Protein 3VTA (pdb70)

Structure (mmCIF, N/CA/C/O backbone):
data_3VTA
#
_entry.id   3VTA
#
_cell.length_a   149.483
_cell.length_b   149.483
_cell.length_c   218.035
_cell.angle_alpha   90.00
_cell.angle_beta   90.00
_cell.angle_gamma   120.00
#
_symmetry.space_group_name_H-M   'H 3'
#
loop_
_entity.id
_entity.type
_entity.pdbx_description
1 polymer Cucumisin
2 branched alpha-D-mannopyranose-(1-6)-beta-D-mannopyranose-(1-4)-2-acetamido-2-deoxy-beta-D-glucopyranose-(1-4)-[alpha-L-fucopyranose-(1-3)]2-acetamido-2-deoxy-beta-D-glucopyranose
3 branched alpha-L-fucopyranose-(1-3)-[2-acetamido-2-deoxy-beta-D-glucopyranose-(1-4)]2-acetamido-2-deoxy-beta-D-glucopyranose
4 non-polymer 'DIISOPROPYL PHOSPHONATE'
5 water water
#
loop_
_atom_site.group_PDB
_atom_site.id
_atom_site.type_symbol
_atom_site.label_atom_id
_atom_site.label_alt_id
_atom_site.label_comp_id
_atom_site.label_asym_id
_atom_site.label_entity_id
_atom_site.label_seq_id
_atom_site.pdbx_PDB_ins_code
_atom_site.Cartn_x
_atom_site.Cartn_y
_atom_site.Cartn_z
_atom_site.occupancy
_atom_site.B_iso_or_equiv
_atom_site.auth_seq_id
_atom_site.auth_comp_id
_atom_site.auth_asym_id
_atom_site.auth_atom_id
_atom_site.pdbx_PDB_model_num
ATOM 1 N N . THR A 1 1 ? -10.600 -61.280 15.664 1.00 14.94 111 THR A N 1
ATOM 2 C CA . THR A 1 1 ? -9.247 -60.797 16.182 1.00 18.54 111 THR A CA 1
ATOM 3 C C . THR A 1 1 ? -8.285 -60.676 15.009 1.00 18.79 111 THR A C 1
ATOM 4 O O . THR A 1 1 ? -7.223 -60.070 15.107 1.00 18.23 111 THR A O 1
ATOM 8 N N . THR A 1 2 ? -8.661 -61.316 13.912 1.00 20.22 112 THR A N 1
ATOM 9 C CA . THR A 1 2 ? -7.913 -61.262 12.674 1.00 19.94 112 THR A CA 1
ATOM 10 C C . THR A 1 2 ? -8.405 -59.970 12.031 1.00 21.80 112 THR A C 1
ATOM 11 O O . THR A 1 2 ? -7.892 -59.545 10.998 1.00 21.76 112 THR A O 1
ATOM 15 N N . ARG A 1 3 ? -9.407 -59.353 12.666 1.00 22.72 113 ARG A N 1
ATOM 16 C CA . ARG A 1 3 ? -9.986 -58.113 12.175 1.00 23.82 113 ARG A CA 1
ATOM 17 C C . ARG A 1 3 ? -10.311 -57.027 13.216 1.00 25.30 113 ARG A C 1
ATOM 18 O O . ARG A 1 3 ? -10.276 -55.840 12.896 1.00 26.54 113 ARG A O 1
ATOM 26 N N . SER A 1 4 ? -10.626 -57.411 14.448 1.00 25.36 114 SER A N 1
ATOM 27 C CA . SER A 1 4 ? -10.993 -56.423 15.468 1.00 24.92 114 SER A CA 1
ATOM 28 C C . SER A 1 4 ? -9.933 -55.364 15.730 1.00 25.23 114 SER A C 1
ATOM 29 O O . SER A 1 4 ? -10.218 -54.155 15.760 1.00 23.01 114 SER A O 1
ATOM 32 N N . TRP A 1 5 ? -8.707 -55.822 15.945 1.00 25.50 115 TRP A N 1
ATOM 33 C CA . TRP A 1 5 ? -7.611 -54.901 16.216 1.00 24.75 115 TRP A CA 1
ATOM 34 C C . TRP A 1 5 ? -7.470 -53.834 15.140 1.00 24.44 115 TRP A C 1
ATOM 35 O O . TRP A 1 5 ? -7.301 -52.662 15.460 1.00 25.60 115 TRP A O 1
ATOM 46 N N . ASP A 1 6 ? -7.563 -54.234 13.874 1.00 23.99 116 ASP A N 1
ATOM 47 C CA . ASP A 1 6 ? -7.458 -53.294 12.763 1.00 24.77 116 ASP A CA 1
ATOM 48 C C . ASP A 1 6 ? -8.660 -52.346 12.745 1.00 24.60 116 ASP A C 1
ATOM 49 O O . ASP A 1 6 ? -8.560 -51.182 12.352 1.00 21.66 116 ASP A O 1
ATOM 54 N N . PHE A 1 7 ? -9.800 -52.871 13.173 1.00 25.38 117 PHE A N 1
ATOM 55 C CA . PHE A 1 7 ? -11.042 -52.121 13.237 1.00 24.05 117 PHE A CA 1
ATOM 56 C C . PHE A 1 7 ? -10.952 -51.036 14.313 1.00 23.79 117 PHE A C 1
ATOM 57 O O . PHE A 1 7 ? -11.670 -50.049 14.270 1.00 24.59 117 PHE A O 1
ATOM 65 N N . LEU A 1 8 ? -10.071 -51.248 15.284 1.00 25.20 118 LEU A N 1
ATOM 66 C CA . LEU A 1 8 ? -9.849 -50.323 16.392 1.00 24.58 118 LEU A CA 1
ATOM 67 C C . LEU A 1 8 ? -8.716 -49.359 16.049 1.00 24.77 118 LEU A C 1
ATOM 68 O O . LEU A 1 8 ? -8.373 -48.478 16.830 1.00 24.60 118 LEU A O 1
ATOM 73 N N . GLY A 1 9 ? -8.117 -49.545 14.883 1.00 25.44 119 GLY A N 1
ATOM 74 C CA . GLY A 1 9 ? -7.031 -48.678 14.485 1.00 23.51 119 GLY A CA 1
ATOM 75 C C . GLY A 1 9 ? -5.770 -49.091 15.190 1.00 24.18 119 GLY A C 1
ATOM 76 O O . GLY A 1 9 ? -4.916 -48.256 15.470 1.00 27.05 119 GLY A O 1
ATOM 77 N N . PHE A 1 10 ? -5.651 -50.382 15.483 1.00 23.45 120 PHE A N 1
ATOM 78 C CA . PHE A 1 10 ? -4.465 -50.916 16.158 1.00 22.83 120 PHE A CA 1
ATOM 79 C C . PHE A 1 10 ? -3.822 -51.920 15.200 1.00 24.39 120 PHE A C 1
ATOM 80 O O . PHE A 1 10 ? -3.969 -53.130 15.367 1.00 26.33 120 PHE A O 1
ATOM 88 N N . PRO A 1 11 ? -3.109 -51.421 14.173 1.00 25.03 121 PRO A N 1
ATOM 89 C CA . PRO A 1 11 ? -2.409 -52.177 13.126 1.00 24.46 121 PRO A CA 1
ATOM 90 C C . PRO A 1 11 ? -1.260 -53.018 13.641 1.00 25.39 121 PRO A C 1
ATOM 91 O O . PRO A 1 11 ? -0.808 -52.846 14.774 1.00 25.73 121 PRO A O 1
ATOM 95 N N . LEU A 1 12 ? -0.778 -53.915 12.786 1.00 25.95 122 LEU A N 1
ATOM 96 C CA . LEU A 1 12 ? 0.354 -54.777 13.117 1.00 26.48 122 LEU A CA 1
ATOM 97 C C . LEU A 1 12 ? 1.589 -53.897 13.231 1.00 28.46 122 LEU A C 1
ATOM 98 O O . LEU A 1 12 ? 2.603 -54.295 13.808 1.00 30.44 122 LEU A O 1
ATOM 103 N N . THR A 1 13 ? 1.488 -52.688 12.695 1.00 27.56 123 THR A N 1
ATOM 104 C CA . THR A 1 13 ? 2.616 -51.776 12.687 1.00 29.32 123 THR A CA 1
ATOM 105 C C . THR A 1 13 ? 2.634 -50.701 13.762 1.00 30.78 123 THR A C 1
ATOM 106 O O . THR A 1 13 ? 3.349 -49.710 13.623 1.00 32.46 123 THR A O 1
ATOM 110 N N . VAL A 1 14 ? 1.867 -50.869 14.830 1.00 30.82 124 VAL A N 1
ATOM 111 C CA . VAL A 1 14 ? 1.863 -49.841 15.856 1.00 29.76 124 VAL A CA 1
ATOM 112 C C . VAL A 1 14 ? 3.187 -49.827 16.594 1.00 30.91 124 VAL A C 1
ATOM 113 O O . VAL A 1 14 ? 3.830 -50.863 16.759 1.00 29.64 124 VAL A O 1
ATOM 117 N N . PRO A 1 15 ? 3.608 -48.639 17.056 1.00 32.44 125 PRO A N 1
ATOM 118 C CA . PRO A 1 15 ? 4.861 -48.470 17.795 1.00 32.16 125 PRO A CA 1
ATOM 119 C C . PRO A 1 15 ? 4.753 -49.303 19.068 1.00 33.86 125 PRO A C 1
ATOM 120 O O . PRO A 1 15 ? 3.653 -49.531 19.578 1.00 32.42 125 PRO A O 1
ATOM 124 N N . ARG A 1 16 ? 5.893 -49.749 19.581 1.00 36.29 126 ARG A N 1
ATOM 125 C CA . ARG A 1 16 ? 5.917 -50.563 20.795 1.00 36.65 126 ARG A CA 1
ATOM 126 C C . ARG A 1 16 ? 6.998 -50.120 21.776 1.00 38.58 126 ARG A C 1
ATOM 127 O O . ARG A 1 16 ? 7.827 -49.262 21.480 1.00 39.23 126 ARG A O 1
ATOM 135 N N . ARG A 1 17 ? 6.956 -50.705 22.963 1.00 40.95 127 ARG A N 1
ATOM 136 C CA . ARG A 1 17 ? 7.953 -50.459 23.986 1.00 43.29 127 ARG A CA 1
ATOM 137 C C . ARG A 1 17 ? 8.350 -51.870 24.387 1.00 43.89 127 ARG A C 1
ATOM 138 O O . ARG A 1 17 ? 8.218 -52.267 25.543 1.00 45.46 127 ARG A O 1
ATOM 146 N N . SER A 1 18 ? 8.818 -52.625 23.397 1.00 43.76 128 SER A N 1
ATOM 147 C CA . SER A 1 18 ? 9.210 -54.018 23.579 1.00 44.75 128 SER A CA 1
ATOM 148 C C . SER A 1 18 ? 9.908 -54.371 24.891 1.00 44.08 128 SER A C 1
ATOM 149 O O . SER A 1 18 ? 9.660 -55.442 25.449 1.00 44.78 128 SER A O 1
ATOM 152 N N . GLN A 1 19 ? 10.767 -53.485 25.388 1.00 43.13 129 GLN A N 1
ATOM 153 C CA . GLN A 1 19 ? 11.480 -53.746 26.637 1.00 43.47 129 GLN A CA 1
ATOM 154 C C . GLN A 1 19 ? 10.545 -53.786 27.842 1.00 40.97 129 GLN A C 1
ATOM 155 O O . GLN A 1 19 ? 10.607 -54.713 28.649 1.00 40.98 129 GLN A O 1
ATOM 161 N N . VAL A 1 20 ? 9.693 -52.774 27.970 1.00 38.45 130 VAL A N 1
ATOM 162 C CA . VAL A 1 20 ? 8.743 -52.714 29.074 1.00 35.63 130 VAL A CA 1
ATOM 163 C C . VAL A 1 20 ? 7.654 -53.755 28.857 1.00 35.23 130 VAL A C 1
ATOM 164 O O . VAL A 1 20 ? 7.250 -54.425 29.803 1.00 34.79 130 VAL A O 1
ATOM 168 N N . GLU A 1 21 ? 7.194 -53.891 27.610 1.00 35.23 131 GLU A N 1
ATOM 169 C CA . GLU A 1 21 ? 6.147 -54.855 27.266 1.00 35.03 131 GLU A CA 1
ATOM 170 C C . GLU A 1 21 ? 6.540 -56.281 27.642 1.00 35.17 131 GLU A C 1
ATOM 171 O O . GLU A 1 21 ? 5.741 -57.025 28.194 1.00 36.36 131 GLU A O 1
ATOM 177 N N . SER A 1 22 ? 7.776 -56.663 27.359 1.00 34.61 132 SER A N 1
ATOM 178 C CA . SER A 1 22 ? 8.213 -58.014 27.668 1.00 35.17 132 SER A CA 1
ATOM 179 C C . SER A 1 22 ? 8.349 -58.304 29.162 1.00 35.09 132 SER A C 1
ATOM 180 O O . SER A 1 22 ? 8.481 -59.458 29.555 1.00 34.64 132 SER A O 1
ATOM 183 N N . ASN A 1 23 ? 8.327 -57.265 29.992 1.00 36.18 133 ASN A N 1
ATOM 184 C CA . ASN A 1 23 ? 8.452 -57.447 31.437 1.00 37.04 133 ASN A CA 1
ATOM 185 C C . ASN A 1 23 ? 7.121 -57.321 32.158 1.00 35.95 133 ASN A C 1
ATOM 186 O O . ASN A 1 23 ? 7.049 -57.359 33.385 1.00 36.89 133 ASN A O 1
ATOM 191 N N . ILE A 1 24 ? 6.057 -57.172 31.391 1.00 33.87 134 ILE A N 1
ATOM 192 C CA . ILE A 1 24 ? 4.750 -57.045 31.989 1.00 31.21 134 ILE A CA 1
ATOM 193 C C . ILE A 1 24 ? 4.028 -58.397 32.069 1.00 28.89 134 ILE A C 1
ATOM 194 O O . ILE A 1 24 ? 4.062 -59.212 31.135 1.00 26.13 134 ILE A O 1
ATOM 199 N N . VAL A 1 25 ? 3.391 -58.635 33.209 1.00 24.56 135 VAL A N 1
ATOM 200 C CA . VAL A 1 25 ? 2.675 -59.870 33.409 1.00 20.72 135 VAL A CA 1
ATOM 201 C C . VAL A 1 25 ? 1.183 -59.630 33.501 1.00 20.63 135 VAL A C 1
ATOM 202 O O . VAL A 1 25 ? 0.706 -58.869 34.345 1.00 20.31 135 VAL A O 1
ATOM 206 N N . VAL A 1 26 ? 0.453 -60.281 32.604 1.00 19.53 136 VAL A N 1
ATOM 207 C CA . VAL A 1 26 ? -0.992 -60.165 32.563 1.00 18.71 136 VAL A CA 1
ATOM 208 C C . VAL A 1 26 ? -1.606 -61.395 33.210 1.00 17.09 136 VAL A C 1
ATOM 209 O O . VAL A 1 26 ? -1.497 -62.498 32.691 1.00 18.33 136 VAL A O 1
ATOM 213 N N . GLY A 1 27 ? -2.240 -61.186 34.357 1.00 16.24 137 GLY A N 1
ATOM 214 C CA . GLY A 1 27 ? -2.881 -62.269 35.074 1.00 15.59 137 GLY A CA 1
ATOM 215 C C . GLY A 1 27 ? -4.278 -62.468 34.540 1.00 13.69 137 GLY A C 1
ATOM 216 O O . GLY A 1 27 ? -5.027 -61.510 34.409 1.00 15.76 137 GLY A O 1
ATOM 217 N N . VAL A 1 28 ? -4.636 -63.710 34.252 1.00 11.25 138 VAL A N 1
ATOM 218 C CA . VAL A 1 28 ? -5.940 -63.996 33.692 1.00 12.30 138 VAL A CA 1
ATOM 219 C C . VAL A 1 28 ? -6.735 -65.016 34.504 1.00 15.77 138 VAL A C 1
ATOM 220 O O . VAL A 1 28 ? -6.381 -66.200 34.542 1.00 16.83 138 VAL A O 1
ATOM 224 N N . LEU A 1 29 ? -7.806 -64.564 35.157 1.00 16.83 139 LEU A N 1
ATOM 225 C CA . LEU A 1 29 ? -8.651 -65.477 35.916 1.00 16.60 139 LEU A CA 1
ATOM 226 C C . LEU A 1 29 ? -9.721 -65.971 34.966 1.00 17.81 139 LEU A C 1
ATOM 227 O O . LEU A 1 29 ? -10.469 -65.178 34.415 1.00 21.20 139 LEU A O 1
ATOM 232 N N . ASP A 1 30 ? -9.776 -67.282 34.753 1.00 20.09 140 ASP A N 1
ATOM 233 C CA . ASP A 1 30 ? -10.757 -67.871 33.840 1.00 17.76 140 ASP A CA 1
ATOM 234 C C . ASP A 1 30 ? -10.740 -69.389 33.989 1.00 14.95 140 ASP A C 1
ATOM 235 O O . ASP A 1 30 ? -10.445 -69.887 35.076 1.00 14.58 140 ASP A O 1
ATOM 240 N N . THR A 1 31 ? -11.034 -70.115 32.906 1.00 11.06 141 THR A N 1
ATOM 241 C CA . THR A 1 31 ? -11.071 -71.585 32.940 1.00 12.25 141 THR A CA 1
ATOM 242 C C . THR A 1 31 ? -9.724 -72.298 32.741 1.00 13.97 141 THR A C 1
ATOM 243 O O . THR A 1 31 ? -9.708 -73.513 32.467 1.00 11.95 141 THR A O 1
ATOM 247 N N . GLY A 1 32 ? -8.617 -71.558 32.864 1.00 11.80 142 GLY A N 1
ATOM 248 C CA . GLY A 1 32 ? -7.307 -72.144 32.676 1.00 13.54 142 GLY A CA 1
ATOM 249 C C . GLY A 1 32 ? -6.740 -71.791 31.314 1.00 17.39 142 GLY A C 1
ATOM 250 O O . GLY A 1 32 ? -7.329 -70.999 30.582 1.00 18.89 142 GLY A O 1
ATOM 251 N N . ILE A 1 33 ? -5.603 -72.381 30.959 1.00 19.94 143 ILE A N 1
ATOM 252 C CA . ILE A 1 33 ? -4.970 -72.103 29.667 1.00 21.56 143 ILE A CA 1
ATOM 253 C C . ILE A 1 33 ? -4.407 -73.365 29.002 1.00 22.63 143 ILE A C 1
ATOM 254 O O . ILE A 1 33 ? -3.926 -74.269 29.682 1.00 22.83 143 ILE A O 1
ATOM 259 N N . TRP A 1 34 ? -4.480 -73.417 27.675 1.00 23.05 144 TRP A N 1
ATOM 260 C CA . TRP A 1 34 ? -3.958 -74.545 26.910 1.00 24.91 144 TRP A CA 1
ATOM 261 C C . TRP A 1 34 ? -2.597 -74.114 26.339 1.00 25.21 144 TRP A C 1
ATOM 262 O O . TRP A 1 34 ? -2.524 -73.479 25.294 1.00 26.52 144 TRP A O 1
ATOM 273 N N . PRO A 1 35 ? -1.501 -74.476 27.028 1.00 24.93 145 PRO A N 1
ATOM 274 C CA . PRO A 1 35 ? -0.101 -74.175 26.698 1.00 24.03 145 PRO A CA 1
ATOM 275 C C . PRO A 1 35 ? 0.336 -74.404 25.255 1.00 23.98 145 PRO A C 1
ATOM 276 O O . PRO A 1 35 ? 1.135 -73.652 24.704 1.00 23.91 145 PRO A O 1
ATOM 280 N N . GLU A 1 36 ? -0.184 -75.465 24.663 1.00 25.07 146 GLU A N 1
ATOM 281 C CA . GLU A 1 36 ? 0.184 -75.857 23.317 1.00 26.71 146 GLU A CA 1
ATOM 282 C C . GLU A 1 36 ? -0.231 -74.946 22.162 1.00 26.77 146 GLU A C 1
ATOM 283 O O . GLU A 1 36 ? 0.326 -75.036 21.072 1.00 27.00 146 GLU A O 1
ATOM 289 N N . SER A 1 37 ? -1.195 -74.065 22.390 1.00 28.01 147 SER A N 1
ATOM 290 C CA . SER A 1 37 ? -1.661 -73.176 21.335 1.00 27.93 147 SER A CA 1
ATOM 291 C C . SER A 1 37 ? -0.568 -72.261 20.770 1.00 28.74 147 SER A C 1
ATOM 292 O O . SER A 1 37 ? 0.213 -71.658 21.512 1.00 28.74 147 SER A O 1
ATOM 295 N N . PRO A 1 38 ? -0.513 -72.134 19.435 1.00 29.27 148 PRO A N 1
ATOM 296 C CA . PRO A 1 38 ? 0.475 -71.296 18.743 1.00 28.40 148 PRO A CA 1
ATOM 297 C C . PRO A 1 38 ? 0.512 -69.874 19.290 1.00 29.73 148 PRO A C 1
ATOM 298 O O . PRO A 1 38 ? 1.541 -69.205 19.224 1.00 32.75 148 PRO A O 1
ATOM 302 N N . SER A 1 39 ? -0.614 -69.413 19.824 1.00 28.38 149 SER A N 1
ATOM 303 C CA . SER A 1 39 ? -0.710 -68.066 20.373 1.00 28.96 149 SER A CA 1
ATOM 304 C C . SER A 1 39 ? 0.193 -67.851 21.589 1.00 28.58 149 SER A C 1
ATOM 305 O O . SER A 1 39 ? 0.471 -66.708 21.965 1.00 28.04 149 SER A O 1
ATOM 308 N N . PHE A 1 40 ? 0.639 -68.945 22.207 1.00 27.75 150 PHE A N 1
ATOM 309 C CA . PHE A 1 40 ? 1.489 -68.862 23.397 1.00 26.49 150 PHE A CA 1
ATOM 310 C C . PHE A 1 40 ? 2.905 -69.386 23.173 1.00 27.37 150 PHE A C 1
ATOM 311 O O . PHE A 1 40 ? 3.559 -69.848 24.105 1.00 25.38 150 PHE A O 1
ATOM 319 N N . ASP A 1 41 ? 3.366 -69.292 21.931 1.00 30.83 151 ASP A N 1
ATOM 320 C CA . ASP A 1 41 ? 4.693 -69.736 21.549 1.00 35.12 151 ASP A CA 1
ATOM 321 C C . ASP A 1 41 ? 5.768 -68.996 22.352 1.00 36.65 151 ASP A C 1
ATOM 322 O O . ASP A 1 41 ? 5.581 -67.850 22.757 1.00 37.78 151 ASP A O 1
ATOM 327 N N . ASP A 1 42 ? 6.906 -69.657 22.540 1.00 38.66 152 ASP A N 1
ATOM 328 C CA . ASP A 1 42 ? 8.025 -69.154 23.341 1.00 39.43 152 ASP A CA 1
ATOM 329 C C . ASP A 1 42 ? 9.192 -68.515 22.587 1.00 39.41 152 ASP A C 1
ATOM 330 O O . ASP A 1 42 ? 9.850 -67.603 23.091 1.00 36.35 152 ASP A O 1
ATOM 335 N N . GLU A 1 43 ? 9.461 -69.026 21.389 1.00 39.95 153 GLU A N 1
ATOM 336 C CA . GLU A 1 43 ? 10.593 -68.561 20.603 1.00 40.41 153 GLU A CA 1
ATOM 337 C C . GLU A 1 43 ? 11.014 -67.136 20.833 1.00 37.99 153 GLU A C 1
ATOM 338 O O . GLU A 1 43 ? 10.188 -66.232 20.842 1.00 37.99 153 GLU A O 1
ATOM 344 N N . GLY A 1 44 ? 12.313 -66.965 21.059 1.00 35.64 154 GLY A N 1
ATOM 345 C CA . GLY A 1 44 ? 12.888 -65.651 21.268 1.00 33.45 154 GLY A CA 1
ATOM 346 C C . GLY A 1 44 ? 12.730 -64.995 22.625 1.00 33.88 154 GLY A C 1
ATOM 347 O O . GLY A 1 44 ? 13.522 -64.132 22.972 1.00 34.79 154 GLY A O 1
ATOM 348 N N . PHE A 1 45 ? 11.728 -65.386 23.401 1.00 33.71 155 PHE A N 1
ATOM 349 C CA . PHE A 1 45 ? 11.511 -64.765 24.703 1.00 34.07 155 PHE A CA 1
ATOM 350 C C . PHE A 1 45 ? 12.662 -64.825 25.697 1.00 35.06 155 PHE A C 1
ATOM 351 O O . PHE A 1 45 ? 13.223 -65.884 25.965 1.00 35.12 155 PHE A O 1
ATOM 359 N N . SER A 1 46 ? 13.008 -63.672 26.254 1.00 36.76 156 SER A N 1
ATOM 360 C CA . SER A 1 46 ? 14.063 -63.617 27.257 1.00 39.29 156 SER A CA 1
ATOM 361 C C . SER A 1 46 ? 13.510 -64.332 28.491 1.00 41.63 156 SER A C 1
ATOM 362 O O . SER A 1 46 ? 12.347 -64.749 28.505 1.00 42.91 156 SER A O 1
ATOM 365 N N . PRO A 1 47 ? 14.329 -64.494 29.540 1.00 42.53 157 PRO A N 1
ATOM 366 C CA . PRO A 1 47 ? 13.813 -65.176 30.732 1.00 42.33 157 PRO A CA 1
ATOM 367 C C . PRO A 1 47 ? 12.868 -64.250 31.520 1.00 43.34 157 PRO A C 1
ATOM 368 O O . PRO A 1 47 ? 13.022 -63.024 31.478 1.00 43.20 157 PRO A O 1
ATOM 372 N N . PRO A 1 48 ? 11.881 -64.825 32.247 1.00 43.40 158 PRO A N 1
ATOM 373 C CA . PRO A 1 48 ? 10.891 -64.088 33.048 1.00 43.25 158 PRO A CA 1
ATOM 374 C C . PRO A 1 48 ? 11.453 -62.978 33.934 1.00 44.94 158 PRO A C 1
ATOM 375 O O . PRO A 1 48 ? 12.597 -63.046 34.380 1.00 46.20 158 PRO A O 1
ATOM 379 N N . PRO A 1 49 ? 10.642 -61.940 34.212 1.00 45.92 159 PRO A N 1
ATOM 380 C CA . PRO A 1 49 ? 11.083 -60.826 35.055 1.00 45.94 159 PRO A CA 1
ATOM 381 C C . PRO A 1 49 ? 11.648 -61.362 36.363 1.00 46.08 159 PRO A C 1
ATOM 382 O O . PRO A 1 49 ? 11.030 -62.197 37.020 1.00 45.29 159 PRO A O 1
ATOM 386 N N . PRO A 1 50 ? 12.833 -60.888 36.759 1.00 47.74 160 PRO A N 1
ATOM 387 C CA . PRO A 1 50 ? 13.459 -61.349 38.001 1.00 48.74 160 PRO A CA 1
ATOM 388 C C . PRO A 1 50 ? 12.565 -61.178 39.220 1.00 48.37 160 PRO A C 1
ATOM 389 O O . PRO A 1 50 ? 12.654 -61.947 40.178 1.00 47.85 160 PRO A O 1
ATOM 393 N N . LYS A 1 51 ? 11.696 -60.175 39.176 1.00 48.24 161 LYS A N 1
ATOM 394 C CA . LYS A 1 51 ? 10.817 -59.911 40.306 1.00 49.32 161 LYS A CA 1
ATOM 395 C C . LYS A 1 51 ? 9.455 -60.596 40.254 1.00 47.14 161 LYS A C 1
ATOM 396 O O . LYS A 1 51 ? 8.506 -60.165 40.912 1.00 48.03 161 LYS A O 1
ATOM 402 N N . TRP A 1 52 ? 9.374 -61.671 39.477 1.00 43.35 162 TRP A N 1
ATOM 403 C CA . TRP A 1 52 ? 8.153 -62.447 39.357 1.00 39.32 162 TRP A CA 1
ATOM 404 C C . TRP A 1 52 ? 8.220 -63.503 40.463 1.00 39.14 162 TRP A C 1
ATOM 405 O O . TRP A 1 52 ? 9.274 -64.110 40.686 1.00 38.74 162 TRP A O 1
ATOM 416 N N . LYS A 1 53 ? 7.105 -63.710 41.160 1.00 37.84 163 LYS A N 1
ATOM 417 C CA . LYS A 1 53 ? 7.057 -64.679 42.250 1.00 36.81 163 LYS A CA 1
ATOM 418 C C . LYS A 1 53 ? 6.116 -65.856 42.031 1.00 36.19 163 LYS A C 1
ATOM 419 O O . LYS A 1 53 ? 6.085 -66.774 42.842 1.00 37.45 163 LYS A O 1
ATOM 425 N N . GLY A 1 54 ? 5.349 -65.837 40.948 1.00 35.26 164 GLY A N 1
ATOM 426 C CA . GLY A 1 54 ? 4.421 -66.925 40.693 1.00 35.40 164 GLY A CA 1
ATOM 427 C C . GLY A 1 54 ? 5.114 -68.261 40.489 1.00 35.16 164 GLY A C 1
ATOM 428 O O . GLY A 1 54 ? 6.332 -68.345 40.617 1.00 36.34 164 GLY A O 1
ATOM 429 N N . THR A 1 55 ? 4.339 -69.302 40.194 1.00 34.39 165 THR A N 1
ATOM 430 C CA . THR A 1 55 ? 4.876 -70.640 39.943 1.00 35.68 165 THR A CA 1
ATOM 431 C C . THR A 1 55 ? 3.962 -71.415 39.003 1.00 35.27 165 THR A C 1
ATOM 432 O O . THR A 1 55 ? 2.959 -70.897 38.511 1.00 34.60 165 THR A O 1
ATOM 436 N N . CYS A 1 56 ? 4.294 -72.676 38.783 1.00 35.10 166 CYS A N 1
ATOM 437 C CA . CYS A 1 56 ? 3.525 -73.486 37.868 1.00 36.57 166 CYS A CA 1
ATOM 438 C C . CYS A 1 56 ? 3.168 -74.854 38.433 1.00 35.11 166 CYS A C 1
ATOM 439 O O . CYS A 1 56 ? 4.012 -75.533 39.011 1.00 35.44 166 CYS A O 1
ATOM 442 N N . GLU A 1 57 ? 1.913 -75.251 38.266 1.00 34.71 167 GLU A N 1
ATOM 443 C CA . GLU A 1 57 ? 1.449 -76.555 38.722 1.00 35.12 167 GLU A CA 1
ATOM 444 C C . GLU A 1 57 ? 1.711 -77.536 37.587 1.00 34.73 167 GLU A C 1
ATOM 445 O O . GLU A 1 57 ? 0.876 -77.748 36.709 1.00 33.64 167 GLU A O 1
ATOM 451 N N . THR A 1 58 ? 2.889 -78.144 37.633 1.00 35.87 168 THR A N 1
ATOM 452 C CA . THR A 1 58 ? 3.347 -79.063 36.595 1.00 37.53 168 THR A CA 1
ATOM 453 C C . THR A 1 58 ? 3.372 -80.556 36.934 1.00 37.31 168 THR A C 1
ATOM 454 O O . THR A 1 58 ? 4.165 -81.308 36.360 1.00 36.67 168 THR A O 1
ATOM 458 N N . SER A 1 59 ? 2.512 -80.985 37.850 1.00 36.48 169 SER A N 1
ATOM 459 C CA . SER A 1 59 ? 2.480 -82.390 38.237 1.00 36.11 169 SER A CA 1
ATOM 460 C C . SER A 1 59 ? 1.421 -83.185 37.465 1.00 36.80 169 SER A C 1
ATOM 461 O O . SER A 1 59 ? 1.234 -84.393 37.687 1.00 35.90 169 SER A O 1
ATOM 464 N N . ASN A 1 60 ? 0.744 -82.510 36.538 1.00 36.45 170 ASN A N 1
ATOM 465 C CA . ASN A 1 60 ? -0.285 -83.175 35.760 1.00 35.25 170 ASN A CA 1
ATOM 466 C C . ASN A 1 60 ? -0.360 -82.776 34.295 1.00 34.48 170 ASN A C 1
ATOM 467 O O . ASN A 1 60 ? -1.320 -82.134 33.873 1.00 36.04 170 ASN A O 1
ATOM 472 N N . ASN A 1 61 ? 0.660 -83.149 33.527 1.00 32.57 171 ASN A N 1
ATOM 473 C CA . ASN A 1 61 ? 0.691 -82.891 32.088 1.00 31.68 171 ASN A CA 1
ATOM 474 C C . ASN A 1 61 ? 0.444 -81.443 31.678 1.00 30.76 171 ASN A C 1
ATOM 475 O O . ASN A 1 61 ? -0.414 -81.153 30.846 1.00 29.95 171 ASN A O 1
ATOM 480 N N . PHE A 1 62 ? 1.208 -80.538 32.273 1.00 30.55 172 PHE A N 1
ATOM 481 C CA . PHE A 1 62 ? 1.108 -79.121 31.979 1.00 28.97 172 PHE A CA 1
ATOM 482 C C . PHE A 1 62 ? 2.493 -78.551 32.172 1.00 30.96 172 PHE A C 1
ATOM 483 O O . PHE A 1 62 ? 3.222 -78.959 33.078 1.00 30.69 172 PHE A O 1
ATOM 491 N N . ARG A 1 63 ? 2.855 -77.591 31.336 1.00 32.93 173 ARG A N 1
ATOM 492 C CA . ARG A 1 63 ? 4.170 -77.005 31.449 1.00 34.42 173 ARG A CA 1
ATOM 493 C C . ARG A 1 63 ? 4.238 -75.529 31.040 1.00 34.43 173 ARG A C 1
ATOM 494 O O . ARG A 1 63 ? 3.846 -75.153 29.940 1.00 33.04 173 ARG A O 1
ATOM 502 N N . CYS A 1 64 ? 4.726 -74.696 31.954 1.00 35.43 174 CYS A N 1
ATOM 503 C CA . CYS A 1 64 ? 4.879 -73.267 31.697 1.00 37.55 174 CYS A CA 1
ATOM 504 C C . CYS A 1 64 ? 6.137 -73.046 30.861 1.00 36.94 174 CYS A C 1
ATOM 505 O O . CYS A 1 64 ? 7.089 -73.829 30.927 1.00 37.77 174 CYS A O 1
ATOM 508 N N . ASN A 1 65 ? 6.136 -71.987 30.064 1.00 34.40 175 ASN A N 1
ATOM 509 C CA . ASN A 1 65 ? 7.301 -71.654 29.273 1.00 31.36 175 ASN A CA 1
ATOM 510 C C . ASN A 1 65 ? 7.650 -70.191 29.604 1.00 30.90 175 ASN A C 1
ATOM 511 O O . ASN A 1 65 ? 7.307 -69.707 30.689 1.00 30.76 175 ASN A O 1
ATOM 516 N N . ARG A 1 66 ? 8.329 -69.480 28.709 1.00 28.94 176 ARG A N 1
ATOM 517 C CA . ARG A 1 66 ? 8.678 -68.095 29.008 1.00 27.46 176 ARG A CA 1
ATOM 518 C C . ARG A 1 66 ? 7.599 -67.117 28.567 1.00 26.36 176 ARG A C 1
ATOM 519 O O . ARG A 1 66 ? 7.767 -65.902 28.665 1.00 25.31 176 ARG A O 1
ATOM 527 N N . LYS A 1 67 ? 6.497 -67.655 28.061 1.00 24.89 177 LYS A N 1
ATOM 528 C CA . LYS A 1 67 ? 5.372 -66.834 27.623 1.00 25.00 177 LYS A CA 1
ATOM 529 C C . LYS A 1 67 ? 4.361 -66.965 28.762 1.00 24.81 177 LYS A C 1
ATOM 530 O O . LYS A 1 67 ? 3.924 -65.970 29.349 1.00 24.61 177 LYS A O 1
ATOM 536 N N . ILE A 1 68 ? 4.028 -68.211 29.082 1.00 24.07 178 ILE A N 1
ATOM 537 C CA . ILE A 1 68 ? 3.112 -68.519 30.166 1.00 24.57 178 ILE A CA 1
ATOM 538 C C . ILE A 1 68 ? 3.976 -68.872 31.379 1.00 24.00 178 ILE A C 1
ATOM 539 O O . ILE A 1 68 ? 4.346 -70.022 31.564 1.00 25.68 178 ILE A O 1
ATOM 544 N N . ILE A 1 69 ? 4.287 -67.867 32.192 1.00 23.79 179 ILE A N 1
ATOM 545 C CA . ILE A 1 69 ? 5.132 -68.013 33.371 1.00 22.15 179 ILE A CA 1
ATOM 546 C C . ILE A 1 69 ? 4.411 -68.305 34.682 1.00 23.74 179 ILE A C 1
ATOM 547 O O . ILE A 1 69 ? 5.015 -68.260 35.751 1.00 25.49 179 ILE A O 1
ATOM 552 N N . GLY A 1 70 ? 3.122 -68.602 34.606 1.00 24.64 180 GLY A N 1
ATOM 553 C CA . GLY A 1 70 ? 2.361 -68.885 35.804 1.00 23.95 180 GLY A CA 1
ATOM 554 C C . GLY A 1 70 ? 1.110 -69.646 35.431 1.00 24.41 180 GLY A C 1
ATOM 555 O O . GLY A 1 70 ? 0.544 -69.437 34.360 1.00 25.45 180 GLY A O 1
ATOM 556 N N . ALA A 1 71 ? 0.677 -70.531 36.317 1.00 23.68 181 ALA A N 1
ATOM 557 C CA . ALA A 1 71 ? -0.493 -71.346 36.071 1.00 22.62 181 ALA A CA 1
ATOM 558 C C . ALA A 1 71 ? -0.819 -72.064 37.368 1.00 23.17 181 ALA A C 1
ATOM 559 O O . ALA A 1 71 ? -0.014 -72.853 37.859 1.00 22.71 181 ALA A O 1
ATOM 561 N N . ARG A 1 72 ? -1.998 -71.778 37.913 1.00 21.75 182 ARG A N 1
ATOM 562 C CA . ARG A 1 72 ? -2.455 -72.371 39.163 1.00 23.48 182 ARG A CA 1
ATOM 563 C C . ARG A 1 72 ? -3.955 -72.578 39.047 1.00 24.62 182 ARG A C 1
ATOM 564 O O . ARG A 1 72 ? -4.609 -71.947 38.220 1.00 27.94 182 ARG A O 1
ATOM 572 N N . SER A 1 73 ? -4.511 -73.422 39.900 1.00 23.02 183 SER A N 1
ATOM 573 C CA . SER A 1 73 ? -5.932 -73.669 39.851 1.00 24.98 183 SER A CA 1
ATOM 574 C C . SER A 1 73 ? -6.551 -73.582 41.244 1.00 26.59 183 SER A C 1
ATOM 575 O O . SER A 1 73 ? -5.852 -73.671 42.257 1.00 27.35 183 SER A O 1
ATOM 578 N N . TYR A 1 74 ? -7.865 -73.394 41.293 1.00 25.98 184 TYR A N 1
ATOM 579 C CA . TYR A 1 74 ? -8.552 -73.251 42.565 1.00 25.53 184 TYR A CA 1
ATOM 580 C C . TYR A 1 74 ? -9.909 -73.939 42.591 1.00 28.45 184 TYR A C 1
ATOM 581 O O . TYR A 1 74 ? -10.816 -73.566 41.846 1.00 29.60 184 TYR A O 1
ATOM 590 N N . HIS A 1 75 ? -10.045 -74.950 43.440 1.00 31.00 185 HIS A N 1
ATOM 591 C CA . HIS A 1 75 ? -11.319 -75.643 43.583 1.00 34.83 185 HIS A CA 1
ATOM 592 C C . HIS A 1 75 ? -11.493 -75.966 45.064 1.00 35.92 185 HIS A C 1
ATOM 593 O O . HIS A 1 75 ? -12.073 -76.979 45.435 1.00 36.10 185 HIS A O 1
ATOM 600 N N . ILE A 1 76 ? -10.985 -75.061 45.894 1.00 37.35 186 ILE A N 1
ATOM 601 C CA . ILE A 1 76 ? -11.002 -75.172 47.346 1.00 38.94 186 ILE A CA 1
ATOM 602 C C . ILE A 1 76 ? -12.170 -75.919 48.003 1.00 42.95 186 ILE A C 1
ATOM 603 O O . ILE A 1 76 ? -11.956 -76.828 48.822 1.00 44.59 186 ILE A O 1
ATOM 608 N N . GLY A 1 77 ? -13.396 -75.551 47.654 1.00 44.68 187 GLY A N 1
ATOM 609 C CA . GLY A 1 77 ? -14.546 -76.206 48.257 1.00 49.26 187 GLY A CA 1
ATOM 610 C C . GLY A 1 77 ? -14.537 -77.733 48.321 1.00 51.31 187 GLY A C 1
ATOM 611 O O . GLY A 1 77 ? -13.995 -78.331 49.257 1.00 50.55 187 GLY A O 1
ATOM 612 N N . ARG A 1 78 ? -15.151 -78.363 47.319 1.00 52.65 188 ARG A N 1
ATOM 613 C CA . ARG A 1 78 ? -15.244 -79.810 47.262 1.00 54.42 188 ARG A CA 1
ATOM 614 C C . ARG A 1 78 ? -14.414 -80.372 46.102 1.00 54.34 188 ARG A C 1
ATOM 615 O O . ARG A 1 78 ? -13.604 -79.653 45.511 1.00 52.91 188 ARG A O 1
ATOM 623 N N . PRO A 1 79 ? -14.591 -81.669 45.773 1.00 53.92 189 PRO A N 1
ATOM 624 C CA . PRO A 1 79 ? -13.841 -82.301 44.684 1.00 53.00 189 PRO A CA 1
ATOM 625 C C . PRO A 1 79 ? -14.178 -81.821 43.281 1.00 52.29 189 PRO A C 1
ATOM 626 O O . PRO A 1 79 ? -15.273 -81.316 43.030 1.00 51.47 189 PRO A O 1
ATOM 630 N N . ILE A 1 80 ? -13.215 -82.004 42.380 1.00 51.93 190 ILE A N 1
ATOM 631 C CA . ILE A 1 80 ? -13.337 -81.619 40.981 1.00 50.83 190 ILE A CA 1
ATOM 632 C C . ILE A 1 80 ? -14.603 -82.186 40.377 1.00 50.72 190 ILE A C 1
ATOM 633 O O . ILE A 1 80 ? -14.942 -83.355 40.584 1.00 49.98 190 ILE A O 1
ATOM 638 N N . SER A 1 81 ? -15.291 -81.336 39.625 1.00 50.99 191 SER A N 1
ATOM 639 C CA . SER A 1 81 ? -16.535 -81.686 38.963 1.00 50.28 191 SER A CA 1
ATOM 640 C C . SER A 1 81 ? -16.315 -82.660 37.812 1.00 51.23 191 SER A C 1
ATOM 641 O O . SER A 1 81 ? -15.175 -82.913 37.395 1.00 52.28 191 SER A O 1
ATOM 644 N N . PRO A 1 82 ? -17.411 -83.229 37.287 1.00 51.18 192 PRO A N 1
ATOM 645 C CA . PRO A 1 82 ? -17.427 -84.192 36.173 1.00 50.22 192 PRO A CA 1
ATOM 646 C C . PRO A 1 82 ? -16.965 -83.586 34.842 1.00 48.75 192 PRO A C 1
ATOM 647 O O . PRO A 1 82 ? -17.463 -82.542 34.422 1.00 48.49 192 PRO A O 1
ATOM 651 N N . GLY A 1 83 ? -16.025 -84.247 34.175 1.00 47.22 193 GLY A N 1
ATOM 652 C CA . GLY A 1 83 ? -15.545 -83.737 32.902 1.00 43.90 193 GLY A CA 1
ATOM 653 C C . GLY A 1 83 ? -14.379 -82.777 33.054 1.00 42.72 193 GLY A C 1
ATOM 654 O O . GLY A 1 83 ? -13.683 -82.478 32.082 1.00 41.39 193 GLY A O 1
ATOM 655 N N . ASP A 1 84 ? -14.167 -82.288 34.272 1.00 41.72 194 ASP A N 1
ATOM 656 C CA . ASP A 1 84 ? -13.067 -81.380 34.533 1.00 41.71 194 ASP A CA 1
ATOM 657 C C . ASP A 1 84 ? -11.790 -82.147 34.820 1.00 41.27 194 ASP A C 1
ATOM 658 O O . ASP A 1 84 ? -11.803 -83.374 34.937 1.00 41.77 194 ASP A O 1
ATOM 663 N N . VAL A 1 85 ? -10.684 -81.420 34.923 1.00 39.26 195 VAL A N 1
ATOM 664 C CA . VAL A 1 85 ? -9.398 -82.042 35.176 1.00 37.12 195 VAL A CA 1
ATOM 665 C C . VAL A 1 85 ? -8.584 -81.257 36.203 1.00 36.81 195 VAL A C 1
ATOM 666 O O . VAL A 1 85 ? -8.688 -80.038 36.289 1.00 36.73 195 VAL A O 1
ATOM 670 N N . ASN A 1 86 ? -7.789 -81.966 36.997 1.00 37.15 196 ASN A N 1
ATOM 671 C CA . ASN A 1 86 ? -6.952 -81.326 38.001 1.00 37.07 196 ASN A CA 1
ATOM 672 C C . ASN A 1 86 ? -5.854 -80.528 37.318 1.00 36.68 196 ASN A C 1
ATOM 673 O O . ASN A 1 86 ? -5.297 -80.960 36.305 1.00 37.74 196 ASN A O 1
ATOM 678 N N . GLY A 1 87 ? -5.542 -79.358 37.862 1.00 34.70 197 GLY A N 1
ATOM 679 C CA . GLY A 1 87 ? -4.502 -78.550 37.258 1.00 31.71 197 GLY A CA 1
ATOM 680 C C . GLY A 1 87 ? -4.984 -77.346 36.462 1.00 29.81 197 GLY A C 1
ATOM 681 O O . GLY A 1 87 ? -6.197 -77.164 36.246 1.00 27.86 197 GLY A O 1
ATOM 682 N N . PRO A 1 88 ? -4.029 -76.520 35.988 1.00 27.08 198 PRO A N 1
ATOM 683 C CA . PRO A 1 88 ? -4.167 -75.291 35.205 1.00 26.42 198 PRO A CA 1
ATOM 684 C C . PRO A 1 88 ? -4.704 -75.462 33.788 1.00 26.42 198 PRO A C 1
ATOM 685 O O . PRO A 1 88 ? -5.148 -74.484 33.188 1.00 26.35 198 PRO A O 1
ATOM 689 N N . ARG A 1 89 ? -4.660 -76.689 33.260 1.00 25.19 199 ARG A N 1
ATOM 690 C CA . ARG A 1 89 ? -5.119 -76.968 31.900 1.00 24.40 199 ARG A CA 1
ATOM 691 C C . ARG A 1 89 ? -6.567 -76.601 31.590 1.00 25.55 199 ARG A C 1
ATOM 692 O O . ARG A 1 89 ? -7.484 -76.980 32.306 1.00 26.49 199 ARG A O 1
ATOM 700 N N . ASP A 1 90 ? -6.744 -75.858 30.498 1.00 27.17 200 ASP A N 1
ATOM 701 C CA . ASP A 1 90 ? -8.046 -75.394 30.031 1.00 28.33 200 ASP A CA 1
ATOM 702 C C . ASP A 1 90 ? -8.672 -76.432 29.108 1.00 29.10 200 ASP A C 1
ATOM 703 O O . ASP A 1 90 ? -8.181 -76.668 28.006 1.00 28.70 200 ASP A O 1
ATOM 708 N N . THR A 1 91 ? -9.751 -77.058 29.568 1.00 30.55 201 THR A N 1
ATOM 709 C CA . THR A 1 91 ? -10.443 -78.074 28.781 1.00 31.49 201 THR A CA 1
ATOM 710 C C . THR A 1 91 ? -11.724 -77.491 28.232 1.00 30.73 201 THR A C 1
ATOM 711 O O . THR A 1 91 ? -12.354 -78.083 27.357 1.00 31.12 201 THR A O 1
ATOM 715 N N . ASN A 1 92 ? -12.098 -76.325 28.748 1.00 30.17 202 ASN A N 1
ATOM 716 C CA . ASN A 1 92 ? -13.303 -75.624 28.296 1.00 30.86 202 ASN A CA 1
ATOM 717 C C . ASN A 1 92 ? -13.022 -74.794 27.027 1.00 30.17 202 ASN A C 1
ATOM 718 O O . ASN A 1 92 ? -13.811 -74.789 26.091 1.00 29.23 202 ASN A O 1
ATOM 723 N N . GLY A 1 93 ? -11.888 -74.102 27.005 1.00 30.23 203 GLY A N 1
ATOM 724 C CA . GLY A 1 93 ? -11.540 -73.280 25.860 1.00 30.20 203 GLY A CA 1
ATOM 725 C C . GLY A 1 93 ? -11.785 -71.793 26.087 1.00 28.32 203 GLY A C 1
ATOM 726 O O . GLY A 1 93 ? -11.267 -70.950 25.369 1.00 28.90 203 GLY A O 1
ATOM 727 N N . HIS A 1 94 ? -12.568 -71.466 27.100 1.00 26.42 204 HIS A N 1
ATOM 728 C CA . HIS A 1 94 ? -12.891 -70.082 27.392 1.00 25.49 204 HIS A CA 1
ATOM 729 C C . HIS A 1 94 ? -11.645 -69.295 27.794 1.00 25.16 204 HIS A C 1
ATOM 730 O O . HIS A 1 94 ? -11.399 -68.213 27.253 1.00 24.61 204 HIS A O 1
ATOM 737 N N . GLY A 1 95 ? -10.862 -69.849 28.724 1.00 24.31 205 GLY A N 1
ATOM 738 C CA . GLY A 1 95 ? -9.657 -69.185 29.210 1.00 22.78 205 GLY A CA 1
ATOM 739 C C . GLY A 1 95 ? -8.556 -69.009 28.182 1.00 23.01 205 GLY A C 1
ATOM 740 O O . GLY A 1 95 ? -7.811 -68.027 28.195 1.00 23.05 205 GLY A O 1
ATOM 741 N N . THR A 1 96 ? -8.451 -69.984 27.293 1.00 24.42 206 THR A N 1
ATOM 742 C CA . THR A 1 96 ? -7.464 -69.975 26.228 1.00 24.53 206 THR A CA 1
ATOM 743 C C . THR A 1 96 ? -7.806 -68.871 25.238 1.00 23.07 206 THR A C 1
ATOM 744 O O . THR A 1 96 ? -6.943 -68.108 24.814 1.00 23.97 206 THR A O 1
ATOM 748 N N . HIS A 1 97 ? -9.079 -68.809 24.876 1.00 21.02 207 HIS A N 1
ATOM 749 C CA . HIS A 1 97 ? -9.587 -67.821 23.928 1.00 20.76 207 HIS A CA 1
ATOM 750 C C . HIS A 1 97 ? -9.293 -66.431 24.458 1.00 21.01 207 HIS A C 1
ATOM 751 O O . HIS A 1 97 ? -8.670 -65.610 23.792 1.00 20.83 207 HIS A O 1
ATOM 758 N N . THR A 1 98 ? -9.748 -66.195 25.681 1.00 23.16 208 THR A N 1
ATOM 759 C CA . THR A 1 98 ? -9.567 -64.930 26.386 1.00 23.10 208 THR A CA 1
ATOM 760 C C . THR A 1 98 ? -8.107 -64.482 26.484 1.00 21.91 208 THR A C 1
ATOM 761 O O . THR A 1 98 ? -7.781 -63.342 26.189 1.00 23.37 208 THR A O 1
ATOM 765 N N . ALA A 1 99 ? -7.237 -65.385 26.905 1.00 21.51 209 ALA A N 1
ATOM 766 C CA . ALA A 1 99 ? -5.823 -65.088 27.058 1.00 20.05 209 ALA A CA 1
ATOM 767 C C . ALA A 1 99 ? -5.167 -64.662 25.743 1.00 19.37 209 ALA A C 1
ATOM 768 O O . ALA A 1 99 ? -4.372 -63.733 25.726 1.00 19.05 209 ALA A O 1
ATOM 770 N N . SER A 1 100 ? -5.484 -65.349 24.647 1.00 19.88 210 SER A N 1
ATOM 771 C CA . SER A 1 100 ? -4.902 -65.009 23.353 1.00 20.35 210 SER A CA 1
ATOM 772 C C . SER A 1 100 ? -5.459 -63.700 22.838 1.00 21.91 210 SER A C 1
ATOM 773 O O . SER A 1 100 ? -4.763 -62.979 22.126 1.00 25.67 210 SER A O 1
ATOM 776 N N . THR A 1 101 ? -6.706 -63.386 23.192 1.00 20.24 211 THR A N 1
ATOM 777 C CA . THR A 1 101 ? -7.312 -62.129 22.776 1.00 18.48 211 THR A CA 1
ATOM 778 C C . THR A 1 101 ? -6.509 -60.975 23.392 1.00 19.87 211 THR A C 1
ATOM 779 O O . THR A 1 101 ? -6.208 -59.985 22.724 1.00 22.48 211 THR A O 1
ATOM 783 N N . ALA A 1 102 ? -6.153 -61.109 24.666 1.00 18.32 212 ALA A N 1
ATOM 784 C CA . ALA A 1 102 ? -5.418 -60.062 25.369 1.00 18.77 212 ALA A CA 1
ATOM 785 C C . ALA A 1 102 ? -3.914 -60.052 25.115 1.00 21.64 212 ALA A C 1
ATOM 786 O O . ALA A 1 102 ? -3.333 -58.994 24.872 1.00 22.87 212 ALA A O 1
ATOM 788 N N . ALA A 1 103 ? -3.279 -61.221 25.171 1.00 23.99 213 ALA A N 1
ATOM 789 C CA . ALA A 1 103 ? -1.831 -61.297 24.990 1.00 23.28 213 ALA A CA 1
ATOM 790 C C . ALA A 1 103 ? -1.314 -62.320 23.986 1.00 23.11 213 ALA A C 1
ATOM 791 O O . ALA A 1 103 ? -0.113 -62.566 23.935 1.00 22.73 213 ALA A O 1
ATOM 793 N N . GLY A 1 104 ? -2.197 -62.917 23.192 1.00 23.20 214 GLY A N 1
ATOM 794 C CA . GLY A 1 104 ? -1.742 -63.890 22.212 1.00 23.80 214 GLY A CA 1
ATOM 795 C C . GLY A 1 104 ? -0.761 -63.271 21.231 1.00 25.20 214 GLY A C 1
ATOM 796 O O . GLY A 1 104 ? -0.882 -62.093 20.895 1.00 27.01 214 GLY A O 1
ATOM 797 N N . GLY A 1 105 ? 0.224 -64.049 20.785 1.00 25.09 215 GLY A N 1
ATOM 798 C CA . GLY A 1 105 ? 1.202 -63.548 19.830 1.00 21.69 215 GLY A CA 1
ATOM 799 C C . GLY A 1 105 ? 0.713 -63.730 18.401 1.00 21.07 215 GLY A C 1
ATOM 800 O O . GLY A 1 105 ? -0.338 -64.319 18.169 1.00 20.06 215 GLY A O 1
ATOM 801 N N . LEU A 1 106 ? 1.474 -63.223 17.436 1.00 22.72 216 LEU A N 1
ATOM 802 C CA . LEU A 1 106 ? 1.097 -63.309 16.019 1.00 22.55 216 LEU A CA 1
ATOM 803 C C . LEU A 1 106 ? 1.097 -64.740 15.524 1.00 22.24 216 LEU A C 1
ATOM 804 O O . LEU A 1 106 ? 2.077 -65.453 15.690 1.00 25.74 216 LEU A O 1
ATOM 809 N N . VAL A 1 107 ? -0.011 -65.160 14.934 1.00 21.86 217 VAL A N 1
ATOM 810 C CA . VAL A 1 107 ? -0.137 -66.503 14.368 1.00 21.80 217 VAL A CA 1
ATOM 811 C C . VAL A 1 107 ? -0.794 -66.266 13.009 1.00 23.15 217 VAL A C 1
ATOM 812 O O . VAL A 1 107 ? -1.952 -65.826 12.963 1.00 22.53 217 VAL A O 1
ATOM 816 N N . SER A 1 108 ? -0.078 -66.532 11.912 1.00 22.85 218 SER A N 1
ATOM 817 C CA . SER A 1 108 ? -0.664 -66.277 10.593 1.00 25.75 218 SER A CA 1
ATOM 818 C C . SER A 1 108 ? -1.473 -67.414 9.995 1.00 26.01 218 SER A C 1
ATOM 819 O O . SER A 1 108 ? -1.247 -68.588 10.271 1.00 25.02 218 SER A O 1
ATOM 822 N N . GLN A 1 109 ? -2.432 -67.027 9.169 1.00 29.42 219 GLN A N 1
ATOM 823 C CA . GLN A 1 109 ? -3.334 -67.950 8.511 1.00 31.89 219 GLN A CA 1
ATOM 824 C C . GLN A 1 109 ? -4.355 -68.474 9.510 1.00 31.76 219 GLN A C 1
ATOM 825 O O . GLN A 1 109 ? -5.047 -69.461 9.247 1.00 32.34 219 GLN A O 1
ATOM 831 N N . ALA A 1 110 ? -4.452 -67.797 10.654 1.00 29.59 220 ALA A N 1
ATOM 832 C CA . ALA A 1 110 ? -5.396 -68.181 11.699 1.00 28.87 220 ALA A CA 1
ATOM 833 C C . ALA A 1 110 ? -6.796 -68.260 11.113 1.00 28.32 220 ALA A C 1
ATOM 834 O O . ALA A 1 110 ? -7.277 -67.323 10.478 1.00 28.30 220 ALA A O 1
ATOM 836 N N . ASN A 1 111 ? -7.467 -69.376 11.326 1.00 28.97 221 ASN A N 1
ATOM 837 C CA . ASN A 1 111 ? -8.798 -69.512 10.759 1.00 29.08 221 ASN A CA 1
ATOM 838 C C . ASN A 1 111 ? -9.563 -70.679 11.331 1.00 29.02 221 ASN A C 1
ATOM 839 O O . ASN A 1 111 ? -8.981 -71.618 11.864 1.00 30.69 221 ASN A O 1
ATOM 844 N N . LEU A 1 112 ? -10.879 -70.609 11.186 1.00 28.65 222 LEU A N 1
ATOM 845 C CA . LEU A 1 112 ? -11.778 -71.664 11.617 1.00 28.01 222 LEU A CA 1
ATOM 846 C C . LEU A 1 112 ? -12.405 -72.167 10.325 1.00 28.42 222 LEU A C 1
ATOM 847 O O . LEU A 1 112 ? -13.318 -71.545 9.795 1.00 29.68 222 LEU A O 1
ATOM 852 N N . TYR A 1 113 ? -11.900 -73.280 9.806 1.00 30.53 223 TYR A N 1
ATOM 853 C CA . TYR A 1 113 ? -12.410 -73.845 8.551 1.00 32.75 223 TYR A CA 1
ATOM 854 C C . TYR A 1 113 ? -12.534 -72.780 7.473 1.00 32.41 223 TYR A C 1
ATOM 855 O O . TYR A 1 113 ? -13.543 -72.712 6.766 1.00 32.47 223 TYR A O 1
ATOM 864 N N . GLY A 1 114 ? -11.495 -71.954 7.360 1.00 31.49 224 GLY A N 1
ATOM 865 C CA . GLY A 1 114 ? -11.479 -70.897 6.368 1.00 30.57 224 GLY A CA 1
ATOM 866 C C . GLY A 1 114 ? -12.128 -69.617 6.851 1.00 30.22 224 GLY A C 1
ATOM 867 O O . GLY A 1 114 ? -11.753 -68.520 6.422 1.00 31.17 224 GLY A O 1
ATOM 868 N N . LEU A 1 115 ? -13.098 -69.744 7.749 1.00 28.48 225 LEU A N 1
ATOM 869 C CA . LEU A 1 115 ? -13.779 -68.569 8.258 1.00 28.61 225 LEU A CA 1
ATOM 870 C C . LEU A 1 115 ? -12.867 -67.607 9.013 1.00 28.09 225 LEU A C 1
ATOM 871 O O . LEU A 1 115 ? -12.050 -68.014 9.841 1.00 29.58 225 LEU A O 1
ATOM 876 N N . GLY A 1 116 ? -13.011 -66.325 8.703 1.00 26.00 226 GLY A N 1
ATOM 877 C CA . GLY A 1 116 ? -12.234 -65.302 9.370 1.00 24.49 226 GLY A CA 1
ATOM 878 C C . GLY A 1 116 ? -10.742 -65.324 9.150 1.00 23.94 226 GLY A C 1
ATOM 879 O O . GLY A 1 116 ? -10.024 -64.737 9.946 1.00 24.97 226 GLY A O 1
ATOM 880 N N . LEU A 1 117 ? -10.275 -65.966 8.078 1.00 23.71 227 LEU A N 1
ATOM 881 C CA . LEU A 1 117 ? -8.839 -66.057 7.780 1.00 23.30 227 LEU A CA 1
ATOM 882 C C . LEU A 1 117 ? -8.112 -64.740 8.011 1.00 23.93 227 LEU A C 1
ATOM 883 O O . LEU A 1 117 ? -8.657 -63.681 7.736 1.00 27.12 227 LEU A O 1
ATOM 888 N N . GLY A 1 118 ? -6.880 -64.805 8.509 1.00 23.73 228 GLY A N 1
ATOM 889 C CA . GLY A 1 118 ? -6.115 -63.593 8.756 1.00 22.41 228 GLY A CA 1
ATOM 890 C C . GLY A 1 118 ? -4.985 -63.843 9.737 1.00 22.91 228 GLY A C 1
ATOM 891 O O . GLY A 1 118 ? -4.551 -64.978 9.895 1.00 23.26 228 GLY A O 1
ATOM 892 N N . THR A 1 119 ? -4.504 -62.791 10.395 1.00 22.28 229 THR A N 1
ATOM 893 C CA . THR A 1 119 ? -3.429 -62.919 11.376 1.00 22.89 229 THR A CA 1
ATOM 894 C C . THR A 1 119 ? -4.007 -62.671 12.765 1.00 24.79 229 THR A C 1
ATOM 895 O O . THR A 1 119 ? -4.389 -61.546 13.088 1.00 26.68 229 THR A O 1
ATOM 899 N N . ALA A 1 120 ? -4.080 -63.725 13.576 1.00 25.39 230 ALA A N 1
ATOM 900 C CA . ALA A 1 120 ? -4.607 -63.628 14.935 1.00 24.02 230 ALA A CA 1
ATOM 901 C C . ALA A 1 120 ? -3.512 -63.056 15.810 1.00 24.15 230 ALA A C 1
ATOM 902 O O . ALA A 1 120 ? -2.331 -63.312 15.571 1.00 27.22 230 ALA A O 1
ATOM 904 N N . ARG A 1 121 ? -3.895 -62.293 16.826 1.00 23.37 231 ARG A N 1
ATOM 905 C CA . ARG A 1 121 ? -2.922 -61.683 17.727 1.00 22.62 231 ARG A CA 1
ATOM 906 C C . ARG A 1 121 ? -3.637 -61.148 18.978 1.00 24.43 231 ARG A C 1
ATOM 907 O O . ARG A 1 121 ? -4.875 -61.112 19.048 1.00 26.12 231 ARG A O 1
ATOM 915 N N . GLY A 1 122 ? -2.851 -60.736 19.966 1.00 24.95 232 GLY A N 1
ATOM 916 C CA . GLY A 1 122 ? -3.411 -60.167 21.179 1.00 23.59 232 GLY A CA 1
ATOM 917 C C . GLY A 1 122 ? -3.059 -58.695 21.134 1.00 23.01 232 GLY A C 1
ATOM 918 O O . GLY A 1 122 ? -2.414 -58.245 20.190 1.00 25.42 232 GLY A O 1
ATOM 919 N N . GLY A 1 123 ? -3.469 -57.928 22.128 1.00 21.94 233 GLY A N 1
ATOM 920 C CA . GLY A 1 123 ? -3.138 -56.522 22.104 1.00 21.42 233 GLY A CA 1
ATOM 921 C C . GLY A 1 123 ? -1.677 -56.315 22.436 1.00 23.03 233 GLY A C 1
ATOM 922 O O . GLY A 1 123 ? -1.048 -55.356 21.985 1.00 24.57 233 GLY A O 1
ATOM 923 N N . VAL A 1 124 ? -1.130 -57.236 23.218 1.00 23.64 234 VAL A N 1
ATOM 924 C CA . VAL A 1 124 ? 0.252 -57.162 23.658 1.00 23.96 234 VAL A CA 1
ATOM 925 C C . VAL A 1 124 ? 0.968 -58.521 23.527 1.00 24.67 234 VAL A C 1
ATOM 926 O O . VAL A 1 124 ? 1.165 -59.268 24.498 1.00 22.99 234 VAL A O 1
ATOM 930 N N . PRO A 1 125 ? 1.371 -58.853 22.293 1.00 26.72 235 PRO A N 1
ATOM 931 C CA . PRO A 1 125 ? 2.066 -60.103 21.970 1.00 25.38 235 PRO A CA 1
ATOM 932 C C . PRO A 1 125 ? 3.322 -60.373 22.780 1.00 25.32 235 PRO A C 1
ATOM 933 O O . PRO A 1 125 ? 3.782 -61.510 22.813 1.00 28.26 235 PRO A O 1
ATOM 937 N N . LEU A 1 126 ? 3.884 -59.360 23.437 1.00 23.68 236 LEU A N 1
ATOM 938 C CA . LEU A 1 126 ? 5.110 -59.592 24.198 1.00 24.21 236 LEU A CA 1
ATOM 939 C C . LEU A 1 126 ? 4.986 -59.747 25.702 1.00 24.79 236 LEU A C 1
ATOM 940 O O . LEU A 1 126 ? 5.952 -60.136 26.362 1.00 26.08 236 LEU A O 1
ATOM 945 N N . ALA A 1 127 ? 3.812 -59.443 26.247 1.00 23.23 237 ALA A N 1
ATOM 946 C CA . ALA A 1 127 ? 3.589 -59.571 27.677 1.00 21.38 237 ALA A CA 1
ATOM 947 C C . ALA A 1 127 ? 3.562 -61.041 28.094 1.00 21.84 237 ALA A C 1
ATOM 948 O O . ALA A 1 127 ? 3.242 -61.922 27.286 1.00 21.70 237 ALA A O 1
ATOM 950 N N . ARG A 1 128 ? 3.906 -61.305 29.353 1.00 22.66 238 ARG A N 1
ATOM 951 C CA . ARG A 1 128 ? 3.886 -62.669 29.877 1.00 23.06 238 ARG A CA 1
ATOM 952 C C . ARG A 1 128 ? 2.468 -62.925 30.391 1.00 24.19 238 ARG A C 1
ATOM 953 O O . ARG A 1 128 ? 1.746 -61.988 30.734 1.00 24.64 238 ARG A O 1
ATOM 961 N N . ILE A 1 129 ? 2.069 -64.192 30.441 1.00 24.43 239 ILE A N 1
ATOM 962 C CA . ILE A 1 129 ? 0.749 -64.543 30.929 1.00 23.07 239 ILE A CA 1
ATOM 963 C C . ILE A 1 129 ? 0.822 -65.444 32.162 1.00 23.03 239 ILE A C 1
ATOM 964 O O . ILE A 1 129 ? 1.665 -66.329 32.249 1.00 22.58 239 ILE A O 1
ATOM 969 N N . ALA A 1 130 ? -0.072 -65.205 33.113 1.00 21.93 240 ALA A N 1
ATOM 970 C CA . ALA A 1 130 ? -0.130 -65.991 34.336 1.00 20.31 240 ALA A CA 1
ATOM 971 C C . ALA A 1 130 ? -1.583 -66.377 34.456 1.00 19.80 240 ALA A C 1
ATOM 972 O O . ALA A 1 130 ? -2.435 -65.512 34.657 1.00 18.80 240 ALA A O 1
ATOM 974 N N . ALA A 1 131 ? -1.863 -67.671 34.323 1.00 19.07 241 ALA A N 1
ATOM 975 C CA . ALA A 1 131 ? -3.225 -68.174 34.387 1.00 18.27 241 ALA A CA 1
ATOM 976 C C . ALA A 1 131 ? -3.646 -68.632 35.765 1.00 19.83 241 ALA A C 1
ATOM 977 O O . ALA A 1 131 ? -2.935 -69.378 36.423 1.00 21.96 241 ALA A O 1
ATOM 979 N N . TYR A 1 132 ? -4.821 -68.188 36.189 1.00 21.25 242 TYR A N 1
ATOM 980 C CA . TYR A 1 132 ? -5.373 -68.568 37.480 1.00 22.46 242 TYR A CA 1
ATOM 981 C C . TYR A 1 132 ? -6.729 -69.209 37.169 1.00 23.38 242 TYR A C 1
ATOM 982 O O . TYR A 1 132 ? -7.729 -68.495 36.997 1.00 23.31 242 TYR A O 1
ATOM 991 N N . LYS A 1 133 ? -6.755 -70.545 37.077 1.00 19.90 243 LYS A N 1
ATOM 992 C CA . LYS A 1 133 ? -7.985 -71.287 36.766 1.00 18.91 243 LYS A CA 1
ATOM 993 C C . LYS A 1 133 ? -9.004 -71.348 37.920 1.00 21.32 243 LYS A C 1
ATOM 994 O O . LYS A 1 133 ? -8.828 -72.107 38.885 1.00 22.15 243 LYS A O 1
ATOM 1000 N N . VAL A 1 134 ? -10.086 -70.572 37.808 1.00 21.09 244 VAL A N 1
ATOM 1001 C CA . VAL A 1 134 ? -11.095 -70.524 38.861 1.00 18.76 244 VAL A CA 1
ATOM 1002 C C . VAL A 1 134 ? -12.502 -70.934 38.432 1.00 21.90 244 VAL A C 1
ATOM 1003 O O . VAL A 1 134 ? -13.414 -70.981 39.252 1.00 23.97 244 VAL A O 1
ATOM 1007 N N . CYS A 1 135 ? -12.686 -71.244 37.156 1.00 23.88 245 CYS A N 1
ATOM 1008 C CA . CYS A 1 135 ? -13.994 -71.650 36.666 1.00 27.11 245 CYS A CA 1
ATOM 1009 C C . CYS A 1 135 ? -14.028 -73.082 36.152 1.00 27.61 245 CYS A C 1
ATOM 1010 O O . CYS A 1 135 ? -13.193 -73.500 35.339 1.00 27.03 245 CYS A O 1
ATOM 1013 N N . TRP A 1 136 ? -15.038 -73.813 36.612 1.00 27.78 246 TRP A N 1
ATOM 1014 C CA . TRP A 1 136 ? -15.218 -75.218 36.281 1.00 27.71 246 TRP A CA 1
ATOM 1015 C C . TRP A 1 136 ? -16.634 -75.470 35.788 1.00 30.07 246 TRP A C 1
ATOM 1016 O O . TRP A 1 136 ? -17.434 -74.537 35.738 1.00 32.11 246 TRP A O 1
ATOM 1027 N N . ASN A 1 137 ? -16.951 -76.713 35.416 1.00 32.14 247 ASN A N 1
ATOM 1028 C CA . ASN A 1 137 ? -18.311 -77.031 34.962 1.00 35.73 247 ASN A CA 1
ATOM 1029 C C . ASN A 1 137 ? -19.214 -76.906 36.171 1.00 36.69 247 ASN A C 1
ATOM 1030 O O . ASN A 1 137 ? -20.434 -76.841 36.076 1.00 36.26 247 ASN A O 1
ATOM 1035 N N . ASP A 1 138 ? -18.538 -76.864 37.306 1.00 39.74 248 ASP A N 1
ATOM 1036 C CA . ASP A 1 138 ? -19.083 -76.735 38.642 1.00 40.70 248 ASP A CA 1
ATOM 1037 C C . ASP A 1 138 ? -19.526 -75.272 38.825 1.00 39.71 248 ASP A C 1
ATOM 1038 O O . ASP A 1 138 ? -20.444 -74.985 39.591 1.00 39.20 248 ASP A O 1
ATOM 1043 N N . GLY A 1 139 ? -18.869 -74.365 38.095 1.00 37.72 249 GLY A N 1
ATOM 1044 C CA . GLY A 1 139 ? -19.142 -72.936 38.180 1.00 35.44 249 GLY A CA 1
ATOM 1045 C C . GLY A 1 139 ? -17.877 -72.230 38.660 1.00 35.01 249 GLY A C 1
ATOM 1046 O O . GLY A 1 139 ? -16.807 -72.808 38.596 1.00 35.72 249 GLY A O 1
ATOM 1047 N N . CYS A 1 140 ? -17.959 -70.982 39.105 1.00 35.34 250 CYS A N 1
ATOM 1048 C CA . CYS A 1 140 ? -16.761 -70.305 39.613 1.00 37.10 250 CYS A CA 1
ATOM 1049 C C . CYS A 1 140 ? -17.139 -69.878 41.033 1.00 36.27 250 CYS A C 1
ATOM 1050 O O . CYS A 1 140 ? -18.044 -69.068 41.208 1.00 37.68 250 CYS A O 1
ATOM 1053 N N . SER A 1 141 ? -16.467 -70.425 42.043 1.00 33.94 251 SER A N 1
ATOM 1054 C CA . SER A 1 141 ? -16.788 -70.090 43.425 1.00 31.60 251 SER A CA 1
ATOM 1055 C C . SER A 1 141 ? -16.137 -68.824 43.992 1.00 31.89 251 SER A C 1
ATOM 1056 O O . SER A 1 141 ? -15.091 -68.370 43.536 1.00 31.20 251 SER A O 1
ATOM 1059 N N . ASP A 1 142 ? -16.773 -68.264 45.012 1.00 32.61 252 ASP A N 1
ATOM 1060 C CA . ASP A 1 142 ? -16.284 -67.060 45.666 1.00 33.58 252 ASP A CA 1
ATOM 1061 C C . ASP A 1 142 ? -14.931 -67.252 46.351 1.00 31.62 252 ASP A C 1
ATOM 1062 O O . ASP A 1 142 ? -14.121 -66.322 46.392 1.00 29.73 252 ASP A O 1
ATOM 1067 N N . THR A 1 143 ? -14.693 -68.449 46.892 1.00 29.99 253 THR A N 1
ATOM 1068 C CA . THR A 1 143 ? -13.443 -68.752 47.594 1.00 28.96 253 THR A CA 1
ATOM 1069 C C . THR A 1 143 ? -12.242 -68.835 46.642 1.00 28.68 253 THR A C 1
ATOM 1070 O O . THR A 1 143 ? -11.143 -68.374 46.964 1.00 26.74 253 THR A O 1
ATOM 1074 N N . ASP A 1 144 ? -12.471 -69.416 45.468 1.00 29.06 254 ASP A N 1
ATOM 1075 C CA . ASP A 1 144 ? -11.450 -69.541 44.440 1.00 29.54 254 ASP A CA 1
ATOM 1076 C C . ASP A 1 144 ? -11.013 -68.164 43.938 1.00 28.91 254 ASP A C 1
ATOM 1077 O O . ASP A 1 144 ? -9.819 -67.888 43.794 1.00 28.26 254 ASP A O 1
ATOM 1082 N N . ILE A 1 145 ? -11.993 -67.312 43.648 1.00 26.72 255 ILE A N 1
ATOM 1083 C CA . ILE A 1 145 ? -11.718 -65.969 43.156 1.00 26.16 255 ILE A CA 1
ATOM 1084 C C . ILE A 1 145 ? -10.847 -65.175 44.112 1.00 24.23 255 ILE A C 1
ATOM 1085 O O . ILE A 1 145 ? -9.795 -64.673 43.728 1.00 23.40 255 ILE A O 1
ATOM 1090 N N . LEU A 1 146 ? -11.287 -65.070 45.360 1.00 24.51 256 LEU A N 1
ATOM 1091 C CA . LEU A 1 146 ? -10.540 -64.342 46.379 1.00 25.60 256 LEU A CA 1
ATOM 1092 C C . LEU A 1 146 ? -9.129 -64.896 46.482 1.00 25.16 256 LEU A C 1
ATOM 1093 O O . LEU A 1 146 ? -8.156 -64.141 46.560 1.00 26.58 256 LEU A O 1
ATOM 1098 N N . ALA A 1 147 ? -9.039 -66.222 46.501 1.00 23.74 257 ALA A N 1
ATOM 1099 C CA . ALA A 1 147 ? -7.774 -66.925 46.599 1.00 24.14 257 ALA A CA 1
ATOM 1100 C C . ALA A 1 147 ? -6.880 -66.664 45.377 1.00 25.76 257 ALA A C 1
ATOM 1101 O O . ALA A 1 147 ? -5.683 -66.358 45.513 1.00 24.93 257 ALA A O 1
ATOM 1103 N N . ALA A 1 148 ? -7.458 -66.794 44.184 1.00 26.08 258 ALA A N 1
ATOM 1104 C CA . ALA A 1 148 ? -6.711 -66.560 42.954 1.00 25.94 258 ALA A CA 1
ATOM 1105 C C . ALA A 1 148 ? -6.196 -65.132 42.946 1.00 26.37 258 ALA A C 1
ATOM 1106 O O . ALA A 1 148 ? -5.058 -64.894 42.559 1.00 26.59 258 ALA A O 1
ATOM 1108 N N . TYR A 1 149 ? -7.032 -64.184 43.371 1.00 26.90 259 TYR A N 1
ATOM 1109 C CA . TYR A 1 149 ? -6.617 -62.783 43.428 1.00 27.79 259 TYR A CA 1
ATOM 1110 C C . TYR A 1 149 ? -5.384 -62.659 44.316 1.00 28.06 259 TYR A C 1
ATOM 1111 O O . TYR A 1 149 ? -4.353 -62.139 43.893 1.00 27.69 259 TYR A O 1
ATOM 1120 N N . ASP A 1 150 ? -5.499 -63.156 45.544 1.00 29.67 260 ASP A N 1
ATOM 1121 C CA . ASP A 1 150 ? -4.409 -63.132 46.513 1.00 32.09 260 ASP A CA 1
ATOM 1122 C C . ASP A 1 150 ? -3.099 -63.560 45.887 1.00 31.49 260 ASP A C 1
ATOM 1123 O O . ASP A 1 150 ? -2.060 -62.918 46.068 1.00 31.87 260 ASP A O 1
ATOM 1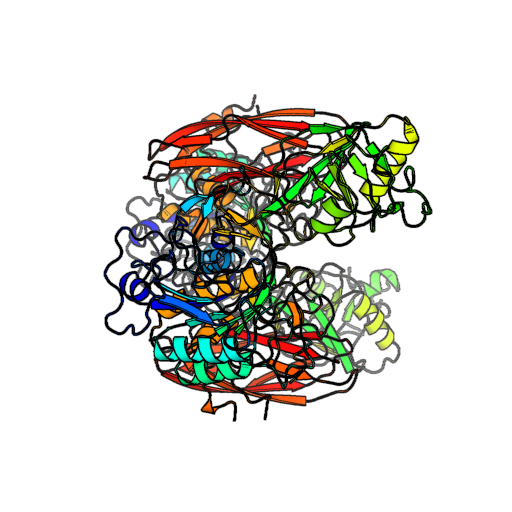128 N N . ASP A 1 151 ? -3.149 -64.675 45.169 1.00 29.79 261 ASP A N 1
ATOM 1129 C CA . ASP A 1 151 ? -1.958 -65.182 44.522 1.00 28.28 261 ASP A CA 1
ATOM 1130 C C . ASP A 1 151 ? -1.477 -64.203 43.462 1.00 26.35 261 ASP A C 1
ATOM 1131 O O . ASP A 1 151 ? -0.290 -63.878 43.413 1.00 24.11 261 ASP A O 1
ATOM 1136 N N . ALA A 1 152 ? -2.402 -63.709 42.639 1.00 24.54 262 ALA A N 1
ATOM 1137 C CA . ALA A 1 152 ? -2.053 -62.749 41.595 1.00 23.19 262 ALA A CA 1
ATOM 1138 C C . ALA A 1 152 ? -1.380 -61.537 42.218 1.00 24.02 262 ALA A C 1
ATOM 1139 O O . ALA A 1 152 ? -0.334 -61.080 41.742 1.00 24.74 262 ALA A O 1
ATOM 1141 N N . ILE A 1 153 ? -1.962 -61.007 43.290 1.00 22.98 263 ILE A N 1
ATOM 1142 C CA . ILE A 1 153 ? -1.346 -59.849 43.925 1.00 22.83 263 ILE A CA 1
ATOM 1143 C C . ILE A 1 153 ? 0.077 -60.166 44.393 1.00 22.90 263 ILE A C 1
ATOM 1144 O O . ILE A 1 153 ? 1.004 -59.422 44.081 1.00 21.97 263 ILE A O 1
ATOM 1149 N N . ALA A 1 154 ? 0.256 -61.288 45.097 1.00 23.36 264 ALA A N 1
ATOM 1150 C CA . ALA A 1 154 ? 1.577 -61.660 45.608 1.00 22.83 264 ALA A CA 1
ATOM 1151 C C . ALA A 1 154 ? 2.544 -62.182 44.555 1.00 24.63 264 ALA A C 1
ATOM 1152 O O . ALA A 1 154 ? 3.750 -62.019 44.686 1.00 23.94 264 ALA A O 1
ATOM 1154 N N . ASP A 1 155 ? 2.021 -62.828 43.517 1.00 27.33 265 ASP A N 1
ATOM 1155 C CA . ASP A 1 155 ? 2.877 -63.338 42.457 1.00 27.63 265 ASP A CA 1
ATOM 1156 C C . ASP A 1 155 ? 3.567 -62.139 41.808 1.00 28.33 265 ASP A C 1
ATOM 1157 O O . ASP A 1 155 ? 4.761 -62.184 41.496 1.00 27.57 265 ASP A O 1
ATOM 1162 N N . GLY A 1 156 ? 2.802 -61.066 41.609 1.00 28.69 266 GLY A N 1
ATOM 1163 C CA . GLY A 1 156 ? 3.348 -59.864 41.009 1.00 29.17 266 GLY A CA 1
ATOM 1164 C C . GLY A 1 156 ? 2.680 -59.421 39.721 1.00 30.24 266 GLY A C 1
ATOM 1165 O O . GLY A 1 156 ? 3.263 -58.681 38.936 1.00 33.43 266 GLY A O 1
ATOM 1166 N N . VAL A 1 157 ? 1.461 -59.875 39.484 1.00 29.92 267 VAL A N 1
ATOM 1167 C CA 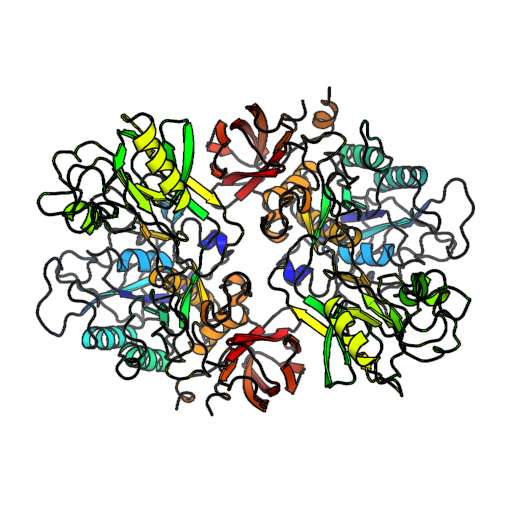. VAL A 1 157 ? 0.739 -59.486 38.287 1.00 29.00 267 VAL A CA 1
ATOM 1168 C C . VAL A 1 157 ? 0.653 -57.949 38.180 1.00 29.20 267 VAL A C 1
ATOM 1169 O O . VAL A 1 157 ? 0.627 -57.235 39.186 1.00 26.42 267 VAL A O 1
ATOM 1173 N N . ASP A 1 158 ? 0.617 -57.458 36.942 1.00 29.90 268 ASP A N 1
ATOM 1174 C CA . ASP A 1 158 ? 0.552 -56.031 36.652 1.00 29.17 268 ASP A CA 1
ATOM 1175 C C . ASP A 1 158 ? -0.863 -55.550 36.395 1.00 27.83 268 ASP A C 1
ATOM 1176 O O . ASP A 1 158 ? -1.219 -54.414 36.723 1.00 28.70 268 ASP A O 1
ATOM 1181 N N . ILE A 1 159 ? -1.665 -56.421 35.799 1.00 25.13 269 ILE A N 1
ATOM 1182 C CA . ILE A 1 159 ? -3.036 -56.095 35.464 1.00 22.55 269 ILE A CA 1
ATOM 1183 C C . ILE A 1 159 ? -3.802 -57.399 35.454 1.00 22.20 269 ILE A C 1
ATOM 1184 O O . ILE A 1 159 ? -3.210 -58.452 35.261 1.00 20.91 269 ILE A O 1
ATOM 1189 N N . ILE A 1 160 ? -5.115 -57.335 35.647 1.00 22.51 270 ILE A N 1
ATOM 1190 C CA . ILE A 1 160 ? -5.920 -58.546 35.695 1.00 21.59 270 ILE A CA 1
ATOM 1191 C C . ILE A 1 160 ? -7.129 -58.523 34.777 1.00 22.61 270 ILE A C 1
ATOM 1192 O O . ILE A 1 160 ? -7.908 -57.583 34.787 1.00 23.90 270 ILE A O 1
ATOM 1197 N N . SER A 1 161 ? -7.279 -59.566 33.973 1.00 25.44 271 SER A N 1
ATOM 1198 C CA . SER A 1 161 ? -8.407 -59.677 33.057 1.00 27.54 271 SER A CA 1
ATOM 1199 C C . SER A 1 161 ? -9.389 -60.641 33.694 1.00 29.73 271 SER A C 1
ATOM 1200 O O . SER A 1 161 ? -9.066 -61.815 33.925 1.00 29.96 271 SER A O 1
ATOM 1203 N N . LEU A 1 162 ? -10.590 -60.150 33.981 1.00 31.25 272 LEU A N 1
ATOM 1204 C CA . LEU A 1 162 ? -11.600 -60.973 34.626 1.00 32.60 272 LEU A CA 1
ATOM 1205 C C . LEU A 1 162 ? -12.834 -61.123 33.757 1.00 33.71 272 LEU A C 1
ATOM 1206 O O . LEU A 1 162 ? -13.674 -60.235 33.720 1.00 33.10 272 LEU A O 1
ATOM 1211 N N . SER A 1 163 ? -12.936 -62.252 33.059 1.00 36.55 273 SER A N 1
ATOM 1212 C CA . SER A 1 163 ? -14.079 -62.528 32.194 1.00 39.50 273 SER A CA 1
ATOM 1213 C C . SER A 1 163 ? -15.041 -63.489 32.875 1.00 42.49 273 SER A C 1
ATOM 1214 O O . SER A 1 163 ? -15.294 -64.588 32.379 1.00 42.86 273 SER A O 1
ATOM 1217 N N . VAL A 1 164 ? -15.557 -63.082 34.028 1.00 45.26 274 VAL A N 1
ATOM 1218 C CA . VAL A 1 164 ? -16.508 -63.899 34.763 1.00 48.38 274 VAL A CA 1
ATOM 1219 C C . VAL A 1 164 ? -17.382 -62.943 35.555 1.00 51.61 274 VAL A C 1
ATOM 1220 O O . VAL A 1 164 ? -16.966 -61.820 35.844 1.00 51.31 274 VAL A O 1
ATOM 1224 N N . GLY A 1 165 ? -18.589 -63.386 35.898 1.00 55.43 275 GLY A N 1
ATOM 1225 C CA . GLY A 1 165 ? -19.491 -62.549 36.667 1.00 59.74 275 GLY A CA 1
ATOM 1226 C C . GLY A 1 165 ? -20.754 -62.163 35.922 1.00 63.54 275 GLY A C 1
ATOM 1227 O O . GLY A 1 165 ? -20.703 -61.467 34.899 1.00 64.83 275 GLY A O 1
ATOM 1228 N N . GLY A 1 166 ? -21.895 -62.612 36.440 1.00 65.83 276 GLY A N 1
ATOM 1229 C CA . GLY A 1 166 ? -23.168 -62.304 35.814 1.00 67.61 276 GLY A CA 1
ATOM 1230 C C . GLY A 1 166 ? -24.317 -62.519 36.776 1.00 68.84 276 GLY A C 1
ATOM 1231 O O . GLY A 1 166 ? -25.474 -62.623 36.363 1.00 68.27 276 GLY A O 1
ATOM 1232 N N . ALA A 1 167 ? -23.988 -62.590 38.064 1.00 70.82 277 ALA A N 1
ATOM 1233 C CA . ALA A 1 167 ? -24.986 -62.795 39.114 1.00 72.24 277 ALA A CA 1
ATOM 1234 C C . ALA A 1 167 ? -26.056 -61.706 39.072 1.00 72.88 277 ALA A C 1
ATOM 1235 O O . ALA A 1 167 ? -25.853 -60.643 38.475 1.00 72.84 277 ALA A O 1
ATOM 1237 N N . ASN A 1 168 ? -27.198 -61.982 39.698 1.00 72.80 278 ASN A N 1
ATOM 1238 C CA . ASN A 1 168 ? -28.296 -61.024 39.742 1.00 72.11 278 ASN A CA 1
ATOM 1239 C C . ASN A 1 168 ? -27.742 -59.683 40.213 1.00 70.27 278 ASN A C 1
ATOM 1240 O O . ASN A 1 168 ? -27.130 -59.596 41.278 1.00 71.06 278 ASN A O 1
ATOM 1245 N N . PRO A 1 169 ? -27.930 -58.622 39.415 1.00 67.78 279 PRO A N 1
ATOM 1246 C CA . PRO A 1 169 ? -27.419 -57.309 39.816 1.00 67.02 279 PRO A CA 1
ATOM 1247 C C . PRO A 1 169 ? -27.769 -56.959 41.263 1.00 67.00 279 PRO A C 1
ATOM 1248 O O . PRO A 1 169 ? -27.047 -56.209 41.921 1.00 66.17 279 PRO A O 1
ATOM 1252 N N . ARG A 1 170 ? -28.873 -57.518 41.756 1.00 67.55 280 ARG A N 1
ATOM 1253 C CA . ARG A 1 170 ? -29.320 -57.261 43.122 1.00 68.07 280 ARG A CA 1
ATOM 1254 C C . ARG A 1 170 ? -28.543 -58.030 44.185 1.00 66.95 280 ARG A C 1
ATOM 1255 O O . ARG A 1 170 ? -28.776 -57.844 45.378 1.00 68.21 280 ARG A O 1
ATOM 1263 N N . HIS A 1 171 ? -27.635 -58.904 43.761 1.00 64.82 281 HIS A N 1
ATOM 1264 C CA . HIS A 1 171 ? -26.812 -59.642 44.714 1.00 62.51 281 HIS A CA 1
ATOM 1265 C C . HIS A 1 171 ? -25.450 -58.956 44.750 1.00 59.30 281 HIS A C 1
ATOM 1266 O O . HIS A 1 171 ? -24.477 -59.496 45.268 1.00 59.88 281 HIS A O 1
ATOM 1273 N N . TYR A 1 172 ? -25.398 -57.747 44.206 1.00 55.32 282 TYR A N 1
ATOM 1274 C CA . TYR A 1 172 ? -24.161 -56.988 44.158 1.00 53.50 282 TYR A CA 1
ATOM 1275 C C . TYR A 1 172 ? -23.488 -56.792 45.516 1.00 52.80 282 TYR A C 1
ATOM 1276 O O . TYR A 1 172 ? -22.263 -56.656 45.583 1.00 54.37 282 TYR A O 1
ATOM 1285 N N . PHE A 1 173 ? -24.265 -56.775 46.595 1.00 51.23 283 PHE A N 1
ATOM 1286 C CA . PHE A 1 173 ? -23.680 -56.578 47.919 1.00 50.85 283 PHE A CA 1
ATOM 1287 C C . PHE A 1 173 ? -22.961 -57.815 48.483 1.00 50.34 283 PHE A C 1
ATOM 1288 O O . PHE A 1 173 ? -22.212 -57.709 49.458 1.00 49.33 283 PHE A O 1
ATOM 1296 N N . VAL A 1 174 ? -23.178 -58.979 47.866 1.00 49.34 284 VAL A N 1
ATOM 1297 C CA . VAL A 1 174 ? -22.515 -60.209 48.300 1.00 48.72 284 VAL A CA 1
ATOM 1298 C C . VAL A 1 174 ? -21.573 -60.765 47.225 1.00 48.76 284 VAL A C 1
ATOM 1299 O O . VAL A 1 174 ? -21.193 -61.939 47.256 1.00 48.85 284 VAL A O 1
ATOM 1303 N N . ASP A 1 175 ? -21.187 -59.902 46.288 1.00 49.02 285 ASP A N 1
ATOM 1304 C CA . ASP A 1 175 ? -20.295 -60.266 45.186 1.00 48.76 285 ASP A CA 1
ATOM 1305 C C . ASP A 1 175 ? -18.816 -60.193 45.585 1.00 45.50 285 ASP A C 1
ATOM 1306 O O . ASP A 1 175 ? -18.329 -59.142 45.998 1.00 43.57 285 ASP A O 1
ATOM 1311 N N . ALA A 1 176 ? -18.110 -61.315 45.447 1.00 42.78 286 ALA A N 1
ATOM 1312 C CA . ALA A 1 176 ? -16.693 -61.396 45.811 1.00 41.27 286 ALA A CA 1
ATOM 1313 C C . ALA A 1 176 ? -15.732 -60.623 44.902 1.00 39.78 286 ALA A C 1
ATOM 1314 O O . ALA A 1 176 ? -14.707 -60.114 45.372 1.00 39.06 286 ALA A O 1
ATOM 1316 N N . ILE A 1 177 ? -16.054 -60.545 43.610 1.00 36.98 287 ILE A N 1
ATOM 1317 C CA . ILE A 1 177 ? -15.215 -59.833 42.643 1.00 35.31 287 ILE A CA 1
ATOM 1318 C C . ILE A 1 177 ? -14.880 -58.410 43.120 1.00 35.17 287 ILE A C 1
ATOM 1319 O O . ILE A 1 177 ? -13.811 -57.868 42.818 1.00 35.26 287 ILE A O 1
ATOM 1324 N N . ALA A 1 178 ? -15.792 -57.818 43.882 1.00 34.53 288 ALA A N 1
ATOM 1325 C CA . ALA A 1 178 ? -15.598 -56.479 44.416 1.00 32.79 288 ALA A CA 1
ATOM 1326 C C . ALA A 1 178 ? -14.546 -56.521 45.511 1.00 32.96 288 ALA A C 1
ATOM 1327 O O . ALA A 1 178 ? -13.805 -55.553 45.709 1.00 33.60 288 ALA A O 1
ATOM 1329 N N . ILE A 1 179 ? -14.483 -57.640 46.231 1.00 32.05 289 ILE A N 1
ATOM 1330 C CA . ILE A 1 179 ? -13.509 -57.778 47.301 1.00 31.69 289 ILE A CA 1
ATOM 1331 C C . ILE A 1 179 ? -12.132 -57.988 46.695 1.00 33.12 289 ILE A C 1
ATOM 1332 O O . ILE A 1 179 ? -11.166 -57.301 47.052 1.00 34.49 289 ILE A O 1
ATOM 1337 N N . GLY A 1 180 ? -12.040 -58.929 45.764 1.00 32.84 290 GLY A N 1
ATOM 1338 C CA . GLY A 1 180 ? -10.759 -59.189 45.136 1.00 34.60 290 GLY A CA 1
ATOM 1339 C C . GLY A 1 180 ? -10.178 -57.964 44.448 1.00 35.48 290 GLY A C 1
ATOM 1340 O O . GLY A 1 180 ? -9.067 -57.526 44.769 1.00 35.06 290 GLY A O 1
ATOM 1341 N N . SER A 1 181 ? -10.935 -57.405 43.503 1.00 34.61 291 SER A N 1
ATOM 1342 C CA . SER A 1 181 ? -10.492 -56.235 42.751 1.00 35.20 291 SER A CA 1
ATOM 1343 C C . SER A 1 181 ? -10.094 -55.068 43.654 1.00 35.03 291 SER A C 1
ATOM 1344 O O . SER A 1 181 ? -9.141 -54.330 43.367 1.00 32.76 291 SER A O 1
ATOM 1347 N N . PHE A 1 182 ? -10.822 -54.904 44.750 1.00 34.93 292 PHE A N 1
ATOM 1348 C CA . PHE A 1 182 ? -10.505 -53.829 45.664 1.00 35.50 292 PHE A CA 1
ATOM 1349 C C . PHE A 1 182 ? -9.111 -54.015 46.263 1.00 36.21 292 PHE A C 1
ATOM 1350 O O . PHE A 1 182 ? -8.320 -53.064 46.302 1.00 34.90 292 PHE A O 1
ATOM 1358 N N . HIS A 1 183 ? -8.801 -55.228 46.729 1.00 37.41 293 HIS A N 1
ATOM 1359 C CA . HIS A 1 183 ? -7.475 -55.467 47.298 1.00 39.37 293 HIS A CA 1
ATOM 1360 C C . HIS A 1 183 ? -6.457 -55.299 46.188 1.00 38.77 293 HIS A C 1
ATOM 1361 O O . HIS A 1 183 ? -5.371 -54.774 46.407 1.00 38.02 293 HIS A O 1
ATOM 1368 N N . ALA A 1 184 ? -6.827 -55.737 44.987 1.00 39.08 294 ALA A N 1
ATOM 1369 C CA . ALA A 1 184 ? -5.956 -55.622 43.827 1.00 39.82 294 ALA A CA 1
ATOM 1370 C C . ALA A 1 184 ? -5.635 -54.150 43.557 1.00 40.50 294 ALA A C 1
ATOM 1371 O O . ALA A 1 184 ? -4.483 -53.800 43.304 1.00 40.60 294 ALA A O 1
ATOM 1373 N N . VAL A 1 185 ? -6.654 -53.294 43.618 1.00 40.51 295 VAL A N 1
ATOM 1374 C CA . VAL A 1 185 ? -6.475 -51.860 43.383 1.00 41.38 295 VAL A CA 1
ATOM 1375 C C . VAL A 1 185 ? -5.518 -51.203 44.380 1.00 42.29 295 VAL A C 1
ATOM 1376 O O . VAL A 1 185 ? -4.740 -50.328 44.011 1.00 41.56 295 VAL A O 1
ATOM 1380 N N . GLU A 1 186 ? -5.581 -51.619 45.643 1.00 43.33 296 GLU A N 1
ATOM 1381 C CA . GLU A 1 186 ? -4.718 -51.047 46.676 1.00 44.51 296 GLU A CA 1
ATOM 1382 C C . GLU A 1 186 ? -3.234 -51.277 46.410 1.00 43.25 296 GLU A C 1
ATOM 1383 O O . GLU A 1 186 ? -2.372 -50.634 47.018 1.00 42.35 296 GLU A O 1
ATOM 1389 N N . ARG A 1 187 ? -2.941 -52.213 45.515 1.00 42.07 297 ARG A N 1
ATOM 1390 C CA . ARG A 1 187 ? -1.564 -52.535 45.174 1.00 40.94 297 ARG A CA 1
ATOM 1391 C C . ARG A 1 187 ? -1.280 -52.121 43.737 1.00 39.14 297 ARG A C 1
ATOM 1392 O O . ARG A 1 187 ? -0.435 -52.717 43.064 1.00 40.00 297 ARG A O 1
ATOM 1400 N N . GLY A 1 188 ? -2.005 -51.106 43.274 1.00 35.78 298 GLY A N 1
ATOM 1401 C CA . GLY A 1 188 ? -1.819 -50.603 41.926 1.00 33.17 298 GLY A CA 1
ATOM 1402 C C . GLY A 1 188 ? -2.000 -51.636 40.834 1.00 31.65 298 GLY A C 1
ATOM 1403 O O . GLY A 1 188 ? -1.134 -51.794 39.970 1.00 31.95 298 GLY A O 1
ATOM 1404 N N . ILE A 1 189 ? -3.127 -52.342 40.875 1.00 28.91 299 ILE A N 1
ATOM 1405 C CA . ILE A 1 189 ? -3.436 -53.366 39.882 1.00 24.66 299 ILE A CA 1
ATOM 1406 C C . ILE A 1 189 ? -4.865 -53.195 39.392 1.00 23.77 299 ILE A C 1
ATOM 1407 O O . ILE A 1 189 ? -5.819 -53.401 40.145 1.00 22.37 299 ILE A O 1
ATOM 1412 N N . LEU A 1 190 ? -5.009 -52.824 38.126 1.00 23.54 300 LEU A N 1
ATOM 1413 C CA . LEU A 1 190 ? -6.326 -52.637 37.537 1.00 24.29 300 LEU A CA 1
ATOM 1414 C C . LEU A 1 190 ? -6.967 -53.969 37.112 1.00 25.08 300 LEU A C 1
ATOM 1415 O O . LEU A 1 190 ? -6.269 -54.963 36.872 1.00 23.49 300 LEU A O 1
ATOM 1420 N N . THR A 1 191 ? -8.302 -53.968 37.028 1.00 26.97 301 THR A N 1
ATOM 1421 C CA . THR A 1 191 ? -9.085 -55.136 36.618 1.00 26.83 301 THR A CA 1
ATOM 1422 C C . THR A 1 191 ? -10.042 -54.781 35.482 1.00 26.22 301 THR A C 1
ATOM 1423 O O . THR A 1 191 ? -10.807 -53.834 35.583 1.00 25.05 301 THR A O 1
ATOM 1427 N N . SER A 1 192 ? -9.991 -55.543 34.399 1.00 25.94 302 SER A N 1
ATOM 1428 C CA . SER A 1 192 ? -10.903 -55.338 33.288 1.00 25.25 302 SER A CA 1
ATOM 1429 C C . SER A 1 192 ? -11.995 -56.364 33.568 1.00 24.02 302 SER A C 1
ATOM 1430 O O . SER A 1 192 ? -11.703 -57.500 33.903 1.00 26.11 302 SER A O 1
ATOM 1433 N N . ASN A 1 193 ? -13.252 -55.982 33.443 1.00 23.66 303 ASN A N 1
ATOM 1434 C CA . ASN A 1 193 ? -14.325 -56.908 33.763 1.00 24.38 303 ASN A CA 1
ATOM 1435 C C . ASN A 1 193 ? -15.475 -56.798 32.768 1.00 23.98 303 ASN A C 1
ATOM 1436 O O . ASN A 1 193 ? -15.915 -55.698 32.448 1.00 24.21 303 ASN A O 1
ATOM 1441 N N . SER A 1 194 ? -15.961 -57.931 32.273 1.00 22.85 304 SER A N 1
ATOM 1442 C CA . SER A 1 194 ? -17.065 -57.896 31.329 1.00 25.75 304 SER A CA 1
ATOM 1443 C C . SER A 1 194 ? -18.368 -57.528 32.051 1.00 27.26 304 SER A C 1
ATOM 1444 O O . SER A 1 194 ? -18.658 -58.028 33.142 1.00 28.24 304 SER A O 1
ATOM 1447 N N . ALA A 1 195 ? -19.141 -56.633 31.441 1.00 26.41 305 ALA A N 1
ATOM 1448 C CA . ALA A 1 195 ? -20.388 -56.169 32.034 1.00 24.33 305 ALA A CA 1
ATOM 1449 C C . ALA A 1 195 ? -21.378 -57.302 32.285 1.00 23.73 305 ALA A C 1
ATOM 1450 O O . ALA A 1 195 ? -22.003 -57.352 33.339 1.00 27.24 305 ALA A O 1
ATOM 1452 N N . GLY A 1 196 ? -21.510 -58.215 31.329 1.00 21.42 306 GLY A N 1
ATOM 1453 C CA . GLY A 1 196 ? -22.423 -59.328 31.481 1.00 18.40 306 GLY A CA 1
ATOM 1454 C C . GLY A 1 196 ? -23.118 -59.543 30.158 1.00 20.89 306 GLY A C 1
ATOM 1455 O O . GLY A 1 196 ? -23.032 -58.677 29.298 1.00 22.65 306 GLY A O 1
ATOM 1456 N N . ASN A 1 197 ? -23.785 -60.678 29.966 1.00 21.34 307 ASN A N 1
ATOM 1457 C CA . ASN A 1 197 ? -24.497 -60.912 28.720 1.00 23.15 307 ASN A CA 1
ATOM 1458 C C . ASN A 1 197 ? -25.972 -61.084 29.043 1.00 26.15 307 ASN A C 1
ATOM 1459 O O . ASN A 1 197 ? -26.610 -62.036 28.575 1.00 25.55 307 ASN A O 1
ATOM 1464 N N . GLY A 1 198 ? -26.510 -60.161 29.843 1.00 28.65 308 GLY A N 1
ATOM 1465 C CA . GLY A 1 198 ? -27.916 -60.222 30.214 1.00 31.25 308 GLY A CA 1
ATOM 1466 C C . GLY A 1 198 ? -28.771 -59.108 29.624 1.00 34.20 308 GLY A C 1
ATOM 1467 O O . GLY A 1 198 ? -29.898 -58.891 30.069 1.00 36.56 308 GLY A O 1
ATOM 1468 N N . GLY A 1 199 ? -28.245 -58.404 28.623 1.00 35.08 309 GLY A N 1
ATOM 1469 C CA . GLY A 1 199 ? -28.986 -57.322 27.995 1.00 36.08 309 GLY A CA 1
ATOM 1470 C C . GLY A 1 199 ? -30.219 -57.817 27.258 1.00 38.24 309 GLY A C 1
ATOM 1471 O O . GLY A 1 199 ? -30.400 -59.030 27.117 1.00 38.40 309 GLY A O 1
ATOM 1472 N N . PRO A 1 200 ? -31.056 -56.910 26.714 1.00 39.27 310 PRO A N 1
ATOM 1473 C CA . PRO A 1 200 ? -30.888 -55.453 26.755 1.00 39.29 310 PRO A CA 1
ATOM 1474 C C . PRO A 1 200 ? -31.634 -54.666 27.820 1.00 38.90 310 PRO A C 1
ATOM 1475 O O . PRO A 1 200 ? -31.503 -53.447 27.850 1.00 39.55 310 PRO A O 1
ATOM 1479 N N . ASN A 1 201 ? -32.408 -55.329 28.680 1.00 38.48 311 ASN A N 1
ATOM 1480 C CA . ASN A 1 201 ? -33.163 -54.616 29.716 1.00 38.29 311 ASN A CA 1
ATOM 1481 C C . ASN A 1 201 ? -32.323 -53.647 30.545 1.00 38.93 311 ASN A C 1
ATOM 1482 O O . ASN A 1 201 ? -31.154 -53.890 30.827 1.00 37.89 311 ASN A O 1
ATOM 1487 N N . PHE A 1 202 ? -32.965 -52.547 30.928 1.00 40.37 312 PHE A N 1
ATOM 1488 C CA . PHE A 1 202 ? -32.372 -51.436 31.669 1.00 40.62 312 PHE A CA 1
ATOM 1489 C C . PHE A 1 202 ? -31.623 -51.581 32.981 1.00 40.91 312 PHE A C 1
ATOM 1490 O O . PHE A 1 202 ? -31.175 -50.569 33.515 1.00 44.21 312 PHE A O 1
ATOM 1498 N N . PHE A 1 203 ? -31.491 -52.776 33.533 1.00 37.86 313 PHE A N 1
ATOM 1499 C CA . PHE A 1 203 ? -30.750 -52.896 34.786 1.00 37.80 313 PHE A CA 1
ATOM 1500 C C . PHE A 1 203 ? -30.142 -54.285 34.884 1.00 38.94 313 PHE A C 1
ATOM 1501 O O . PHE A 1 203 ? -30.279 -54.935 35.913 1.00 40.02 313 PHE A O 1
ATOM 1509 N N . THR A 1 204 ? -29.447 -54.728 33.836 1.00 38.94 314 THR A N 1
ATOM 1510 C CA . THR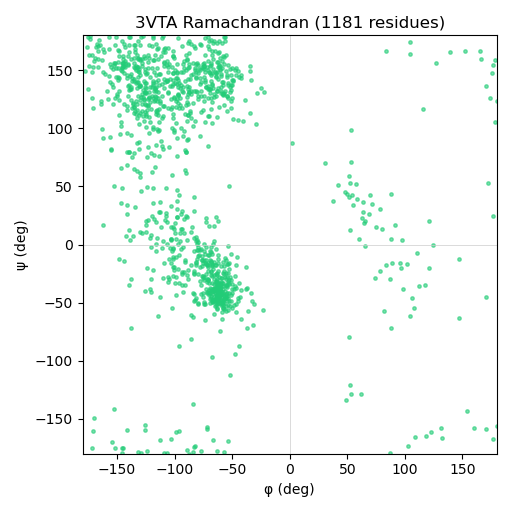 A 1 204 ? -28.887 -56.081 33.808 1.00 37.14 314 THR A CA 1
ATOM 1511 C C . THR A 1 204 ? -27.398 -56.307 34.099 1.00 36.28 314 THR A C 1
ATOM 1512 O O . THR A 1 204 ? -26.961 -57.459 34.153 1.00 36.21 314 THR A O 1
ATOM 1516 N N . THR A 1 205 ? -26.619 -55.246 34.298 1.00 34.45 315 THR A N 1
ATOM 1517 C CA . THR A 1 205 ? -25.185 -55.420 34.555 1.00 33.40 315 THR A CA 1
ATOM 1518 C C . THR A 1 205 ? -24.826 -55.508 36.038 1.00 32.85 315 THR A C 1
ATOM 1519 O O . THR A 1 205 ? -25.250 -54.682 36.836 1.00 34.01 315 THR A O 1
ATOM 1523 N N . ALA A 1 206 ? -24.027 -56.513 36.393 1.00 34.09 316 ALA A N 1
ATOM 1524 C CA . ALA A 1 206 ? -23.617 -56.737 37.783 1.00 34.56 316 ALA A CA 1
ATOM 1525 C C . ALA A 1 206 ? -22.189 -56.308 38.114 1.00 35.07 316 ALA A C 1
ATOM 1526 O O . ALA A 1 206 ? -21.719 -56.558 39.219 1.00 35.62 316 ALA A O 1
ATOM 1528 N N . SER A 1 207 ? -21.499 -55.686 37.159 1.00 35.78 317 SER A N 1
ATOM 1529 C CA . SER A 1 207 ? -20.133 -55.194 37.378 1.00 36.19 317 SER A CA 1
ATOM 1530 C C . SER A 1 207 ? -20.298 -53.748 37.881 1.00 36.65 317 SER A C 1
ATOM 1531 O O . SER A 1 207 ? -20.160 -52.790 37.116 1.00 36.43 317 SER A O 1
ATOM 1534 N N . LEU A 1 208 ? -20.572 -53.596 39.175 1.00 36.15 318 LEU A N 1
ATOM 1535 C CA . LEU A 1 208 ? -20.844 -52.278 39.736 1.00 35.99 318 LEU A CA 1
ATOM 1536 C C . LEU A 1 208 ? -19.758 -51.518 40.504 1.00 35.33 318 LEU A C 1
ATOM 1537 O O . LEU A 1 208 ? -19.813 -50.296 40.620 1.00 33.78 318 LEU A O 1
ATOM 1542 N N . SER A 1 209 ? -18.770 -52.232 41.020 1.00 36.16 319 SER A N 1
ATOM 1543 C CA . SER A 1 209 ? -17.686 -51.598 41.757 1.00 35.85 319 SER A CA 1
ATOM 1544 C C . SER A 1 209 ? -17.107 -50.449 40.929 1.00 35.10 319 SER A C 1
ATOM 1545 O O . SER A 1 209 ? -16.898 -50.587 39.728 1.00 34.96 319 SER A O 1
ATOM 1548 N N . PRO A 1 210 ? -16.834 -49.299 41.567 1.00 36.00 320 PRO A N 1
ATOM 1549 C CA . PRO A 1 210 ? -16.278 -48.099 40.925 1.00 35.45 320 PRO A CA 1
ATOM 1550 C C . PRO A 1 210 ? -14.843 -48.220 40.407 1.00 34.86 320 PRO A C 1
ATOM 1551 O O . PRO A 1 210 ? -14.524 -47.699 39.345 1.00 35.44 320 PRO A O 1
ATOM 1555 N N . TRP A 1 211 ? -13.977 -48.886 41.165 1.00 33.96 321 TRP A N 1
ATOM 1556 C CA . TRP A 1 211 ? -12.574 -49.043 40.774 1.00 34.10 321 TRP A CA 1
ATOM 1557 C C . TRP A 1 211 ? -12.423 -50.052 39.633 1.00 33.15 321 TRP A C 1
ATOM 1558 O O . TRP A 1 211 ? -11.355 -50.201 39.041 1.00 32.45 321 TRP A O 1
ATOM 1569 N N . LEU A 1 212 ? -13.522 -50.721 39.315 1.00 31.62 322 LEU A N 1
ATOM 1570 C CA . LEU A 1 212 ? -13.545 -51.733 38.268 1.00 30.99 322 LEU A CA 1
ATOM 1571 C C . LEU A 1 212 ? -13.819 -51.136 36.882 1.00 30.29 322 LEU A C 1
ATOM 1572 O O . LEU A 1 212 ? -14.747 -50.349 36.708 1.00 33.42 322 LEU A O 1
ATOM 1577 N N . LEU A 1 213 ? -13.012 -51.499 35.898 1.00 27.87 323 LEU A N 1
ATOM 1578 C CA . LEU A 1 213 ? -13.224 -51.002 34.553 1.00 27.66 323 LEU A CA 1
ATOM 1579 C C . LEU A 1 213 ? -14.217 -51.990 33.958 1.00 29.62 323 LEU A C 1
ATOM 1580 O O . LEU A 1 213 ? -13.909 -53.163 33.775 1.00 31.19 323 LEU A O 1
ATOM 1585 N N . SER A 1 214 ? -15.430 -51.533 33.683 1.00 29.42 324 SER A N 1
ATOM 1586 C CA . SER A 1 214 ? -16.438 -52.434 33.146 1.00 29.00 324 SER A CA 1
ATOM 1587 C C . SER A 1 214 ? -16.552 -52.255 31.633 1.00 28.96 324 SER A C 1
ATOM 1588 O O . SER A 1 214 ? -16.523 -51.134 31.141 1.00 30.53 324 SER A O 1
ATOM 1591 N N . VAL A 1 215 ? -16.688 -53.362 30.906 1.00 26.96 325 VAL A N 1
ATOM 1592 C CA . VAL A 1 215 ? -16.722 -53.328 29.449 1.00 25.03 325 VAL A CA 1
ATOM 1593 C C . VAL A 1 215 ? -17.948 -53.994 28.832 1.00 25.33 325 VAL A C 1
ATOM 1594 O O . VAL A 1 215 ? -18.332 -55.093 29.236 1.00 25.30 325 VAL A O 1
ATOM 1598 N N . ALA A 1 216 ? -18.550 -53.328 27.844 1.00 24.42 326 ALA A N 1
ATOM 1599 C CA . ALA A 1 216 ? -19.725 -53.858 27.146 1.00 24.47 326 ALA A CA 1
ATOM 1600 C C . ALA A 1 216 ? -19.281 -54.428 25.805 1.00 26.07 326 ALA A C 1
ATOM 1601 O O . ALA A 1 216 ? -18.166 -54.160 25.348 1.00 26.28 326 ALA A O 1
ATOM 1603 N N . ALA A 1 217 ? -20.151 -55.196 25.160 1.00 26.21 327 ALA A N 1
ATOM 1604 C CA . ALA A 1 217 ? -19.796 -55.791 23.872 1.00 26.75 327 ALA A CA 1
ATOM 1605 C C . ALA A 1 217 ? -20.474 -55.127 22.667 1.00 26.75 327 ALA A C 1
ATOM 1606 O O . ALA A 1 217 ? -21.707 -55.135 22.536 1.00 26.15 327 ALA A O 1
ATOM 1608 N N . SER A 1 218 ? -19.664 -54.551 21.783 1.00 26.56 328 SER A N 1
ATOM 1609 C CA . SER A 1 218 ? -20.205 -53.917 20.580 1.00 26.25 328 SER A CA 1
ATOM 1610 C C . SER A 1 218 ? -19.811 -54.743 19.353 1.00 24.98 328 SER A C 1
ATOM 1611 O O . SER A 1 218 ? -19.113 -55.753 19.471 1.00 25.82 328 SER A O 1
ATOM 1614 N N . THR A 1 219 ? -20.266 -54.330 18.180 1.00 23.51 329 THR A N 1
ATOM 1615 C CA . THR A 1 219 ? -19.935 -55.057 16.967 1.00 23.67 329 THR A CA 1
ATOM 1616 C C . THR A 1 219 ? -18.759 -54.409 16.270 1.00 23.82 329 THR A C 1
ATOM 1617 O O . THR A 1 219 ? -18.225 -53.399 16.726 1.00 26.58 329 THR A O 1
ATOM 1621 N N . MET A 1 220 ? -18.328 -55.014 15.179 1.00 24.20 330 MET A N 1
ATOM 1622 C CA . MET A 1 220 ? -17.245 -54.447 14.388 1.00 25.53 330 MET A CA 1
ATOM 1623 C C . MET A 1 220 ? -17.795 -54.505 12.968 1.00 24.50 330 MET A C 1
ATOM 1624 O O . MET A 1 220 ? -18.892 -55.034 12.748 1.00 23.89 330 MET A O 1
ATOM 1629 N N . ASP A 1 221 ? -17.073 -53.970 12.000 1.00 22.87 331 ASP A N 1
ATOM 1630 C CA . ASP A 1 221 ? -17.618 -53.992 10.659 1.00 23.40 331 ASP A CA 1
ATOM 1631 C C . ASP A 1 221 ? -17.876 -55.395 10.095 1.00 22.89 331 ASP A C 1
ATOM 1632 O O . ASP A 1 221 ? -18.948 -55.653 9.543 1.00 20.84 331 ASP A O 1
ATOM 1637 N N . ARG A 1 222 ? -16.915 -56.303 10.256 1.00 22.67 332 ARG A N 1
ATOM 1638 C CA . ARG A 1 222 ? -17.056 -57.666 9.733 1.00 22.43 332 ARG A CA 1
ATOM 1639 C C . ARG A 1 222 ? -18.254 -58.424 10.312 1.00 20.72 332 ARG A C 1
ATOM 1640 O O . ARG A 1 222 ? -18.461 -58.431 11.519 1.00 20.37 332 ARG A O 1
ATOM 1648 N N . LYS A 1 223 ? -19.047 -59.056 9.453 1.00 19.47 333 LYS A N 1
ATOM 1649 C CA . LYS A 1 223 ? -20.204 -59.809 9.945 1.00 22.70 333 LYS A CA 1
ATOM 1650 C C . LYS A 1 223 ? -20.383 -61.139 9.226 1.00 23.36 333 LYS A C 1
ATOM 1651 O O . LYS A 1 223 ? -20.296 -61.186 7.990 1.00 25.92 333 LYS A O 1
ATOM 1657 N N . PHE A 1 224 ? -20.622 -62.214 9.984 1.00 21.31 334 PHE A N 1
ATOM 1658 C CA . PHE A 1 224 ? -20.830 -63.524 9.359 1.00 22.62 334 PHE A CA 1
ATOM 1659 C C . PHE A 1 224 ? -22.293 -63.738 8.989 1.00 21.68 334 PHE A C 1
ATOM 1660 O O . PHE A 1 224 ? -23.195 -63.515 9.793 1.00 19.14 334 PHE A O 1
ATOM 1668 N N . VAL A 1 225 ? -22.515 -64.166 7.752 1.00 22.42 335 VAL A N 1
ATOM 1669 C CA . VAL A 1 225 ? -23.855 -64.433 7.255 1.00 24.82 335 VAL A CA 1
ATOM 1670 C C . VAL A 1 225 ? -23.869 -65.772 6.534 1.00 26.62 335 VAL A C 1
ATOM 1671 O O . VAL A 1 225 ? -22.862 -66.191 5.962 1.00 26.32 335 VAL A O 1
ATOM 1675 N N . THR A 1 226 ? -25.016 -66.437 6.555 1.00 29.44 336 THR A N 1
ATOM 1676 C CA . THR A 1 226 ? -25.159 -67.719 5.882 1.00 32.52 336 THR A CA 1
ATOM 1677 C C . THR A 1 226 ? -26.322 -67.647 4.915 1.00 34.90 336 THR A C 1
ATOM 1678 O O . THR A 1 226 ? -27.474 -67.534 5.325 1.00 36.94 336 THR A O 1
ATOM 1682 N N . GLN A 1 227 ? -26.015 -67.709 3.628 1.00 37.92 337 GLN A N 1
ATOM 1683 C CA . GLN A 1 227 ? -27.039 -67.651 2.605 1.00 41.88 337 GLN A CA 1
ATOM 1684 C C . GLN A 1 227 ? -27.790 -68.968 2.437 1.00 44.83 337 GLN A C 1
ATOM 1685 O O . GLN A 1 227 ? -27.191 -70.043 2.341 1.00 44.26 337 GLN A O 1
ATOM 1691 N N . VAL A 1 228 ? -29.114 -68.865 2.402 1.00 48.00 338 VAL A N 1
ATOM 1692 C CA . VAL A 1 228 ? -29.983 -70.018 2.213 1.00 50.50 338 VAL A CA 1
ATOM 1693 C C . VAL A 1 228 ? -30.748 -69.792 0.908 1.00 52.75 338 VAL A C 1
ATOM 1694 O O . VAL A 1 228 ? -31.289 -68.706 0.687 1.00 53.19 338 VAL A O 1
ATOM 1698 N N . GLN A 1 229 ? -30.783 -70.802 0.039 1.00 55.03 339 GLN A N 1
ATOM 1699 C CA . GLN A 1 229 ? -31.500 -70.675 -1.231 1.00 56.70 339 GLN A CA 1
ATOM 1700 C C . GLN A 1 229 ? -32.493 -71.811 -1.434 1.00 56.92 339 GLN A C 1
ATOM 1701 O O . GLN A 1 229 ? -32.091 -72.940 -1.725 1.00 56.75 339 GLN A O 1
ATOM 1707 N N . ILE A 1 230 ? -33.784 -71.507 -1.292 1.00 57.17 340 ILE A N 1
ATOM 1708 C CA . ILE A 1 230 ? -34.825 -72.515 -1.464 1.00 58.16 340 ILE A CA 1
ATOM 1709 C C . ILE A 1 230 ? -35.095 -72.811 -2.943 1.00 59.96 340 ILE A C 1
ATOM 1710 O O . ILE A 1 230 ? -34.554 -72.138 -3.822 1.00 60.09 340 ILE A O 1
ATOM 1715 N N . GLY A 1 231 ? -35.919 -73.828 -3.204 1.00 61.73 341 GLY A N 1
ATOM 1716 C CA . GLY A 1 231 ? -36.235 -74.256 -4.566 1.00 63.82 341 GLY A CA 1
ATOM 1717 C C . GLY A 1 231 ? -36.581 -73.249 -5.658 1.00 65.26 341 GLY A C 1
ATOM 1718 O O . GLY A 1 231 ? -36.070 -73.355 -6.780 1.00 64.85 341 GLY A O 1
ATOM 1719 N N . ASN A 1 232 ? -37.455 -72.293 -5.343 1.00 65.97 342 ASN A N 1
ATOM 1720 C CA . ASN A 1 232 ? -37.882 -71.266 -6.289 1.00 66.51 342 ASN A CA 1
ATOM 1721 C C . ASN A 1 232 ? -36.694 -70.594 -6.951 1.00 67.43 342 ASN A C 1
ATOM 1722 O O . ASN A 1 232 ? -36.698 -70.324 -8.155 1.00 68.64 342 ASN A O 1
ATOM 1727 N N . GLY A 1 233 ? -35.679 -70.311 -6.145 1.00 67.54 343 GLY A N 1
ATOM 1728 C CA . GLY A 1 233 ? -34.490 -69.660 -6.655 1.00 67.44 343 GLY A CA 1
ATOM 1729 C C . GLY A 1 233 ? -34.226 -68.402 -5.859 1.00 67.02 343 GLY A C 1
ATOM 1730 O O . GLY A 1 233 ? -33.251 -67.692 -6.109 1.00 67.61 343 GLY A O 1
ATOM 1731 N N . GLN A 1 234 ? -35.102 -68.129 -4.895 1.00 65.72 344 GLN A N 1
ATOM 1732 C CA . GLN A 1 234 ? -34.963 -66.950 -4.056 1.00 65.38 344 GLN A CA 1
ATOM 1733 C C . GLN A 1 234 ? -34.053 -67.229 -2.855 1.00 64.86 344 GLN A C 1
ATOM 1734 O O . GLN A 1 234 ? -34.074 -68.319 -2.280 1.00 64.27 344 GLN A O 1
ATOM 1740 N N . SER A 1 235 ? -33.247 -66.234 -2.494 1.00 63.98 345 SER A N 1
ATOM 1741 C CA . SER A 1 235 ? -32.306 -66.354 -1.388 1.00 62.47 345 SER A CA 1
ATOM 1742 C C . SER A 1 235 ? -32.717 -65.532 -0.182 1.00 61.91 345 SER A C 1
ATOM 1743 O O . SER A 1 235 ? -33.464 -64.559 -0.295 1.00 63.44 345 SER A O 1
ATOM 1746 N N . PHE A 1 236 ? -32.213 -65.930 0.978 1.00 59.91 346 PHE A N 1
ATOM 1747 C CA . PHE A 1 236 ? -32.482 -65.219 2.215 1.00 57.85 346 PHE A CA 1
ATOM 1748 C C . PHE A 1 236 ? -31.129 -65.096 2.875 1.00 55.44 346 PHE A C 1
ATOM 1749 O O . PHE A 1 236 ? -30.247 -65.920 2.631 1.00 54.10 346 PHE A O 1
ATOM 1757 N N . GLN A 1 237 ? -30.956 -64.073 3.700 1.00 53.13 347 GLN A N 1
ATOM 1758 C CA . GLN A 1 237 ? -29.687 -63.893 4.383 1.00 50.10 347 GLN A CA 1
ATOM 1759 C C . GLN A 1 237 ? -29.859 -64.159 5.870 1.00 48.99 347 GLN A C 1
ATOM 1760 O O . GLN A 1 237 ? -30.495 -63.377 6.578 1.00 48.59 347 GLN A O 1
ATOM 1766 N N . GLY A 1 238 ? -29.296 -65.276 6.332 1.00 47.26 348 GLY A N 1
ATOM 1767 C CA . GLY A 1 238 ? -29.401 -65.642 7.734 1.00 45.02 348 GLY A CA 1
ATOM 1768 C C . GLY A 1 238 ? -28.062 -65.559 8.426 1.00 43.27 348 GLY A C 1
ATOM 1769 O O . GLY A 1 238 ? -27.025 -65.533 7.771 1.00 43.84 348 GLY A O 1
ATOM 1770 N N . VAL A 1 239 ? -28.074 -65.504 9.750 1.00 41.58 349 VAL A N 1
ATOM 1771 C CA . VAL A 1 239 ? -26.829 -65.429 10.496 1.00 40.94 349 VAL A CA 1
ATOM 1772 C C . VAL A 1 239 ? -26.502 -66.747 11.198 1.00 40.95 349 VAL A C 1
ATOM 1773 O O . VAL A 1 239 ? -27.386 -67.433 11.721 1.00 40.65 349 VAL A O 1
ATOM 1777 N N . SER A 1 240 ? -25.217 -67.086 11.189 1.00 39.67 350 SER A N 1
ATOM 1778 C CA . SER A 1 240 ? -24.701 -68.289 11.820 1.00 39.48 350 SER A CA 1
ATOM 1779 C C . SER A 1 240 ? -23.298 -68.459 11.281 1.00 38.43 350 SER A C 1
ATOM 1780 O O . SER A 1 240 ? -22.967 -67.901 10.243 1.00 37.28 350 SER A O 1
ATOM 1783 N N . ILE A 1 241 ? -22.480 -69.221 11.998 1.00 38.38 351 ILE A N 1
ATOM 1784 C CA . ILE A 1 241 ? -21.106 -69.495 11.596 1.00 37.67 351 ILE A CA 1
ATOM 1785 C C . ILE A 1 241 ? -21.113 -70.923 11.079 1.00 36.97 351 ILE A C 1
ATOM 1786 O O . ILE A 1 241 ? -20.823 -71.869 11.804 1.00 36.14 351 ILE A O 1
ATOM 1791 N N . ASN A 1 242 ? -21.477 -71.048 9.808 1.00 37.70 352 ASN A N 1
ATOM 1792 C CA . ASN A 1 242 ? -21.599 -72.326 9.124 1.00 37.68 352 ASN A CA 1
ATOM 1793 C C . ASN A 1 242 ? -20.292 -72.722 8.455 1.00 38.11 352 ASN A C 1
ATOM 1794 O O . ASN A 1 242 ? -19.858 -72.089 7.498 1.00 36.95 352 ASN A O 1
ATOM 1799 N N . THR A 1 243 ? -19.669 -73.778 8.963 1.00 39.20 353 THR A N 1
ATOM 1800 C CA . THR A 1 243 ? -18.409 -74.246 8.418 1.00 39.18 353 THR A CA 1
ATOM 1801 C C . THR A 1 243 ? -18.605 -75.412 7.463 1.00 41.05 353 THR A C 1
ATOM 1802 O O . THR A 1 243 ? -17.674 -75.799 6.763 1.00 42.98 353 THR A O 1
ATOM 1806 N N . PHE A 1 244 ? -19.808 -75.976 7.433 1.00 42.40 354 PHE A N 1
ATOM 1807 C CA . PHE A 1 244 ? -20.092 -77.092 6.539 1.00 44.21 354 PHE A CA 1
ATOM 1808 C C . PHE A 1 244 ? -20.183 -76.601 5.094 1.00 46.63 354 PHE A C 1
ATOM 1809 O O . PHE A 1 244 ? -20.826 -75.583 4.823 1.00 47.19 354 PHE A O 1
ATOM 1817 N N . ASP A 1 245 ? -19.558 -77.319 4.163 1.00 48.91 355 ASP A N 1
ATOM 1818 C CA . ASP A 1 245 ? -19.615 -76.931 2.752 1.00 51.46 355 ASP A CA 1
ATOM 1819 C C . ASP A 1 245 ? -21.057 -76.857 2.232 1.00 52.13 355 ASP A C 1
ATOM 1820 O O . ASP A 1 245 ? -21.970 -77.419 2.838 1.00 51.62 355 ASP A O 1
ATOM 1825 N N . ASN A 1 246 ? -21.254 -76.170 1.107 1.00 53.40 356 ASN A N 1
ATOM 1826 C CA . ASN A 1 246 ? -22.590 -76.008 0.522 1.00 55.41 356 ASN A CA 1
ATOM 1827 C C . ASN A 1 246 ? -23.253 -77.346 0.164 1.00 56.40 356 ASN A C 1
ATOM 1828 O O . ASN A 1 246 ? -22.648 -78.197 -0.494 1.00 54.65 356 ASN A O 1
ATOM 1833 N N . GLN A 1 247 ? -24.502 -77.519 0.597 1.00 58.35 357 GLN A N 1
ATOM 1834 C CA . GLN A 1 247 ? -25.251 -78.752 0.352 1.00 61.15 357 GLN A CA 1
ATOM 1835 C C . GLN A 1 247 ? -26.745 -78.521 0.132 1.00 62.69 357 GLN A C 1
ATOM 1836 O O . GLN A 1 247 ? -27.306 -77.531 0.604 1.00 63.41 357 GLN A O 1
ATOM 1842 N N . TYR A 1 248 ? -27.386 -79.461 -0.559 1.00 63.49 358 TYR A N 1
ATOM 1843 C CA . TYR A 1 248 ? -28.812 -79.374 -0.872 1.00 63.95 358 TYR A CA 1
ATOM 1844 C C . TYR A 1 248 ? -29.592 -80.511 -0.226 1.00 63.49 358 TYR A C 1
ATOM 1845 O O . TYR A 1 248 ? -29.179 -81.660 -0.297 1.00 63.85 358 TYR A O 1
ATOM 1854 N N . TYR A 1 249 ? -30.723 -80.194 0.396 1.00 63.60 359 TYR A N 1
ATOM 1855 C CA . TYR A 1 249 ? -31.543 -81.216 1.046 1.00 64.34 359 TYR A CA 1
ATOM 1856 C C . TYR A 1 249 ? -33.034 -80.889 1.044 1.00 64.70 359 TYR A C 1
ATOM 1857 O O . TYR A 1 249 ? -33.431 -79.730 0.933 1.00 64.50 359 TYR A O 1
ATOM 1866 N N . PRO A 1 250 ? -33.883 -81.922 1.171 1.00 64.92 360 PRO A N 1
ATOM 1867 C CA . PRO A 1 250 ? -35.337 -81.738 1.195 1.00 64.80 360 PRO A CA 1
ATOM 1868 C C . PRO A 1 250 ? -35.737 -80.881 2.399 1.00 64.85 360 PRO A C 1
ATOM 1869 O O . PRO A 1 250 ? -35.045 -80.873 3.411 1.00 65.43 360 PRO A O 1
ATOM 1873 N N . LEU A 1 251 ? -36.850 -80.165 2.295 1.00 65.26 361 LEU A N 1
ATOM 1874 C CA . LEU A 1 251 ? -37.324 -79.336 3.400 1.00 65.70 361 LEU A CA 1
ATOM 1875 C C . LEU A 1 251 ? -38.541 -79.952 4.093 1.00 66.19 361 LEU A C 1
ATOM 1876 O O . LEU A 1 251 ? -39.305 -80.700 3.484 1.00 66.36 361 LEU A O 1
ATOM 1881 N N . VAL A 1 252 ? -38.714 -79.636 5.371 1.00 66.40 362 VAL A N 1
ATOM 1882 C CA . VAL A 1 252 ? -39.851 -80.126 6.140 1.00 67.44 362 VAL A CA 1
ATOM 1883 C C . VAL A 1 252 ? -40.153 -79.127 7.234 1.00 68.93 362 VAL A C 1
ATOM 1884 O O . VAL A 1 252 ? -39.271 -78.390 7.665 1.00 69.16 362 VAL A O 1
ATOM 1888 N N . SER A 1 253 ? -41.400 -79.096 7.681 1.00 70.58 363 SER A N 1
ATOM 1889 C CA . SER A 1 253 ? -41.785 -78.177 8.738 1.00 72.94 363 SER A CA 1
ATOM 1890 C C . SER A 1 253 ? -41.951 -78.944 10.034 1.00 74.82 363 SER A C 1
ATOM 1891 O O . SER A 1 253 ? -42.202 -80.146 10.020 1.00 75.34 363 SER A O 1
ATOM 1894 N N . GLY A 1 254 ? -41.796 -78.247 11.153 1.00 76.94 364 GLY A N 1
ATOM 1895 C CA . GLY A 1 254 ? -41.945 -78.894 12.440 1.00 79.43 364 GLY A CA 1
ATOM 1896 C C . GLY A 1 254 ? -43.402 -79.226 12.672 1.00 81.75 364 GLY A C 1
ATOM 1897 O O . GLY A 1 254 ? -43.732 -80.204 13.343 1.00 82.63 364 GLY A O 1
ATOM 1898 N N . ARG A 1 255 ? -44.278 -78.406 12.101 1.00 83.12 365 ARG A N 1
ATOM 1899 C CA . ARG A 1 255 ? -45.717 -78.599 12.232 1.00 84.58 365 ARG A CA 1
ATOM 1900 C C . ARG A 1 255 ? -46.205 -79.837 11.479 1.00 84.06 365 ARG A C 1
ATOM 1901 O O . ARG A 1 255 ? -47.107 -80.540 11.935 1.00 83.91 365 ARG A O 1
ATOM 1909 N N . ASP A 1 256 ? -45.605 -80.086 10.322 1.00 83.61 366 ASP A N 1
ATOM 1910 C CA . ASP A 1 256 ? -45.965 -81.219 9.481 1.00 83.75 366 ASP A CA 1
ATOM 1911 C C . ASP A 1 256 ? -45.523 -82.565 10.044 1.00 84.01 366 ASP A C 1
ATOM 1912 O O . ASP A 1 256 ? -46.030 -83.611 9.632 1.00 84.22 366 ASP A O 1
ATOM 1917 N N . ILE A 1 257 ? -44.584 -82.549 10.984 1.00 83.97 367 ILE A N 1
ATOM 1918 C CA . ILE A 1 257 ? -44.080 -83.794 11.545 1.00 83.44 367 ILE A CA 1
ATOM 1919 C C . ILE A 1 257 ? -43.999 -83.815 13.069 1.00 83.54 367 ILE A C 1
ATOM 1920 O O . ILE A 1 257 ? -42.915 -83.921 13.640 1.00 83.82 367 ILE A O 1
ATOM 1925 N N . PRO A 1 258 ? -45.150 -83.700 13.749 1.00 83.48 368 PRO A N 1
ATOM 1926 C CA . PRO A 1 258 ? -45.154 -83.720 15.214 1.00 83.78 368 PRO A CA 1
ATOM 1927 C C . PRO A 1 258 ? -44.759 -85.117 15.671 1.00 84.44 368 PRO A C 1
ATOM 1928 O O . PRO A 1 258 ? -44.739 -86.048 14.867 1.00 84.56 368 PRO A O 1
ATOM 1932 N N . ASN A 1 259 ? -44.441 -85.275 16.949 1.00 85.26 369 ASN A N 1
ATOM 1933 C CA . ASN A 1 259 ? -44.069 -86.592 17.442 1.00 86.28 369 ASN A CA 1
ATOM 1934 C C . ASN A 1 259 ? -45.180 -87.130 18.329 1.00 87.03 369 ASN A C 1
ATOM 1935 O O . ASN A 1 259 ? -45.937 -86.358 18.918 1.00 87.18 369 ASN A O 1
ATOM 1940 N N . THR A 1 260 ? -45.269 -88.457 18.406 1.00 87.36 370 THR A N 1
ATOM 1941 C CA . THR A 1 260 ? -46.275 -89.146 19.210 1.00 87.50 370 THR A CA 1
ATOM 1942 C C . THR A 1 260 ? -46.600 -88.392 20.501 1.00 87.66 370 THR A C 1
ATOM 1943 O O . THR A 1 260 ? -45.756 -88.273 21.392 1.00 88.10 370 THR A O 1
ATOM 1947 N N . GLY A 1 261 ? -47.825 -87.882 20.594 1.00 87.53 371 GLY A N 1
ATOM 1948 C CA . GLY A 1 261 ? -48.240 -87.154 21.780 1.00 87.25 371 GLY A CA 1
ATOM 1949 C C . GLY A 1 261 ? -48.000 -85.659 21.700 1.00 87.34 371 GLY A C 1
ATOM 1950 O O . GLY A 1 261 ? -48.010 -84.970 22.722 1.00 87.02 371 GLY A O 1
ATOM 1951 N N . PHE A 1 262 ? -47.790 -85.153 20.487 1.00 87.44 372 PHE A N 1
ATOM 1952 C CA . PHE A 1 262 ? -47.542 -83.731 20.289 1.00 87.58 372 PHE A CA 1
ATOM 1953 C C . PHE A 1 262 ? -48.469 -83.062 19.282 1.00 88.37 372 PHE A C 1
ATOM 1954 O O . PHE A 1 262 ? -48.915 -83.678 18.310 1.00 88.42 372 PHE A O 1
ATOM 1962 N N . ASP A 1 263 ? -48.741 -81.784 19.536 1.00 88.79 373 ASP A N 1
ATOM 1963 C CA . ASP A 1 263 ? -49.606 -80.968 18.693 1.00 89.18 373 ASP A CA 1
ATOM 1964 C C . ASP A 1 263 ? -48.731 -80.062 17.833 1.00 89.03 373 ASP A C 1
ATOM 1965 O O . ASP A 1 263 ? -47.621 -79.708 18.232 1.00 89.60 373 ASP A O 1
ATOM 1970 N N . LYS A 1 264 ? -49.227 -79.679 16.661 1.00 88.35 374 LYS A N 1
ATOM 1971 C CA . LYS A 1 264 ? -48.464 -78.808 15.775 1.00 87.57 374 LYS A CA 1
ATOM 1972 C C . LYS A 1 264 ? -48.308 -77.423 16.411 1.00 86.77 374 LYS A C 1
ATOM 1973 O O . LYS A 1 264 ? -47.697 -76.527 15.830 1.00 86.70 374 LYS A O 1
ATOM 1979 N N . SER A 1 265 ? -48.863 -77.258 17.609 1.00 85.61 375 SER A N 1
ATOM 1980 C CA . SER A 1 265 ? -48.785 -75.990 18.328 1.00 83.89 375 SER A CA 1
ATOM 1981 C C . SER A 1 265 ? -47.442 -75.857 19.019 1.00 82.87 375 SER A C 1
ATOM 1982 O O . SER A 1 265 ? -47.087 -74.779 19.492 1.00 82.72 375 SER A O 1
ATOM 1985 N N . THR A 1 266 ? -46.708 -76.964 19.086 1.00 81.74 376 THR A N 1
ATOM 1986 C CA . THR A 1 266 ? -45.385 -76.981 19.702 1.00 80.43 376 THR A CA 1
ATOM 1987 C C . THR A 1 266 ? -44.381 -77.511 18.685 1.00 79.88 376 THR A C 1
ATOM 1988 O O . THR A 1 266 ? -43.180 -77.281 18.802 1.00 79.94 376 THR A O 1
ATOM 1992 N N . SER A 1 267 ? -44.888 -78.219 17.683 1.00 79.35 377 SER A N 1
ATOM 1993 C CA . SER A 1 267 ? -44.045 -78.780 16.640 1.00 79.72 377 SER A CA 1
ATOM 1994 C C . SER A 1 267 ? -43.417 -77.704 15.772 1.00 80.24 377 SER A C 1
ATOM 1995 O O . SER A 1 267 ? -42.356 -77.917 15.192 1.00 80.03 377 SER A O 1
ATOM 1998 N N . ARG A 1 268 ? -44.079 -76.556 15.672 1.00 80.90 378 ARG A N 1
ATOM 1999 C CA . ARG A 1 268 ? -43.565 -75.452 14.870 1.00 81.25 378 ARG A CA 1
ATOM 2000 C C . ARG A 1 268 ? -42.117 -75.217 15.257 1.00 80.52 378 ARG A C 1
ATOM 2001 O O . ARG A 1 268 ? -41.219 -75.213 14.414 1.00 80.58 378 ARG A O 1
ATOM 2009 N N . PHE A 1 269 ? -41.923 -75.018 16.558 1.00 79.33 379 PHE A N 1
ATOM 2010 C CA . PHE A 1 269 ? -40.620 -74.742 17.155 1.00 78.22 379 PHE A CA 1
ATOM 2011 C C . PHE A 1 269 ? -39.724 -75.967 17.225 1.00 76.70 379 PHE A C 1
ATOM 2012 O O . PHE A 1 269 ? -38.564 -75.878 17.614 1.00 76.25 379 PHE A O 1
ATOM 2020 N N . CYS A 1 270 ? -40.282 -77.107 16.842 1.00 75.72 380 CYS A N 1
ATOM 2021 C CA . CYS A 1 270 ? -39.576 -78.380 16.836 1.00 74.78 380 CYS A CA 1
ATOM 2022 C C . CYS A 1 270 ? -38.614 -78.570 18.021 1.00 73.84 380 CYS A C 1
ATOM 2023 O O . CYS A 1 270 ? -37.543 -79.162 17.891 1.00 72.95 380 CYS A O 1
ATOM 2026 N N . THR A 1 271 ? -39.022 -78.082 19.187 1.00 73.39 381 THR A N 1
ATOM 2027 C CA . THR A 1 271 ? -38.214 -78.190 20.393 1.00 73.19 381 THR A CA 1
ATOM 2028 C C . THR A 1 271 ? -38.788 -79.241 21.342 1.00 73.50 381 THR A C 1
ATOM 2029 O O . THR A 1 271 ? -39.894 -79.734 21.143 1.00 74.04 381 THR A O 1
ATOM 2033 N N . ASP A 1 272 ? -38.016 -79.589 22.363 1.00 74.27 382 ASP A N 1
ATOM 2034 C CA . ASP A 1 272 ? -38.429 -80.558 23.372 1.00 75.27 382 ASP A CA 1
ATOM 2035 C C . ASP A 1 272 ? -38.940 -81.885 22.815 1.00 74.69 382 ASP A C 1
ATOM 2036 O O . ASP A 1 272 ? -39.914 -82.437 23.318 1.00 74.60 382 ASP A O 1
ATOM 2041 N N . LYS A 1 273 ? -38.281 -82.397 21.783 1.00 74.37 383 LYS A N 1
ATOM 2042 C CA . LYS A 1 273 ? -38.670 -83.669 21.178 1.00 73.94 383 LYS A CA 1
ATOM 2043 C C . LYS A 1 273 ? -40.100 -83.658 20.670 1.00 73.13 383 LYS A C 1
ATOM 2044 O O . LYS A 1 273 ? -40.814 -84.652 20.807 1.00 73.19 383 LYS A O 1
ATOM 2050 N N . SER A 1 274 ? -40.523 -82.543 20.086 1.00 71.78 384 SER A N 1
ATOM 2051 C CA . SER A 1 274 ? -41.878 -82.446 19.565 1.00 70.74 384 SER A CA 1
ATOM 2052 C C . SER A 1 274 ? -41.905 -82.713 18.064 1.00 70.53 384 SER A C 1
ATOM 2053 O O . SER A 1 274 ? -42.745 -82.177 17.351 1.00 71.57 384 SER A O 1
ATOM 2056 N N . VAL A 1 275 ? -40.985 -83.542 17.587 1.00 70.07 385 VAL A N 1
ATOM 2057 C CA . VAL A 1 275 ? -40.920 -83.868 16.168 1.00 70.17 385 VAL A CA 1
ATOM 2058 C C . VAL A 1 275 ? -40.601 -85.347 15.966 1.00 70.99 385 VAL A C 1
ATOM 2059 O O . VAL A 1 275 ? -39.728 -85.899 16.635 1.00 70.41 385 VAL A O 1
ATOM 2063 N N . ASN A 1 276 ? -41.314 -85.983 15.041 1.00 72.17 386 ASN A N 1
ATOM 2064 C CA . ASN A 1 276 ? -41.113 -87.400 14.758 1.00 73.84 386 ASN A CA 1
ATOM 2065 C C . ASN A 1 276 ? -39.770 -87.627 14.059 1.00 74.31 386 ASN A C 1
ATOM 2066 O O . ASN A 1 276 ? -39.590 -87.251 12.901 1.00 74.60 386 ASN A O 1
ATOM 2071 N N . PRO A 1 277 ? -38.812 -88.259 14.757 1.00 74.49 387 PRO A N 1
ATOM 2072 C CA . PRO A 1 277 ? -37.485 -88.530 14.196 1.00 74.75 387 PRO A CA 1
ATOM 2073 C C . PRO A 1 277 ? -37.512 -89.265 12.860 1.00 75.48 387 PRO A C 1
ATOM 2074 O O . PRO A 1 277 ? -36.642 -89.063 12.014 1.00 75.23 387 PRO A O 1
ATOM 2078 N N . ASN A 1 278 ? -38.517 -90.110 12.668 1.00 76.75 388 ASN A N 1
ATOM 2079 C CA . ASN A 1 278 ? -38.621 -90.894 11.445 1.00 78.38 388 ASN A CA 1
ATOM 2080 C C . ASN A 1 278 ? -38.784 -90.073 10.166 1.00 78.43 388 ASN A C 1
ATOM 2081 O O . ASN A 1 278 ? -38.083 -90.313 9.182 1.00 78.15 388 ASN A O 1
ATOM 2086 N N . LEU A 1 279 ? -39.704 -89.112 10.179 1.00 78.64 389 LEU A N 1
ATOM 2087 C CA . LEU A 1 279 ? -39.954 -88.269 9.008 1.00 78.78 389 LEU A CA 1
ATOM 2088 C C . LEU A 1 279 ? -39.013 -87.073 8.954 1.00 78.72 389 LEU A C 1
ATOM 2089 O O . LEU A 1 279 ? -39.204 -86.161 8.146 1.00 79.54 389 LEU A O 1
ATOM 2094 N N . LEU A 1 280 ? -37.991 -87.093 9.805 1.00 77.87 390 LEU A N 1
ATOM 2095 C CA . LEU A 1 280 ? -37.030 -85.998 9.909 1.00 75.98 390 LEU A CA 1
ATOM 2096 C C . LEU A 1 280 ? -35.667 -86.293 9.282 1.00 74.83 390 LEU A C 1
ATOM 2097 O O . LEU A 1 280 ? -35.005 -85.396 8.763 1.00 74.80 390 LEU A O 1
ATOM 2102 N N . LYS A 1 281 ? -35.257 -87.553 9.325 1.00 72.69 391 LYS A N 1
ATOM 2103 C CA . LYS A 1 281 ? -33.959 -87.954 8.809 1.00 72.28 391 LYS A CA 1
ATOM 2104 C C . LYS A 1 281 ? -33.613 -87.587 7.370 1.00 71.06 391 LYS A C 1
ATOM 2105 O O . LYS A 1 281 ? -34.369 -87.863 6.444 1.00 70.70 391 LYS A O 1
ATOM 2111 N N . GLY A 1 282 ? -32.450 -86.954 7.207 1.00 70.07 392 GLY A N 1
ATOM 2112 C CA . GLY A 1 282 ? -31.966 -86.559 5.893 1.00 68.60 392 GLY A CA 1
ATOM 2113 C C . GLY A 1 282 ? -32.560 -85.291 5.301 1.00 67.74 392 GLY A C 1
ATOM 2114 O O . GLY A 1 282 ? -32.379 -85.014 4.110 1.00 66.91 392 GLY A O 1
ATOM 2115 N N . LYS A 1 283 ? -33.256 -84.511 6.125 1.00 66.39 393 LYS A N 1
ATOM 2116 C CA . LYS A 1 283 ? -33.882 -83.280 5.654 1.00 64.57 393 LYS A CA 1
ATOM 2117 C C . LYS A 1 283 ? -33.538 -82.038 6.484 1.00 63.48 393 LYS A C 1
ATOM 2118 O O . LYS A 1 283 ? -33.103 -82.129 7.636 1.00 64.12 393 LYS A O 1
ATOM 2124 N N . ILE A 1 284 ? -33.729 -80.871 5.881 1.00 60.69 394 ILE A N 1
ATOM 2125 C CA . ILE A 1 284 ? -33.469 -79.610 6.555 1.00 57.13 394 ILE A CA 1
ATOM 2126 C C . ILE A 1 284 ? -34.759 -79.210 7.254 1.00 56.43 394 ILE A C 1
ATOM 2127 O O . ILE A 1 284 ? -35.719 -78.810 6.601 1.00 56.12 394 ILE A O 1
ATOM 2132 N N . VAL A 1 285 ? -34.784 -79.338 8.577 1.00 55.38 395 VAL A N 1
ATOM 2133 C CA . VAL A 1 285 ? -35.965 -78.990 9.362 1.00 55.32 395 VAL A CA 1
ATOM 2134 C C . VAL A 1 285 ? -36.115 -77.473 9.438 1.00 55.49 395 VAL A C 1
ATOM 2135 O O . VAL A 1 285 ? -35.121 -76.756 9.538 1.00 56.09 395 VAL A O 1
ATOM 2139 N N . VAL A 1 286 ? -37.356 -76.990 9.374 1.00 55.10 396 VAL A N 1
ATOM 2140 C CA . VAL A 1 286 ? -37.643 -75.559 9.455 1.00 54.51 396 VAL A CA 1
ATOM 2141 C C . VAL A 1 286 ? -38.449 -75.321 10.720 1.00 55.49 396 VAL A C 1
ATOM 2142 O O . VAL A 1 286 ? -39.583 -75.773 10.833 1.00 55.56 396 VAL A O 1
ATOM 2146 N N . CYS A 1 287 ? -37.868 -74.601 11.669 1.00 57.30 397 CYS A N 1
ATOM 2147 C CA . CYS A 1 287 ? -38.551 -74.348 12.922 1.00 60.69 397 CYS A CA 1
ATOM 2148 C C . CYS A 1 287 ? -38.672 -72.865 13.237 1.00 61.01 397 CYS A C 1
ATOM 2149 O O . CYS A 1 287 ? -37.805 -72.069 12.883 1.00 60.58 397 CYS A O 1
ATOM 2152 N N . GLU A 1 288 ? -39.764 -72.509 13.910 1.00 61.96 398 GLU A N 1
ATOM 2153 C CA . GLU A 1 288 ? -40.045 -71.130 14.277 1.00 62.57 398 GLU A CA 1
ATOM 2154 C C . GLU A 1 288 ? -39.469 -70.772 15.631 1.00 62.19 398 GLU A C 1
ATOM 2155 O O . GLU A 1 288 ? -40.203 -70.430 16.554 1.00 62.45 398 GLU A O 1
ATOM 2161 N N . ALA A 1 289 ? -38.150 -70.852 15.749 1.00 62.30 399 ALA A N 1
ATOM 2162 C CA . ALA A 1 289 ? -37.478 -70.517 16.998 1.00 61.68 399 ALA A CA 1
ATOM 2163 C C . ALA A 1 289 ? -35.968 -70.593 16.815 1.00 60.63 399 ALA A C 1
ATOM 2164 O O . ALA A 1 289 ? -35.486 -70.926 15.730 1.00 60.51 399 ALA A O 1
ATOM 2166 N N . SER A 1 290 ? -35.230 -70.275 17.875 1.00 58.93 400 SER A N 1
ATOM 2167 C CA . SER A 1 290 ? -33.774 -70.319 17.835 1.00 57.88 400 SER A CA 1
ATOM 2168 C C . SER A 1 290 ? -33.225 -70.994 19.093 1.00 56.48 400 SER A C 1
ATOM 2169 O O . SER A 1 290 ? -33.426 -70.506 20.209 1.00 56.90 400 SER A O 1
ATOM 2172 N N . PHE A 1 291 ? -32.532 -72.113 18.908 1.00 53.76 401 PHE A N 1
ATOM 2173 C CA . PHE A 1 291 ? -31.961 -72.846 20.028 1.00 52.13 401 PHE A CA 1
ATOM 2174 C C . PHE A 1 291 ? -30.508 -73.273 19.785 1.00 51.98 401 PHE A C 1
ATOM 2175 O O . PHE A 1 291 ? -30.002 -73.196 18.658 1.00 51.24 401 PHE A O 1
ATOM 2183 N N . GLY A 1 292 ? -29.845 -73.722 20.851 1.00 51.46 402 GLY A N 1
ATOM 2184 C CA . GLY A 1 292 ? -28.453 -74.129 20.760 1.00 50.50 402 GLY A CA 1
ATOM 2185 C C . GLY A 1 292 ? -28.152 -75.540 20.283 1.00 50.20 402 GLY A C 1
ATOM 2186 O O . GLY A 1 292 ? -29.048 -76.281 19.880 1.00 49.75 402 GLY A O 1
ATOM 2187 N N . PRO A 1 293 ? -26.869 -75.936 20.316 1.00 49.88 403 PRO A N 1
ATOM 2188 C CA . PRO A 1 293 ? -26.421 -77.266 19.892 1.00 49.70 403 PRO A CA 1
ATOM 2189 C C . PRO A 1 293 ? -27.052 -78.393 20.713 1.00 49.21 403 PRO A C 1
ATOM 2190 O O . PRO A 1 293 ? -27.304 -79.476 20.197 1.00 47.26 403 PRO A O 1
ATOM 2194 N N . HIS A 1 294 ? -27.302 -78.135 21.991 1.00 50.38 404 HIS A N 1
ATOM 2195 C CA . HIS A 1 294 ? -27.888 -79.150 22.851 1.00 53.06 404 HIS A CA 1
ATOM 2196 C C . HIS A 1 294 ? -29.244 -79.614 22.325 1.00 52.79 404 HIS A C 1
ATOM 2197 O O . HIS A 1 294 ? -29.482 -80.816 22.179 1.00 52.82 404 HIS A O 1
ATOM 2204 N N . GLU A 1 295 ? -30.124 -78.658 22.032 1.00 52.02 405 GLU A N 1
ATOM 2205 C CA . GLU A 1 295 ? -31.453 -78.969 21.518 1.00 50.51 405 GLU A CA 1
ATOM 2206 C C . GLU A 1 295 ? -31.349 -79.671 20.164 1.00 49.51 405 GLU A C 1
ATOM 2207 O O . GLU A 1 295 ? -32.258 -80.400 19.761 1.00 49.54 405 GLU A O 1
ATOM 2213 N N . PHE A 1 296 ? -30.242 -79.446 19.458 1.00 47.36 406 PHE A N 1
ATOM 2214 C CA . PHE A 1 296 ? -30.032 -80.087 18.165 1.00 44.78 406 PHE A CA 1
ATOM 2215 C C . PHE A 1 296 ? -29.957 -81.585 18.377 1.00 43.46 406 PHE A C 1
ATOM 2216 O O . PHE A 1 296 ? -30.648 -82.355 17.706 1.00 43.25 406 PHE A O 1
ATOM 2224 N N . PHE A 1 297 ? -29.110 -81.991 19.320 1.00 41.62 407 PHE A N 1
ATOM 2225 C CA . PHE A 1 297 ? -28.933 -83.401 19.636 1.00 39.54 407 PHE A CA 1
ATOM 2226 C C . PHE A 1 297 ? -30.180 -83.962 20.300 1.00 40.59 407 PHE A C 1
ATOM 2227 O O . PHE A 1 297 ? -30.672 -85.026 19.921 1.00 40.94 407 PHE A O 1
ATOM 2235 N N . LYS A 1 298 ? -30.701 -83.237 21.281 1.00 40.83 408 LYS A N 1
ATOM 2236 C CA . LYS A 1 298 ? -31.889 -83.688 21.987 1.00 43.09 408 LYS A CA 1
ATOM 2237 C C . LYS A 1 298 ? -33.077 -83.984 21.073 1.00 44.38 408 LYS A C 1
ATOM 2238 O O . LYS A 1 298 ? -33.581 -85.107 21.057 1.00 44.77 408 LYS A O 1
ATOM 2244 N N . SER A 1 299 ? -33.500 -82.990 20.291 1.00 45.43 409 SER A N 1
ATOM 2245 C CA . SER A 1 299 ? -34.666 -83.138 19.420 1.00 45.55 409 SER A CA 1
ATOM 2246 C C . SER A 1 299 ? -34.455 -83.403 17.930 1.00 47.44 409 SER A C 1
ATOM 2247 O O . SER A 1 299 ? -35.367 -83.892 17.260 1.00 48.08 409 SER A O 1
ATOM 2250 N N . LEU A 1 300 ? -33.274 -83.106 17.398 1.00 48.90 410 LEU A N 1
ATOM 2251 C CA . LEU A 1 300 ? -33.087 -83.279 15.963 1.00 49.80 410 LEU A CA 1
ATOM 2252 C C . LEU A 1 300 ? -32.058 -84.268 15.427 1.00 51.26 410 LEU A C 1
ATOM 2253 O O . LEU A 1 300 ? -31.628 -84.130 14.280 1.00 52.62 410 LEU A O 1
ATOM 2258 N N . ASP A 1 301 ? -31.655 -85.258 16.219 1.00 52.35 411 ASP A N 1
ATOM 2259 C CA . ASP A 1 301 ? -30.691 -86.244 15.718 1.00 52.33 411 ASP A CA 1
ATOM 2260 C C . ASP A 1 301 ? -31.298 -86.843 14.449 1.00 50.93 411 ASP A C 1
ATOM 2261 O O . ASP A 1 301 ? -32.473 -87.223 14.437 1.00 50.60 411 ASP A O 1
ATOM 2266 N N . GLY A 1 302 ? -30.503 -86.921 13.386 1.00 49.87 412 GLY A N 1
ATOM 2267 C CA . GLY A 1 302 ? -30.994 -87.480 12.137 1.00 49.64 412 GLY A CA 1
ATOM 2268 C C . GLY A 1 302 ? -31.112 -86.448 11.031 1.00 49.42 412 GLY A C 1
ATOM 2269 O O . GLY A 1 302 ? -30.863 -86.746 9.855 1.00 48.47 412 GLY A O 1
ATOM 2270 N N . ALA A 1 303 ? -31.488 -85.229 11.416 1.00 49.47 413 ALA A N 1
ATOM 2271 C CA . ALA A 1 303 ? -31.645 -84.124 10.475 1.00 49.11 413 ALA A CA 1
ATOM 2272 C C . ALA A 1 303 ? -30.317 -83.751 9.824 1.00 48.93 413 ALA A C 1
ATOM 2273 O O . ALA A 1 303 ? -29.257 -83.836 10.454 1.00 49.50 413 ALA A O 1
ATOM 2275 N N . ALA A 1 304 ? -30.377 -83.345 8.559 1.00 48.08 414 ALA A N 1
ATOM 2276 C CA . ALA A 1 304 ? -29.173 -82.957 7.830 1.00 48.17 414 ALA A CA 1
ATOM 2277 C C . ALA A 1 304 ? -28.944 -81.436 7.862 1.00 47.23 414 ALA A C 1
ATOM 2278 O O . ALA A 1 304 ? -27.885 -80.953 7.447 1.00 47.04 414 ALA A O 1
ATOM 2280 N N . GLY A 1 305 ? -29.934 -80.694 8.357 1.00 45.14 415 GLY A N 1
ATOM 2281 C CA . GLY A 1 305 ? -29.822 -79.249 8.418 1.00 43.34 415 GLY A CA 1
ATOM 2282 C C . GLY A 1 305 ? -30.939 -78.601 9.216 1.00 42.92 415 GLY A C 1
ATOM 2283 O O . GLY A 1 305 ? -32.006 -79.182 9.392 1.00 42.67 415 GLY A O 1
ATOM 2284 N N . VAL A 1 306 ? -30.694 -77.390 9.705 1.00 43.12 416 VAL A N 1
ATOM 2285 C CA . VAL A 1 306 ? -31.694 -76.673 10.487 1.00 42.88 416 VAL A CA 1
ATOM 2286 C C . VAL A 1 306 ? -31.816 -75.205 10.085 1.00 43.19 416 VAL A C 1
ATOM 2287 O O . VAL A 1 306 ? -30.824 -74.551 9.762 1.00 45.45 416 VAL A O 1
ATOM 2291 N N . LEU A 1 307 ? -33.046 -74.700 10.092 1.00 42.64 417 LEU A N 1
ATOM 2292 C CA . LEU A 1 307 ? -33.329 -73.306 9.767 1.00 41.15 417 LEU A CA 1
ATOM 2293 C C . LEU A 1 307 ? -34.179 -72.775 10.913 1.00 41.39 417 LEU A C 1
ATOM 2294 O O . LEU A 1 307 ? -35.298 -73.237 11.134 1.00 39.84 417 LEU A O 1
ATOM 2299 N N . MET A 1 308 ? -33.622 -71.822 11.656 1.00 43.02 418 MET A N 1
ATOM 2300 C CA . MET A 1 308 ? -34.297 -71.234 12.810 1.00 44.57 418 MET A CA 1
ATOM 2301 C C . MET A 1 308 ? -34.738 -69.804 12.540 1.00 44.94 418 MET A C 1
ATOM 2302 O O . MET A 1 308 ? -34.535 -69.293 11.443 1.00 44.34 418 MET A O 1
ATOM 2307 N N . THR A 1 309 ? -35.347 -69.160 13.533 1.00 46.44 419 THR A N 1
ATOM 2308 C CA . THR A 1 309 ? -35.815 -67.789 13.355 1.00 48.40 419 THR A CA 1
ATOM 2309 C C . THR A 1 309 ? -35.654 -66.934 14.596 1.00 47.81 419 THR A C 1
ATOM 2310 O O . THR A 1 309 ? -35.689 -67.437 15.714 1.00 48.02 419 THR A O 1
ATOM 2314 N N . SER A 1 310 ? -35.509 -65.630 14.395 1.00 47.72 420 SER A N 1
ATOM 2315 C CA . SER A 1 310 ? -35.365 -64.714 15.515 1.00 48.36 420 SER A CA 1
ATOM 2316 C C . SER A 1 310 ? -35.413 -63.256 15.086 1.00 48.76 420 SER A C 1
ATOM 2317 O O . SER A 1 310 ? -35.002 -62.907 13.981 1.00 47.86 420 SER A O 1
ATOM 2320 N N . ASN A 1 311 ? -35.926 -62.410 15.974 1.00 49.89 421 ASN A N 1
ATOM 2321 C CA . ASN A 1 311 ? -36.017 -60.982 15.705 1.00 51.99 421 ASN A CA 1
ATOM 2322 C C . ASN A 1 311 ? -34.674 -60.329 15.975 1.00 51.45 421 ASN A C 1
ATOM 2323 O O . ASN A 1 311 ? -34.436 -59.194 15.558 1.00 51.50 421 ASN A O 1
ATOM 2328 N N . THR A 1 312 ? -33.810 -61.050 16.689 1.00 49.94 422 THR A N 1
ATOM 2329 C CA . THR A 1 312 ? -32.474 -60.562 17.015 1.00 48.95 422 THR A CA 1
ATOM 2330 C C . THR A 1 312 ? -31.453 -61.417 16.265 1.00 47.05 422 THR A C 1
ATOM 2331 O O . THR A 1 312 ? -31.443 -62.636 16.402 1.00 48.34 422 THR A O 1
ATOM 2335 N N . ARG A 1 313 ? -30.604 -60.774 15.470 1.00 43.84 423 ARG A N 1
ATOM 2336 C CA . ARG A 1 313 ? -29.597 -61.481 14.690 1.00 41.03 423 ARG A CA 1
ATOM 2337 C C . ARG A 1 313 ? -28.338 -60.653 14.554 1.00 38.60 423 ARG A C 1
ATOM 2338 O O . ARG A 1 313 ? -27.691 -60.686 13.510 1.00 37.70 423 ARG A O 1
ATOM 2346 N N . ASP A 1 314 ? -27.982 -59.911 15.593 1.00 36.73 424 ASP A N 1
ATOM 2347 C CA . ASP A 1 314 ? -26.786 -59.075 15.520 1.00 37.07 424 ASP A CA 1
ATOM 2348 C C . ASP A 1 314 ? -25.491 -59.757 15.973 1.00 36.82 424 ASP A C 1
ATOM 2349 O O . ASP A 1 314 ? -24.542 -59.091 16.388 1.00 35.44 424 ASP A O 1
ATOM 2354 N N . TYR A 1 315 ? -25.473 -61.087 15.888 1.00 37.05 425 TYR A N 1
ATOM 2355 C CA . TYR A 1 315 ? -24.317 -61.908 16.247 1.00 37.11 425 TYR A CA 1
ATOM 2356 C C . TYR A 1 315 ? -24.594 -63.340 15.803 1.00 36.47 425 TYR A C 1
ATOM 2357 O O . TYR A 1 315 ? -25.750 -63.756 15.716 1.00 36.20 425 TYR A O 1
ATOM 2366 N N . ALA A 1 316 ? -23.532 -64.086 15.525 1.00 34.77 426 ALA A N 1
ATOM 2367 C CA . ALA A 1 316 ? -23.666 -65.451 15.048 1.00 35.45 426 ALA A CA 1
ATOM 2368 C C . ALA A 1 316 ? -23.057 -66.528 15.953 1.00 37.11 426 ALA A C 1
ATOM 2369 O O . ALA A 1 316 ? -22.180 -66.256 16.783 1.00 37.61 426 ALA A O 1
ATOM 2371 N N . ASP A 1 317 ? -23.532 -67.759 15.778 1.00 36.67 427 ASP A N 1
ATOM 2372 C CA . ASP A 1 317 ? -23.027 -68.888 16.544 1.00 35.85 427 ASP A CA 1
ATOM 2373 C C . ASP A 1 317 ? -23.001 -70.137 15.694 1.00 33.84 427 ASP A C 1
ATOM 2374 O O . ASP A 1 317 ? -23.762 -70.264 14.743 1.00 33.02 427 ASP A O 1
ATOM 2379 N N . SER A 1 318 ? -22.105 -71.053 16.048 1.00 33.68 428 SER A N 1
ATOM 2380 C CA . SER A 1 318 ? -21.935 -72.306 15.326 1.00 33.31 428 SER A CA 1
ATOM 2381 C C . SER A 1 318 ? -22.820 -73.415 15.882 1.00 33.46 428 SER A C 1
ATOM 2382 O O . SER A 1 318 ? -23.150 -73.430 17.076 1.00 31.89 428 SER A O 1
ATOM 2385 N N . TYR A 1 319 ? -23.204 -74.338 15.004 1.00 34.11 429 TYR A N 1
ATOM 2386 C CA . TYR A 1 319 ? -24.067 -75.446 15.390 1.00 35.80 429 TYR A CA 1
ATOM 2387 C C . TYR A 1 319 ? -23.512 -76.800 14.940 1.00 35.67 429 TYR A C 1
ATOM 2388 O O . TYR A 1 319 ? -22.521 -76.872 14.203 1.00 33.84 429 TYR A O 1
ATOM 2397 N N . PRO A 1 320 ? -24.142 -77.895 15.405 1.00 36.25 430 PRO A N 1
ATOM 2398 C CA . PRO A 1 320 ? -23.762 -79.273 15.086 1.00 36.09 430 PRO A CA 1
ATOM 2399 C C . PRO A 1 320 ? -24.145 -79.694 13.672 1.00 36.73 430 PRO A C 1
ATOM 2400 O O . PRO A 1 320 ? -23.692 -80.723 13.180 1.00 37.44 430 PRO A O 1
ATOM 2404 N N . LEU A 1 321 ? -24.981 -78.902 13.015 1.00 37.25 431 LEU A N 1
ATOM 2405 C CA . LEU A 1 321 ? -25.413 -79.241 11.667 1.00 37.90 431 LEU A CA 1
ATOM 2406 C C . LEU A 1 321 ? -25.557 -78.015 10.810 1.00 38.34 431 LEU A C 1
ATOM 2407 O O . LEU A 1 321 ? -25.718 -76.908 11.333 1.00 40.24 431 LEU A O 1
ATOM 2412 N N . PRO A 1 322 ? -25.500 -78.190 9.476 1.00 38.54 432 PRO A N 1
ATOM 2413 C CA . PRO A 1 322 ? -25.645 -77.056 8.553 1.00 38.63 432 PRO A CA 1
ATOM 2414 C C . PRO A 1 322 ? -26.876 -76.273 8.985 1.00 38.80 432 PRO A C 1
ATOM 2415 O O . PRO A 1 322 ? -28.005 -76.739 8.823 1.00 37.94 432 PRO A O 1
ATOM 2419 N N . SER A 1 323 ? -26.656 -75.092 9.554 1.00 38.54 433 SER A N 1
ATOM 2420 C CA . SER A 1 323 ? -27.767 -74.299 10.040 1.00 39.76 433 SER A CA 1
ATOM 2421 C C . SER A 1 323 ? -27.692 -72.818 9.649 1.00 40.30 433 SER A C 1
ATOM 2422 O O . SER A 1 323 ? -26.686 -72.352 9.108 1.00 40.35 433 SER A O 1
ATOM 2425 N N . SER A 1 324 ? -28.772 -72.087 9.920 1.00 40.60 434 SER A N 1
ATOM 2426 C CA . SER A 1 324 ? -28.843 -70.656 9.612 1.00 41.29 434 SER A CA 1
ATOM 2427 C C . SER A 1 324 ? -30.100 -70.020 10.213 1.00 41.06 434 SER A C 1
ATOM 2428 O O . SER A 1 324 ? -31.210 -70.497 9.987 1.00 41.59 434 SER A O 1
ATOM 2431 N N . VAL A 1 325 ? -29.923 -68.954 10.989 1.00 40.67 435 VAL A N 1
ATOM 2432 C CA . VAL A 1 325 ? -31.060 -68.268 11.594 1.00 41.88 435 VAL A CA 1
ATOM 2433 C C . VAL A 1 325 ? -31.615 -67.188 10.659 1.00 43.89 435 VAL A C 1
ATOM 2434 O O . VAL A 1 325 ? -30.977 -66.166 10.404 1.00 43.40 435 VAL A O 1
ATOM 2438 N N . LEU A 1 326 ? -32.818 -67.429 10.157 1.00 46.64 436 LEU A N 1
ATOM 2439 C CA . LEU A 1 326 ? -33.472 -66.511 9.242 1.00 49.01 436 LEU A CA 1
ATOM 2440 C C . LEU A 1 326 ? -34.343 -65.471 9.952 1.00 51.09 436 LEU A C 1
ATOM 2441 O O . LEU A 1 326 ? -34.695 -65.620 11.122 1.00 50.70 436 LEU A O 1
ATOM 2446 N N . ASP A 1 327 ? -34.668 -64.413 9.215 1.00 54.83 437 ASP A N 1
ATOM 2447 C CA . ASP A 1 327 ? -35.525 -63.323 9.676 1.00 56.86 437 ASP A CA 1
ATOM 2448 C C . ASP A 1 327 ? -36.964 -63.849 9.597 1.00 57.19 437 ASP A C 1
ATOM 2449 O O . ASP A 1 327 ? -37.332 -64.508 8.624 1.00 56.54 437 ASP A O 1
ATOM 2454 N N . PRO A 1 328 ? -37.796 -63.561 10.613 1.00 57.98 438 PRO A N 1
ATOM 2455 C CA . PRO A 1 328 ? -39.192 -64.022 10.642 1.00 59.11 438 PRO A CA 1
ATOM 2456 C C . PRO A 1 328 ? -39.898 -64.134 9.290 1.00 60.46 438 PRO A C 1
ATOM 2457 O O . PRO A 1 328 ? -40.521 -65.154 8.999 1.00 60.66 438 PRO A O 1
ATOM 2461 N N . ASN A 1 329 ? -39.800 -63.095 8.466 1.00 62.28 439 ASN A N 1
ATOM 2462 C CA . ASN A 1 329 ? -40.440 -63.109 7.154 1.00 64.24 439 ASN A CA 1
ATOM 2463 C C . ASN A 1 329 ? -39.834 -64.132 6.202 1.00 64.97 439 ASN A C 1
ATOM 2464 O O . ASN A 1 329 ? -40.559 -64.900 5.564 1.00 64.62 439 ASN A O 1
ATOM 2469 N N . ASP A 1 330 ? -38.509 -64.140 6.099 1.00 65.88 440 ASP A N 1
ATOM 2470 C CA . ASP A 1 330 ? -37.837 -65.096 5.224 1.00 66.42 440 ASP A CA 1
ATOM 2471 C C . ASP A 1 330 ? -38.222 -66.523 5.625 1.00 65.61 440 ASP A C 1
ATOM 2472 O O . ASP A 1 330 ? -38.148 -67.449 4.816 1.00 65.00 440 ASP A O 1
ATOM 2477 N N . LEU A 1 331 ? -38.641 -66.685 6.878 1.00 64.81 441 LEU A N 1
ATOM 2478 C CA . LEU A 1 331 ? -39.065 -67.981 7.392 1.00 64.95 441 LEU A CA 1
ATOM 2479 C C . LEU A 1 331 ? -40.426 -68.330 6.803 1.00 65.14 441 LEU A C 1
ATOM 2480 O O . LEU A 1 331 ? -40.617 -69.422 6.268 1.00 65.13 441 LEU A O 1
ATOM 2485 N N . LEU A 1 332 ? -41.372 -67.399 6.917 1.00 64.82 442 LEU A N 1
ATOM 2486 C CA . LEU A 1 332 ? -42.712 -67.604 6.379 1.00 64.43 442 LEU A CA 1
ATOM 2487 C C . LEU A 1 332 ? -42.609 -67.827 4.878 1.00 63.69 442 LEU A C 1
ATOM 2488 O O . LEU A 1 332 ? -43.312 -68.663 4.312 1.00 64.13 442 LEU A O 1
ATOM 2493 N N . ALA A 1 333 ? -41.726 -67.074 4.235 1.00 62.73 443 ALA A N 1
ATOM 2494 C CA . ALA A 1 333 ? -41.537 -67.205 2.801 1.00 62.90 443 ALA A CA 1
ATOM 2495 C C . ALA A 1 333 ? -41.097 -68.625 2.479 1.00 63.20 443 ALA A C 1
ATOM 2496 O O . ALA A 1 333 ? -41.477 -69.188 1.455 1.00 63.34 443 ALA A O 1
ATOM 2498 N N . THR A 1 334 ? -40.299 -69.202 3.372 1.00 64.15 444 THR A N 1
ATOM 2499 C CA . THR A 1 334 ? -39.788 -70.557 3.198 1.00 64.24 444 THR A CA 1
ATOM 2500 C C . THR A 1 334 ? -40.850 -71.598 3.512 1.00 64.48 444 THR A C 1
ATOM 2501 O O . THR A 1 334 ? -40.900 -72.651 2.881 1.00 63.56 444 THR A O 1
ATOM 2505 N N . LEU A 1 335 ? -41.695 -71.302 4.493 1.00 66.16 445 LEU A N 1
ATOM 2506 C CA . LEU A 1 335 ? -42.764 -72.217 4.870 1.00 68.43 445 LEU A CA 1
ATOM 2507 C C . LEU A 1 335 ? -43.762 -72.354 3.724 1.00 70.42 445 LEU A C 1
ATOM 2508 O O . LEU A 1 335 ? -44.154 -73.469 3.371 1.00 70.40 445 LEU A O 1
ATOM 2513 N N . ARG A 1 336 ? -44.169 -71.221 3.149 1.00 72.30 446 ARG A N 1
ATOM 2514 C CA . ARG A 1 336 ? -45.106 -71.232 2.030 1.00 73.92 446 ARG A CA 1
ATOM 2515 C C . ARG A 1 336 ? -44.554 -72.154 0.961 1.00 75.40 446 ARG A C 1
ATOM 2516 O O . ARG A 1 336 ? -45.250 -73.049 0.481 1.00 76.71 446 ARG A O 1
ATOM 2524 N N . TYR A 1 337 ? -43.297 -71.925 0.592 1.00 76.34 447 TYR A N 1
ATOM 2525 C CA . TYR A 1 337 ? -42.640 -72.736 -0.418 1.00 78.06 447 TYR A CA 1
ATOM 2526 C C . TYR A 1 337 ? -42.834 -74.232 -0.152 1.00 80.41 447 TYR A C 1
ATOM 2527 O O . TYR A 1 337 ? -43.022 -75.016 -1.084 1.00 80.65 447 TYR A O 1
ATOM 2536 N N . ILE A 1 338 ? -42.793 -74.621 1.120 1.00 82.74 448 ILE A N 1
ATOM 2537 C CA . ILE A 1 338 ? -42.968 -76.021 1.506 1.00 85.22 448 ILE A CA 1
ATOM 2538 C C . ILE A 1 338 ? -44.361 -76.532 1.137 1.00 86.20 448 ILE A C 1
ATOM 2539 O O . ILE A 1 338 ? -44.512 -77.628 0.596 1.00 86.25 448 ILE A O 1
ATOM 2544 N N . TYR A 1 339 ? -45.373 -75.725 1.431 1.00 87.69 449 TYR A N 1
ATOM 2545 C CA . TYR A 1 339 ? -46.755 -76.080 1.138 1.00 89.21 449 TYR A CA 1
ATOM 2546 C C . TYR A 1 339 ? -47.108 -75.754 -0.312 1.00 89.51 449 TYR A C 1
ATOM 2547 O O . TYR A 1 339 ? -48.257 -75.885 -0.727 1.00 89.39 449 TYR A O 1
ATOM 2556 N N . SER A 1 340 ? -46.112 -75.328 -1.083 1.00 89.92 450 SER A N 1
ATOM 2557 C CA . SER A 1 340 ? -46.334 -74.984 -2.482 1.00 90.11 450 SER A CA 1
ATOM 2558 C C . SER A 1 340 ? -46.243 -76.212 -3.374 1.00 89.99 450 SER A C 1
ATOM 2559 O O . SER A 1 340 ? -47.255 -76.803 -3.740 1.00 89.83 450 SER A O 1
ATOM 2562 N N . ILE A 1 341 ? -45.018 -76.590 -3.713 1.00 90.28 451 ILE A N 1
ATOM 2563 C CA . ILE A 1 341 ? -44.767 -77.736 -4.576 1.00 91.22 451 ILE A CA 1
ATOM 2564 C C . ILE A 1 341 ? -44.855 -79.086 -3.853 1.00 91.64 451 ILE A C 1
ATOM 2565 O O . ILE A 1 341 ? -44.834 -80.142 -4.496 1.00 91.72 451 ILE A O 1
ATOM 2570 N N . ARG A 1 342 ? -44.941 -79.052 -2.525 1.00 91.69 452 ARG A N 1
ATOM 2571 C CA . ARG A 1 342 ? -45.039 -80.269 -1.720 1.00 91.86 452 ARG A CA 1
ATOM 2572 C C . ARG A 1 342 ? -43.732 -81.059 -1.591 1.00 90.54 452 ARG A C 1
ATOM 2573 O O . ARG A 1 342 ? -43.522 -81.752 -0.592 1.00 90.50 452 ARG A O 1
ATOM 2581 N N . SER A 1 343 ? -42.865 -80.963 -2.597 1.00 88.53 453 SER A N 1
ATOM 2582 C CA . SER A 1 343 ? -41.577 -81.663 -2.583 1.00 85.95 453 SER A CA 1
ATOM 2583 C C . SER A 1 343 ? -40.418 -80.637 -2.668 1.00 83.54 453 SER A C 1
ATOM 2584 O O . SER A 1 343 ? -39.629 -80.649 -3.622 1.00 83.02 453 SER A O 1
ATOM 2587 N N . PRO A 1 344 ? -40.302 -79.749 -1.653 1.00 80.67 454 PRO A N 1
ATOM 2588 C CA . PRO A 1 344 ? -39.303 -78.680 -1.509 1.00 78.14 454 PRO A CA 1
ATOM 2589 C C . PRO A 1 344 ? -37.828 -79.038 -1.616 1.00 75.99 454 PRO A C 1
ATOM 2590 O O . PRO A 1 344 ? -37.454 -80.143 -2.010 1.00 76.73 454 PRO A O 1
ATOM 2594 N N . GLY A 1 345 ? -36.999 -78.067 -1.245 1.00 73.02 455 GLY A N 1
ATOM 2595 C CA . GLY A 1 345 ? -35.560 -78.224 -1.290 1.00 69.12 455 GLY A CA 1
ATOM 2596 C C . GLY A 1 345 ? -34.877 -76.895 -1.036 1.00 66.39 455 GLY A C 1
ATOM 2597 O O . GLY A 1 345 ? -35.293 -75.865 -1.564 1.00 66.56 455 GLY A O 1
ATOM 2598 N N . ALA A 1 346 ? -33.831 -76.914 -0.217 1.00 63.23 456 ALA A N 1
ATOM 2599 C CA . ALA A 1 346 ? -33.085 -75.705 0.109 1.00 59.77 456 ALA A CA 1
ATOM 2600 C C . ALA A 1 346 ? -31.601 -76.020 0.105 1.00 57.52 456 ALA A C 1
ATOM 2601 O O . ALA A 1 346 ? -31.212 -77.180 0.219 1.00 59.38 456 ALA A O 1
ATOM 2603 N N . THR A 1 347 ? -30.774 -74.992 -0.040 1.00 54.07 457 THR A N 1
ATOM 2604 C CA . THR A 1 347 ? -29.326 -75.169 -0.032 1.00 50.01 457 THR A CA 1
ATOM 2605 C C . THR A 1 347 ? -28.704 -74.225 0.987 1.00 48.45 457 THR A C 1
ATOM 2606 O O . THR A 1 347 ? -28.707 -73.008 0.798 1.00 48.26 457 THR A O 1
ATOM 2610 N N . ILE A 1 348 ? -28.186 -74.779 2.075 1.00 45.50 458 ILE A N 1
ATOM 2611 C CA . ILE A 1 348 ? -27.552 -73.949 3.077 1.00 43.31 458 ILE A CA 1
ATOM 2612 C C . ILE A 1 348 ? -26.085 -73.793 2.686 1.00 43.20 458 ILE A C 1
ATOM 2613 O O . ILE A 1 348 ? -25.351 -74.774 2.545 1.00 42.66 458 ILE A O 1
ATOM 2618 N N . PHE A 1 349 ? -25.667 -72.550 2.483 1.00 42.04 459 PHE A N 1
ATOM 2619 C CA . PHE A 1 349 ? -24.296 -72.286 2.088 1.00 40.76 459 PHE A CA 1
ATOM 2620 C C . PHE A 1 349 ? -23.349 -72.148 3.260 1.00 40.34 459 PHE A C 1
ATOM 2621 O O . PHE A 1 349 ? -23.773 -71.977 4.411 1.00 39.94 459 PHE A O 1
ATOM 2629 N N . LYS A 1 350 ? -22.059 -72.231 2.946 1.00 38.54 460 LYS A N 1
ATOM 2630 C CA . LYS A 1 350 ? -21.013 -72.067 3.941 1.00 36.94 460 LYS A CA 1
ATOM 2631 C C . LYS A 1 350 ? -20.924 -70.567 4.175 1.00 36.21 460 LYS A C 1
ATOM 2632 O O . LYS A 1 350 ? -20.807 -69.798 3.225 1.00 37.65 460 LYS A O 1
ATOM 2638 N N . SER A 1 351 ? -20.993 -70.157 5.433 1.00 34.93 461 SER A N 1
ATOM 2639 C CA . SER A 1 351 ? -20.942 -68.750 5.785 1.00 33.83 461 SER A CA 1
ATOM 2640 C C . SER A 1 351 ? -19.927 -67.912 5.032 1.00 33.08 461 SER A C 1
ATOM 2641 O O . SER A 1 351 ? -18.847 -68.381 4.667 1.00 30.74 461 SER A O 1
ATOM 2644 N N . THR A 1 352 ? -20.319 -66.662 4.798 1.00 32.63 462 THR A N 1
ATOM 2645 C CA . THR A 1 352 ? -19.494 -65.670 4.129 1.00 32.74 462 THR A CA 1
ATOM 2646 C C . THR A 1 352 ? -19.572 -64.423 5.006 1.00 30.57 462 THR A C 1
ATOM 2647 O O . THR A 1 352 ? -20.217 -64.446 6.054 1.00 28.91 462 THR A O 1
ATOM 2651 N N . THR A 1 353 ? -18.924 -63.341 4.591 1.00 30.14 463 THR A N 1
ATOM 2652 C CA . THR A 1 353 ? -18.970 -62.116 5.383 1.00 29.50 463 THR A CA 1
ATOM 2653 C C . THR A 1 353 ? -19.276 -60.845 4.601 1.00 29.03 463 THR A C 1
ATOM 2654 O O . THR A 1 353 ? -18.786 -60.636 3.486 1.00 30.01 463 THR A O 1
ATOM 2658 N N . ILE A 1 354 ? -20.094 -60.002 5.219 1.00 28.09 464 ILE A N 1
ATOM 2659 C CA . ILE A 1 354 ? -20.484 -58.713 4.670 1.00 26.95 464 ILE A CA 1
ATOM 2660 C C . ILE A 1 354 ? -19.883 -57.657 5.609 1.00 28.43 464 ILE A C 1
ATOM 2661 O O . ILE A 1 354 ? -19.389 -57.986 6.691 1.00 29.58 464 ILE A O 1
ATOM 2666 N N . LEU A 1 355 ? -19.911 -56.393 5.205 1.00 29.30 465 LEU A N 1
ATOM 2667 C CA . LEU A 1 355 ? -19.372 -55.332 6.053 1.00 28.89 465 LEU A CA 1
ATOM 2668 C C . LEU A 1 355 ? -20.524 -54.443 6.474 1.00 30.37 465 LEU A C 1
ATOM 2669 O O . LEU A 1 355 ? -21.284 -53.964 5.642 1.00 32.93 465 LEU A O 1
ATOM 2674 N N . ASN A 1 356 ? -20.666 -54.249 7.777 1.00 30.52 466 ASN A N 1
ATOM 2675 C CA . ASN A 1 356 ? -21.726 -53.428 8.320 1.00 29.06 466 ASN A CA 1
ATOM 2676 C C . ASN A 1 356 ? -21.119 -52.085 8.719 1.00 28.87 466 ASN A C 1
ATOM 2677 O O . ASN A 1 356 ? -20.261 -52.016 9.604 1.00 25.94 466 ASN A O 1
ATOM 2682 N N . ALA A 1 357 ? -21.572 -51.021 8.056 1.00 28.75 467 ALA A N 1
ATOM 2683 C CA . ALA A 1 357 ? -21.065 -49.676 8.304 1.00 28.91 467 ALA A CA 1
ATOM 2684 C C . ALA A 1 357 ? -21.593 -49.037 9.579 1.00 30.91 467 ALA A C 1
ATOM 2685 O O . ALA A 1 357 ? -21.008 -48.075 10.077 1.00 31.52 467 ALA A O 1
ATOM 2687 N N . SER A 1 358 ? -22.693 -49.566 10.109 1.00 31.61 468 SER A N 1
ATOM 2688 C CA . SER A 1 358 ? -23.269 -49.032 11.337 1.00 32.75 468 SER A CA 1
ATOM 2689 C C . SER A 1 358 ? -22.404 -49.364 12.555 1.00 32.83 468 SER A C 1
ATOM 2690 O O . SER A 1 358 ? -22.524 -48.730 13.599 1.00 33.75 468 SER A O 1
ATOM 2693 N N . ALA A 1 359 ? -21.541 -50.367 12.430 1.00 33.44 469 ALA A N 1
ATOM 2694 C CA . ALA A 1 359 ? -20.691 -50.761 13.545 1.00 32.58 469 ALA A CA 1
ATOM 2695 C C . ALA A 1 359 ? -19.723 -49.630 13.893 1.00 33.05 469 ALA A C 1
ATOM 2696 O O . ALA A 1 359 ? -19.287 -48.885 13.018 1.00 34.94 469 ALA A O 1
ATOM 2698 N N . PRO A 1 360 ? -19.354 -49.496 15.175 1.00 32.69 470 PRO A N 1
ATOM 2699 C CA . PRO A 1 360 ? -19.735 -50.318 16.329 1.00 32.48 470 PRO A CA 1
ATOM 2700 C C . PRO A 1 360 ? -21.048 -49.932 17.007 1.00 32.03 470 PRO A C 1
ATOM 2701 O O . PRO A 1 360 ? -21.251 -48.770 17.343 1.00 32.45 470 PRO A O 1
ATOM 2705 N N . VAL A 1 361 ? -21.919 -50.918 17.207 1.00 30.91 471 VAL A N 1
ATOM 2706 C CA . VAL A 1 361 ? -23.198 -50.731 17.901 1.00 29.73 471 VAL A CA 1
ATOM 2707 C C . VAL A 1 361 ? -23.140 -51.787 19.022 1.00 30.14 471 VAL A C 1
ATOM 2708 O O . VAL A 1 361 ? -22.737 -52.919 18.760 1.00 29.31 471 VAL A O 1
ATOM 2712 N N . VAL A 1 362 ? -23.503 -51.444 20.262 1.00 29.63 472 VAL A N 1
ATOM 2713 C CA . VAL A 1 362 ? -23.427 -52.457 21.308 1.00 27.48 472 VAL A CA 1
ATOM 2714 C C . VAL A 1 362 ? -24.510 -53.487 21.008 1.00 28.62 472 VAL A C 1
ATOM 2715 O O . VAL A 1 362 ? -25.657 -53.140 20.734 1.00 28.00 472 VAL A O 1
ATOM 2719 N N . VAL A 1 363 ? -24.105 -54.756 21.026 1.00 28.63 473 VAL A N 1
ATOM 2720 C CA . VAL A 1 363 ? -24.964 -55.890 20.725 1.00 25.92 473 VAL A CA 1
ATOM 2721 C C . VAL A 1 363 ? -26.048 -56.076 21.780 1.00 27.31 473 VAL A C 1
ATOM 2722 O O . VAL A 1 363 ? -25.923 -55.622 22.914 1.00 27.10 473 VAL A O 1
ATOM 2726 N N . SER A 1 364 ? -27.102 -56.776 21.392 1.00 27.73 474 SER A N 1
ATOM 2727 C CA . SER A 1 364 ? -28.247 -57.034 22.244 1.00 29.60 474 SER A CA 1
ATOM 2728 C C . SER A 1 364 ? -28.006 -57.634 23.628 1.00 30.58 474 SER A C 1
ATOM 2729 O O . SER A 1 364 ? -28.550 -57.133 24.616 1.00 31.87 474 SER A O 1
ATOM 2732 N N . PHE A 1 365 ? -27.210 -58.700 23.711 1.00 28.70 475 PHE A N 1
ATOM 2733 C CA . PHE A 1 365 ? -26.969 -59.364 24.993 1.00 26.44 475 PHE A CA 1
ATOM 2734 C C . PHE A 1 365 ? -26.118 -58.609 26.004 1.00 26.45 475 PHE A C 1
ATOM 2735 O O . PHE A 1 365 ? -26.137 -58.937 27.185 1.00 26.37 475 PHE A O 1
ATOM 2743 N N . SER A 1 366 ? -25.377 -57.602 25.558 1.00 26.87 476 SER A N 1
ATOM 2744 C CA . SER A 1 366 ? -24.519 -56.845 26.472 1.00 27.05 476 SER A CA 1
ATOM 2745 C C . SER A 1 366 ? -25.309 -56.241 27.642 1.00 28.14 476 SER A C 1
ATOM 2746 O O . SER A 1 366 ? -26.231 -55.458 27.439 1.00 28.62 476 SER A O 1
ATOM 2749 N N . SER A 1 367 ? -24.951 -56.624 28.866 1.00 30.42 477 SER A N 1
ATOM 2750 C CA . SER A 1 367 ? -25.615 -56.108 30.065 1.00 33.99 477 SER A CA 1
ATOM 2751 C C . SER A 1 367 ? -25.498 -54.598 30.127 1.00 36.11 477 SER A C 1
ATOM 2752 O O . SER A 1 367 ? -24.440 -54.038 29.829 1.00 36.41 477 SER A O 1
ATOM 2755 N N . ARG A 1 368 ? -26.575 -53.936 30.534 1.00 37.36 478 ARG A N 1
ATOM 2756 C CA . ARG A 1 368 ? -26.541 -52.487 30.629 1.00 38.87 478 ARG A CA 1
ATOM 2757 C C . ARG A 1 368 ? -27.005 -51.945 31.976 1.00 39.41 478 ARG A C 1
ATOM 2758 O O . ARG A 1 368 ? -27.771 -52.601 32.689 1.00 39.71 478 ARG A O 1
ATOM 2766 N N . GLY A 1 369 ? -26.505 -50.759 32.327 1.00 38.95 479 GLY A N 1
ATOM 2767 C CA . GLY A 1 369 ? -26.876 -50.126 33.580 1.00 38.10 479 GLY A CA 1
ATOM 2768 C C . GLY A 1 369 ? -28.306 -49.599 33.542 1.00 39.14 479 GLY A C 1
ATOM 2769 O O . GLY A 1 369 ? -29.104 -50.043 32.709 1.00 37.95 479 GLY A O 1
ATOM 2770 N N . PRO A 1 370 ? -28.656 -48.612 34.391 1.00 38.83 480 PRO A N 1
ATOM 2771 C CA . PRO A 1 370 ? -27.788 -47.957 35.379 1.00 38.73 480 PRO A CA 1
ATOM 2772 C C . PRO A 1 370 ? -27.171 -48.891 36.426 1.00 39.44 480 PRO A C 1
ATOM 2773 O O . PRO A 1 370 ? -27.498 -50.080 36.499 1.00 36.84 480 PRO A O 1
ATOM 2777 N N . ASN A 1 371 ? -26.274 -48.318 37.228 1.00 41.30 481 ASN A N 1
ATOM 2778 C CA . ASN A 1 371 ? -25.586 -49.019 38.309 1.00 44.34 481 ASN A CA 1
ATOM 2779 C C . ASN A 1 371 ? -26.653 -49.248 39.371 1.00 46.70 481 ASN A C 1
ATOM 2780 O O . ASN A 1 371 ? -27.114 -48.291 39.995 1.00 47.35 481 ASN A O 1
ATOM 2785 N N . ARG A 1 372 ? -27.054 -50.500 39.580 1.00 49.01 482 ARG A N 1
ATOM 2786 C CA . ARG A 1 372 ? -28.104 -50.789 40.557 1.00 51.25 482 ARG A CA 1
ATOM 2787 C C . ARG A 1 372 ? -27.715 -50.492 42.004 1.00 52.19 482 ARG A C 1
ATOM 2788 O O . ARG A 1 372 ? -28.577 -50.416 42.883 1.00 52.64 482 ARG A O 1
ATOM 2796 N N . ALA A 1 373 ? -26.420 -50.314 42.245 1.00 53.18 483 ALA A N 1
ATOM 2797 C CA . ALA A 1 373 ? -25.915 -50.015 43.581 1.00 53.76 483 ALA A CA 1
ATOM 2798 C C . ALA A 1 373 ? -25.789 -48.506 43.804 1.00 54.83 483 ALA A C 1
ATOM 2799 O O . ALA A 1 373 ? -25.836 -48.036 44.940 1.00 56.25 483 ALA A O 1
ATOM 2801 N N . THR A 1 374 ? -25.619 -47.751 42.720 1.00 55.84 484 THR A N 1
ATOM 2802 C CA . THR A 1 374 ? -25.492 -46.292 42.792 1.00 56.44 484 THR A CA 1
ATOM 2803 C C . THR A 1 374 ? -25.740 -45.700 41.412 1.00 57.06 484 THR A C 1
ATOM 2804 O O . THR A 1 374 ? -24.838 -45.688 40.576 1.00 57.68 484 THR A O 1
ATOM 2808 N N . LYS A 1 375 ? -26.951 -45.205 41.173 1.00 57.10 485 LYS A N 1
ATOM 2809 C CA . LYS A 1 375 ? -27.281 -44.632 39.871 1.00 58.03 485 LYS A CA 1
ATOM 2810 C C . LYS A 1 375 ? -26.448 -43.408 39.480 1.00 58.01 485 LYS A C 1
ATOM 2811 O O . LYS A 1 375 ? -26.519 -42.960 38.337 1.00 58.11 485 LYS A O 1
ATOM 2817 N N . ASP A 1 376 ? -25.654 -42.873 40.406 1.00 57.70 486 ASP A N 1
ATOM 2818 C CA . ASP A 1 376 ? -24.840 -41.700 40.092 1.00 58.12 486 ASP A CA 1
ATOM 2819 C C . ASP A 1 376 ? -23.420 -42.051 39.643 1.00 57.28 486 ASP A C 1
ATOM 2820 O O . ASP A 1 376 ? -22.629 -41.172 39.285 1.00 57.28 486 ASP A O 1
ATOM 2825 N N . VAL A 1 377 ? -23.103 -43.343 39.670 1.00 55.93 487 VAL A N 1
ATOM 2826 C CA . VAL A 1 377 ? -21.804 -43.846 39.219 1.00 53.09 487 VAL A CA 1
ATOM 2827 C C . VAL A 1 377 ? -22.166 -44.717 38.022 1.00 50.81 487 VAL A C 1
ATOM 2828 O O . VAL A 1 377 ? -22.363 -45.923 38.150 1.00 50.96 487 VAL A O 1
ATOM 2832 N N . ILE A 1 378 ? -22.270 -44.081 36.862 1.00 48.26 488 ILE A N 1
ATOM 2833 C CA . ILE A 1 378 ? -22.656 -44.754 35.634 1.00 44.64 488 ILE A CA 1
ATOM 2834 C C . ILE A 1 378 ? -21.761 -45.912 35.208 1.00 41.27 488 ILE A C 1
ATOM 2835 O O . ILE A 1 378 ? -20.536 -45.855 35.321 1.00 39.85 488 ILE A O 1
ATOM 2840 N N . LYS A 1 379 ? -22.416 -46.962 34.720 1.00 37.97 489 LYS A N 1
ATOM 2841 C CA . LYS A 1 379 ? -21.781 -48.181 34.232 1.00 35.73 489 LYS A CA 1
ATOM 2842 C C . LYS A 1 379 ? -22.662 -48.655 33.080 1.00 35.27 489 LYS A C 1
ATOM 2843 O O . LYS A 1 379 ? -23.873 -48.438 33.104 1.00 35.66 489 LYS A O 1
ATOM 2849 N N . PRO A 1 380 ? -22.086 -49.324 32.068 1.00 34.59 490 PRO A N 1
ATOM 2850 C CA . PRO A 1 380 ? -20.689 -49.715 31.839 1.00 34.29 490 PRO A CA 1
ATOM 2851 C C . PRO A 1 380 ? -19.793 -48.499 31.755 1.00 33.23 490 PRO A C 1
ATOM 2852 O O . PRO A 1 380 ? -20.281 -47.378 31.772 1.00 32.45 490 PRO A O 1
ATOM 2856 N N . ASP A 1 381 ? -18.486 -48.722 31.653 1.00 33.12 491 ASP A N 1
ATOM 2857 C CA . ASP A 1 381 ? -17.536 -47.617 31.537 1.00 33.45 491 ASP A CA 1
ATOM 2858 C C . ASP A 1 381 ? -17.073 -47.422 30.101 1.00 32.02 491 ASP A C 1
ATOM 2859 O O . ASP A 1 381 ? -16.699 -46.315 29.706 1.00 31.62 491 ASP A O 1
ATOM 2864 N N . ILE A 1 382 ? -17.101 -48.495 29.321 1.00 29.57 492 ILE A N 1
ATOM 2865 C CA . ILE A 1 382 ? -16.602 -48.418 27.966 1.00 28.77 492 ILE A CA 1
ATOM 2866 C C . ILE A 1 382 ? -17.040 -49.634 27.152 1.00 28.56 492 ILE A C 1
ATOM 2867 O O . ILE A 1 382 ? -17.669 -50.552 27.689 1.00 28.33 492 ILE A O 1
ATOM 2872 N N . SER A 1 383 ? -16.710 -49.629 25.861 1.00 26.84 493 SER A N 1
ATOM 2873 C CA . SER A 1 383 ? -17.079 -50.712 24.965 1.00 25.24 493 SER A CA 1
ATOM 2874 C C . SER A 1 383 ? -15.891 -51.162 24.110 1.00 25.83 493 SER A C 1
ATOM 2875 O O . SER A 1 383 ? -14.895 -50.446 24.009 1.00 27.12 493 SER A O 1
ATOM 2878 N N . GLY A 1 384 ? -16.008 -52.354 23.515 1.00 24.12 494 GLY A N 1
ATOM 2879 C CA . GLY A 1 384 ? -14.964 -52.924 22.675 1.00 21.38 494 GLY A CA 1
ATOM 2880 C C . GLY A 1 384 ? -15.495 -54.127 21.901 1.00 21.01 494 GLY A C 1
ATOM 2881 O O . GLY A 1 384 ? -16.623 -54.550 22.136 1.00 20.03 494 GLY A O 1
ATOM 2882 N N . PRO A 1 385 ? -14.719 -54.698 20.966 1.00 22.04 495 PRO A N 1
ATOM 2883 C CA . PRO A 1 385 ? -15.161 -55.858 20.178 1.00 23.28 495 PRO A CA 1
ATOM 2884 C C . PRO A 1 385 ? -15.476 -57.105 21.008 1.00 25.54 495 PRO A C 1
ATOM 2885 O O . PRO A 1 385 ? -14.601 -57.662 21.688 1.00 25.25 495 PRO A O 1
ATOM 2889 N N . GLY A 1 386 ? -16.733 -57.540 20.936 1.00 26.43 496 GLY A N 1
ATOM 2890 C CA . GLY A 1 386 ? -17.162 -58.709 21.678 1.00 26.96 496 GLY A CA 1
ATOM 2891 C C . GLY A 1 386 ? -18.103 -59.609 20.899 1.00 27.68 496 GLY A C 1
ATOM 2892 O O . GLY A 1 386 ? -18.722 -60.506 21.478 1.00 29.20 496 GLY A O 1
ATOM 2893 N N . VAL A 1 387 ? -18.215 -59.372 19.592 1.00 26.45 497 VAL A N 1
ATOM 2894 C CA . VAL A 1 387 ? -19.081 -60.171 18.730 1.00 23.36 497 VAL A CA 1
ATOM 2895 C C . VAL A 1 387 ? -18.254 -60.860 17.656 1.00 23.20 497 VAL A C 1
ATOM 2896 O O . VAL A 1 387 ? -17.502 -60.214 16.929 1.00 20.67 497 VAL A O 1
ATOM 2900 N N . GLU A 1 388 ? -18.398 -62.178 17.568 1.00 24.16 498 GLU A N 1
ATOM 2901 C CA . GLU A 1 388 ? -17.683 -62.965 16.574 1.00 24.35 498 GLU A CA 1
ATOM 2902 C C . GLU A 1 388 ? -16.163 -62.706 16.558 1.00 23.58 498 GLU A C 1
ATOM 2903 O O . GLU A 1 388 ? -15.581 -62.304 15.542 1.00 22.45 498 GLU A O 1
ATOM 2909 N N . ILE A 1 389 ? -15.535 -62.947 17.701 1.00 20.79 499 ILE A N 1
ATOM 2910 C CA . ILE A 1 389 ? -14.108 -62.782 17.850 1.00 19.94 499 ILE A CA 1
ATOM 2911 C C . ILE A 1 389 ? -13.466 -64.161 17.690 1.00 20.20 499 ILE A C 1
ATOM 2912 O O . ILE A 1 389 ? -13.848 -65.102 18.371 1.00 18.52 499 ILE A O 1
ATOM 2917 N N . LEU A 1 390 ? -12.511 -64.273 16.765 1.00 21.84 500 LEU A N 1
ATOM 2918 C CA . LEU A 1 390 ? -11.791 -65.521 16.532 1.00 20.20 500 LEU A CA 1
ATOM 2919 C C . LEU A 1 390 ? -10.488 -65.436 17.303 1.00 19.66 500 LEU A C 1
ATOM 2920 O O . LEU A 1 390 ? -9.759 -64.448 17.172 1.00 20.15 500 LEU A O 1
ATOM 2925 N N . ALA A 1 391 ? -10.208 -66.459 18.112 1.00 17.77 501 ALA A N 1
ATOM 2926 C CA . ALA A 1 391 ? -8.975 -66.521 18.898 1.00 18.02 501 ALA A CA 1
ATOM 2927 C C . ALA A 1 391 ? -8.651 -67.981 19.248 1.00 18.08 501 ALA A C 1
ATOM 2928 O O . ALA A 1 391 ? -9.397 -68.875 18.880 1.00 17.81 501 ALA A O 1
ATOM 2930 N N . ALA A 1 392 ? -7.539 -68.209 19.947 1.00 18.75 502 ALA A N 1
ATOM 2931 C CA . ALA A 1 392 ? -7.085 -69.555 20.311 1.00 18.93 502 ALA A CA 1
ATOM 2932 C C . ALA A 1 392 ? -8.102 -70.482 20.972 1.00 19.55 502 ALA A C 1
ATOM 2933 O O . ALA A 1 392 ? -8.847 -70.077 21.853 1.00 18.25 502 ALA A O 1
ATOM 2935 N N . TRP A 1 393 ? -8.101 -71.745 20.545 1.00 22.29 503 TRP A N 1
ATOM 2936 C CA . TRP A 1 393 ? -9.007 -72.768 21.076 1.00 22.63 503 TRP A CA 1
ATOM 2937 C C . TRP A 1 393 ? -8.241 -74.075 21.310 1.00 24.70 503 TRP A C 1
ATOM 2938 O O . TRP A 1 393 ? -7.342 -74.417 20.551 1.00 23.62 503 TRP A O 1
ATOM 2949 N N . PRO A 1 394 ? -8.581 -74.814 22.377 1.00 26.56 504 PRO A N 1
ATOM 2950 C CA . PRO A 1 394 ? -7.887 -76.078 22.646 1.00 26.93 504 PRO A CA 1
ATOM 2951 C C . PRO A 1 394 ? -8.284 -77.092 21.565 1.00 27.10 504 PRO A C 1
ATOM 2952 O O . PRO A 1 394 ? -9.398 -77.070 21.060 1.00 25.67 504 PRO A O 1
ATOM 2956 N N . SER A 1 395 ? -7.372 -77.982 21.206 1.00 29.23 505 SER A N 1
ATOM 2957 C CA . SER A 1 395 ? -7.671 -78.975 20.185 1.00 30.70 505 SER A CA 1
ATOM 2958 C C . SER A 1 395 ? -8.745 -79.952 20.654 1.00 30.03 505 SER A C 1
ATOM 2959 O O . SER A 1 395 ? -9.500 -80.477 19.848 1.00 31.13 505 SER A O 1
ATOM 2962 N N . VAL A 1 396 ? -8.815 -80.196 21.956 1.00 29.42 506 VAL A N 1
ATOM 2963 C CA . VAL A 1 396 ? -9.806 -81.118 22.496 1.00 30.38 506 VAL A CA 1
ATOM 2964 C C . VAL A 1 396 ? -11.151 -80.434 22.758 1.00 31.42 506 VAL A C 1
ATOM 2965 O O . VAL A 1 396 ? -12.179 -81.086 22.900 1.00 32.01 506 VAL A O 1
ATOM 2969 N N . ALA A 1 397 ? -11.144 -79.112 22.824 1.00 32.68 507 ALA A N 1
ATOM 2970 C CA . ALA A 1 397 ? -12.368 -78.374 23.080 1.00 32.37 507 ALA A CA 1
ATOM 2971 C C . ALA A 1 397 ? -13.297 -78.469 21.888 1.00 32.94 507 ALA A C 1
ATOM 2972 O O . ALA A 1 397 ? -12.880 -78.285 20.746 1.00 32.36 507 ALA A O 1
ATOM 2974 N N . PRO A 1 398 ? -14.581 -78.748 22.138 1.00 34.53 508 PRO A N 1
ATOM 2975 C CA . PRO A 1 398 ? -15.552 -78.852 21.040 1.00 34.01 508 PRO A CA 1
ATOM 2976 C C . PRO A 1 398 ? -15.902 -77.456 20.515 1.00 34.33 508 PRO A C 1
ATOM 2977 O O . PRO A 1 398 ? -15.776 -76.451 21.232 1.00 33.05 508 PRO A O 1
ATOM 2981 N N . VAL A 1 399 ? -16.338 -77.397 19.264 1.00 33.94 509 VAL A N 1
ATOM 2982 C CA . VAL A 1 399 ? -16.725 -76.134 18.660 1.00 33.53 509 VAL A CA 1
ATOM 2983 C C . VAL A 1 399 ? -18.160 -76.261 18.177 1.00 35.59 509 VAL A C 1
ATOM 2984 O O . VAL A 1 399 ? -18.463 -77.105 17.329 1.00 36.75 509 VAL A O 1
ATOM 2988 N N . GLY A 1 400 ? -19.046 -75.435 18.721 1.00 35.61 510 GLY A N 1
ATOM 2989 C CA . GLY A 1 400 ? -20.433 -75.489 18.301 1.00 36.74 510 GLY A CA 1
ATOM 2990 C C . GLY A 1 400 ? -21.121 -76.812 18.594 1.00 37.66 510 GLY A C 1
ATOM 2991 O O . GLY A 1 400 ? -22.114 -77.158 17.948 1.00 37.21 510 GLY A O 1
ATOM 2992 N N . GLY A 1 401 ? -20.590 -77.559 19.560 1.00 37.69 511 GLY A N 1
ATOM 2993 C CA . GLY A 1 401 ? -21.199 -78.823 19.930 1.00 36.52 511 GLY A CA 1
ATOM 2994 C C . GLY A 1 401 ? -20.593 -80.068 19.320 1.00 36.45 511 GLY A C 1
ATOM 2995 O O . GLY A 1 401 ? -21.096 -81.161 19.535 1.00 37.10 511 GLY A O 1
ATOM 2996 N N . ILE A 1 402 ? -19.520 -79.921 18.559 1.00 37.06 512 ILE A N 1
ATOM 2997 C CA . ILE A 1 402 ? -18.888 -81.076 17.947 1.00 38.85 512 ILE A CA 1
ATOM 2998 C C . ILE A 1 402 ? -17.388 -80.883 17.884 1.00 40.50 512 ILE A C 1
ATOM 2999 O O . ILE A 1 402 ? -16.868 -79.861 18.323 1.00 43.38 512 ILE A O 1
ATOM 3004 N N . ARG A 1 403 ? -16.688 -81.868 17.340 1.00 41.26 513 ARG A N 1
ATOM 3005 C CA . ARG A 1 403 ? -15.246 -81.771 17.225 1.00 42.21 513 ARG A CA 1
ATOM 3006 C C . ARG A 1 403 ? -14.867 -81.256 15.863 1.00 41.23 513 ARG A C 1
ATOM 3007 O O . ARG A 1 403 ? -15.409 -81.704 14.858 1.00 41.64 513 ARG A O 1
ATOM 3015 N N . ARG A 1 404 ? -13.941 -80.306 15.831 1.00 39.34 514 ARG A N 1
ATOM 3016 C CA . ARG A 1 404 ? -13.480 -79.749 14.571 1.00 39.44 514 ARG A CA 1
ATOM 3017 C C . ARG A 1 404 ? -11.976 -79.561 14.648 1.00 39.91 514 ARG A C 1
ATOM 3018 O O . ARG A 1 404 ? -11.459 -79.130 15.680 1.00 40.42 514 ARG A O 1
ATOM 3026 N N . ASN A 1 405 ? -11.266 -79.913 13.580 1.00 40.55 515 ASN A N 1
ATOM 3027 C CA . ASN A 1 405 ? -9.817 -79.735 13.575 1.00 42.44 515 ASN A CA 1
ATOM 3028 C C . ASN A 1 405 ? -9.554 -78.254 13.320 1.00 39.93 515 ASN A C 1
ATOM 3029 O O . ASN A 1 405 ? -9.501 -77.790 12.178 1.00 38.64 515 ASN A O 1
ATOM 3034 N N . THR A 1 406 ? -9.417 -77.518 14.417 1.00 36.80 516 THR A N 1
ATOM 3035 C CA . THR A 1 406 ? -9.193 -76.091 14.364 1.00 34.52 516 THR A CA 1
ATOM 3036 C C . THR A 1 406 ? -8.408 -75.700 15.591 1.00 33.94 516 THR A C 1
ATOM 3037 O O . THR A 1 406 ? -8.504 -76.354 16.628 1.00 34.39 516 THR A O 1
ATOM 3041 N N . LEU A 1 407 ? -7.627 -74.636 15.470 1.00 33.12 517 LEU A N 1
ATOM 3042 C CA . LEU A 1 407 ? -6.847 -74.131 16.587 1.00 30.54 517 LEU A CA 1
ATOM 3043 C C . LEU A 1 407 ? -7.442 -72.793 17.024 1.00 28.76 517 LEU A C 1
ATOM 3044 O O . LEU A 1 407 ? -6.915 -72.130 17.922 1.00 31.58 517 LEU A O 1
ATOM 3049 N N . PHE A 1 408 ? -8.539 -72.396 16.383 1.00 24.62 518 PHE A N 1
ATOM 3050 C CA . PHE A 1 408 ? -9.193 -71.134 16.711 1.00 22.84 518 PHE A CA 1
ATOM 3051 C C . PHE A 1 408 ? -10.697 -71.267 16.662 1.00 21.16 518 PHE A C 1
ATOM 3052 O O . PHE A 1 408 ? -11.225 -72.007 15.837 1.00 23.79 518 PHE A O 1
ATOM 3060 N N . ASN A 1 409 ? -11.394 -70.553 17.533 1.00 18.21 519 ASN A N 1
ATOM 3061 C CA . ASN A 1 409 ? -12.845 -70.609 17.519 1.00 19.00 519 ASN A CA 1
ATOM 3062 C C . ASN A 1 409 ? -13.420 -69.190 17.409 1.00 20.20 519 ASN A C 1
ATOM 3063 O O . ASN A 1 409 ? -12.732 -68.218 17.698 1.00 23.17 519 ASN A O 1
ATOM 3068 N N . ILE A 1 410 ? -14.671 -69.062 16.990 1.00 18.29 520 ILE A N 1
ATOM 3069 C CA . ILE A 1 410 ? -15.289 -67.754 16.901 1.00 18.78 520 ILE A CA 1
ATOM 3070 C C . ILE A 1 410 ? -16.442 -67.710 17.895 1.00 21.65 520 ILE A C 1
ATOM 3071 O O . ILE A 1 410 ? -17.408 -68.449 17.750 1.00 24.20 520 ILE A O 1
ATOM 3076 N N . ILE A 1 411 ? -16.349 -66.855 18.908 1.00 22.13 521 ILE A N 1
ATOM 3077 C CA . ILE A 1 411 ? -17.411 -66.775 19.903 1.00 23.11 521 ILE A CA 1
ATOM 3078 C C . ILE A 1 411 ? -17.687 -65.337 20.295 1.00 23.65 521 ILE A C 1
ATOM 3079 O O . ILE A 1 411 ? -16.893 -64.452 19.992 1.00 25.04 521 ILE A O 1
ATOM 3084 N N . SER A 1 412 ? -18.813 -65.100 20.966 1.00 21.87 522 SER A N 1
ATOM 3085 C CA . SER A 1 412 ? -19.178 -63.745 21.353 1.00 20.21 522 SER A CA 1
ATOM 3086 C C . SER A 1 412 ? -19.549 -63.624 22.825 1.00 21.64 522 SER A C 1
ATOM 3087 O O . SER A 1 412 ? -19.901 -64.614 23.468 1.00 24.21 522 SER A O 1
ATOM 3090 N N . GLY A 1 413 ? -19.468 -62.404 23.349 1.00 20.02 523 GLY A N 1
ATOM 3091 C CA . GLY A 1 413 ? -19.787 -62.161 24.743 1.00 19.55 523 GLY A CA 1
ATOM 3092 C C . GLY A 1 413 ? -19.023 -60.965 25.293 1.00 21.44 523 GLY A C 1
ATOM 3093 O O . GLY A 1 413 ? -18.082 -60.459 24.674 1.00 20.52 523 GLY A O 1
ATOM 3094 N N . THR A 1 414 ? -19.430 -60.478 26.455 1.00 22.50 524 THR A N 1
ATOM 3095 C CA . THR A 1 414 ? -18.726 -59.352 27.034 1.00 23.43 524 THR A CA 1
ATOM 3096 C C . THR A 1 414 ? -17.412 -59.887 27.523 1.00 24.65 524 THR A C 1
ATOM 3097 O O . THR A 1 414 ? -16.511 -59.115 27.850 1.00 25.70 524 THR A O 1
ATOM 3101 N N . SER A 1 415 ? -17.304 -61.217 27.587 1.00 26.49 525 SER A N 1
ATOM 3102 C CA . SER A 1 415 ? -16.064 -61.838 28.029 1.00 29.49 525 SER A CA 1
ATOM 3103 C C . SER A 1 415 ? -15.025 -61.862 26.899 1.00 28.67 525 SER A C 1
ATOM 3104 O O . SER A 1 415 ? -13.878 -62.225 27.119 1.00 29.51 525 SER A O 1
ATOM 3107 N N . MET A 1 416 ? -15.435 -61.428 25.707 1.00 28.80 526 MET A N 1
ATOM 3108 C CA . MET A 1 416 ? -14.560 -61.362 24.539 1.00 28.55 526 MET A CA 1
ATOM 3109 C C . MET A 1 416 ? -14.037 -59.950 24.356 1.00 29.61 526 MET A C 1
ATOM 3110 O O . MET A 1 416 ? -12.971 -59.756 23.789 1.00 33.15 526 MET A O 1
ATOM 3115 N N . SER A 1 417 ? -14.797 -58.960 24.807 1.00 29.13 527 SER A N 1
ATOM 3116 C CA . SER A 1 417 ? -14.388 -57.566 24.668 1.00 28.31 527 SER A CA 1
ATOM 3117 C C . SER A 1 417 ? -13.550 -57.131 25.864 1.00 28.66 527 SER A C 1
ATOM 3118 O O . SER A 1 417 ? -12.686 -56.261 25.764 1.00 28.70 527 SER A O 1
ATOM 3121 N N . CYS A 1 418 ? -13.810 -57.737 27.007 1.00 28.45 528 CYS A N 1
ATOM 3122 C CA . CYS A 1 418 ? -13.042 -57.414 28.189 1.00 28.39 528 CYS A CA 1
ATOM 3123 C C . CYS A 1 418 ? -11.539 -57.606 27.885 1.00 25.99 528 CYS A C 1
ATOM 3124 O O . CYS A 1 418 ? -10.736 -56.692 28.090 1.00 26.71 528 CYS A O 1
ATOM 3127 N N . PRO A 1 419 ? -11.147 -58.792 27.376 1.00 23.78 529 PRO A N 1
ATOM 3128 C CA . PRO A 1 419 ? -9.748 -59.091 27.047 1.00 21.90 529 PRO A CA 1
ATOM 3129 C C . PRO A 1 419 ? -9.159 -58.039 26.123 1.00 20.94 529 PRO A C 1
ATOM 3130 O O . PRO A 1 419 ? -7.963 -57.756 26.182 1.00 21.28 529 PRO A O 1
ATOM 3134 N N . HIS A 1 420 ? -9.999 -57.483 25.249 1.00 19.52 530 HIS A N 1
ATOM 3135 C CA . HIS A 1 420 ? -9.558 -56.434 24.339 1.00 18.00 530 HIS A CA 1
ATOM 3136 C C . HIS A 1 420 ? -9.117 -55.226 25.153 1.00 18.73 530 HIS A C 1
ATOM 3137 O O . HIS A 1 420 ? -8.024 -54.696 24.952 1.00 20.81 530 HIS A O 1
ATOM 3144 N N . ILE A 1 421 ? -9.968 -54.804 26.083 1.00 19.16 531 ILE A N 1
ATOM 3145 C CA . ILE A 1 421 ? -9.673 -53.654 26.926 1.00 20.62 531 ILE A CA 1
ATOM 3146 C C . ILE A 1 421 ? -8.463 -53.933 27.788 1.00 21.63 531 ILE A C 1
ATOM 3147 O O . ILE A 1 421 ? -7.665 -53.028 28.050 1.00 20.51 531 ILE A O 1
ATOM 3152 N N . THR A 1 422 ? -8.328 -55.187 28.224 1.00 21.91 532 THR A N 1
ATOM 3153 C CA . THR A 1 422 ? -7.191 -55.595 29.046 1.00 22.42 532 THR A CA 1
ATOM 3154 C C . THR A 1 422 ? -5.895 -55.378 28.277 1.00 22.72 532 THR A C 1
ATOM 3155 O O . THR A 1 422 ? -4.943 -54.767 28.782 1.00 24.09 532 THR A O 1
ATOM 3159 N N . GLY A 1 423 ? -5.866 -55.879 27.049 1.00 21.93 533 GLY A N 1
ATOM 3160 C CA . GLY A 1 423 ? -4.686 -55.728 26.217 1.00 22.62 533 GLY A CA 1
ATOM 3161 C C . GLY A 1 423 ? -4.341 -54.279 25.918 1.00 23.37 533 GLY A C 1
ATOM 3162 O O . GLY A 1 423 ? -3.162 -53.898 25.957 1.00 22.71 533 GLY A O 1
ATOM 3163 N N . ILE A 1 424 ? -5.358 -53.470 25.612 1.00 21.69 534 ILE A N 1
ATOM 3164 C CA . ILE A 1 424 ? -5.130 -52.060 25.317 1.00 22.74 534 ILE A CA 1
ATOM 3165 C C . ILE A 1 424 ? -4.639 -51.329 26.563 1.00 24.79 534 ILE A C 1
ATOM 3166 O O . ILE A 1 424 ? -3.783 -50.441 26.489 1.00 24.10 534 ILE A O 1
ATOM 3171 N N . ALA A 1 425 ? -5.195 -51.703 27.712 1.00 25.40 535 ALA A N 1
ATOM 3172 C CA . ALA A 1 425 ? -4.794 -51.075 28.955 1.00 25.50 535 ALA A CA 1
ATOM 3173 C C . ALA A 1 425 ? -3.336 -51.419 29.219 1.00 25.89 535 ALA A C 1
ATOM 3174 O O . ALA A 1 425 ? -2.591 -50.564 29.697 1.00 27.92 535 ALA A O 1
ATOM 3176 N N . THR A 1 426 ? -2.918 -52.652 28.906 1.00 24.11 536 THR A N 1
ATOM 3177 C CA . THR A 1 426 ? -1.516 -53.023 29.131 1.00 23.71 536 THR A CA 1
ATOM 3178 C C . THR A 1 426 ? -0.636 -52.183 28.206 1.00 24.20 536 THR A C 1
ATOM 3179 O O . THR A 1 426 ? 0.444 -51.740 28.589 1.00 22.55 536 THR A O 1
ATOM 3183 N N . TYR A 1 427 ? -1.114 -51.959 26.986 1.00 25.14 537 TYR A N 1
ATOM 3184 C CA . TYR A 1 427 ? -0.359 -51.171 26.020 1.00 25.79 537 TYR A CA 1
ATOM 3185 C C . TYR A 1 427 ? -0.074 -49.789 26.589 1.00 26.13 537 TYR A C 1
ATOM 3186 O O . TYR A 1 427 ? 1.067 -49.333 26.599 1.00 26.83 537 TYR A O 1
ATOM 3195 N N . VAL A 1 428 ? -1.123 -49.124 27.056 1.00 27.12 538 VAL A N 1
ATOM 3196 C CA . VAL A 1 428 ? -0.990 -47.791 27.633 1.00 27.73 538 VAL A CA 1
ATOM 3197 C C . VAL A 1 428 ? -0.010 -47.869 28.802 1.00 29.39 538 VAL A C 1
ATOM 3198 O O . VAL A 1 428 ? 0.811 -46.972 29.010 1.00 29.21 538 VAL A O 1
ATOM 3202 N N . LYS A 1 429 ? -0.092 -48.966 29.551 1.00 31.08 539 LYS A N 1
ATOM 3203 C CA . LYS A 1 429 ? 0.765 -49.179 30.709 1.00 31.17 539 LYS A CA 1
ATOM 3204 C C . LYS A 1 429 ? 2.242 -49.262 30.312 1.00 31.20 539 LYS A C 1
ATOM 3205 O O . LYS A 1 429 ? 3.114 -48.765 31.022 1.00 31.63 539 LYS A O 1
ATOM 3211 N N . THR A 1 430 ? 2.525 -49.875 29.170 1.00 31.33 540 THR A N 1
ATOM 3212 C CA . THR A 1 430 ? 3.904 -50.000 28.723 1.00 30.12 540 THR A CA 1
ATOM 3213 C C . THR A 1 430 ? 4.515 -48.637 28.430 1.00 30.43 540 THR A C 1
ATOM 3214 O O . THR A 1 430 ? 5.730 -48.477 28.506 1.00 29.79 540 THR A O 1
ATOM 3218 N N . TYR A 1 431 ? 3.672 -47.656 28.096 1.00 32.27 541 TYR A N 1
ATOM 3219 C CA . TYR A 1 431 ? 4.145 -46.291 27.814 1.00 33.44 541 TYR A CA 1
ATOM 3220 C C . TYR A 1 431 ? 4.107 -45.386 29.051 1.00 33.69 541 TYR A C 1
ATOM 3221 O O . TYR A 1 431 ? 4.830 -44.401 29.121 1.00 33.98 541 TYR A O 1
ATOM 3230 N N . ASN A 1 432 ? 3.257 -45.731 30.016 1.00 34.33 542 ASN A N 1
ATOM 3231 C CA . ASN A 1 432 ? 3.094 -44.959 31.239 1.00 33.54 542 ASN A CA 1
ATOM 3232 C C . ASN A 1 432 ? 3.194 -45.857 32.473 1.00 35.06 542 ASN A C 1
ATOM 3233 O O . ASN A 1 432 ? 2.259 -45.948 33.262 1.00 36.31 542 ASN A O 1
ATOM 3238 N N . PRO A 1 433 ? 4.349 -46.512 32.667 1.00 36.34 543 PRO A N 1
ATOM 3239 C CA . PRO A 1 433 ? 4.645 -47.425 33.777 1.00 36.40 543 PRO A CA 1
ATOM 3240 C C . PRO A 1 433 ? 4.283 -46.995 35.196 1.00 37.75 543 PRO A C 1
ATOM 3241 O O . PRO A 1 433 ? 4.205 -47.835 36.089 1.00 40.15 543 PRO A O 1
ATOM 3245 N N . THR A 1 434 ? 4.060 -45.710 35.429 1.00 37.57 544 THR A N 1
ATOM 3246 C CA . THR A 1 434 ? 3.766 -45.281 36.792 1.00 36.96 544 THR A CA 1
ATOM 3247 C C . THR A 1 434 ? 2.301 -44.969 37.096 1.00 37.70 544 THR A C 1
ATOM 3248 O O . THR A 1 434 ? 1.906 -44.886 38.251 1.00 38.48 544 THR A O 1
ATOM 3252 N N . TRP A 1 435 ? 1.486 -44.796 36.070 1.00 38.42 545 TRP A N 1
ATOM 3253 C CA . TRP A 1 435 ? 0.090 -44.485 36.303 1.00 39.16 545 TRP A CA 1
ATOM 3254 C C . TRP A 1 435 ? -0.563 -45.500 37.218 1.00 38.38 545 TRP A C 1
ATOM 3255 O O . TRP A 1 435 ? -0.140 -46.642 37.301 1.00 38.73 545 TRP A O 1
ATOM 3266 N N . SER A 1 436 ? -1.606 -45.072 37.906 1.00 38.09 546 SER A N 1
ATOM 3267 C CA . SER A 1 436 ? -2.328 -45.957 38.800 1.00 38.64 546 SER A CA 1
ATOM 3268 C C . SER A 1 436 ? -3.493 -46.551 38.030 1.00 38.69 546 SER A C 1
ATOM 3269 O O . SER A 1 436 ? -3.790 -46.133 36.912 1.00 39.37 546 SER A O 1
ATOM 3272 N N . PRO A 1 437 ? -4.170 -47.543 38.616 1.00 38.66 547 PRO A N 1
ATOM 3273 C CA . PRO A 1 437 ? -5.317 -48.180 37.970 1.00 38.95 547 PRO A CA 1
ATOM 3274 C C . PRO A 1 437 ? -6.350 -47.157 37.479 1.00 39.68 547 PRO A C 1
ATOM 3275 O O . PRO A 1 437 ? -6.791 -47.211 36.326 1.00 41.18 547 PRO A O 1
ATOM 3279 N N . ALA A 1 438 ? -6.728 -46.222 38.350 1.00 38.97 548 ALA A N 1
ATOM 3280 C CA . ALA A 1 438 ? -7.700 -45.191 37.987 1.00 37.58 548 ALA A CA 1
ATOM 3281 C C . ALA A 1 438 ? -7.173 -44.284 36.868 1.00 36.51 548 ALA A C 1
ATOM 3282 O O . ALA A 1 438 ? -7.947 -43.792 36.048 1.00 37.20 548 ALA A O 1
ATOM 3284 N N . ALA A 1 439 ? -5.861 -44.062 36.839 1.00 33.92 549 ALA A N 1
ATOM 3285 C CA . ALA A 1 439 ? -5.250 -43.222 35.816 1.00 31.83 549 ALA A CA 1
ATOM 3286 C C . ALA A 1 439 ? -5.295 -43.916 34.456 1.00 30.75 549 ALA A C 1
ATOM 3287 O O . ALA A 1 439 ? -5.610 -43.304 33.436 1.00 29.45 549 ALA A O 1
ATOM 3289 N N . ILE A 1 440 ? -4.977 -45.202 34.443 1.00 30.38 550 ILE A N 1
ATOM 3290 C CA . ILE A 1 440 ? -5.006 -45.952 33.199 1.00 30.07 550 ILE A CA 1
ATOM 3291 C C . ILE A 1 440 ? -6.448 -46.037 32.709 1.00 29.76 550 ILE A C 1
ATOM 3292 O O . ILE A 1 440 ? -6.718 -45.801 31.531 1.00 30.87 550 ILE A O 1
ATOM 3297 N N . LYS A 1 441 ? -7.373 -46.346 33.615 1.00 28.11 551 LYS A N 1
ATOM 3298 C CA . LYS A 1 441 ? -8.780 -46.459 33.255 1.00 28.05 551 LYS A CA 1
ATOM 3299 C C . LYS A 1 441 ? -9.366 -45.134 32.763 1.00 30.84 551 LYS A C 1
ATOM 3300 O O . LYS A 1 441 ? -10.294 -45.121 31.938 1.00 30.52 551 LYS A O 1
ATOM 3306 N N . SER A 1 442 ? -8.838 -44.028 33.292 1.00 31.28 552 SER A N 1
ATOM 3307 C CA . SER A 1 442 ? -9.287 -42.689 32.921 1.00 31.13 552 SER A CA 1
ATOM 3308 C C . SER A 1 442 ? -8.858 -42.433 31.480 1.00 30.58 552 SER A C 1
ATOM 3309 O O . SER A 1 442 ? -9.664 -42.024 30.642 1.00 29.77 552 SER A O 1
ATOM 3312 N N . ALA A 1 443 ? -7.580 -42.683 31.205 1.00 29.30 553 ALA A N 1
ATOM 3313 C CA . ALA A 1 443 ? -7.035 -42.512 29.868 1.00 28.59 553 ALA A CA 1
ATOM 3314 C C . ALA A 1 443 ? -7.964 -43.150 28.848 1.00 28.03 553 ALA A C 1
ATOM 3315 O O . ALA A 1 443 ? -8.454 -42.476 27.964 1.00 27.88 553 ALA A O 1
ATOM 3317 N N . LEU A 1 444 ? -8.229 -44.445 28.986 1.00 28.81 554 LEU A N 1
ATOM 3318 C CA . LEU A 1 444 ? -9.098 -45.141 28.038 1.00 29.24 554 LEU A CA 1
ATOM 3319 C C . LEU A 1 444 ? -10.501 -44.551 27.928 1.00 30.87 554 LEU A C 1
ATOM 3320 O O . LEU A 1 444 ? -11.106 -44.597 26.854 1.00 31.88 554 LEU A O 1
ATOM 3325 N N . MET A 1 445 ? -11.032 -44.013 29.024 1.00 31.63 555 MET A N 1
ATOM 3326 C CA . MET A 1 445 ? -12.380 -43.438 29.001 1.00 33.27 555 MET A CA 1
ATOM 3327 C C . MET A 1 445 ? -12.469 -42.031 28.401 1.00 34.74 555 MET A C 1
ATOM 3328 O O . MET A 1 445 ? -13.292 -41.778 27.517 1.00 34.01 555 MET A O 1
ATOM 3333 N N . THR A 1 446 ? -11.625 -41.120 28.885 1.00 35.46 556 THR A N 1
ATOM 3334 C CA . THR A 1 446 ? -11.635 -39.742 28.408 1.00 36.35 556 THR A CA 1
ATOM 3335 C C . THR A 1 446 ? -11.198 -39.647 26.958 1.00 36.62 556 THR A C 1
ATOM 3336 O O . THR A 1 446 ? -11.507 -38.669 26.268 1.00 39.32 556 THR A O 1
ATOM 3340 N N . THR A 1 447 ? -10.494 -40.670 26.491 1.00 33.84 557 THR A N 1
ATOM 3341 C CA . THR A 1 447 ? -10.006 -40.678 25.129 1.00 30.48 557 THR A CA 1
ATOM 3342 C C . THR A 1 447 ? -10.828 -41.567 24.215 1.00 30.78 557 THR A C 1
ATOM 3343 O O . THR A 1 447 ? -10.479 -41.743 23.054 1.00 29.45 557 THR A O 1
ATOM 3347 N N . ALA A 1 448 ? -11.911 -42.141 24.730 1.00 32.18 558 ALA A N 1
ATOM 3348 C CA . ALA A 1 448 ? -12.753 -43.007 23.909 1.00 34.62 558 ALA A CA 1
ATOM 3349 C C . ALA A 1 448 ? -13.555 -42.164 22.924 1.00 37.47 558 ALA A C 1
ATOM 3350 O O . ALA A 1 448 ? -13.921 -41.022 23.223 1.00 40.21 558 ALA A O 1
ATOM 3352 N N . SER A 1 449 ? -13.831 -42.721 21.752 1.00 37.91 559 SER A N 1
ATOM 3353 C CA . SER A 1 449 ? -14.601 -42.003 20.753 1.00 37.24 559 SER A CA 1
ATOM 3354 C C . SER A 1 449 ? -16.094 -42.242 20.978 1.00 37.44 559 SER A C 1
ATOM 3355 O O . SER A 1 449 ? -16.525 -43.365 21.227 1.00 36.53 559 SER A O 1
ATOM 3358 N N . PRO A 1 450 ? -16.900 -41.168 20.899 1.00 37.86 560 PRO A N 1
ATOM 3359 C CA . PRO A 1 450 ? -18.355 -41.123 21.079 1.00 36.93 560 PRO A CA 1
ATOM 3360 C C . PRO A 1 450 ? -19.159 -42.091 20.217 1.00 37.75 560 PRO A C 1
ATOM 3361 O O . PRO A 1 450 ? -18.869 -42.244 19.035 1.00 39.30 560 PRO A O 1
ATOM 3365 N N . MET A 1 451 ? -20.169 -42.735 20.809 1.00 37.74 561 MET A N 1
ATOM 3366 C CA . MET A 1 451 ? -21.015 -43.680 20.075 1.00 37.76 561 MET A CA 1
ATOM 3367 C C . MET A 1 451 ? -22.383 -43.083 19.801 1.00 37.99 561 MET A C 1
ATOM 3368 O O . MET A 1 451 ? -22.840 -42.210 20.532 1.00 39.14 561 MET A O 1
ATOM 3373 N N . ASN A 1 452 ? -23.028 -43.563 18.743 1.00 39.18 562 ASN A N 1
ATOM 3374 C CA . ASN A 1 452 ? -24.330 -43.059 18.310 1.00 41.30 562 ASN A CA 1
ATOM 3375 C C . ASN A 1 452 ? -25.546 -43.489 19.140 1.00 41.17 562 ASN A C 1
ATOM 3376 O O . ASN A 1 452 ? -25.915 -44.669 19.170 1.00 39.73 562 ASN A O 1
ATOM 3381 N N . ALA A 1 453 ? -26.182 -42.506 19.776 1.00 41.05 563 ALA A N 1
ATOM 3382 C CA . ALA A 1 453 ? -27.363 -42.736 20.604 1.00 41.17 563 ALA A CA 1
ATOM 3383 C C . ALA A 1 453 ? -28.595 -43.100 19.781 1.00 39.99 563 ALA A C 1
ATOM 3384 O O . ALA A 1 453 ? -29.625 -43.475 20.337 1.00 39.59 563 ALA A O 1
ATOM 3386 N N . ARG A 1 454 ? -28.496 -42.976 18.460 1.00 40.50 564 ARG A N 1
ATOM 3387 C CA . ARG A 1 454 ? -29.617 -43.323 17.585 1.00 40.89 564 ARG A CA 1
ATOM 3388 C C . ARG A 1 454 ? -29.660 -44.844 17.401 1.00 39.65 564 ARG A C 1
ATOM 3389 O O . ARG A 1 454 ? -30.706 -45.426 17.131 1.00 38.81 564 ARG A O 1
ATOM 3397 N N . PHE A 1 455 ? -28.502 -45.474 17.568 1.00 40.17 565 PHE A N 1
ATOM 3398 C CA . PHE A 1 455 ? -28.355 -46.915 17.425 1.00 39.13 565 PHE A CA 1
ATOM 3399 C C . PHE A 1 455 ? -28.564 -47.617 18.757 1.00 38.28 565 PHE A C 1
ATOM 3400 O O . PHE A 1 455 ? -29.098 -48.731 18.803 1.00 38.52 565 PHE A O 1
ATOM 3408 N N . ASN A 1 456 ? -28.132 -46.956 19.829 1.00 36.42 566 ASN A N 1
ATOM 3409 C CA . ASN A 1 456 ? -28.291 -47.467 21.189 1.00 36.04 566 ASN A CA 1
ATOM 3410 C C . ASN A 1 456 ? -28.880 -46.328 22.012 1.00 35.51 566 ASN A C 1
ATOM 3411 O O . ASN A 1 456 ? -28.151 -45.529 22.606 1.00 34.80 566 ASN A O 1
ATOM 3416 N N . PRO A 1 457 ? -30.222 -46.237 22.035 1.00 35.90 567 PRO A N 1
ATOM 3417 C CA . PRO A 1 457 ? -31.036 -45.240 22.737 1.00 35.83 567 PRO A CA 1
ATOM 3418 C C . PRO A 1 457 ? -30.707 -45.099 24.212 1.00 37.45 567 PRO A C 1
ATOM 3419 O O . PRO A 1 457 ? -30.858 -44.011 24.785 1.00 38.00 567 PRO A O 1
ATOM 3423 N N . GLN A 1 458 ? -30.261 -46.199 24.824 1.00 37.29 568 GLN A N 1
ATOM 3424 C CA . GLN A 1 458 ? -29.916 -46.203 26.241 1.00 34.16 568 GLN A CA 1
ATOM 3425 C C . GLN A 1 458 ? -28.669 -45.376 26.521 1.00 33.43 568 GLN A C 1
ATOM 3426 O O . GLN A 1 458 ? -28.251 -45.235 27.673 1.00 29.69 568 GLN A O 1
ATOM 3432 N N . ALA A 1 459 ? -28.085 -44.837 25.452 1.00 33.86 569 ALA A N 1
ATOM 3433 C CA . ALA A 1 459 ? -26.894 -44.010 25.544 1.00 34.00 569 ALA A CA 1
ATOM 3434 C C . ALA A 1 459 ? -25.846 -44.694 26.399 1.00 34.12 569 ALA A C 1
ATOM 3435 O O . ALA A 1 459 ? -25.605 -45.885 26.247 1.00 33.74 569 ALA A O 1
ATOM 3437 N N . GLU A 1 460 ? -25.246 -43.935 27.311 1.00 34.27 570 GLU A N 1
ATOM 3438 C CA . GLU A 1 460 ? -24.201 -44.436 28.198 1.00 36.11 570 GLU A CA 1
ATOM 3439 C C . GLU A 1 460 ? -24.508 -45.752 28.951 1.00 36.73 570 GLU A C 1
ATOM 3440 O O . GLU A 1 460 ? -23.612 -46.562 29.186 1.00 35.81 570 GLU A O 1
ATOM 3446 N N . PHE A 1 461 ? -25.763 -45.973 29.331 1.00 38.48 571 PHE A N 1
ATOM 3447 C CA . PHE A 1 461 ? -26.118 -47.202 30.044 1.00 38.59 571 PHE A CA 1
ATOM 3448 C C . PHE A 1 461 ? -26.093 -48.378 29.084 1.00 39.14 571 PHE A C 1
ATOM 3449 O O . PHE A 1 461 ? -26.744 -49.399 29.320 1.00 39.68 571 PHE A O 1
ATOM 3457 N N . ALA A 1 462 ? -25.341 -48.219 27.996 1.00 37.71 572 ALA A N 1
ATOM 3458 C CA . ALA A 1 462 ? -25.203 -49.266 26.993 1.00 34.80 572 ALA A CA 1
ATOM 3459 C C . ALA A 1 462 ? -23.759 -49.345 26.502 1.00 32.65 572 ALA A C 1
ATOM 3460 O O . ALA A 1 462 ? -23.260 -50.425 26.213 1.00 35.23 572 ALA A O 1
ATOM 3462 N N . TYR A 1 463 ? -23.087 -48.206 26.419 1.00 29.79 573 TYR A N 1
ATOM 3463 C CA . TYR A 1 463 ? -21.707 -48.176 25.952 1.00 28.98 573 TYR A CA 1
ATOM 3464 C C . TYR A 1 463 ? -20.850 -47.273 26.819 1.00 27.98 573 TYR A C 1
ATOM 3465 O O . TYR A 1 463 ? -19.684 -47.011 26.517 1.00 28.52 573 TYR A O 1
ATOM 3474 N N . GLY A 1 464 ? -21.436 -46.794 27.903 1.00 26.15 574 GLY A N 1
ATOM 3475 C CA . GLY A 1 464 ? -20.701 -45.941 28.804 1.00 25.67 574 GLY A CA 1
ATOM 3476 C C . GLY A 1 464 ? -20.029 -44.775 28.125 1.00 26.42 574 GLY A C 1
ATOM 3477 O O . GLY A 1 464 ? -20.675 -43.952 27.479 1.00 29.24 574 GLY A O 1
ATOM 3478 N N . SER A 1 465 ? -18.716 -44.708 28.252 1.00 25.92 575 SER A N 1
ATOM 3479 C CA . SER A 1 465 ? -17.962 -43.607 27.683 1.00 25.67 575 SER A CA 1
ATOM 3480 C C . SER A 1 465 ? -17.695 -43.733 26.186 1.00 25.80 575 SER A C 1
ATOM 3481 O O . SER A 1 465 ? -17.045 -42.888 25.596 1.00 25.20 575 SER A O 1
ATOM 3484 N N . GLY A 1 466 ? -18.200 -44.792 25.566 1.00 28.39 576 GLY A N 1
ATOM 3485 C CA . GLY A 1 466 ? -17.983 -44.969 24.140 1.00 28.88 576 GLY A CA 1
ATOM 3486 C C . GLY A 1 466 ? -17.024 -46.091 23.774 1.00 30.42 576 GLY A C 1
ATOM 3487 O O . GLY A 1 466 ? -16.670 -46.927 24.601 1.00 31.76 576 GLY A O 1
ATOM 3488 N N . HIS A 1 467 ? -16.581 -46.070 22.521 1.00 30.89 577 HIS A N 1
ATOM 3489 C CA . HIS A 1 467 ? -15.689 -47.069 21.931 1.00 29.94 577 HIS A CA 1
ATOM 3490 C C . HIS A 1 467 ? -14.198 -46.771 22.103 1.00 28.49 577 HIS A C 1
ATOM 3491 O O . HIS A 1 467 ? -13.750 -45.677 21.767 1.00 27.55 577 HIS A O 1
ATOM 3498 N N . VAL A 1 468 ? -13.435 -47.754 22.594 1.00 28.35 578 VAL A N 1
ATOM 3499 C CA . VAL A 1 468 ? -11.985 -47.596 22.826 1.00 28.60 578 VAL A CA 1
ATOM 3500 C C . VAL A 1 468 ? -11.180 -47.046 21.664 1.00 29.32 578 VAL A C 1
ATOM 3501 O O . VAL A 1 468 ? -11.511 -47.253 20.497 1.00 30.13 578 VAL A O 1
ATOM 3505 N N . ASN A 1 469 ? -10.087 -46.376 22.013 1.00 30.78 579 ASN A N 1
ATOM 3506 C CA . ASN A 1 469 ? -9.184 -45.780 21.043 1.00 31.11 579 ASN A CA 1
ATOM 3507 C C . ASN A 1 469 ? -7.738 -45.982 21.481 1.00 31.01 579 ASN A C 1
ATOM 3508 O O . ASN A 1 469 ? -7.095 -45.081 22.007 1.00 29.24 579 ASN A O 1
ATOM 3513 N N . PRO A 1 470 ? -7.205 -47.181 21.239 1.00 31.75 580 PRO A N 1
ATOM 3514 C CA . PRO A 1 470 ? -5.837 -47.546 21.605 1.00 31.40 580 PRO A CA 1
ATOM 3515 C C . PRO A 1 470 ? -4.750 -46.479 21.496 1.00 30.91 580 PRO A C 1
ATOM 3516 O O . PRO A 1 470 ? -4.080 -46.174 22.478 1.00 30.36 580 PRO A O 1
ATOM 3520 N N . LEU A 1 471 ? -4.558 -45.906 20.318 1.00 30.66 581 LEU A N 1
ATOM 3521 C CA . LEU A 1 471 ? -3.484 -44.938 20.179 1.00 32.32 581 LEU A CA 1
ATOM 3522 C C . LEU A 1 471 ? -3.691 -43.571 20.831 1.00 33.61 581 LEU A C 1
ATOM 3523 O O . LEU A 1 471 ? -2.710 -42.900 21.163 1.00 34.00 581 LEU A O 1
ATOM 3528 N N . LYS A 1 472 ? -4.942 -43.153 21.026 1.00 33.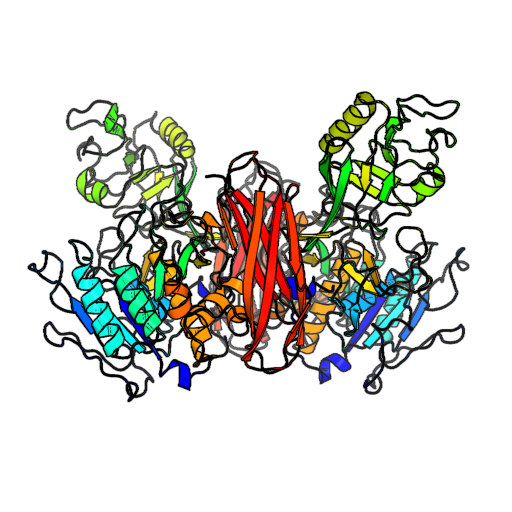62 582 LYS A N 1
ATOM 3529 C CA . LYS A 1 472 ? -5.193 -41.873 21.687 1.00 33.73 582 LYS A CA 1
ATOM 3530 C C . LYS A 1 472 ? -5.138 -42.057 23.203 1.00 33.13 582 LYS A C 1
ATOM 3531 O O . LYS A 1 472 ? -4.895 -41.107 23.949 1.00 34.08 582 LYS A O 1
ATOM 3537 N N . ALA A 1 473 ? -5.355 -43.291 23.651 1.00 32.30 583 ALA A N 1
ATOM 3538 C CA . ALA A 1 473 ? -5.331 -43.611 25.076 1.00 30.63 583 ALA A CA 1
ATOM 3539 C C . ALA A 1 473 ? -3.940 -43.431 25.671 1.00 29.34 583 ALA A C 1
ATOM 3540 O O . ALA A 1 473 ? -3.816 -43.171 26.858 1.00 28.78 583 ALA A O 1
ATOM 3542 N N . VAL A 1 474 ? -2.905 -43.565 24.844 1.00 28.01 584 VAL A N 1
ATOM 3543 C CA . VAL A 1 474 ? -1.526 -43.421 25.298 1.00 29.19 584 VAL A CA 1
ATOM 3544 C C . VAL A 1 474 ? -1.201 -42.021 25.820 1.00 30.88 584 VAL A C 1
ATOM 3545 O O . VAL A 1 474 ? -0.531 -41.876 26.843 1.00 31.29 584 VAL A O 1
ATOM 3549 N N . ARG A 1 475 ? -1.661 -40.995 25.105 1.00 31.96 585 ARG A N 1
ATOM 3550 C CA . ARG A 1 475 ? -1.425 -39.603 25.497 1.00 31.27 585 ARG A CA 1
ATOM 3551 C C . ARG A 1 475 ? -2.749 -38.887 25.718 1.00 30.35 585 ARG A C 1
ATOM 3552 O O . ARG A 1 475 ? -3.207 -38.129 24.871 1.00 31.54 585 ARG A O 1
ATOM 3560 N N . PRO A 1 476 ? -3.375 -39.112 26.877 1.00 29.51 586 PRO A N 1
ATOM 3561 C CA . PRO A 1 476 ? -4.659 -38.482 27.197 1.00 29.55 586 PRO A CA 1
ATOM 3562 C C . PRO A 1 476 ? -4.530 -37.013 27.596 1.00 30.67 586 PRO A C 1
ATOM 3563 O O . PRO A 1 476 ? -5.526 -36.295 27.647 1.00 30.16 586 PRO A O 1
ATOM 3567 N N . GLY A 1 477 ? -3.299 -36.580 27.874 1.00 31.09 587 GLY A N 1
ATOM 3568 C CA . GLY A 1 477 ? -3.057 -35.207 28.276 1.00 32.98 587 GLY A CA 1
ATOM 3569 C C . GLY A 1 477 ? -3.332 -34.962 29.753 1.00 35.18 587 GLY A C 1
ATOM 3570 O O . GLY A 1 477 ? -2.450 -34.507 30.497 1.00 35.34 587 GLY A O 1
ATOM 3571 N N . LEU A 1 478 ? -4.562 -35.260 30.170 1.00 35.51 588 LEU A N 1
ATOM 3572 C CA . LEU A 1 478 ? -4.997 -35.095 31.556 1.00 36.56 588 LEU A CA 1
ATOM 3573 C C . LEU A 1 478 ? -5.736 -36.349 32.050 1.00 38.75 588 LEU A C 1
ATOM 3574 O O . LEU A 1 478 ? -6.347 -37.077 31.263 1.00 38.63 588 LEU A O 1
ATOM 3579 N N . VAL A 1 479 ? -5.697 -36.587 33.358 1.00 40.76 589 VAL A N 1
ATOM 3580 C CA . VAL A 1 479 ? -6.354 -37.760 33.930 1.00 43.41 589 VAL A CA 1
ATOM 3581 C C . VAL A 1 479 ? -7.170 -37.444 35.190 1.00 44.42 589 VAL A C 1
ATOM 3582 O O . VAL A 1 479 ? -6.871 -36.490 35.908 1.00 44.79 589 VAL A O 1
ATOM 3586 N N . TYR A 1 480 ? -8.210 -38.237 35.439 1.00 45.57 590 TYR A N 1
ATOM 3587 C CA . TYR A 1 480 ? -9.003 -38.095 36.658 1.00 47.04 590 TYR A CA 1
ATOM 3588 C C . TYR A 1 480 ? -8.447 -39.160 37.616 1.00 48.32 590 TYR A C 1
ATOM 3589 O O . TYR A 1 480 ? -9.055 -40.214 37.809 1.00 46.86 590 TYR A O 1
ATOM 3598 N N . ASP A 1 481 ? -7.282 -38.880 38.197 1.00 50.39 591 ASP A N 1
ATOM 3599 C CA . ASP A 1 481 ? -6.620 -39.797 39.118 1.00 53.49 591 ASP A CA 1
ATOM 3600 C C . ASP A 1 481 ? -7.467 -40.108 40.360 1.00 56.26 591 ASP A C 1
ATOM 3601 O O . ASP A 1 481 ? -8.400 -39.376 40.698 1.00 54.89 591 ASP A O 1
ATOM 3606 N N . ALA A 1 482 ? -7.127 -41.212 41.022 1.00 60.60 592 ALA A N 1
ATOM 3607 C CA . ALA A 1 482 ? -7.808 -41.667 42.233 1.00 64.98 592 ALA A CA 1
ATOM 3608 C C . ALA A 1 482 ? -7.058 -42.856 42.861 1.00 68.75 592 ALA A C 1
ATOM 3609 O O . ALA A 1 482 ? -5.973 -43.236 42.407 1.00 69.14 592 ALA A O 1
ATOM 3611 N N . ASN A 1 483 ? -7.638 -43.428 43.915 1.00 72.81 593 ASN A N 1
ATOM 3612 C CA . ASN A 1 483 ? -7.054 -44.571 44.622 1.00 75.89 593 ASN A CA 1
ATOM 3613 C C . ASN A 1 483 ? -8.028 -45.022 45.703 1.00 77.50 593 ASN A C 1
ATOM 3614 O O . ASN A 1 483 ? -9.013 -44.337 45.974 1.00 78.50 593 ASN A O 1
ATOM 3619 N N . GLU A 1 484 ? -7.767 -46.170 46.317 1.00 80.20 594 GLU A N 1
ATOM 3620 C CA . GLU A 1 484 ? -8.658 -46.681 47.358 1.00 82.93 594 GLU A CA 1
ATOM 3621 C C . GLU A 1 484 ? -8.955 -45.677 48.478 1.00 83.92 594 GLU A C 1
ATOM 3622 O O . GLU A 1 484 ? -9.962 -45.805 49.184 1.00 84.44 594 GLU A O 1
ATOM 3628 N N . SER A 1 485 ? -8.091 -44.673 48.625 1.00 84.61 595 SER A N 1
ATOM 3629 C CA . SER A 1 485 ? -8.260 -43.644 49.653 1.00 84.80 595 SER A CA 1
ATOM 3630 C C . SER A 1 485 ? -9.462 -42.749 49.359 1.00 84.83 595 SER A C 1
ATOM 3631 O O . SER A 1 485 ? -9.832 -41.909 50.179 1.00 85.14 595 SER A O 1
ATOM 3634 N N . ASP A 1 486 ? -10.071 -42.938 48.192 1.00 84.88 596 ASP A N 1
ATOM 3635 C CA . ASP A 1 486 ? -11.213 -42.127 47.792 1.00 84.62 596 ASP A CA 1
ATOM 3636 C C . ASP A 1 486 ? -12.557 -42.866 47.746 1.00 84.03 596 ASP A C 1
ATOM 3637 O O . ASP A 1 486 ? -13.594 -42.252 47.475 1.00 83.21 596 ASP A O 1
ATOM 3642 N N . TYR A 1 487 ? -12.549 -44.171 48.016 1.00 82.99 597 TYR A N 1
ATOM 3643 C CA . TYR A 1 487 ? -13.793 -44.939 48.006 1.00 81.91 597 TYR A CA 1
ATOM 3644 C C . TYR A 1 487 ? -14.299 -45.139 49.427 1.00 82.52 597 TYR A C 1
ATOM 3645 O O . TYR A 1 487 ? -15.234 -45.910 49.664 1.00 82.61 597 TYR A O 1
ATOM 3654 N N . VAL A 1 488 ? -13.677 -44.429 50.366 1.00 83.16 598 VAL A N 1
ATOM 3655 C CA . VAL A 1 488 ? -14.044 -44.504 51.778 1.00 83.88 598 VAL A CA 1
ATOM 3656 C C . VAL A 1 488 ? -15.541 -44.232 51.966 1.00 84.71 598 VAL A C 1
ATOM 3657 O O . VAL A 1 488 ? -15.942 -43.208 52.526 1.00 85.47 598 VAL A O 1
ATOM 3661 N N . ARG A 1 518 ? -19.612 -37.149 49.292 1.00 80.21 628 ARG A N 1
ATOM 3662 C CA . ARG A 1 518 ? -20.675 -37.178 48.292 1.00 80.52 628 ARG A CA 1
ATOM 3663 C C . ARG A 1 518 ? -20.270 -37.990 47.065 1.00 79.24 628 ARG A C 1
ATOM 3664 O O . ARG A 1 518 ? -19.127 -37.906 46.612 1.00 78.38 628 ARG A O 1
ATOM 3672 N N . VAL A 1 519 ? -21.210 -38.763 46.522 1.00 78.24 629 VAL A N 1
ATOM 3673 C CA . VAL A 1 519 ? -20.930 -39.593 45.349 1.00 77.65 629 VAL A CA 1
ATOM 3674 C C . VAL A 1 519 ? -20.632 -38.780 44.091 1.00 77.13 629 VAL A C 1
ATOM 3675 O O . VAL A 1 519 ? -19.774 -39.168 43.291 1.00 77.81 629 VAL A O 1
ATOM 3679 N N . TRP A 1 520 ? -21.334 -37.659 43.916 1.00 75.22 630 TRP A N 1
ATOM 3680 C CA . TRP A 1 520 ? -21.127 -36.812 42.741 1.00 72.92 630 TRP A CA 1
ATOM 3681 C C . TRP A 1 520 ? -19.780 -36.092 42.782 1.00 71.03 630 TRP A C 1
ATOM 3682 O O . TRP A 1 520 ? -19.363 -35.480 41.800 1.00 70.96 630 TRP A O 1
ATOM 3693 N N . ASP A 1 521 ? -19.096 -36.171 43.918 1.00 69.07 631 ASP A N 1
ATOM 3694 C CA . ASP A 1 521 ? -17.797 -35.528 44.060 1.00 67.64 631 ASP A CA 1
ATOM 3695 C C . ASP A 1 521 ? -16.653 -36.560 44.077 1.00 65.37 631 ASP A C 1
ATOM 3696 O O . ASP A 1 521 ? -15.569 -36.303 44.620 1.00 65.64 631 ASP A O 1
ATOM 3701 N N . LEU A 1 522 ? -16.916 -37.724 43.472 1.00 61.07 632 LEU A N 1
ATOM 3702 C CA . LEU A 1 522 ? -15.953 -38.828 43.347 1.00 55.54 632 LEU A CA 1
ATOM 3703 C C . LEU A 1 522 ? -15.249 -38.652 41.993 1.00 51.93 632 LEU A C 1
ATOM 3704 O O . LEU A 1 522 ? -15.899 -38.718 40.955 1.00 52.10 632 LEU A O 1
ATOM 3709 N N . ASN A 1 523 ? -13.935 -38.435 42.013 1.00 47.09 633 ASN A N 1
ATOM 3710 C CA . ASN A 1 523 ? -13.133 -38.188 40.805 1.00 44.23 633 ASN A CA 1
ATOM 3711 C C . ASN A 1 523 ? -13.226 -39.182 39.642 1.00 44.38 633 ASN A C 1
ATOM 3712 O O . ASN A 1 523 ? -12.206 -39.628 39.113 1.00 44.98 633 ASN A O 1
ATOM 3717 N N . TYR A 1 524 ? -14.450 -39.499 39.235 1.00 43.84 634 TYR A N 1
ATOM 3718 C CA . TYR A 1 524 ? -14.724 -40.433 38.149 1.00 43.67 634 TYR A CA 1
ATOM 3719 C C . TYR A 1 524 ? -14.580 -39.760 36.775 1.00 46.00 634 TYR A C 1
ATOM 3720 O O . TYR A 1 524 ? -14.721 -38.538 36.652 1.00 46.53 634 TYR A O 1
ATOM 3729 N N . PRO A 1 525 ? -14.295 -40.555 35.723 1.00 46.38 635 PRO A N 1
ATOM 3730 C CA . PRO A 1 525 ? -14.133 -40.050 34.356 1.00 45.80 635 PRO A CA 1
ATOM 3731 C C . PRO A 1 525 ? -15.437 -39.627 33.681 1.00 45.42 635 PRO A C 1
ATOM 3732 O O . PRO A 1 525 ? -15.421 -39.152 32.548 1.00 46.42 635 PRO A O 1
ATOM 3736 N N . SER A 1 526 ? -16.562 -39.805 34.367 1.00 44.42 636 SER A N 1
ATOM 3737 C CA . SER A 1 526 ? -17.854 -39.406 33.819 1.00 44.12 636 SER A CA 1
ATOM 3738 C C . SER A 1 526 ? -18.744 -38.885 34.945 1.00 44.48 636 SER A C 1
ATOM 3739 O O . SER A 1 526 ? -18.376 -38.982 36.123 1.00 45.58 636 SER A O 1
ATOM 3742 N N . PHE A 1 527 ? -19.906 -38.333 34.583 1.00 43.20 637 PHE A N 1
ATOM 3743 C CA . PHE A 1 527 ? -20.849 -37.768 35.556 1.00 42.05 637 PHE A CA 1
ATOM 3744 C C . PHE A 1 527 ? -22.237 -38.375 35.426 1.00 43.20 637 PHE A C 1
ATOM 3745 O O . PHE A 1 527 ? -22.724 -38.579 34.322 1.00 44.29 637 PHE A O 1
ATOM 3753 N N . GLY A 1 528 ? -22.876 -38.653 36.558 1.00 44.97 638 GLY A N 1
ATOM 3754 C CA . GLY A 1 528 ? -24.208 -39.236 36.533 1.00 47.34 638 GLY A CA 1
ATOM 3755 C C . GLY A 1 528 ? -25.127 -38.556 37.529 1.00 49.69 638 GLY A C 1
ATOM 3756 O O . GLY A 1 528 ? -24.656 -37.914 38.466 1.00 50.54 638 GLY A O 1
ATOM 3757 N N . LEU A 1 529 ? -26.435 -38.696 37.342 1.00 51.42 639 LEU A N 1
ATOM 3758 C CA . LEU A 1 529 ? -27.385 -38.058 38.241 1.00 53.77 639 LEU A CA 1
ATOM 3759 C C . LEU A 1 529 ? -28.795 -38.628 38.108 1.00 54.92 639 LEU A C 1
ATOM 3760 O O . LEU A 1 529 ? -29.404 -38.587 37.034 1.00 52.50 639 LEU A O 1
ATOM 3765 N N . SER A 1 530 ? -29.313 -39.151 39.215 1.00 57.63 640 SER A N 1
ATOM 3766 C CA . SER A 1 530 ? -30.653 -39.717 39.223 1.00 60.67 640 SER A CA 1
ATOM 3767 C C . SER A 1 530 ? -31.638 -38.603 39.542 1.00 62.35 640 SER A C 1
ATOM 3768 O O . SER A 1 530 ? -31.418 -37.823 40.468 1.00 63.41 640 SER A O 1
ATOM 3771 N N . VAL A 1 531 ? -32.719 -38.535 38.770 1.00 64.17 641 VAL A N 1
ATOM 3772 C CA . VAL A 1 531 ? -33.733 -37.493 38.931 1.00 65.31 641 VAL A CA 1
ATOM 3773 C C . VAL A 1 531 ? -35.144 -38.067 38.758 1.00 66.82 641 VAL A C 1
ATOM 3774 O O . VAL A 1 531 ? -35.306 -39.229 38.374 1.00 67.54 641 VAL A O 1
ATOM 3778 N N . SER A 1 532 ? -36.157 -37.253 39.053 1.00 67.94 642 SER A N 1
ATOM 3779 C CA . SER A 1 532 ? -37.556 -37.663 38.920 1.00 69.07 642 SER A CA 1
ATOM 3780 C C . SER A 1 532 ? -38.147 -37.025 37.664 1.00 69.45 642 SER A C 1
ATOM 3781 O O . SER A 1 532 ? -37.840 -35.876 37.340 1.00 69.40 642 SER A O 1
ATOM 3784 N N . PRO A 1 533 ? -39.009 -37.760 36.940 1.00 69.80 643 PRO A N 1
ATOM 3785 C CA . PRO A 1 533 ? -39.612 -37.205 35.722 1.00 70.38 643 PRO A CA 1
ATOM 3786 C C . PRO A 1 533 ? -40.142 -35.788 35.948 1.00 71.28 643 PRO A C 1
ATOM 3787 O O . PRO A 1 533 ? -40.605 -35.461 37.040 1.00 71.97 643 PRO A O 1
ATOM 3791 N N . SER A 1 534 ? -40.061 -34.953 34.916 1.00 71.88 644 SER A N 1
ATOM 3792 C CA . SER A 1 534 ? -40.537 -33.570 34.981 1.00 71.88 644 SER A CA 1
ATOM 3793 C C . SER A 1 534 ? -40.433 -32.943 36.369 1.00 71.78 644 SER A C 1
ATOM 3794 O O . SER A 1 534 ? -41.450 -32.704 37.024 1.00 72.04 644 SER A O 1
ATOM 3797 N N . GLN A 1 535 ? -39.212 -32.675 36.821 1.00 71.47 645 GLN A N 1
ATOM 3798 C CA . GLN A 1 535 ? -39.022 -32.064 38.134 1.00 70.92 645 GLN A CA 1
ATOM 3799 C C . GLN A 1 535 ? -37.716 -31.299 38.278 1.00 69.36 645 GLN A C 1
ATOM 3800 O O . GLN A 1 535 ? -36.737 -31.817 38.813 1.00 69.98 645 GLN A O 1
ATOM 3806 N N . THR A 1 536 ? -37.722 -30.058 37.803 1.00 67.37 646 THR A N 1
ATOM 3807 C CA . THR A 1 536 ? -36.558 -29.183 37.863 1.00 65.41 646 THR A CA 1
ATOM 3808 C C . THR A 1 536 ? -35.588 -29.541 38.992 1.00 64.20 646 THR A C 1
ATOM 3809 O O . THR A 1 536 ? -35.999 -29.789 40.126 1.00 64.06 646 THR A O 1
ATOM 3813 N N . PHE A 1 537 ? -34.297 -29.569 38.665 1.00 62.80 647 PHE A N 1
ATOM 3814 C CA . PHE A 1 537 ? -33.251 -29.904 39.630 1.00 60.74 647 PHE A CA 1
ATOM 3815 C C . PHE A 1 537 ? -32.042 -28.995 39.446 1.00 61.17 647 PHE A C 1
ATOM 3816 O O . PHE A 1 537 ? -32.033 -28.145 38.555 1.00 61.72 647 PHE A O 1
ATOM 3824 N N . ASN A 1 538 ? -31.025 -29.178 40.286 1.00 61.22 648 ASN A N 1
ATOM 3825 C CA . ASN A 1 538 ? -29.805 -28.369 40.219 1.00 61.56 648 ASN A CA 1
ATOM 3826 C C . ASN A 1 538 ? -28.677 -29.061 40.971 1.00 61.38 648 ASN A C 1
ATOM 3827 O O . ASN A 1 538 ? -28.506 -28.858 42.173 1.00 61.93 648 ASN A O 1
ATOM 3832 N N . GLN A 1 539 ? -27.897 -29.870 40.265 1.00 60.27 649 GLN A N 1
ATOM 3833 C CA . GLN A 1 539 ? -26.801 -30.582 40.902 1.00 59.13 649 GLN A CA 1
ATOM 3834 C C . GLN A 1 539 ? -25.450 -29.982 40.530 1.00 58.41 649 GLN A C 1
ATOM 3835 O O . GLN A 1 539 ? -25.321 -29.292 39.519 1.00 58.71 649 GLN A O 1
ATOM 3841 N N . TYR A 1 540 ? -24.448 -30.235 41.362 1.00 57.12 650 TYR A N 1
ATOM 3842 C CA . TYR A 1 540 ? -23.115 -29.736 41.100 1.00 57.15 650 TYR A CA 1
ATOM 3843 C C . TYR A 1 540 ? -22.120 -30.865 41.410 1.00 56.44 650 TYR A C 1
ATOM 3844 O O . TYR A 1 540 ? -22.315 -31.629 42.362 1.00 55.94 650 TYR A O 1
ATOM 3853 N N . PHE A 1 541 ? -21.082 -30.983 40.578 1.00 54.42 651 PHE A N 1
ATOM 3854 C CA . PHE A 1 541 ? -20.065 -32.026 40.712 1.00 51.24 651 PHE A CA 1
ATOM 3855 C C . PHE A 1 541 ? -18.642 -31.465 40.777 1.00 50.64 651 PHE A C 1
ATOM 3856 O O . PHE A 1 541 ? -18.287 -30.547 40.034 1.00 50.78 651 PHE A O 1
ATOM 3864 N N . ASN A 1 542 ? -17.821 -32.038 41.649 1.00 48.86 652 ASN A N 1
ATOM 3865 C CA . ASN A 1 542 ? -16.433 -31.614 41.784 1.00 47.85 652 ASN A CA 1
ATOM 3866 C C . ASN A 1 542 ? -15.495 -32.684 41.225 1.00 46.52 652 ASN A C 1
ATOM 3867 O O . ASN A 1 542 ? -15.742 -33.888 41.374 1.00 46.01 652 ASN A O 1
ATOM 3872 N N . ARG A 1 543 ? -14.418 -32.236 40.582 1.00 45.12 653 ARG A N 1
ATOM 3873 C CA . ARG A 1 543 ? -13.421 -33.135 39.993 1.00 43.04 653 ARG A CA 1
ATOM 3874 C C . ARG A 1 543 ? -12.043 -32.496 40.034 1.00 42.17 653 ARG A C 1
ATOM 3875 O O . ARG A 1 543 ? -11.909 -31.286 40.205 1.00 41.93 653 ARG A O 1
ATOM 3883 N N . THR A 1 544 ? -11.017 -33.317 39.874 1.00 41.87 654 THR A N 1
ATOM 3884 C CA . THR A 1 544 ? -9.649 -32.818 39.867 1.00 42.56 654 THR A CA 1
ATOM 3885 C C . THR A 1 544 ? -8.903 -33.531 38.752 1.00 42.48 654 THR A C 1
ATOM 3886 O O . THR A 1 544 ? -8.855 -34.761 38.726 1.00 44.77 654 THR A O 1
ATOM 3890 N N . LEU A 1 545 ? -8.324 -32.764 37.838 1.00 39.85 655 LEU A N 1
ATOM 3891 C CA . LEU A 1 545 ? -7.579 -33.340 36.734 1.00 39.19 655 LEU A CA 1
ATOM 3892 C C . LEU A 1 545 ? -6.103 -33.227 37.022 1.00 39.59 655 LEU A C 1
ATOM 3893 O O . LEU A 1 545 ? -5.625 -32.192 37.497 1.00 41.35 655 LEU A O 1
ATOM 3898 N N . THR A 1 546 ? -5.378 -34.300 36.746 1.00 37.92 656 THR A N 1
ATOM 3899 C CA . THR A 1 546 ? -3.945 -34.291 36.955 1.00 36.73 656 THR A CA 1
ATOM 3900 C C . THR A 1 546 ? -3.328 -34.388 35.572 1.00 37.81 656 THR A C 1
ATOM 3901 O O . THR A 1 546 ? -3.802 -35.151 34.726 1.00 36.70 656 THR A O 1
ATOM 3905 N N . SER A 1 547 ? -2.284 -33.601 35.343 1.00 38.76 657 SER A N 1
ATOM 3906 C CA . SER A 1 547 ? -1.599 -33.588 34.061 1.00 39.39 657 SER A CA 1
ATOM 3907 C C . SER A 1 547 ? -0.627 -34.743 33.963 1.00 40.89 657 SER A C 1
ATOM 3908 O O . SER A 1 547 ? 0.003 -35.120 34.951 1.00 40.73 657 SER A O 1
ATOM 3911 N N . VAL A 1 548 ? -0.508 -35.307 32.767 1.00 42.78 658 VAL A N 1
ATOM 3912 C CA . VAL A 1 548 ? 0.407 -36.420 32.550 1.00 43.92 658 VAL A CA 1
ATOM 3913 C C . VAL A 1 548 ? 1.304 -36.135 31.357 1.00 44.65 658 VAL A C 1
ATOM 3914 O O . VAL A 1 548 ? 2.035 -37.006 30.892 1.00 43.70 658 VAL A O 1
ATOM 3918 N N . ALA A 1 549 ? 1.239 -34.895 30.877 1.00 46.64 659 ALA A N 1
ATOM 3919 C CA . ALA A 1 549 ? 2.044 -34.441 29.745 1.00 48.17 659 ALA A CA 1
ATOM 3920 C C . ALA A 1 549 ? 3.131 -33.489 30.257 1.00 49.79 659 ALA A C 1
ATOM 3921 O O . ALA A 1 549 ? 2.880 -32.666 31.142 1.00 48.68 659 ALA A O 1
ATOM 3923 N N . PRO A 1 550 ? 4.354 -33.597 29.705 1.00 51.88 660 PRO A N 1
ATOM 3924 C CA . PRO A 1 550 ? 5.526 -32.784 30.064 1.00 53.75 660 PRO A CA 1
ATOM 3925 C C . PRO A 1 550 ? 5.412 -31.276 29.847 1.00 55.14 660 PRO A C 1
ATOM 3926 O O . PRO A 1 550 ? 5.898 -30.493 30.661 1.00 56.95 660 PRO A O 1
ATOM 3930 N N . GLN A 1 551 ? 4.782 -30.868 28.751 1.00 56.39 661 GLN A N 1
ATOM 3931 C CA . GLN A 1 551 ? 4.641 -29.448 28.446 1.00 56.98 661 GLN A CA 1
ATOM 3932 C C . GLN A 1 551 ? 3.450 -28.761 29.095 1.00 55.67 661 GLN A C 1
ATOM 3933 O O . GLN A 1 551 ? 2.387 -29.353 29.268 1.00 56.14 661 GLN A O 1
ATOM 3939 N N . ALA A 1 552 ? 3.636 -27.492 29.438 1.00 53.95 662 ALA A N 1
ATOM 3940 C CA . ALA A 1 552 ? 2.570 -26.712 30.047 1.00 51.53 662 ALA A CA 1
ATOM 3941 C C . ALA A 1 552 ? 1.592 -26.329 28.952 1.00 49.01 662 ALA A C 1
ATOM 3942 O O . ALA A 1 552 ? 1.973 -26.210 27.798 1.00 47.59 662 ALA A O 1
ATOM 3944 N N . SER A 1 553 ? 0.332 -26.133 29.312 1.00 47.55 663 SER A N 1
ATOM 3945 C CA . SER A 1 553 ? -0.673 -25.775 28.324 1.00 46.38 663 SER A CA 1
ATOM 3946 C C . SER A 1 553 ? -1.979 -25.400 29.003 1.00 44.95 663 SER A C 1
ATOM 3947 O O . SER A 1 553 ? -2.189 -25.721 30.172 1.00 44.64 663 SER A O 1
ATOM 3950 N N . THR A 1 554 ? -2.859 -24.734 28.263 1.00 42.76 664 THR A N 1
ATOM 3951 C CA . THR A 1 554 ? -4.143 -24.316 28.804 1.00 41.50 664 THR A CA 1
ATOM 3952 C C . THR A 1 554 ? -5.257 -25.134 28.186 1.00 42.28 664 THR A C 1
ATOM 3953 O O . THR A 1 554 ? -5.285 -25.327 26.979 1.00 42.93 664 THR A O 1
ATOM 3957 N N . TYR A 1 555 ? -6.177 -25.612 29.012 1.00 43.84 665 TYR A N 1
ATOM 3958 C CA . TYR A 1 555 ? -7.286 -26.418 28.524 1.00 46.40 665 TYR A CA 1
ATOM 3959 C C . TYR A 1 555 ? -8.641 -25.739 28.682 1.00 48.68 665 TYR A C 1
ATOM 3960 O O . TYR A 1 555 ? -9.237 -25.781 29.757 1.00 50.48 665 TYR A O 1
ATOM 3969 N N . ARG A 1 556 ? -9.136 -25.130 27.615 1.00 49.94 666 ARG A N 1
ATOM 3970 C CA . ARG A 1 556 ? -10.439 -24.486 27.666 1.00 51.59 666 ARG A CA 1
ATOM 3971 C C . ARG A 1 556 ? -11.488 -25.602 27.649 1.00 51.10 666 ARG A C 1
ATOM 3972 O O . ARG A 1 556 ? -11.230 -26.693 27.144 1.00 50.61 666 ARG A O 1
ATOM 3980 N N . ALA A 1 557 ? -12.662 -25.331 28.210 1.00 51.33 667 ALA A N 1
ATOM 3981 C CA . ALA A 1 557 ? -13.726 -26.325 28.284 1.00 51.71 667 ALA A CA 1
ATOM 3982 C C . ALA A 1 557 ? -14.805 -26.119 27.238 1.00 52.80 667 ALA A C 1
ATOM 3983 O O . ALA A 1 557 ? -15.112 -24.990 26.871 1.00 53.80 667 ALA A O 1
ATOM 3985 N N . MET A 1 558 ? -15.387 -27.220 26.774 1.00 54.18 668 MET A N 1
ATOM 3986 C CA . MET A 1 558 ? -16.438 -27.178 25.766 1.00 55.97 668 MET A CA 1
ATOM 3987 C C . MET A 1 558 ? -17.591 -28.070 26.192 1.00 54.99 668 MET A C 1
ATOM 3988 O O . MET A 1 558 ? -17.430 -29.279 26.295 1.00 56.26 668 MET A O 1
ATOM 3993 N N . ILE A 1 559 ? -18.755 -27.486 26.430 1.00 53.44 669 ILE A N 1
ATOM 3994 C CA . ILE A 1 559 ? -19.909 -28.271 26.831 1.00 53.75 669 ILE A CA 1
ATOM 3995 C C . ILE A 1 559 ? -20.847 -28.478 25.647 1.00 55.93 669 ILE A C 1
ATOM 3996 O O . ILE A 1 559 ? -20.758 -27.776 24.640 1.00 57.68 669 ILE A O 1
ATOM 4001 N N . SER A 1 560 ? -21.737 -29.455 25.770 1.00 57.13 670 SER A N 1
ATOM 4002 C CA . SER A 1 560 ? -22.689 -29.776 24.723 1.00 58.46 670 SER A CA 1
ATOM 4003 C C . SER A 1 560 ? -23.893 -30.447 25.360 1.00 60.61 670 SER A C 1
ATOM 4004 O O . SER A 1 560 ? -24.003 -31.669 25.363 1.00 62.50 670 SER A O 1
ATOM 4007 N N . ALA A 1 561 ? -24.797 -29.644 25.905 1.00 63.09 671 ALA A N 1
ATOM 4008 C CA . ALA A 1 561 ? -25.984 -30.179 26.565 1.00 64.54 671 ALA A CA 1
ATOM 4009 C C . ALA A 1 561 ? -27.204 -30.088 25.674 1.00 65.17 671 ALA A C 1
ATOM 4010 O O . ALA A 1 561 ? -27.210 -29.351 24.689 1.00 65.37 671 ALA A O 1
ATOM 4012 N N . PRO A 1 562 ? -28.254 -30.853 26.001 1.00 66.17 672 PRO A N 1
ATOM 4013 C CA . PRO A 1 562 ? -29.476 -30.816 25.193 1.00 67.76 672 PRO A CA 1
ATOM 4014 C C . PRO A 1 562 ? -30.215 -29.502 25.427 1.00 69.70 672 PRO A C 1
ATOM 4015 O O . PRO A 1 562 ? -29.625 -28.513 25.884 1.00 69.84 672 PRO A O 1
ATOM 4019 N N . GLN A 1 563 ? -31.510 -29.498 25.135 1.00 71.49 673 GLN A N 1
ATOM 4020 C CA . GLN A 1 563 ? -32.314 -28.294 25.294 1.00 73.32 673 GLN A CA 1
ATOM 4021 C C . GLN A 1 563 ? -32.839 -28.071 26.709 1.00 72.52 673 GLN A C 1
ATOM 4022 O O . GLN A 1 563 ? -32.496 -27.078 27.351 1.00 73.21 673 GLN A O 1
ATOM 4028 N N . GLY A 1 564 ? -33.669 -28.989 27.193 1.00 70.97 674 GLY A N 1
ATOM 4029 C CA . GLY A 1 564 ? -34.222 -28.845 28.529 1.00 70.19 674 GLY A CA 1
ATOM 4030 C C . GLY A 1 564 ? -33.206 -28.895 29.656 1.00 69.69 674 GLY A C 1
ATOM 4031 O O . GLY A 1 564 ? -33.554 -29.215 30.791 1.00 70.08 674 GLY A O 1
ATOM 4032 N N . LEU A 1 565 ? -31.952 -28.576 29.355 1.00 69.37 675 LEU A N 1
ATOM 4033 C CA . LEU A 1 565 ? -30.897 -28.602 30.363 1.00 68.88 675 LEU A CA 1
ATOM 4034 C C . LEU A 1 565 ? -29.917 -27.446 30.219 1.00 67.65 675 LEU A C 1
ATOM 4035 O O . LEU A 1 565 ? -29.717 -26.901 29.130 1.00 68.56 675 LEU A O 1
ATOM 4040 N N . THR A 1 566 ? -29.296 -27.090 31.334 1.00 65.63 676 THR A N 1
ATOM 4041 C CA . THR A 1 566 ? -28.336 -26.005 31.361 1.00 64.22 676 THR A CA 1
ATOM 4042 C C . THR A 1 566 ? -27.098 -26.468 32.106 1.00 62.83 676 THR A C 1
ATOM 4043 O O . THR A 1 566 ? -27.162 -26.839 33.281 1.00 63.94 676 THR A O 1
ATOM 4047 N N . ILE A 1 567 ? -25.968 -26.437 31.414 1.00 59.88 677 ILE A N 1
ATOM 4048 C CA . ILE A 1 567 ? -24.719 -26.889 31.990 1.00 57.18 677 ILE A CA 1
ATOM 4049 C C . ILE A 1 567 ? -23.618 -25.846 31.895 1.00 56.21 677 ILE A C 1
ATOM 4050 O O . ILE A 1 567 ? -23.492 -25.155 30.886 1.00 56.40 677 ILE A O 1
ATOM 4055 N N . SER A 1 568 ? -22.823 -25.743 32.956 1.00 54.46 678 SER A N 1
ATOM 4056 C CA . SER A 1 568 ? -21.717 -24.795 33.004 1.00 53.37 678 SER A CA 1
ATOM 4057 C C . SER A 1 568 ? -20.577 -25.366 33.847 1.00 52.39 678 SER A C 1
ATOM 4058 O O . SER A 1 568 ? -20.769 -26.348 34.561 1.00 51.81 678 SER A O 1
ATOM 4061 N N . VAL A 1 569 ? -19.400 -24.751 33.757 1.00 50.84 679 VAL A N 1
ATOM 4062 C CA . VAL A 1 569 ? -18.225 -25.207 34.488 1.00 50.65 679 VAL A CA 1
ATOM 4063 C C . VAL A 1 569 ? -17.288 -24.068 34.878 1.00 51.25 679 VAL A C 1
ATOM 4064 O O . VAL A 1 569 ? -16.924 -23.233 34.049 1.00 51.34 679 VAL A O 1
ATOM 4068 N N . ASN A 1 570 ? -16.874 -24.056 36.140 1.00 51.32 680 ASN A N 1
ATOM 4069 C CA . ASN A 1 570 ? -15.980 -23.019 36.636 1.00 50.24 680 ASN A CA 1
ATOM 4070 C C . ASN A 1 570 ? -14.851 -23.662 37.433 1.00 47.24 680 ASN A C 1
ATOM 4071 O O . ASN A 1 570 ? -15.100 -24.404 38.373 1.00 46.86 680 ASN A O 1
ATOM 4076 N N . PRO A 1 571 ? -13.593 -23.411 37.043 1.00 45.11 681 PRO A N 1
ATOM 4077 C CA . PRO 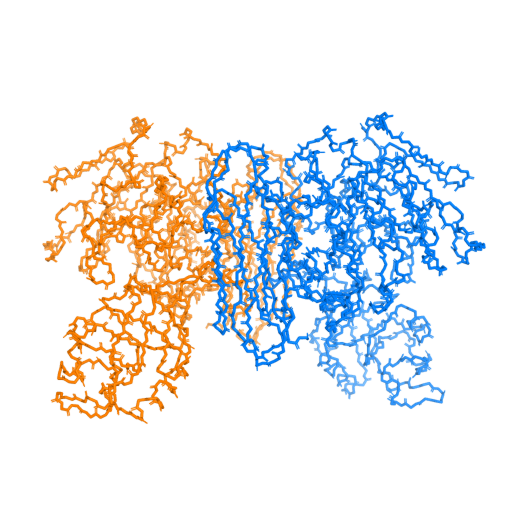A 1 571 ? -13.206 -22.575 35.909 1.00 46.08 681 PRO A CA 1
ATOM 4078 C C . PRO A 1 571 ? -13.643 -23.214 34.595 1.00 48.31 681 PRO A C 1
ATOM 4079 O O . PRO A 1 571 ? -14.143 -24.342 34.571 1.00 47.54 681 PRO A O 1
ATOM 4083 N N . ASN A 1 572 ? -13.458 -22.473 33.507 1.00 50.42 682 ASN A N 1
ATOM 4084 C CA . ASN A 1 572 ? -13.780 -22.957 32.172 1.00 50.40 682 ASN A CA 1
ATOM 4085 C C . ASN A 1 572 ? -12.478 -22.906 31.386 1.00 49.58 682 ASN A C 1
ATOM 4086 O O . ASN A 1 572 ? -12.464 -23.106 30.175 1.00 50.06 682 ASN A O 1
ATOM 4091 N N . VAL A 1 573 ? -11.388 -22.625 32.100 1.00 48.27 683 VAL A N 1
ATOM 4092 C CA . VAL A 1 573 ? -10.049 -22.575 31.521 1.00 48.28 683 VAL A CA 1
ATOM 4093 C C . VAL A 1 573 ? -9.045 -22.980 32.596 1.00 48.71 683 VAL A C 1
ATOM 4094 O O . VAL A 1 573 ? -9.071 -22.448 33.701 1.00 49.22 683 VAL A O 1
ATOM 4098 N N . LEU A 1 574 ? -8.165 -23.922 32.271 1.00 48.77 684 LEU A N 1
ATOM 4099 C CA . LEU A 1 574 ? -7.171 -24.400 33.223 1.00 48.25 684 LEU A CA 1
ATOM 4100 C C . LEU A 1 574 ? -5.800 -24.485 32.597 1.00 48.54 684 LEU A C 1
ATOM 4101 O O . LEU A 1 574 ? -5.664 -24.908 31.458 1.00 51.21 684 LEU A O 1
ATOM 4106 N N . SER A 1 575 ? -4.780 -24.085 33.344 1.00 48.08 685 SER A N 1
ATOM 4107 C CA . SER A 1 575 ? -3.413 -24.150 32.851 1.00 47.80 685 SER A CA 1
ATOM 4108 C C . SER A 1 575 ? -2.664 -25.141 33.728 1.00 48.08 685 SER A C 1
ATOM 4109 O O . SER A 1 575 ? -3.018 -25.332 34.889 1.00 49.68 685 SER A O 1
ATOM 4112 N N . PHE A 1 576 ? -1.647 -25.786 33.170 1.00 47.72 686 PHE A N 1
ATOM 4113 C CA . PHE A 1 576 ? -0.859 -26.761 33.915 1.00 47.93 686 PHE A CA 1
ATOM 4114 C C . PHE A 1 576 ? 0.601 -26.468 33.611 1.00 50.69 686 PHE A C 1
ATOM 4115 O O . PHE A 1 576 ? 1.018 -26.545 32.461 1.00 52.04 686 PHE A O 1
ATOM 4123 N N . ASN A 1 577 ? 1.371 -26.119 34.639 1.00 53.41 687 ASN A N 1
ATOM 4124 C CA . ASN A 1 577 ? 2.785 -25.787 34.469 1.00 56.07 687 ASN A CA 1
ATOM 4125 C C . ASN A 1 577 ? 3.640 -26.983 34.075 1.00 55.94 687 ASN A C 1
ATOM 4126 O O . ASN A 1 577 ? 4.721 -26.827 33.504 1.00 56.12 687 ASN A O 1
ATOM 4131 N N . GLY A 1 578 ? 3.165 -28.181 34.388 1.00 56.04 688 GLY A N 1
ATOM 4132 C CA . GLY A 1 578 ? 3.936 -29.356 34.041 1.00 55.66 688 GLY A CA 1
ATOM 4133 C C . GLY A 1 578 ? 3.392 -30.696 34.492 1.00 54.76 688 GLY A C 1
ATOM 4134 O O . GLY A 1 578 ? 2.242 -30.833 34.925 1.00 54.77 688 GLY A O 1
ATOM 4135 N N . LEU A 1 579 ? 4.259 -31.692 34.376 1.00 53.94 689 LEU A N 1
ATOM 4136 C CA . LEU A 1 579 ? 3.958 -33.067 34.732 1.00 52.94 689 LEU A CA 1
ATOM 4137 C C . LEU A 1 579 ? 3.652 -33.245 36.223 1.00 52.34 689 LEU A C 1
ATOM 4138 O O . LEU A 1 579 ? 4.538 -33.133 37.067 1.00 53.10 689 LEU A O 1
ATOM 4143 N N . GLY A 1 580 ? 2.391 -33.518 36.541 1.00 51.63 690 GLY A N 1
ATOM 4144 C CA . GLY A 1 580 ? 2.004 -33.714 37.927 1.00 50.61 690 GLY A CA 1
ATOM 4145 C C . GLY A 1 580 ? 0.996 -32.703 38.440 1.00 51.34 690 GLY A C 1
ATOM 4146 O O . GLY A 1 580 ? 0.117 -33.032 39.243 1.00 49.91 690 GLY A O 1
ATOM 4147 N N . ASP A 1 581 ? 1.115 -31.469 37.964 1.00 52.55 691 ASP A N 1
ATOM 4148 C CA . ASP A 1 581 ? 0.232 -30.395 38.389 1.00 53.35 691 ASP A CA 1
ATOM 4149 C C . ASP A 1 581 ? -1.238 -30.796 38.309 1.00 52.45 691 ASP A C 1
ATOM 4150 O O . ASP A 1 581 ? -1.652 -31.501 37.391 1.00 51.97 691 ASP A O 1
ATOM 4155 N N . ARG A 1 582 ? -2.018 -30.357 39.292 1.00 52.16 692 ARG A N 1
ATOM 4156 C CA . ARG A 1 582 ? -3.443 -30.666 39.339 1.00 52.33 692 ARG A CA 1
ATOM 4157 C C . ARG A 1 582 ? -4.251 -29.382 39.362 1.00 51.07 692 ARG A C 1
ATOM 4158 O O . ARG A 1 582 ? -3.734 -28.317 39.687 1.00 51.67 692 ARG A O 1
ATOM 4166 N N . LYS A 1 583 ? -5.522 -29.490 39.012 1.00 49.60 693 LYS A N 1
ATOM 4167 C CA . LYS A 1 583 ? -6.422 -28.348 39.004 1.00 49.52 693 LYS A CA 1
ATOM 4168 C C . LYS A 1 583 ? -7.827 -28.882 39.216 1.00 48.06 693 LYS A C 1
ATOM 4169 O O . LYS A 1 583 ? -8.124 -30.010 38.850 1.00 50.03 693 LYS A O 1
ATOM 4175 N N . SER A 1 584 ? -8.698 -28.086 39.810 1.00 46.50 694 SER A N 1
ATOM 4176 C CA . SER A 1 584 ? -10.054 -28.553 40.053 1.00 45.45 694 SER A CA 1
ATOM 4177 C C . SER A 1 584 ? -11.071 -27.685 39.332 1.00 43.13 694 SER A C 1
ATOM 4178 O O . SER A 1 584 ? -10.714 -26.707 38.681 1.00 42.26 694 SER A O 1
ATOM 4181 N N . PHE A 1 585 ? -12.338 -28.060 39.451 1.00 40.53 695 PHE A N 1
ATOM 4182 C CA . PHE A 1 585 ? -13.413 -27.326 38.818 1.00 40.09 695 PHE A CA 1
ATOM 4183 C C . PHE A 1 585 ? -14.744 -27.925 39.254 1.00 40.74 695 PHE A C 1
ATOM 4184 O O . PHE A 1 585 ? -14.785 -29.041 39.771 1.00 40.24 695 PHE A O 1
ATOM 4192 N N . THR A 1 586 ? -15.825 -27.179 39.050 1.00 41.08 696 THR A N 1
ATOM 4193 C CA . THR A 1 586 ? -17.150 -27.639 39.435 1.00 42.88 696 THR A CA 1
ATOM 4194 C C . THR A 1 586 ? -18.095 -27.578 38.246 1.00 44.30 696 THR A C 1
ATOM 4195 O O . THR A 1 586 ? -18.162 -26.567 37.549 1.00 47.00 696 THR A O 1
ATOM 4199 N N . LEU A 1 587 ? -18.821 -28.664 38.019 1.00 43.63 697 LEU A N 1
ATOM 4200 C CA . LEU A 1 587 ? -19.766 -28.735 36.921 1.00 44.61 697 LEU A CA 1
ATOM 4201 C C . LEU A 1 587 ? -21.176 -28.630 37.504 1.00 46.97 697 LEU A C 1
ATOM 4202 O O . LEU A 1 587 ? -21.506 -29.330 38.467 1.00 47.10 697 LEU A O 1
ATOM 4207 N N . THR A 1 588 ? -22.005 -27.757 36.930 1.00 47.90 698 THR A N 1
ATOM 4208 C CA . THR A 1 588 ? -23.368 -27.589 37.420 1.00 48.27 698 THR A CA 1
ATOM 4209 C C . THR A 1 588 ? -24.382 -28.004 36.376 1.00 48.54 698 THR A C 1
ATOM 4210 O O . THR A 1 588 ? -24.265 -27.645 35.210 1.00 49.43 698 THR A O 1
ATOM 4214 N N . VAL A 1 589 ? -25.387 -28.754 36.809 1.00 48.48 699 VAL A N 1
ATOM 4215 C CA . VAL A 1 589 ? -26.418 -29.233 35.908 1.00 49.81 699 VAL A CA 1
ATOM 4216 C C . VAL A 1 589 ? -27.820 -28.967 36.434 1.00 52.35 699 VAL A C 1
ATOM 4217 O O . VAL A 1 589 ? -28.303 -29.653 37.336 1.00 52.04 699 VAL A O 1
ATOM 4221 N N . ARG A 1 590 ? -28.469 -27.963 35.856 1.00 55.16 700 ARG A N 1
ATOM 4222 C CA . ARG A 1 590 ? -29.828 -27.609 36.231 1.00 56.67 700 ARG A CA 1
ATOM 4223 C C . ARG A 1 590 ? -30.718 -27.797 35.018 1.00 56.22 700 ARG A C 1
ATOM 4224 O O . ARG A 1 590 ? -30.270 -27.634 33.885 1.00 55.67 700 ARG A O 1
ATOM 4232 N N . GLY A 1 591 ? -31.972 -28.158 35.258 1.00 56.27 701 GLY A N 1
ATOM 4233 C CA . GLY A 1 591 ? -32.899 -28.369 34.163 1.00 57.34 701 GLY A CA 1
ATOM 4234 C C . GLY A 1 591 ? -33.980 -29.336 34.585 1.00 58.90 701 GLY A C 1
ATOM 4235 O O . GLY A 1 591 ? -34.414 -29.311 35.736 1.00 58.54 701 GLY A O 1
ATOM 4236 N N . SER A 1 592 ? -34.413 -30.190 33.664 1.00 60.41 702 SER A N 1
ATOM 4237 C CA . SER A 1 592 ? -35.444 -31.174 33.972 1.00 62.89 702 SER A CA 1
ATOM 4238 C C . SER A 1 592 ? -35.812 -32.009 32.757 1.00 63.55 702 SER A C 1
ATOM 4239 O O . SER A 1 592 ? -36.499 -31.545 31.849 1.00 64.63 702 SER A O 1
ATOM 4242 N N . ILE A 1 593 ? -35.352 -33.253 32.759 1.00 64.02 703 ILE A N 1
ATOM 4243 C CA . ILE A 1 593 ? -35.613 -34.183 31.674 1.00 63.80 703 ILE A CA 1
ATOM 4244 C C . ILE A 1 593 ? -37.000 -34.800 31.830 1.00 64.14 703 ILE A C 1
ATOM 4245 O O . ILE A 1 593 ? -37.486 -34.976 32.947 1.00 63.94 703 ILE A O 1
ATOM 4250 N N . LYS A 1 594 ? -37.642 -35.122 30.715 1.00 64.95 704 LYS A N 1
ATOM 4251 C CA . LYS A 1 594 ? -38.958 -35.743 30.778 1.00 65.96 704 LYS A CA 1
ATOM 4252 C C . LYS A 1 594 ? -38.842 -37.224 30.450 1.00 64.76 704 LYS A C 1
ATOM 4253 O O . LYS A 1 594 ? -39.619 -38.041 30.947 1.00 64.22 704 LYS A O 1
ATOM 4259 N N . GLY A 1 595 ? -37.854 -37.563 29.624 1.00 63.50 705 GLY A N 1
ATOM 4260 C CA . GLY A 1 595 ? -37.641 -38.952 29.250 1.00 61.59 705 GLY A CA 1
ATOM 4261 C C . GLY A 1 595 ? -36.740 -39.691 30.228 1.00 59.63 705 GLY A C 1
ATOM 4262 O O . GLY A 1 595 ? -36.275 -39.107 31.214 1.00 60.20 705 GLY A O 1
ATOM 4263 N N . PHE A 1 596 ? -36.493 -40.973 29.955 1.00 56.24 706 PHE A N 1
ATOM 4264 C CA . PHE A 1 596 ? -35.645 -41.809 30.807 1.00 52.13 706 PHE A CA 1
ATOM 4265 C C . PHE A 1 596 ? -34.178 -41.386 30.840 1.00 50.10 706 PHE A C 1
ATOM 4266 O O . PHE A 1 596 ? -33.644 -41.066 31.906 1.00 50.05 706 PHE A O 1
ATOM 4274 N N . VAL A 1 597 ? -33.531 -41.381 29.674 1.00 47.46 707 VAL A N 1
ATOM 4275 C CA . VAL A 1 597 ? -32.112 -41.028 29.585 1.00 43.79 707 VAL A CA 1
ATOM 4276 C C . VAL A 1 597 ? -31.814 -39.811 28.706 1.00 42.44 707 VAL A C 1
ATOM 4277 O O . VAL A 1 597 ? -32.227 -39.752 27.549 1.00 42.54 707 VAL A O 1
ATOM 4281 N N . VAL A 1 598 ? -31.080 -38.852 29.261 1.00 40.35 708 VAL A N 1
ATOM 4282 C CA . VAL A 1 598 ? -30.691 -37.638 28.544 1.00 38.73 708 VAL A CA 1
ATOM 4283 C C . VAL A 1 598 ? -29.191 -37.450 28.761 1.00 38.34 708 VAL A C 1
ATOM 4284 O O . VAL A 1 598 ? -28.719 -37.448 29.901 1.00 38.48 708 VAL A O 1
ATOM 4288 N N . SER A 1 599 ? -28.442 -37.283 27.675 1.00 37.95 709 SER A N 1
ATOM 4289 C CA . SER A 1 599 ? -26.996 -37.135 27.788 1.00 36.47 709 SER A CA 1
ATOM 4290 C C . SER A 1 599 ? -26.398 -35.878 27.196 1.00 35.43 709 SER A C 1
ATOM 4291 O O . SER A 1 599 ? -26.935 -35.299 26.258 1.00 36.75 709 SER A O 1
ATOM 4294 N N . ALA A 1 600 ? -25.270 -35.474 27.772 1.00 34.71 710 ALA A N 1
ATOM 4295 C CA . ALA A 1 600 ? -24.516 -34.294 27.364 1.00 34.03 710 ALA A CA 1
ATOM 4296 C C . ALA A 1 600 ? -23.038 -34.628 27.550 1.00 33.75 710 ALA A C 1
ATOM 4297 O O . ALA A 1 600 ? -22.693 -35.761 27.901 1.00 33.81 710 ALA A O 1
ATOM 4299 N N . SER A 1 601 ? -22.160 -33.660 27.329 1.00 32.04 711 SER A N 1
ATOM 4300 C CA . SER A 1 601 ? -20.748 -33.946 27.499 1.00 32.48 711 SER A CA 1
ATOM 4301 C C . SER A 1 601 ? -19.873 -32.738 27.796 1.00 32.02 711 SER A C 1
ATOM 4302 O O . SER A 1 601 ? -20.217 -31.609 27.466 1.00 31.14 711 SER A O 1
ATOM 4305 N N . LEU A 1 602 ? -18.740 -32.997 28.436 1.00 31.59 712 LEU A N 1
ATOM 4306 C CA . LEU A 1 602 ? -17.773 -31.964 28.765 1.00 32.36 712 LEU A CA 1
ATOM 4307 C C . LEU A 1 602 ? -16.514 -32.385 28.040 1.00 32.08 712 LEU A C 1
ATOM 4308 O O . LEU A 1 602 ? -16.322 -33.566 27.823 1.00 35.45 712 LEU A O 1
ATOM 4313 N N . VAL A 1 603 ? -15.660 -31.444 27.657 1.00 32.43 713 VAL A N 1
ATOM 4314 C CA . VAL A 1 603 ? -14.416 -31.787 26.955 1.00 32.81 713 VAL A CA 1
ATOM 4315 C C . VAL A 1 603 ? -13.330 -30.750 27.270 1.00 35.51 713 VAL A C 1
ATOM 4316 O O . VAL A 1 603 ? -13.547 -29.551 27.101 1.00 36.80 713 VAL A O 1
ATOM 4320 N N . TRP A 1 604 ? -12.161 -31.201 27.711 1.00 36.34 714 TRP A N 1
ATOM 4321 C CA . TRP A 1 604 ? -11.104 -30.266 28.039 1.00 39.34 714 TRP A CA 1
ATOM 4322 C C . TRP A 1 604 ? -9.955 -30.315 27.054 1.00 40.78 714 TRP A C 1
ATOM 4323 O O . TRP A 1 604 ? -8.940 -30.941 27.325 1.00 44.18 714 TRP A O 1
ATOM 4334 N N . SER A 1 605 ? -10.093 -29.636 25.921 1.00 40.99 715 SER A N 1
ATOM 4335 C CA . SER A 1 605 ? -9.028 -29.624 24.914 1.00 40.71 715 SER A CA 1
ATOM 4336 C C . SER A 1 605 ? -8.047 -28.451 25.040 1.00 40.35 715 SER A C 1
ATOM 4337 O O . SER A 1 605 ? -8.419 -27.358 25.466 1.00 41.39 715 SER A O 1
ATOM 4340 N N . ASP A 1 606 ? -6.795 -28.690 24.658 1.00 39.17 716 ASP A N 1
ATOM 4341 C CA . ASP A 1 606 ? -5.760 -27.668 24.688 1.00 38.14 716 ASP A CA 1
ATOM 4342 C C . ASP A 1 606 ? -5.171 -27.601 23.283 1.00 38.97 716 ASP A C 1
ATOM 4343 O O . ASP A 1 606 ? -4.079 -27.064 23.071 1.00 38.62 716 ASP A O 1
ATOM 4348 N N . GLY A 1 607 ? -5.896 -28.160 22.322 1.00 38.98 717 GLY A N 1
ATOM 4349 C CA . GLY A 1 607 ? -5.404 -28.166 20.959 1.00 40.40 717 GLY A CA 1
ATOM 4350 C C . GLY A 1 607 ? -4.902 -29.550 20.591 1.00 40.73 717 GLY A C 1
ATOM 4351 O O . GLY A 1 607 ? -5.431 -30.186 19.678 1.00 42.98 717 GLY A O 1
ATOM 4352 N N . VAL A 1 608 ? -3.889 -30.025 21.307 1.00 39.53 718 VAL A N 1
ATOM 4353 C CA . VAL A 1 608 ? -3.334 -31.347 21.057 1.00 37.64 718 VAL A CA 1
ATOM 4354 C C . VAL A 1 608 ? -4.128 -32.459 21.750 1.00 37.92 718 VAL A C 1
ATOM 4355 O O . VAL A 1 608 ? -4.483 -33.451 21.116 1.00 38.87 718 VAL A O 1
ATOM 4359 N N . HIS A 1 609 ? -4.426 -32.292 23.037 1.00 36.58 719 HIS A N 1
ATOM 4360 C CA . HIS A 1 609 ? -5.162 -33.317 23.776 1.00 35.04 719 HIS A CA 1
ATOM 4361 C C . HIS A 1 609 ? -6.643 -33.005 23.909 1.00 35.62 719 HIS A C 1
ATOM 4362 O O . HIS A 1 609 ? -7.031 -31.840 23.942 1.00 36.28 719 HIS A O 1
ATOM 4369 N N . TYR A 1 610 ? -7.464 -34.050 23.990 1.00 35.46 720 TYR A N 1
ATOM 4370 C CA . TYR A 1 610 ? -8.913 -33.904 24.174 1.00 35.25 720 TYR A CA 1
ATOM 4371 C C . TYR A 1 610 ? -9.318 -34.805 25.327 1.00 35.67 720 TYR A C 1
ATOM 4372 O O . TYR A 1 610 ? -8.893 -35.954 25.403 1.00 36.89 720 TYR A O 1
ATOM 4381 N N . VAL A 1 611 ? -10.163 -34.299 26.211 1.00 35.07 721 VAL A N 1
ATOM 4382 C CA . VAL A 1 611 ? -10.568 -35.070 27.369 1.00 33.75 721 VAL A CA 1
ATOM 4383 C C . VAL A 1 611 ? -12.070 -35.021 27.570 1.00 34.59 721 VAL A C 1
ATOM 4384 O O . VAL A 1 611 ? -12.539 -34.167 28.313 1.00 36.79 721 VAL A O 1
ATOM 4388 N N . ARG A 1 612 ? -12.839 -35.910 26.938 1.00 34.57 722 ARG A N 1
ATOM 4389 C CA . ARG A 1 612 ? -14.289 -35.845 27.138 1.00 34.81 722 ARG A CA 1
ATOM 4390 C C . ARG A 1 612 ? -14.791 -36.768 28.222 1.00 35.28 722 ARG A C 1
ATOM 4391 O O . ARG A 1 612 ? -14.244 -37.848 28.457 1.00 36.19 722 ARG A O 1
ATOM 4399 N N . SER A 1 613 ? -15.852 -36.315 28.876 1.00 35.65 723 SER A N 1
ATOM 4400 C CA . SER A 1 613 ? -16.482 -37.035 29.965 1.00 35.43 723 SER A CA 1
ATOM 4401 C C . SER A 1 613 ? -17.985 -36.933 29.756 1.00 35.22 723 SER A C 1
ATOM 4402 O O . SER A 1 613 ? -18.543 -35.843 29.760 1.00 35.52 723 SER A O 1
ATOM 4405 N N . PRO A 1 614 ? -18.659 -38.066 29.551 1.00 35.40 724 PRO A N 1
ATOM 4406 C CA . PRO A 1 614 ? -20.112 -38.087 29.343 1.00 36.08 724 PRO A CA 1
ATOM 4407 C C . PRO A 1 614 ? -20.886 -37.546 30.549 1.00 37.18 724 PRO A C 1
ATOM 4408 O O . PRO A 1 614 ? -20.408 -37.591 31.680 1.00 37.17 724 PRO A O 1
ATOM 4412 N N . ILE A 1 615 ? -22.087 -37.041 30.297 1.00 38.40 725 ILE A N 1
ATOM 4413 C CA . ILE A 1 615 ? -22.945 -36.529 31.353 1.00 38.24 725 ILE A CA 1
ATOM 4414 C C . ILE A 1 615 ? -24.319 -37.153 31.142 1.00 39.51 725 ILE A C 1
ATOM 4415 O O . ILE A 1 615 ? -25.001 -36.850 30.167 1.00 39.61 725 ILE A O 1
ATOM 4420 N N . THR A 1 616 ? -24.721 -38.035 32.048 1.00 41.56 726 THR A N 1
ATOM 4421 C CA . THR A 1 616 ? -26.018 -38.700 31.928 1.00 44.23 726 THR A CA 1
ATOM 4422 C C . THR A 1 616 ? -27.003 -38.382 33.050 1.00 44.28 726 THR A C 1
ATOM 4423 O O . THR A 1 616 ? -26.630 -38.303 34.214 1.00 45.88 726 THR A O 1
ATOM 4427 N N . ILE A 1 617 ? -28.265 -38.207 32.679 1.00 44.28 727 ILE A N 1
ATOM 4428 C CA . ILE A 1 617 ? -29.327 -37.918 33.629 1.00 44.09 727 ILE A CA 1
ATOM 4429 C C . ILE A 1 617 ? -30.436 -38.932 33.378 1.00 44.79 727 ILE A C 1
ATOM 4430 O O . ILE A 1 617 ? -30.821 -39.165 32.227 1.00 44.99 727 ILE A O 1
ATOM 4435 N N . THR A 1 618 ? -30.944 -39.540 34.447 1.00 44.84 728 THR A N 1
ATOM 4436 C CA . THR A 1 618 ? -31.990 -40.550 34.308 1.00 45.03 728 THR A CA 1
ATOM 4437 C C . THR A 1 618 ? -33.222 -40.265 35.131 1.00 46.00 728 THR A C 1
ATOM 4438 O O . THR A 1 618 ? -33.153 -39.654 36.191 1.00 45.80 728 THR A O 1
ATOM 4442 N N . SER A 1 619 ? -34.352 -40.745 34.637 1.00 48.12 729 SER A N 1
ATOM 4443 C CA . SER A 1 619 ? -35.607 -40.619 35.348 1.00 50.49 729 SER A CA 1
ATOM 4444 C C . SER A 1 619 ? -35.824 -42.046 35.837 1.00 52.02 729 SER A C 1
ATOM 4445 O O . SER A 1 619 ? -36.939 -42.441 36.166 1.00 52.80 729 SER A O 1
ATOM 4448 N N . LEU A 1 620 ? -34.721 -42.801 35.855 1.00 54.25 730 LEU A N 1
ATOM 4449 C CA . LEU A 1 620 ? -34.659 -44.209 36.270 1.00 56.41 730 LEU A CA 1
ATOM 4450 C C . LEU A 1 620 ? -34.837 -45.163 35.069 1.00 58.39 730 LEU A C 1
ATOM 4451 O O . LEU A 1 620 ? -33.836 -45.502 34.386 1.00 58.48 730 LEU A O 1
ATOM 4456 N N . THR B 1 1 ? -11.806 -25.409 10.647 1.00 28.52 111 THR B N 1
ATOM 4457 C CA . THR B 1 1 ? -10.504 -26.148 10.582 1.00 33.19 111 THR B CA 1
ATOM 4458 C C . THR B 1 1 ? -9.833 -26.230 11.934 1.00 34.33 111 THR B C 1
ATOM 4459 O O . THR B 1 1 ? -8.675 -26.656 12.046 1.00 33.60 111 THR B O 1
ATOM 4463 N N . THR B 1 2 ? -10.558 -25.799 12.958 1.00 35.96 112 THR B N 1
ATOM 4464 C CA . THR B 1 2 ? -10.047 -25.846 14.317 1.00 35.83 112 THR B CA 1
ATOM 4465 C C . THR B 1 2 ? -10.471 -27.177 14.903 1.00 36.92 112 THR B C 1
ATOM 4466 O O . THR B 1 2 ? -9.957 -27.610 15.935 1.00 37.98 112 THR B O 1
ATOM 4470 N N . ARG B 1 3 ? -11.425 -27.812 14.231 1.00 36.94 113 ARG B N 1
ATOM 4471 C CA . ARG B 1 3 ? -11.942 -29.103 14.645 1.00 37.79 113 ARG B CA 1
ATOM 4472 C C . ARG B 1 3 ? -11.723 -30.104 13.521 1.00 38.82 113 ARG B C 1
ATOM 4473 O O . ARG B 1 3 ? -11.384 -31.262 13.757 1.00 39.82 113 ARG B O 1
ATOM 4481 N N . SER B 1 4 ? -11.912 -29.623 12.296 1.00 39.67 114 SER B N 1
ATOM 4482 C CA . SER B 1 4 ? -11.770 -30.409 11.075 1.00 37.36 114 SER B CA 1
ATOM 4483 C C . SER B 1 4 ? -10.653 -31.455 11.034 1.00 35.45 114 SER B C 1
ATOM 4484 O O . SER B 1 4 ? -10.915 -32.654 11.059 1.00 35.73 114 SER B O 1
ATOM 4487 N N . TRP B 1 5 ? -9.409 -31.014 10.949 1.00 33.90 115 TRP B N 1
ATOM 4488 C CA . TRP B 1 5 ? -8.307 -31.957 10.880 1.00 35.22 115 TRP B CA 1
ATOM 4489 C C . TRP B 1 5 ? -8.294 -32.955 12.036 1.00 36.28 115 TRP B C 1
ATOM 4490 O O . TRP B 1 5 ? -8.065 -34.151 11.833 1.00 35.02 115 TRP B O 1
ATOM 4501 N N . ASP B 1 6 ? -8.544 -32.462 13.247 1.00 37.37 116 ASP B N 1
ATOM 4502 C CA . ASP B 1 6 ? -8.564 -33.321 14.426 1.00 36.54 116 ASP B CA 1
ATOM 4503 C C . ASP B 1 6 ? -9.592 -34.435 14.233 1.00 35.42 116 ASP B C 1
ATOM 4504 O O . ASP B 1 6 ? -9.316 -35.596 14.527 1.00 36.88 116 ASP B O 1
ATOM 4509 N N . PHE B 1 7 ? -10.767 -34.072 13.726 1.00 33.33 117 PHE B N 1
ATOM 4510 C CA . PHE B 1 7 ? -11.855 -35.016 13.460 1.00 32.05 117 PHE B CA 1
ATOM 4511 C C . PHE B 1 7 ? -11.409 -36.114 12.493 1.00 32.09 117 PHE B C 1
ATOM 4512 O O . PHE B 1 7 ? -11.826 -37.263 12.612 1.00 30.78 117 PHE B O 1
ATOM 4520 N N . LEU B 1 8 ? -10.562 -35.749 11.534 1.00 33.14 118 LEU B N 1
ATOM 4521 C CA . LEU B 1 8 ? -10.052 -36.695 10.542 1.00 34.04 118 LEU B CA 1
ATOM 4522 C C . LEU B 1 8 ? -8.885 -37.510 11.077 1.00 35.23 118 LEU B C 1
ATOM 4523 O O . LEU B 1 8 ? -8.292 -38.301 10.349 1.00 37.97 118 LEU B O 1
ATOM 4528 N N . GLY B 1 9 ? -8.542 -37.318 12.341 1.00 34.94 119 GLY B N 1
ATOM 4529 C CA . GLY B 1 9 ? -7.418 -38.048 12.879 1.00 36.05 119 GLY B CA 1
ATOM 4530 C C . GLY B 1 9 ? -6.126 -37.506 12.290 1.00 37.57 119 GLY B C 1
ATOM 4531 O O . GLY B 1 9 ? -5.176 -38.252 12.057 1.00 38.52 119 GLY B O 1
ATOM 4532 N N . PHE B 1 10 ? -6.091 -36.199 12.046 1.00 38.02 120 PHE B N 1
ATOM 4533 C CA . PHE B 1 10 ? -4.911 -35.547 11.491 1.00 38.92 120 PHE B CA 1
ATOM 4534 C C . PHE B 1 10 ? -4.507 -34.425 12.464 1.00 40.84 120 PHE B C 1
ATOM 4535 O O . PHE B 1 10 ? -4.749 -33.242 12.210 1.00 41.59 120 PHE B O 1
ATOM 4543 N N . PRO B 1 11 ? -3.903 -34.796 13.608 1.00 41.96 121 PRO B N 1
ATOM 4544 C CA . PRO B 1 11 ? -3.443 -33.894 14.671 1.00 42.40 121 PRO B CA 1
ATOM 4545 C C . PRO B 1 11 ? -2.342 -32.934 14.244 1.00 43.90 121 PRO B C 1
ATOM 4546 O O . PRO B 1 11 ? -1.809 -33.031 13.137 1.00 43.86 121 PRO B O 1
ATOM 4550 N N . LEU B 1 12 ? -1.992 -32.017 15.144 1.00 43.98 122 LEU B N 1
ATOM 4551 C CA . LEU B 1 12 ? -0.939 -31.046 14.874 1.00 44.07 122 LEU B CA 1
ATOM 4552 C C . LEU B 1 12 ? 0.412 -31.691 15.101 1.00 43.60 122 LEU B C 1
ATOM 4553 O O . LEU B 1 12 ? 1.453 -31.095 14.842 1.00 43.30 122 LEU B O 1
ATOM 4558 N N . THR B 1 13 ? 0.381 -32.925 15.579 1.00 45.07 123 THR B N 1
ATOM 4559 C CA . THR B 1 13 ? 1.597 -33.658 15.883 1.00 46.34 123 THR B CA 1
ATOM 4560 C C . THR B 1 13 ? 1.976 -34.663 14.824 1.00 47.05 123 THR B C 1
ATOM 4561 O O . THR B 1 13 ? 3.009 -35.315 14.933 1.00 49.41 123 THR B O 1
ATOM 4565 N N . VAL B 1 14 ? 1.141 -34.786 13.799 1.00 47.58 124 VAL B N 1
ATOM 4566 C CA . VAL B 1 14 ? 1.387 -35.726 12.709 1.00 47.28 124 VAL B CA 1
ATOM 4567 C C . VAL B 1 14 ? 2.799 -35.611 12.119 1.00 46.02 124 VAL B C 1
ATOM 4568 O O . VAL B 1 14 ? 3.350 -34.515 11.990 1.00 46.40 124 VAL B O 1
ATOM 4572 N N . PRO B 1 15 ? 3.412 -36.756 11.768 1.00 44.98 125 PRO B N 1
ATOM 4573 C CA . PRO B 1 15 ? 4.763 -36.767 11.188 1.00 44.04 125 PRO B CA 1
ATOM 4574 C C . PRO B 1 15 ? 4.769 -35.935 9.909 1.00 44.12 125 PRO B C 1
ATOM 4575 O O . PRO B 1 15 ? 3.714 -35.743 9.307 1.00 43.77 125 PRO B O 1
ATOM 4579 N N . ARG B 1 16 ? 5.938 -35.458 9.482 1.00 44.64 126 ARG B N 1
ATOM 4580 C CA . ARG B 1 16 ? 6.025 -34.664 8.254 1.00 45.72 126 ARG B CA 1
ATOM 4581 C C . ARG B 1 16 ? 7.368 -34.677 7.546 1.00 48.29 126 ARG B C 1
ATOM 4582 O O . ARG B 1 16 ? 8.413 -34.611 8.180 1.00 50.99 126 ARG B O 1
ATOM 4590 N N . ARG B 1 17 ? 7.333 -34.769 6.220 1.00 50.90 127 ARG B N 1
ATOM 4591 C CA . ARG B 1 17 ? 8.551 -34.734 5.409 1.00 52.39 127 ARG B CA 1
ATOM 4592 C C . ARG B 1 17 ? 8.728 -33.255 5.104 1.00 53.90 127 ARG B C 1
ATOM 4593 O O . ARG B 1 17 ? 8.374 -32.790 4.022 1.00 54.31 127 ARG B O 1
ATOM 4601 N N . SER B 1 18 ? 9.270 -32.522 6.072 1.00 55.12 128 SER B N 1
ATOM 4602 C CA . SER B 1 18 ? 9.446 -31.079 5.956 1.00 56.71 128 SER B CA 1
ATOM 4603 C C . SER B 1 18 ? 10.191 -30.511 4.754 1.00 56.69 128 SER B C 1
ATOM 4604 O O . SER B 1 18 ? 9.726 -29.538 4.153 1.00 56.12 128 SER B O 1
ATOM 4607 N N . GLN B 1 19 ? 11.337 -31.085 4.401 1.00 56.32 129 GLN B N 1
ATOM 4608 C CA . GLN B 1 19 ? 12.077 -30.567 3.253 1.00 57.52 129 GLN B CA 1
ATOM 4609 C C . GLN B 1 19 ? 11.180 -30.643 2.015 1.00 57.24 129 GLN B C 1
ATOM 4610 O O . GLN B 1 19 ? 10.806 -29.617 1.445 1.00 58.49 129 GLN B O 1
ATOM 4616 N N . VAL B 1 20 ? 10.820 -31.864 1.627 1.00 55.50 130 VAL B N 1
ATOM 4617 C CA . VAL B 1 20 ? 9.954 -32.116 0.475 1.00 52.15 130 VAL B CA 1
ATOM 4618 C C . VAL B 1 20 ? 8.707 -31.230 0.435 1.00 51.13 130 VAL B C 1
ATOM 4619 O O . VAL B 1 20 ? 8.412 -30.607 -0.579 1.00 51.35 130 VAL B O 1
ATOM 4623 N N . GLU B 1 21 ? 7.972 -31.179 1.536 1.00 50.11 131 GLU B N 1
ATOM 4624 C CA . GLU B 1 21 ? 6.756 -30.384 1.586 1.00 51.45 131 GLU B CA 1
ATOM 4625 C C . GLU B 1 21 ? 6.981 -28.902 1.295 1.00 52.15 131 GLU B C 1
ATOM 4626 O O . GLU B 1 21 ? 6.116 -28.245 0.707 1.00 51.66 131 GLU B O 1
ATOM 4632 N N . SER B 1 22 ? 8.139 -28.377 1.693 1.00 53.20 132 SER B N 1
ATOM 4633 C CA . SER B 1 22 ? 8.435 -26.961 1.474 1.00 53.75 132 SER B CA 1
ATOM 4634 C C . SER B 1 22 ? 8.785 -26.679 0.017 1.00 52.91 132 SER B C 1
ATOM 4635 O O . SER B 1 22 ? 8.797 -25.525 -0.411 1.00 52.45 132 SER B O 1
ATOM 4638 N N . ASN B 1 23 ? 9.094 -27.735 -0.731 1.00 51.70 133 ASN B N 1
ATOM 4639 C CA . ASN B 1 23 ? 9.403 -27.608 -2.150 1.00 51.50 133 ASN B CA 1
ATOM 4640 C C . ASN B 1 23 ? 8.227 -28.164 -2.937 1.00 51.11 133 ASN B C 1
ATOM 4641 O O . ASN B 1 23 ? 8.406 -28.996 -3.831 1.00 51.43 133 ASN B O 1
ATOM 4646 N N . ILE B 1 24 ? 7.023 -27.724 -2.577 1.00 49.37 134 ILE B N 1
ATOM 4647 C CA . ILE B 1 24 ? 5.799 -28.155 -3.244 1.00 47.62 134 ILE B CA 1
ATOM 4648 C C . ILE B 1 24 ? 4.855 -26.975 -3.359 1.00 47.10 134 ILE B C 1
ATOM 4649 O O . ILE B 1 24 ? 4.442 -26.399 -2.355 1.00 47.39 134 ILE B O 1
ATOM 4654 N N . VAL B 1 25 ? 4.517 -26.617 -4.593 1.00 45.56 135 VAL B N 1
ATOM 4655 C CA . VAL B 1 25 ? 3.634 -25.489 -4.834 1.00 42.49 135 VAL B CA 1
ATOM 4656 C C . VAL B 1 25 ? 2.224 -25.958 -5.131 1.00 42.14 135 VAL B C 1
ATOM 4657 O O . VAL B 1 25 ? 2.010 -26.788 -6.017 1.00 43.53 135 VAL B O 1
ATOM 4661 N N . VAL B 1 26 ? 1.266 -25.419 -4.386 1.00 39.30 136 VAL B N 1
ATOM 4662 C CA . VAL B 1 26 ? -0.132 -25.769 -4.561 1.00 36.90 136 VAL B CA 1
ATOM 4663 C C . VAL B 1 26 ? -0.809 -24.700 -5.399 1.00 37.12 136 VAL B C 1
ATOM 4664 O O . VAL B 1 26 ? -0.780 -23.521 -5.044 1.00 38.22 136 VAL B O 1
ATOM 4668 N N . GLY B 1 27 ? -1.411 -25.105 -6.513 1.00 36.20 137 GLY B N 1
ATOM 4669 C CA . GLY B 1 27 ? -2.107 -24.147 -7.355 1.00 34.53 137 GLY B CA 1
ATOM 4670 C C . GLY B 1 27 ? -3.557 -24.030 -6.915 1.00 34.67 137 GLY B C 1
ATOM 4671 O O . GLY B 1 27 ? -4.256 -25.036 -6.792 1.00 35.61 137 GLY B O 1
ATOM 4672 N N . VAL B 1 28 ? -4.017 -22.808 -6.665 1.00 34.99 138 VAL B N 1
ATOM 4673 C CA . VAL B 1 28 ? -5.397 -22.588 -6.228 1.00 34.47 138 VAL B CA 1
ATOM 4674 C C . VAL B 1 28 ? -6.134 -21.645 -7.181 1.00 34.35 138 VAL B C 1
ATOM 4675 O O . VAL B 1 28 ? -5.840 -20.452 -7.240 1.00 36.21 138 VAL B O 1
ATOM 4679 N N . LEU B 1 29 ? -7.078 -22.186 -7.939 1.00 32.63 139 LEU B N 1
ATOM 4680 C CA . LEU B 1 29 ? -7.850 -21.375 -8.862 1.00 31.77 139 LEU B CA 1
ATOM 4681 C C . LEU B 1 29 ? -9.156 -21.069 -8.172 1.00 33.38 139 LEU B C 1
ATOM 4682 O O . LEU B 1 29 ? -10.033 -21.932 -8.060 1.00 30.83 139 LEU B O 1
ATOM 4687 N N . ASP B 1 30 ? -9.263 -19.830 -7.703 1.00 36.22 140 ASP B N 1
ATOM 4688 C CA . ASP B 1 30 ? -10.441 -19.353 -7.005 1.00 38.49 140 ASP B CA 1
ATOM 4689 C C . ASP B 1 30 ? -10.553 -17.839 -7.213 1.00 39.81 140 ASP B C 1
ATOM 4690 O O . ASP B 1 30 ? -10.254 -17.338 -8.298 1.00 40.95 140 ASP B O 1
ATOM 4695 N N . THR B 1 31 ? -10.967 -17.113 -6.176 1.00 40.16 141 THR B N 1
ATOM 4696 C CA . THR B 1 31 ? -11.134 -15.667 -6.267 1.00 38.46 141 THR B CA 1
ATOM 4697 C C . THR B 1 31 ? -9.934 -14.858 -5.800 1.00 40.34 141 THR B C 1
ATOM 4698 O O . THR B 1 31 ? -10.093 -13.716 -5.380 1.00 40.86 141 THR B O 1
ATOM 4702 N N . GLY B 1 32 ? -8.740 -15.436 -5.871 1.00 42.57 142 GLY B N 1
ATOM 4703 C CA . GLY B 1 32 ? -7.557 -14.710 -5.446 1.00 44.78 142 GLY B CA 1
ATOM 4704 C C . GLY B 1 32 ? -7.358 -14.804 -3.948 1.00 48.18 142 GLY B C 1
ATOM 4705 O O . GLY B 1 32 ? -8.262 -15.182 -3.215 1.00 49.42 142 GLY B O 1
ATOM 4706 N N . ILE B 1 33 ? -6.176 -14.418 -3.489 1.00 51.44 143 ILE B N 1
ATOM 4707 C CA . ILE B 1 33 ? -5.814 -14.488 -2.079 1.00 54.64 143 ILE B CA 1
ATOM 4708 C C . ILE B 1 33 ? -5.571 -13.094 -1.462 1.00 57.65 143 ILE B C 1
ATOM 4709 O O . ILE B 1 33 ? -5.481 -12.105 -2.188 1.00 57.31 143 ILE B O 1
ATOM 4714 N N . TRP B 1 34 ? -5.464 -13.031 -0.130 1.00 61.11 144 TRP B N 1
ATOM 4715 C CA . TRP B 1 34 ? -5.206 -11.777 0.602 1.00 63.19 144 TRP B CA 1
ATOM 4716 C C . TRP B 1 34 ? -3.940 -11.961 1.453 1.00 62.16 144 TRP B C 1
ATOM 4717 O O . TRP B 1 34 ? -4.023 -12.248 2.640 1.00 61.76 144 TRP B O 1
ATOM 4728 N N . PRO B 1 35 ? -2.755 -11.764 0.850 1.00 62.08 145 PRO B N 1
ATOM 4729 C CA . PRO B 1 35 ? -1.388 -11.878 1.385 1.00 62.40 145 PRO B CA 1
ATOM 4730 C C . PRO B 1 35 ? -1.092 -11.419 2.802 1.00 62.82 145 PRO B C 1
ATOM 4731 O O . PRO B 1 35 ? -0.078 -11.817 3.380 1.00 61.96 145 PRO B O 1
ATOM 4735 N N . GLU B 1 36 ? -1.953 -10.582 3.363 1.00 63.93 146 GLU B N 1
ATOM 4736 C CA . GLU B 1 36 ? -1.700 -10.069 4.702 1.00 65.38 146 GLU B CA 1
ATOM 4737 C C . GLU B 1 36 ? -2.361 -10.819 5.858 1.00 64.16 146 GLU B C 1
ATOM 4738 O O . GLU B 1 36 ? -2.339 -10.338 6.991 1.00 64.74 146 GLU B O 1
ATOM 4744 N N . SER B 1 37 ? -2.948 -11.983 5.593 1.00 62.13 147 SER B N 1
ATOM 4745 C CA . SER B 1 37 ? -3.576 -12.746 6.667 1.00 60.24 147 SER B CA 1
ATOM 4746 C C . SER B 1 37 ? -2.529 -13.557 7.406 1.00 58.99 147 SER B C 1
ATOM 4747 O O . SER B 1 37 ? -1.498 -13.923 6.833 1.00 58.35 147 SER B O 1
ATOM 4750 N N . PRO B 1 38 ? -2.773 -13.836 8.700 1.00 57.86 148 PRO B N 1
ATOM 4751 C CA . PRO B 1 38 ? -1.852 -14.609 9.545 1.00 55.95 148 PRO B CA 1
ATOM 4752 C C . PRO B 1 38 ? -1.539 -15.951 8.902 1.00 54.83 148 PRO B C 1
ATOM 4753 O O . PRO B 1 38 ? -0.388 -16.395 8.892 1.00 53.17 148 PRO B O 1
ATOM 4757 N N . SER B 1 39 ? -2.586 -16.571 8.355 1.00 53.43 149 SER B N 1
ATOM 4758 C CA . SER B 1 39 ? -2.490 -17.865 7.692 1.00 51.84 149 SER B CA 1
ATOM 4759 C C . SER B 1 39 ? -1.334 -17.960 6.700 1.00 51.01 149 SER B C 1
ATOM 4760 O O . SER B 1 39 ? -0.715 -19.011 6.570 1.00 50.57 149 SER B O 1
ATOM 4763 N N . PHE B 1 40 ? -1.039 -16.870 6.001 1.00 51.20 150 PHE B N 1
ATOM 4764 C CA . PHE B 1 40 ? 0.057 -16.877 5.037 1.00 52.31 150 PHE B CA 1
ATOM 4765 C C . PHE B 1 40 ? 1.183 -15.987 5.563 1.00 54.52 150 PHE B C 1
ATOM 4766 O O . PHE B 1 40 ? 1.264 -14.812 5.221 1.00 57.05 150 PHE B O 1
ATOM 4774 N N . ASP B 1 41 ? 2.047 -16.553 6.401 1.00 56.47 151 ASP B N 1
ATOM 4775 C CA . ASP B 1 41 ? 3.158 -15.810 6.987 1.00 58.05 151 ASP B CA 1
ATOM 4776 C C . ASP B 1 41 ? 4.481 -16.408 6.514 1.00 59.03 151 ASP B C 1
ATOM 4777 O O . ASP B 1 41 ? 4.583 -17.617 6.316 1.00 59.18 151 ASP B O 1
ATOM 4782 N N . ASP B 1 42 ? 5.492 -15.561 6.342 1.00 60.12 152 ASP B N 1
ATOM 4783 C CA . ASP B 1 42 ? 6.809 -15.997 5.876 1.00 61.68 152 ASP B CA 1
ATOM 4784 C C . ASP B 1 42 ? 7.717 -16.551 6.953 1.00 61.17 152 ASP B C 1
ATOM 4785 O O . ASP B 1 42 ? 8.641 -17.318 6.668 1.00 60.80 152 ASP B O 1
ATOM 4790 N N . GLU B 1 43 ? 7.462 -16.123 8.183 1.00 60.14 153 GLU B N 1
ATOM 4791 C CA . GLU B 1 43 ? 8.241 -16.532 9.337 1.00 59.58 153 GLU B CA 1
ATOM 4792 C C . GLU B 1 43 ? 8.847 -17.924 9.197 1.00 57.52 153 GLU B C 1
ATOM 4793 O O . GLU B 1 43 ? 8.152 -18.924 9.317 1.00 58.97 153 GLU B O 1
ATOM 4799 N N . GLY B 1 44 ? 10.142 -17.984 8.917 1.00 55.35 154 GLY B N 1
ATOM 4800 C CA . GLY B 1 44 ? 10.801 -19.270 8.806 1.00 53.32 154 GLY B CA 1
ATOM 4801 C C . GLY B 1 44 ? 10.958 -19.847 7.417 1.00 52.56 154 GLY B C 1
ATOM 4802 O O . GLY B 1 44 ? 11.812 -20.708 7.198 1.00 52.12 154 GLY B O 1
ATOM 4803 N N . PHE B 1 45 ? 10.154 -19.385 6.469 1.00 51.66 155 PHE B N 1
ATOM 4804 C CA . PHE B 1 45 ? 10.247 -19.922 5.121 1.00 51.29 155 PHE B CA 1
ATOM 4805 C C . PHE B 1 45 ? 11.540 -19.568 4.424 1.00 51.63 155 PHE B C 1
ATOM 4806 O O . PHE B 1 45 ? 12.020 -18.442 4.522 1.00 53.87 155 PHE B O 1
ATOM 4814 N N . SER B 1 46 ? 12.101 -20.547 3.723 1.00 51.14 156 SER B N 1
ATOM 4815 C CA . SER B 1 46 ? 13.326 -20.356 2.972 1.00 50.86 156 SER B CA 1
ATOM 4816 C C . SER B 1 46 ? 12.934 -19.765 1.612 1.00 51.81 156 SER B C 1
ATOM 4817 O O . SER B 1 46 ? 11.757 -19.506 1.356 1.00 49.64 156 SER B O 1
ATOM 4820 N N . PRO B 1 47 ? 13.914 -19.530 0.726 1.00 53.59 157 PRO B N 1
ATOM 4821 C CA . PRO B 1 47 ? 13.598 -18.967 -0.592 1.00 54.86 157 PRO B CA 1
ATOM 4822 C C . PRO B 1 47 ? 12.705 -19.899 -1.405 1.00 56.32 157 PRO B C 1
ATOM 4823 O O . PRO B 1 47 ? 12.670 -21.111 -1.156 1.00 57.51 157 PRO B O 1
ATOM 4827 N N . PRO B 1 48 ? 11.965 -19.345 -2.386 1.00 56.35 158 PRO B N 1
ATOM 4828 C CA . PRO B 1 48 ? 11.071 -20.132 -3.245 1.00 55.97 158 PRO B CA 1
ATOM 4829 C C . PRO B 1 48 ? 11.872 -21.195 -4.003 1.00 55.74 158 PRO B C 1
ATOM 4830 O O . PRO B 1 48 ? 13.028 -20.970 -4.354 1.00 55.63 158 PRO B O 1
ATOM 4834 N N . PRO B 1 49 ? 11.266 -22.364 -4.268 1.00 55.96 159 PRO B N 1
ATOM 4835 C CA . PRO B 1 49 ? 11.969 -23.434 -4.981 1.00 56.59 159 PRO B CA 1
ATOM 4836 C C . PRO B 1 49 ? 12.609 -22.952 -6.271 1.00 58.37 159 PRO B C 1
ATOM 4837 O O . PRO B 1 49 ? 11.978 -22.255 -7.058 1.00 58.47 159 PRO B O 1
ATOM 4841 N N . PRO B 1 50 ? 13.877 -23.318 -6.501 1.00 60.15 160 PRO B N 1
ATOM 4842 C CA . PRO B 1 50 ? 14.612 -22.924 -7.707 1.00 62.53 160 PRO B CA 1
ATOM 4843 C C . PRO B 1 50 ? 13.869 -23.292 -8.998 1.00 65.29 160 PRO B C 1
ATOM 4844 O O . PRO B 1 50 ? 14.077 -22.681 -10.051 1.00 66.35 160 PRO B O 1
ATOM 4848 N N . LYS B 1 51 ? 13.002 -24.297 -8.903 1.00 66.88 161 LYS B N 1
ATOM 4849 C CA . LYS B 1 51 ? 12.229 -24.770 -10.047 1.00 67.21 161 LYS B CA 1
ATOM 4850 C C . LYS B 1 51 ? 11.088 -23.816 -10.394 1.00 66.36 161 LYS B C 1
ATOM 4851 O O . LYS B 1 51 ? 10.675 -23.744 -11.549 1.00 68.39 161 LYS B O 1
ATOM 4857 N N . TRP B 1 52 ? 10.572 -23.099 -9.397 1.00 63.98 162 TRP B N 1
ATOM 4858 C CA . TRP B 1 52 ? 9.459 -22.176 -9.622 1.00 61.72 162 TRP B CA 1
ATOM 4859 C C . TRP B 1 52 ? 9.736 -21.224 -10.772 1.00 61.53 162 TRP B C 1
ATOM 4860 O O . TRP B 1 52 ? 10.885 -20.886 -11.050 1.00 61.95 162 TRP B O 1
ATOM 4871 N N . LYS B 1 53 ? 8.673 -20.791 -11.438 1.00 61.74 163 LYS B N 1
ATOM 4872 C CA . LYS B 1 53 ? 8.808 -19.891 -12.567 1.00 62.42 163 LYS B CA 1
ATOM 4873 C C . LYS B 1 53 ? 7.674 -18.873 -12.623 1.00 62.30 163 LYS B C 1
ATOM 4874 O O . LYS B 1 53 ? 7.752 -17.874 -13.336 1.00 62.98 163 LYS B O 1
ATOM 4880 N N . GLY B 1 54 ? 6.618 -19.129 -11.863 1.00 62.44 164 GLY B N 1
ATOM 4881 C CA . GLY B 1 54 ? 5.493 -18.218 -11.849 1.00 62.00 164 GLY B CA 1
ATOM 4882 C C . GLY B 1 54 ? 5.926 -16.824 -11.460 1.00 62.41 164 GLY B C 1
ATOM 4883 O O . GLY B 1 54 ? 7.106 -16.564 -11.226 1.00 61.97 164 GLY B O 1
ATOM 4884 N N . THR B 1 55 ? 4.962 -15.920 -11.387 1.00 63.29 165 THR B N 1
ATOM 4885 C CA . THR B 1 55 ? 5.243 -14.541 -11.029 1.00 64.61 165 THR B CA 1
ATOM 4886 C C . THR B 1 55 ? 3.974 -13.963 -10.435 1.00 65.80 165 THR B C 1
ATOM 4887 O O . THR B 1 55 ? 3.037 -14.709 -10.146 1.00 65.14 165 THR B O 1
ATOM 4891 N N . CYS B 1 56 ? 3.943 -12.650 -10.230 1.00 67.74 166 CYS B N 1
ATOM 4892 C CA . CYS B 1 56 ? 2.742 -12.030 -9.690 1.00 71.52 166 CYS B CA 1
ATOM 4893 C C . CYS B 1 56 ? 2.580 -10.545 -10.026 1.00 71.54 166 CYS B C 1
ATOM 4894 O O . CYS B 1 56 ? 3.537 -9.774 -10.021 1.00 71.36 166 CYS B O 1
ATOM 4897 N N . GLU B 1 57 ? 1.342 -10.166 -10.319 1.00 72.20 167 GLU B N 1
ATOM 4898 C CA . GLU B 1 57 ? 0.995 -8.803 -10.683 1.00 74.02 167 GLU B CA 1
ATOM 4899 C C . GLU B 1 57 ? 1.165 -7.837 -9.506 1.00 75.72 167 GLU B C 1
ATOM 4900 O O . GLU B 1 57 ? 0.339 -7.797 -8.594 1.00 75.60 167 GLU B O 1
ATOM 4906 N N . THR B 1 58 ? 2.239 -7.053 -9.547 1.00 77.67 168 THR B N 1
ATOM 4907 C CA . THR B 1 58 ? 2.554 -6.082 -8.498 1.00 79.29 168 THR B CA 1
ATOM 4908 C C . THR B 1 58 ? 2.090 -4.672 -8.871 1.00 80.77 168 THR B C 1
ATOM 4909 O O . THR B 1 58 ? 2.779 -3.700 -8.558 1.00 81.50 168 THR B O 1
ATOM 4913 N N . SER B 1 59 ? 0.935 -4.545 -9.522 1.00 81.76 169 SER B N 1
ATOM 4914 C CA . SER B 1 59 ? 0.474 -3.220 -9.938 1.00 82.50 169 SER B CA 1
ATOM 4915 C C . SER B 1 59 ? -0.670 -2.611 -9.142 1.00 82.76 169 SER B C 1
ATOM 4916 O O . SER B 1 59 ? -0.793 -1.390 -9.072 1.00 83.13 169 SER B O 1
ATOM 4919 N N . ASN B 1 60 ? -1.519 -3.447 -8.561 1.00 82.64 170 ASN B N 1
ATOM 4920 C CA . ASN B 1 60 ? -2.639 -2.946 -7.769 1.00 82.64 170 ASN B CA 1
ATOM 4921 C C . ASN B 1 60 ? -2.232 -3.146 -6.321 1.00 81.79 170 ASN B C 1
ATOM 4922 O O . ASN B 1 60 ? -3.062 -3.402 -5.440 1.00 80.67 170 ASN B O 1
ATOM 4927 N N . ASN B 1 61 ? -0.924 -3.005 -6.109 1.00 80.35 171 ASN B N 1
ATOM 4928 C CA . ASN B 1 61 ? -0.286 -3.183 -4.815 1.00 78.48 171 ASN B CA 1
ATOM 4929 C C . ASN B 1 61 ? -0.666 -4.542 -4.251 1.00 76.94 171 ASN B C 1
ATOM 4930 O O . ASN B 1 61 ? -1.745 -4.739 -3.679 1.00 76.73 171 ASN B O 1
ATOM 4935 N N . PHE B 1 62 ? 0.254 -5.475 -4.449 1.00 74.18 172 PHE B N 1
ATOM 4936 C CA . PHE B 1 62 ? 0.119 -6.852 -4.025 1.00 71.50 172 PHE B CA 1
ATOM 4937 C C . PHE B 1 62 ? 1.547 -7.387 -4.104 1.00 72.02 172 PHE B C 1
ATOM 4938 O O . PHE B 1 62 ? 2.186 -7.309 -5.156 1.00 71.71 172 PHE B O 1
ATOM 4946 N N . ARG B 1 63 ? 2.053 -7.910 -2.993 1.00 72.38 173 ARG B N 1
ATOM 4947 C CA . ARG B 1 63 ? 3.411 -8.436 -2.964 1.00 73.17 173 ARG B CA 1
ATOM 4948 C C . ARG B 1 63 ? 3.392 -9.920 -2.649 1.00 72.29 173 ARG B C 1
ATOM 4949 O O . ARG B 1 63 ? 2.856 -10.333 -1.623 1.00 72.09 173 ARG B O 1
ATOM 4957 N N . CYS B 1 64 ? 3.977 -10.730 -3.520 1.00 71.60 174 CYS B N 1
ATOM 4958 C CA . CYS B 1 64 ? 4.005 -12.154 -3.249 1.00 71.18 174 CYS B CA 1
ATOM 4959 C C . CYS B 1 64 ? 5.368 -12.504 -2.663 1.00 68.59 174 CYS B C 1
ATOM 4960 O O . CYS B 1 64 ? 6.412 -12.305 -3.293 1.00 68.05 174 CYS B O 1
ATOM 4963 N N . ASN B 1 65 ? 5.316 -13.007 -1.430 1.00 65.13 175 ASN B N 1
ATOM 4964 C CA . ASN B 1 65 ? 6.473 -13.383 -0.615 1.00 61.18 175 ASN B CA 1
ATOM 4965 C C . ASN B 1 65 ? 7.089 -14.777 -0.827 1.00 59.35 175 ASN B C 1
ATOM 4966 O O . ASN B 1 65 ? 7.277 -15.235 -1.956 1.00 59.06 175 ASN B O 1
ATOM 4971 N N . ARG B 1 66 ? 7.414 -15.430 0.290 1.00 57.36 176 ARG B N 1
ATOM 4972 C CA . ARG B 1 66 ? 8.015 -16.764 0.299 1.00 55.41 176 ARG B CA 1
ATOM 4973 C C . ARG B 1 66 ? 6.976 -17.871 0.504 1.00 53.33 176 ARG B C 1
ATOM 4974 O O . ARG B 1 66 ? 7.220 -19.030 0.166 1.00 51.93 176 ARG B O 1
ATOM 4982 N N . LYS B 1 67 ? 5.827 -17.502 1.069 1.00 50.44 177 LYS B N 1
ATOM 4983 C CA . LYS B 1 67 ? 4.726 -18.434 1.305 1.00 48.54 177 LYS B CA 1
ATOM 4984 C C . LYS B 1 67 ? 3.903 -18.483 0.014 1.00 48.10 177 LYS B C 1
ATOM 4985 O O . LYS B 1 67 ? 3.765 -19.535 -0.606 1.00 49.70 177 LYS B O 1
ATOM 4991 N N . ILE B 1 68 ? 3.367 -17.330 -0.382 1.00 45.91 178 ILE B N 1
ATOM 4992 C CA . ILE B 1 68 ? 2.585 -17.186 -1.611 1.00 41.50 178 ILE B CA 1
ATOM 4993 C C . ILE B 1 68 ? 3.567 -16.767 -2.704 1.00 40.66 178 ILE B C 1
ATOM 4994 O O . ILE B 1 68 ? 3.833 -15.586 -2.875 1.00 42.22 178 ILE B O 1
ATOM 4999 N N . ILE B 1 69 ? 4.107 -17.729 -3.443 1.00 38.67 179 ILE B N 1
ATOM 5000 C CA . ILE B 1 69 ? 5.103 -17.427 -4.467 1.00 37.60 179 ILE B CA 1
ATOM 5001 C C . ILE B 1 69 ? 4.596 -17.110 -5.872 1.00 37.96 179 ILE B C 1
ATOM 5002 O O . ILE B 1 69 ? 5.328 -17.257 -6.854 1.00 38.58 179 ILE B O 1
ATOM 5007 N N . GLY B 1 70 ? 3.352 -16.668 -5.976 1.00 36.67 180 GLY B N 1
ATOM 5008 C CA . GLY B 1 70 ? 2.821 -16.348 -7.280 1.00 34.52 180 GLY B CA 1
ATOM 5009 C C . GLY B 1 70 ? 1.364 -15.968 -7.194 1.00 35.01 180 GLY B C 1
ATOM 5010 O O . GLY B 1 70 ? 0.631 -16.467 -6.337 1.00 32.41 180 GLY B O 1
ATOM 5011 N N . ALA B 1 71 ? 0.952 -15.072 -8.086 1.00 35.36 181 ALA B N 1
ATOM 5012 C CA . ALA B 1 71 ? -0.431 -14.617 -8.143 1.00 36.94 181 ALA B CA 1
ATOM 5013 C C . ALA B 1 71 ? -0.759 -14.025 -9.521 1.00 37.74 181 ALA B C 1
ATOM 5014 O O . ALA B 1 71 ? -0.011 -13.217 -10.072 1.00 37.90 181 ALA B O 1
ATOM 5016 N N . ARG B 1 72 ? -1.884 -14.444 -10.080 1.00 36.92 182 ARG B N 1
ATOM 5017 C CA . ARG B 1 72 ? -2.289 -13.963 -11.378 1.00 35.87 182 ARG B CA 1
ATOM 5018 C C . ARG B 1 72 ? -3.784 -13.806 -11.398 1.00 36.27 182 ARG B C 1
ATOM 5019 O O . ARG B 1 72 ? -4.479 -14.423 -10.594 1.00 37.80 182 ARG B O 1
ATOM 5027 N N . SER B 1 73 ? -4.276 -12.946 -12.286 1.00 36.28 183 SER B N 1
ATOM 5028 C CA . SER B 1 73 ? -5.709 -12.730 -12.411 1.00 35.87 183 SER B CA 1
ATOM 5029 C C . SER B 1 73 ? -6.071 -12.892 -13.873 1.00 34.58 183 SER B C 1
ATOM 5030 O O . SER B 1 73 ? -5.227 -12.747 -14.755 1.00 34.57 183 SER B O 1
ATOM 5033 N N . TYR B 1 74 ? -7.331 -13.215 -14.116 1.00 34.09 184 TYR B N 1
ATOM 5034 C CA . TYR B 1 74 ? -7.825 -13.448 -15.455 1.00 33.27 184 TYR B CA 1
ATOM 5035 C C . TYR B 1 74 ? -9.240 -12.911 -15.533 1.00 36.94 184 TYR B C 1
ATOM 5036 O O . TYR B 1 74 ? -10.114 -13.334 -14.771 1.00 36.70 184 TYR B O 1
ATOM 5045 N N . HIS B 1 75 ? -9.458 -11.966 -16.442 1.00 40.38 185 HIS B N 1
ATOM 5046 C CA . HIS B 1 75 ? -10.772 -11.362 -16.618 1.00 44.23 185 HIS B CA 1
ATOM 5047 C C . HIS B 1 75 ? -10.926 -11.063 -18.109 1.00 45.41 185 HIS B C 1
ATOM 5048 O O . HIS B 1 75 ? -11.311 -9.962 -18.526 1.00 46.11 185 HIS B O 1
ATOM 5055 N N . ILE B 1 76 ? -10.617 -12.080 -18.904 1.00 45.76 186 ILE B N 1
ATOM 5056 C CA . ILE B 1 76 ? -10.653 -12.003 -20.355 1.00 45.30 186 ILE B CA 1
ATOM 5057 C C . ILE B 1 76 ? -11.956 -11.513 -20.979 1.00 46.70 186 ILE B C 1
ATOM 5058 O O . ILE B 1 76 ? -13.033 -12.040 -20.698 1.00 46.61 186 ILE B O 1
ATOM 5063 N N . GLY B 1 77 ? -11.824 -10.481 -21.814 1.00 48.17 187 GLY B N 1
ATOM 5064 C CA . GLY B 1 77 ? -12.941 -9.906 -22.542 1.00 49.90 187 GLY B CA 1
ATOM 5065 C C . GLY B 1 77 ? -14.032 -9.126 -21.839 1.00 51.91 187 GLY B C 1
ATOM 5066 O O . GLY B 1 77 ? -15.201 -9.296 -22.176 1.00 52.11 187 GLY B O 1
ATOM 5067 N N . ARG B 1 78 ? -13.675 -8.258 -20.898 1.00 53.73 188 ARG B N 1
ATOM 5068 C CA . ARG B 1 78 ? -14.677 -7.466 -20.184 1.00 55.68 188 ARG B CA 1
ATOM 5069 C C . ARG B 1 78 ? -14.008 -6.624 -19.109 1.00 56.86 188 ARG B C 1
ATOM 5070 O O . ARG B 1 78 ? -12.940 -6.969 -18.615 1.00 56.70 188 ARG B O 1
ATOM 5078 N N . PRO B 1 79 ? -14.631 -5.501 -18.734 1.00 59.06 189 PRO B N 1
ATOM 5079 C CA . PRO B 1 79 ? -14.055 -4.639 -17.701 1.00 60.77 189 PRO B CA 1
ATOM 5080 C C . PRO B 1 79 ? -14.325 -5.280 -16.344 1.00 63.08 189 PRO B C 1
ATOM 5081 O O . PRO B 1 79 ? -15.072 -6.258 -16.253 1.00 63.58 189 PRO B O 1
ATOM 5085 N N . ILE B 1 80 ? -13.730 -4.726 -15.293 1.00 64.99 190 ILE B N 1
ATOM 5086 C CA . ILE B 1 80 ? -13.927 -5.246 -13.946 1.00 66.33 190 ILE B CA 1
ATOM 5087 C C . ILE B 1 80 ? -15.253 -4.750 -13.386 1.00 67.96 190 ILE B C 1
ATOM 5088 O O . ILE B 1 80 ? -15.506 -3.552 -13.356 1.00 68.08 190 ILE B O 1
ATOM 5093 N N . SER B 1 81 ? -16.096 -5.680 -12.947 1.00 70.75 191 SER B N 1
ATOM 5094 C CA . SER B 1 81 ? -17.404 -5.347 -12.383 1.00 72.00 191 SER B CA 1
ATOM 5095 C C . SER B 1 81 ? -17.198 -4.467 -11.157 1.00 72.76 191 SER B C 1
ATOM 5096 O O . SER B 1 81 ? -16.169 -4.565 -10.491 1.00 73.42 191 SER B O 1
ATOM 5099 N N . PRO B 1 82 ? -18.163 -3.585 -10.844 1.00 73.83 192 PRO B N 1
ATOM 5100 C CA . PRO B 1 82 ? -17.952 -2.748 -9.655 1.00 74.15 192 PRO B CA 1
ATOM 5101 C C . PRO B 1 82 ? -17.877 -3.666 -8.434 1.00 73.84 192 PRO B C 1
ATOM 5102 O O . PRO B 1 82 ? -18.513 -4.726 -8.408 1.00 74.08 192 PRO B O 1
ATOM 5106 N N . GLY B 1 83 ? -17.099 -3.272 -7.432 1.00 72.24 193 GLY B N 1
ATOM 5107 C CA . GLY B 1 83 ? -16.971 -4.104 -6.250 1.00 69.93 193 GLY B CA 1
ATOM 5108 C C . GLY B 1 83 ? -15.709 -4.940 -6.323 1.00 68.24 193 GLY B C 1
ATOM 5109 O O . GLY B 1 83 ? -15.037 -5.151 -5.311 1.00 69.17 193 GLY B O 1
ATOM 5110 N N . ASP B 1 84 ? -15.387 -5.425 -7.520 1.00 65.41 194 ASP B N 1
ATOM 5111 C CA . ASP B 1 84 ? -14.183 -6.218 -7.716 1.00 61.99 194 ASP B CA 1
ATOM 5112 C C . ASP B 1 84 ? -12.989 -5.288 -7.755 1.00 58.54 194 ASP B C 1
ATOM 5113 O O . ASP B 1 84 ? -13.129 -4.088 -7.580 1.00 56.85 194 ASP B O 1
ATOM 5118 N N . VAL B 1 85 ? -11.810 -5.849 -7.981 1.00 57.23 195 VAL B N 1
ATOM 5119 C CA . VAL B 1 85 ? -10.587 -5.064 -8.032 1.00 56.06 195 VAL B CA 1
ATOM 5120 C C . VAL B 1 85 ? -9.589 -5.671 -8.996 1.00 55.57 195 VAL B C 1
ATOM 5121 O O . VAL B 1 85 ? -9.473 -6.886 -9.113 1.00 56.30 195 VAL B O 1
ATOM 5125 N N . ASN B 1 86 ? -8.861 -4.814 -9.687 1.00 55.56 196 ASN B N 1
ATOM 5126 C CA . ASN B 1 86 ? -7.874 -5.285 -10.638 1.00 56.12 196 ASN B CA 1
ATOM 5127 C C . ASN B 1 86 ? -6.818 -6.051 -9.848 1.00 54.70 196 ASN B C 1
ATOM 5128 O O . ASN B 1 86 ? -6.555 -5.720 -8.691 1.00 55.67 196 ASN B O 1
ATOM 5133 N N . GLY B 1 87 ? -6.238 -7.083 -10.462 1.00 52.84 197 GLY B N 1
ATOM 5134 C CA . GLY B 1 87 ? -5.199 -7.871 -9.809 1.00 48.49 197 GLY B CA 1
ATOM 5135 C C . GLY B 1 87 ? -5.627 -9.036 -8.926 1.00 45.22 197 GLY B C 1
ATOM 5136 O O . GLY B 1 87 ? -6.819 -9.305 -8.760 1.00 44.62 197 GLY B O 1
ATOM 5137 N N . PRO B 1 88 ? -4.652 -9.740 -8.332 1.00 43.41 198 PRO B N 1
ATOM 5138 C CA . PRO B 1 88 ? -4.813 -10.898 -7.444 1.00 43.78 198 PRO B CA 1
ATOM 5139 C C . PRO B 1 88 ? -5.593 -10.705 -6.131 1.00 44.59 198 PRO B C 1
ATOM 5140 O O . PRO B 1 88 ? -6.408 -11.548 -5.775 1.00 44.93 198 PRO B O 1
ATOM 5144 N N . ARG B 1 89 ? -5.344 -9.615 -5.410 1.00 44.57 199 ARG B N 1
ATOM 5145 C CA . ARG B 1 89 ? -6.025 -9.381 -4.136 1.00 44.70 199 ARG B CA 1
ATOM 5146 C C . ARG B 1 89 ? -7.458 -9.917 -4.108 1.00 44.20 199 ARG B C 1
ATOM 5147 O O . ARG B 1 89 ? -8.173 -9.823 -5.099 1.00 43.81 199 ARG B O 1
ATOM 5155 N N . ASP B 1 90 ? -7.860 -10.478 -2.964 1.00 43.91 200 ASP B N 1
ATOM 5156 C CA . ASP B 1 90 ? -9.188 -11.069 -2.796 1.00 43.74 200 ASP B CA 1
ATOM 5157 C C . ASP B 1 90 ? -10.186 -10.208 -2.044 1.00 42.85 200 ASP B C 1
ATOM 5158 O O . ASP B 1 90 ? -10.100 -10.061 -0.835 1.00 42.76 200 ASP B O 1
ATOM 5163 N N . THR B 1 91 ? -11.166 -9.678 -2.758 1.00 43.11 201 THR B N 1
ATOM 5164 C CA . THR B 1 91 ? -12.174 -8.835 -2.136 1.00 42.88 201 THR B CA 1
ATOM 5165 C C . THR B 1 91 ? -13.391 -9.632 -1.668 1.00 43.44 201 THR B C 1
ATOM 5166 O O . THR B 1 91 ? -14.225 -9.125 -0.912 1.00 43.79 201 THR B O 1
ATOM 5170 N N . ASN B 1 92 ? -13.493 -10.880 -2.115 1.00 42.85 202 ASN B N 1
ATOM 5171 C CA . ASN B 1 92 ? -14.629 -11.721 -1.750 1.00 42.17 202 ASN B CA 1
ATOM 5172 C C . ASN B 1 92 ? -14.385 -12.589 -0.517 1.00 41.52 202 ASN B C 1
ATOM 5173 O O . ASN B 1 92 ? -15.275 -12.747 0.320 1.00 41.12 202 ASN B O 1
ATOM 5178 N N . GLY B 1 93 ? -13.186 -13.154 -0.415 1.00 40.78 203 GLY B N 1
ATOM 5179 C CA . GLY B 1 93 ? -12.860 -13.998 0.720 1.00 42.27 203 GLY B CA 1
ATOM 5180 C C . GLY B 1 93 ? -12.777 -15.474 0.366 1.00 42.61 203 GLY B C 1
ATOM 5181 O O . GLY B 1 93 ? -11.771 -16.137 0.636 1.00 41.09 203 GLY B O 1
ATOM 5182 N N . HIS B 1 94 ? -13.850 -15.978 -0.238 1.00 42.64 204 HIS B N 1
ATOM 5183 C CA . HIS B 1 94 ? -13.963 -17.369 -0.660 1.00 41.83 204 HIS B CA 1
ATOM 5184 C C . HIS B 1 94 ? -12.621 -17.960 -1.107 1.00 42.61 204 HIS B C 1
ATOM 5185 O O . HIS B 1 94 ? -12.285 -19.099 -0.772 1.00 44.00 204 HIS B O 1
ATOM 5192 N N . GLY B 1 95 ? -11.843 -17.185 -1.852 1.00 41.77 205 GLY B N 1
ATOM 5193 C CA . GLY B 1 95 ? -10.553 -17.680 -2.294 1.00 40.68 205 GLY B CA 1
ATOM 5194 C C . GLY B 1 95 ? -9.595 -17.840 -1.132 1.00 40.77 205 GLY B C 1
ATOM 5195 O O . GLY B 1 95 ? -8.904 -18.841 -1.026 1.00 43.17 205 GLY B O 1
ATOM 5196 N N . THR B 1 96 ? -9.562 -16.848 -0.251 1.00 40.63 206 THR B N 1
ATOM 5197 C CA . THR B 1 96 ? -8.681 -16.848 0.917 1.00 40.88 206 THR B CA 1
ATOM 5198 C C . THR B 1 96 ? -9.001 -18.005 1.894 1.00 39.68 206 THR B C 1
ATOM 5199 O O . THR B 1 96 ? -8.104 -18.680 2.415 1.00 37.45 206 THR B O 1
ATOM 5203 N N . HIS B 1 97 ? -10.292 -18.219 2.116 1.00 38.28 207 HIS B N 1
ATOM 5204 C CA . HIS B 1 97 ? -10.806 -19.268 2.989 1.00 38.73 207 HIS B CA 1
ATOM 5205 C C . HIS B 1 97 ? -10.378 -20.636 2.456 1.00 39.28 207 HIS B C 1
ATOM 5206 O O . HIS B 1 97 ? -10.225 -21.606 3.199 1.00 39.11 207 HIS B O 1
ATOM 5213 N N . THR B 1 98 ? -10.193 -20.690 1.145 1.00 38.57 208 THR B N 1
ATOM 5214 C CA . THR B 1 98 ? -9.815 -21.901 0.449 1.00 35.69 208 THR B CA 1
ATOM 5215 C C . THR B 1 98 ? -8.321 -22.171 0.501 1.00 35.82 208 THR B C 1
ATOM 5216 O O . THR B 1 98 ? -7.887 -23.286 0.803 1.00 37.68 208 THR B O 1
ATOM 5220 N N . ALA B 1 99 ? -7.519 -21.158 0.211 1.00 33.97 209 ALA B N 1
ATOM 5221 C CA . ALA B 1 99 ? -6.083 -21.356 0.226 1.00 33.16 209 ALA B CA 1
ATOM 5222 C C . ALA B 1 99 ? -5.561 -21.746 1.618 1.00 33.11 209 ALA B C 1
ATOM 5223 O O . ALA B 1 99 ? -4.667 -22.586 1.733 1.00 32.90 209 ALA B O 1
ATOM 5225 N N . SER B 1 100 ? -6.126 -21.137 2.665 1.00 32.40 210 SER B N 1
ATOM 5226 C CA . SER B 1 100 ? -5.716 -21.402 4.051 1.00 30.10 210 SER B CA 1
ATOM 5227 C C . SER B 1 100 ? -6.094 -22.810 4.504 1.00 29.23 210 SER B C 1
ATOM 5228 O O . SER B 1 100 ? -5.345 -23.462 5.228 1.00 27.41 210 SER B O 1
ATOM 5231 N N . THR B 1 101 ? -7.268 -23.272 4.089 1.00 28.03 211 THR B N 1
ATOM 5232 C CA . THR B 1 101 ? -7.701 -24.607 4.444 1.00 27.60 211 THR B CA 1
ATOM 5233 C C . THR B 1 101 ? -6.751 -25.637 3.834 1.00 28.46 211 THR B C 1
ATOM 5234 O O . THR B 1 101 ? -6.402 -26.630 4.472 1.00 27.38 211 THR B O 1
ATOM 5238 N N . ALA B 1 102 ? -6.323 -25.391 2.601 1.00 28.18 212 ALA B N 1
ATOM 5239 C CA . ALA B 1 102 ? -5.422 -26.311 1.929 1.00 27.99 212 ALA B CA 1
ATOM 5240 C C . ALA B 1 102 ? -3.994 -26.231 2.443 1.00 28.72 212 ALA B C 1
ATOM 5241 O O . ALA B 1 102 ? -3.361 -27.262 2.695 1.00 29.73 212 ALA B O 1
ATOM 5243 N N . ALA B 1 103 ? -3.484 -25.013 2.605 1.00 28.56 213 ALA B N 1
ATOM 5244 C CA . ALA B 1 103 ? -2.108 -24.844 3.032 1.00 29.27 213 ALA B CA 1
ATOM 5245 C C . ALA B 1 103 ? -1.895 -23.697 3.999 1.00 31.26 213 ALA B C 1
ATOM 5246 O O . ALA B 1 103 ? -0.802 -23.129 4.075 1.00 32.54 213 ALA B O 1
ATOM 5248 N N . GLY B 1 104 ? -2.933 -23.350 4.743 1.00 32.93 214 GLY B N 1
ATOM 5249 C CA . GLY B 1 104 ? -2.789 -22.273 5.704 1.00 35.50 214 GLY B CA 1
ATOM 5250 C C . GLY B 1 104 ? -1.838 -22.644 6.828 1.00 36.67 214 GLY B C 1
ATOM 5251 O O . GLY B 1 104 ? -1.700 -23.826 7.175 1.00 35.51 214 GLY B O 1
ATOM 5252 N N . GLY B 1 105 ? -1.176 -21.631 7.387 1.00 38.38 215 GLY B N 1
ATOM 5253 C CA . GLY B 1 105 ? -0.249 -21.849 8.485 1.00 40.60 215 GLY B CA 1
ATOM 5254 C C . GLY B 1 105 ? -1.012 -21.935 9.798 1.00 42.77 215 GLY B C 1
ATOM 5255 O O . GLY B 1 105 ? -2.211 -21.631 9.842 1.00 44.72 215 GLY B O 1
ATOM 5256 N N . LEU B 1 106 ? -0.338 -22.352 10.867 1.00 42.96 216 LEU B N 1
ATOM 5257 C CA . LEU B 1 106 ? -0.985 -22.469 12.172 1.00 43.65 216 LEU B CA 1
ATOM 5258 C C . LEU B 1 106 ? -1.279 -21.094 12.760 1.00 43.53 216 LEU B C 1
ATOM 5259 O O . LEU B 1 106 ? -0.396 -20.245 12.864 1.00 43.38 216 LEU B O 1
ATOM 5264 N N . VAL B 1 107 ? -2.531 -20.872 13.132 1.00 44.41 217 VAL B N 1
ATOM 5265 C CA . VAL B 1 107 ? -2.924 -19.603 13.721 1.00 46.16 217 VAL B CA 1
ATOM 5266 C C . VAL B 1 107 ? -3.495 -19.885 15.104 1.00 48.07 217 VAL B C 1
ATOM 5267 O O . VAL B 1 107 ? -4.612 -20.389 15.246 1.00 48.23 217 VAL B O 1
ATOM 5271 N N . SER B 1 108 ? -2.705 -19.564 16.122 1.00 49.86 218 SER B N 1
ATOM 5272 C CA . SER B 1 108 ? -3.108 -19.781 17.498 1.00 51.87 218 SER B CA 1
ATOM 5273 C C . SER B 1 108 ? -4.345 -18.980 17.867 1.00 52.42 218 SER B C 1
ATOM 5274 O O . SER B 1 108 ? -4.525 -17.838 17.449 1.00 51.70 218 SER B O 1
ATOM 5277 N N . GLN B 1 109 ? -5.197 -19.603 18.663 1.00 54.12 219 GLN B N 1
ATOM 5278 C CA . GLN B 1 109 ? -6.427 -18.986 19.121 1.00 56.24 219 GLN B CA 1
ATOM 5279 C C . GLN B 1 109 ? -7.161 -18.203 18.045 1.00 55.93 219 GLN B C 1
ATOM 5280 O O . GLN B 1 109 ? -7.533 -17.048 18.241 1.00 55.95 219 GLN B O 1
ATOM 5286 N N . ALA B 1 110 ? -7.364 -18.863 16.906 1.00 55.51 220 ALA B N 1
ATOM 5287 C CA . ALA B 1 110 ? -8.086 -18.296 15.777 1.00 54.10 220 ALA B CA 1
ATOM 5288 C C . ALA B 1 110 ? -9.566 -18.489 16.086 1.00 53.41 220 ALA B C 1
ATOM 5289 O O . ALA B 1 110 ? -9.932 -19.444 16.768 1.00 52.99 220 ALA B O 1
ATOM 5291 N N . ASN B 1 111 ? -10.410 -17.589 15.590 1.00 53.87 221 ASN B N 1
ATOM 5292 C CA . ASN B 1 111 ? -11.853 -17.657 15.840 1.00 54.81 221 ASN B CA 1
ATOM 5293 C C . ASN B 1 111 ? -12.574 -16.600 15.013 1.00 55.12 221 ASN B C 1
ATOM 5294 O O . ASN B 1 111 ? -11.944 -15.832 14.284 1.00 55.56 221 ASN B O 1
ATOM 5299 N N . LEU B 1 112 ? -13.897 -16.561 15.137 1.00 55.22 222 LEU B N 1
ATOM 5300 C CA . LEU B 1 112 ? -14.701 -15.576 14.425 1.00 56.42 222 LEU B CA 1
ATOM 5301 C C . LEU B 1 112 ? -14.926 -14.440 15.430 1.00 58.54 222 LEU B C 1
ATOM 5302 O O . LEU B 1 112 ? -14.155 -13.468 15.477 1.00 58.83 222 LEU B O 1
ATOM 5307 N N . TYR B 1 113 ? -15.985 -14.577 16.226 1.00 59.41 223 TYR B N 1
ATOM 5308 C CA . TYR B 1 113 ? -16.333 -13.628 17.283 1.00 59.78 223 TYR B CA 1
ATOM 5309 C C . TYR B 1 113 ? -16.385 -14.523 18.519 1.00 59.04 223 TYR B C 1
ATOM 5310 O O . TYR B 1 113 ? -17.353 -14.518 19.285 1.00 59.18 223 TYR B O 1
ATOM 5319 N N . GLY B 1 114 ? -15.334 -15.320 18.680 1.00 56.87 224 GLY B N 1
ATOM 5320 C CA . GLY B 1 114 ? -15.268 -16.237 19.794 1.00 54.53 224 GLY B CA 1
ATOM 5321 C C . GLY B 1 114 ? -15.737 -17.636 19.427 1.00 53.84 224 GLY B C 1
ATOM 5322 O O . GLY B 1 114 ? -15.467 -18.578 20.166 1.00 55.47 224 GLY B O 1
ATOM 5323 N N . LEU B 1 115 ? -16.435 -17.789 18.300 1.00 51.67 225 LEU B N 1
ATOM 5324 C CA . LEU B 1 115 ? -16.917 -19.108 17.890 1.00 48.65 225 LEU B CA 1
ATOM 5325 C C . LEU B 1 115 ? -15.824 -19.870 17.146 1.00 47.35 225 LEU B C 1
ATOM 5326 O O . LEU B 1 115 ? -15.012 -19.268 16.437 1.00 46.41 225 LEU B O 1
ATOM 5331 N N . GLY B 1 116 ? -15.818 -21.195 17.320 1.00 45.00 226 GLY B N 1
ATOM 5332 C CA . GLY B 1 116 ? -14.834 -22.046 16.681 1.00 40.35 226 GLY B CA 1
ATOM 5333 C C . GLY B 1 116 ? -13.430 -21.745 17.162 1.00 39.58 226 GLY B C 1
ATOM 5334 O O . GLY B 1 116 ? -12.476 -21.804 16.383 1.00 38.81 226 GLY B O 1
ATOM 5335 N N . LEU B 1 117 ? -13.290 -21.426 18.445 1.00 38.57 227 LEU B N 1
ATOM 5336 C CA . LEU B 1 117 ? -11.980 -21.112 19.001 1.00 37.82 227 LEU B CA 1
ATOM 5337 C C . LEU B 1 117 ? -11.070 -22.341 18.937 1.00 38.91 227 LEU B C 1
ATOM 5338 O O . LEU B 1 117 ? -11.440 -23.422 19.395 1.00 38.53 227 LEU B O 1
ATOM 5343 N N . GLY B 1 118 ? -9.883 -22.168 18.363 1.00 38.52 228 GLY B N 1
ATOM 5344 C CA . GLY B 1 118 ? -8.945 -23.265 18.243 1.00 38.47 228 GLY B CA 1
ATOM 5345 C C . GLY B 1 118 ? -7.680 -22.809 17.546 1.00 39.82 228 GLY B C 1
ATOM 5346 O O . GLY B 1 118 ? -7.356 -21.625 17.550 1.00 41.00 228 GLY B O 1
ATOM 5347 N N . THR B 1 119 ? -6.963 -23.745 16.940 1.00 39.88 229 THR B N 1
ATOM 5348 C CA . THR B 1 119 ? -5.726 -23.425 16.241 1.00 39.63 229 THR B CA 1
ATOM 5349 C C . THR B 1 119 ? -5.836 -23.731 14.749 1.00 40.80 229 THR B C 1
ATOM 5350 O O . THR B 1 119 ? -5.165 -24.625 14.243 1.00 42.28 229 THR B O 1
ATOM 5354 N N . ALA B 1 120 ? -6.680 -22.989 14.045 1.00 40.62 230 ALA B N 1
ATOM 5355 C CA . ALA B 1 120 ? -6.845 -23.196 12.612 1.00 40.19 230 ALA B CA 1
ATOM 5356 C C . ALA B 1 120 ? -5.520 -23.368 11.862 1.00 39.66 230 ALA B C 1
ATOM 5357 O O . ALA B 1 120 ? -4.480 -22.824 12.248 1.00 37.13 230 ALA B O 1
ATOM 5359 N N . ARG B 1 121 ? -5.580 -24.152 10.790 1.00 41.04 231 ARG B N 1
ATOM 5360 C CA . ARG B 1 121 ? -4.431 -24.406 9.926 1.00 40.93 231 ARG B CA 1
ATOM 5361 C C . ARG B 1 121 ? -4.884 -25.221 8.707 1.00 40.55 231 ARG B C 1
ATOM 5362 O O . ARG B 1 121 ? -6.059 -25.586 8.595 1.00 38.16 231 ARG B O 1
ATOM 5370 N N . GLY B 1 122 ? -3.953 -25.484 7.792 1.00 39.84 232 GLY B N 1
ATOM 5371 C CA . GLY B 1 122 ? -4.274 -26.264 6.611 1.00 39.85 232 GLY B CA 1
ATOM 5372 C C . GLY B 1 122 ? -3.508 -27.578 6.576 1.00 40.01 232 GLY B C 1
ATOM 5373 O O . GLY B 1 122 ? -2.627 -27.807 7.405 1.00 40.89 232 GLY B O 1
ATOM 5374 N N . GLY B 1 123 ? -3.832 -28.437 5.614 1.00 38.35 233 GLY B N 1
ATOM 5375 C CA . GLY B 1 123 ? -3.159 -29.718 5.506 1.00 37.12 233 GLY B CA 1
ATOM 5376 C C . GLY B 1 123 ? -1.646 -29.679 5.391 1.00 36.61 233 GLY B C 1
ATOM 5377 O O . GLY B 1 123 ? -0.955 -30.497 5.979 1.00 36.64 233 GLY B O 1
ATOM 5378 N N . VAL B 1 124 ? -1.120 -28.731 4.634 1.00 37.90 234 VAL B N 1
ATOM 5379 C CA . VAL B 1 124 ? 0.327 -28.625 4.454 1.00 38.85 234 VAL B CA 1
ATOM 5380 C C . VAL B 1 124 ? 0.842 -27.186 4.680 1.00 39.99 234 VAL B C 1
ATOM 5381 O O . VAL B 1 124 ? 1.064 -26.426 3.731 1.00 40.11 234 VAL B O 1
ATOM 5385 N N . PRO B 1 125 ? 1.046 -26.805 5.951 1.00 40.83 235 PRO B N 1
ATOM 5386 C CA . PRO B 1 125 ? 1.526 -25.469 6.324 1.00 40.77 235 PRO B CA 1
ATOM 5387 C C . PRO B 1 125 ? 2.870 -25.047 5.735 1.00 41.14 235 PRO B C 1
ATOM 5388 O O . PRO B 1 125 ? 3.135 -23.858 5.599 1.00 43.00 235 PRO B O 1
ATOM 5392 N N . LEU B 1 126 ? 3.718 -26.003 5.384 1.00 41.20 236 LEU B N 1
ATOM 5393 C CA . LEU B 1 126 ? 5.026 -25.668 4.833 1.00 43.25 236 LEU B CA 1
ATOM 5394 C C . LEU B 1 126 ? 5.045 -25.613 3.308 1.00 44.54 236 LEU B C 1
ATOM 5395 O O . LEU B 1 126 ? 6.117 -25.599 2.694 1.00 46.62 236 LEU B O 1
ATOM 5400 N N . ALA B 1 127 ? 3.873 -25.589 2.691 1.00 44.18 237 ALA B N 1
ATOM 5401 C CA . ALA B 1 127 ? 3.805 -25.565 1.239 1.00 43.47 237 ALA B CA 1
ATOM 5402 C C . ALA B 1 127 ? 3.609 -24.166 0.662 1.00 43.50 237 ALA B C 1
ATOM 5403 O O . ALA B 1 127 ? 2.968 -23.309 1.281 1.00 43.51 237 ALA B O 1
ATOM 5405 N N . ARG B 1 128 ? 4.164 -23.955 -0.532 1.00 42.33 238 ARG B N 1
ATOM 5406 C CA . ARG B 1 128 ? 4.051 -22.687 -1.250 1.00 40.45 238 ARG B CA 1
ATOM 5407 C C . ARG B 1 128 ? 2.670 -22.607 -1.900 1.00 38.83 238 ARG B C 1
ATOM 5408 O O . ARG B 1 128 ? 2.144 -23.608 -2.382 1.00 39.07 238 ARG B O 1
ATOM 5416 N N . ILE B 1 129 ? 2.094 -21.414 -1.932 1.00 36.79 239 ILE B N 1
ATOM 5417 C CA . ILE B 1 129 ? 0.781 -21.226 -2.531 1.00 35.62 239 ILE B CA 1
ATOM 5418 C C . ILE B 1 129 ? 0.845 -20.330 -3.756 1.00 35.52 239 ILE B C 1
ATOM 5419 O O . ILE B 1 129 ? 1.323 -19.208 -3.672 1.00 36.91 239 ILE B O 1
ATOM 5424 N N . ALA B 1 130 ? 0.368 -20.820 -4.892 1.00 35.49 240 ALA B N 1
ATOM 5425 C CA . ALA B 1 130 ? 0.343 -20.008 -6.103 1.00 34.88 240 ALA B CA 1
ATOM 5426 C C . ALA B 1 130 ? -1.131 -19.791 -6.385 1.00 33.91 240 ALA B C 1
ATOM 5427 O O . ALA B 1 130 ? -1.866 -20.748 -6.624 1.00 34.01 240 ALA B O 1
ATOM 5429 N N . ALA B 1 131 ? -1.574 -18.540 -6.330 1.00 33.71 241 ALA B N 1
ATOM 5430 C CA . ALA B 1 131 ? -2.986 -18.244 -6.560 1.00 33.41 241 ALA B CA 1
ATOM 5431 C C . ALA B 1 131 ? -3.249 -17.797 -7.990 1.00 33.14 241 ALA B C 1
ATOM 5432 O O . ALA B 1 131 ? -2.350 -17.316 -8.687 1.00 33.17 241 ALA B O 1
ATOM 5434 N N . TYR B 1 132 ? -4.487 -17.990 -8.424 1.00 31.52 242 TYR B N 1
ATOM 5435 C CA . TYR B 1 132 ? -4.906 -17.634 -9.772 1.00 28.64 242 TYR B CA 1
ATOM 5436 C C . TYR B 1 132 ? -6.347 -17.190 -9.676 1.00 29.09 242 TYR B C 1
ATOM 5437 O O . TYR B 1 132 ? -7.250 -18.012 -9.552 1.00 29.28 242 TYR B O 1
ATOM 5446 N N . LYS B 1 133 ? -6.559 -15.885 -9.709 1.00 29.78 243 LYS B N 1
ATOM 5447 C CA . LYS B 1 133 ? -7.896 -15.354 -9.613 1.00 31.58 243 LYS B CA 1
ATOM 5448 C C . LYS B 1 133 ? -8.569 -15.694 -10.931 1.00 33.70 243 LYS B C 1
ATOM 5449 O O . LYS B 1 133 ? -7.971 -15.537 -11.994 1.00 35.76 243 LYS B O 1
ATOM 5455 N N . VAL B 1 134 ? -9.795 -16.200 -10.861 1.00 34.16 244 VAL B N 1
ATOM 5456 C CA . VAL B 1 134 ? -10.538 -16.561 -12.058 1.00 32.81 244 VAL B CA 1
ATOM 5457 C C . VAL B 1 134 ? -12.021 -16.363 -11.844 1.00 34.69 244 VAL B C 1
ATOM 5458 O O . VAL B 1 134 ? -12.786 -16.407 -12.800 1.00 35.15 244 VAL B O 1
ATOM 5462 N N . CYS B 1 135 ? -12.435 -16.157 -10.595 1.00 37.04 245 CYS B N 1
ATOM 5463 C CA . CYS B 1 135 ? -13.850 -15.932 -10.305 1.00 41.15 245 CYS B CA 1
ATOM 5464 C C . CYS B 1 135 ? -14.082 -14.493 -9.863 1.00 40.69 245 CYS B C 1
ATOM 5465 O O . CYS B 1 135 ? -13.428 -13.990 -8.954 1.00 40.01 245 CYS B O 1
ATOM 5468 N N . TRP B 1 136 ? -15.023 -13.831 -10.524 1.00 40.88 246 TRP B N 1
ATOM 5469 C CA . TRP B 1 136 ? -15.338 -12.446 -10.220 1.00 39.75 246 TRP B CA 1
ATOM 5470 C C . TRP B 1 136 ? -16.831 -12.322 -9.991 1.00 41.47 246 TRP B C 1
ATOM 5471 O O . TRP B 1 136 ? -17.550 -13.311 -10.092 1.00 42.11 246 TRP B O 1
ATOM 5482 N N . ASN B 1 137 ? -17.300 -11.116 -9.682 1.00 43.87 247 ASN B N 1
ATOM 5483 C CA . ASN B 1 137 ? -18.719 -10.909 -9.429 1.00 46.90 247 ASN B CA 1
ATOM 5484 C C . ASN B 1 137 ? -19.615 -11.435 -10.533 1.00 47.57 247 ASN B C 1
ATOM 5485 O O . ASN B 1 137 ? -20.716 -11.911 -10.264 1.00 47.47 247 ASN B O 1
ATOM 5490 N N . ASP B 1 138 ? -19.147 -11.355 -11.774 1.00 48.71 248 ASP B N 1
ATOM 5491 C CA . ASP B 1 138 ? -19.925 -11.845 -12.902 1.00 49.89 248 ASP B CA 1
ATOM 5492 C C . ASP B 1 138 ? -19.859 -13.373 -13.043 1.00 50.80 248 ASP B C 1
ATOM 5493 O O . ASP B 1 138 ? -20.609 -13.964 -13.821 1.00 51.78 248 ASP B O 1
ATOM 5498 N N . GLY B 1 139 ? -18.978 -14.007 -12.269 1.00 50.73 249 GLY B N 1
ATOM 5499 C CA . GLY B 1 139 ? -18.837 -15.456 -12.303 1.00 49.55 249 GLY B CA 1
ATOM 5500 C C . GLY B 1 139 ? -17.428 -15.908 -12.646 1.00 50.18 249 GLY B C 1
ATOM 5501 O O . GLY B 1 139 ? -16.472 -15.146 -12.509 1.00 49.88 249 GLY B O 1
ATOM 5502 N N . CYS B 1 140 ? -17.294 -17.161 -13.069 1.00 49.95 250 CYS B N 1
ATOM 5503 C CA . CYS B 1 140 ? -15.998 -17.696 -13.473 1.00 51.45 250 CYS B CA 1
ATOM 5504 C C . CYS B 1 140 ? -16.231 -18.179 -14.914 1.00 50.75 250 CYS B C 1
ATOM 5505 O O . CYS B 1 140 ? -17.092 -19.023 -15.152 1.00 51.23 250 CYS B O 1
ATOM 5508 N N . SER B 1 141 ? -15.489 -17.633 -15.874 1.00 49.87 251 SER B N 1
ATOM 5509 C CA . SER B 1 141 ? -15.665 -18.017 -17.277 1.00 49.68 251 SER B CA 1
ATOM 5510 C C . SER B 1 141 ? -14.744 -19.152 -17.683 1.00 48.87 251 SER B C 1
ATOM 5511 O O . SER B 1 141 ? -13.650 -19.300 -17.136 1.00 49.51 251 SER B O 1
ATOM 5514 N N . ASP B 1 142 ? -15.184 -19.935 -18.661 1.00 46.57 252 ASP B N 1
ATOM 5515 C CA . ASP B 1 142 ? -14.393 -21.054 -19.144 1.00 45.79 252 ASP B CA 1
ATOM 5516 C C . ASP B 1 142 ? -13.089 -20.556 -19.756 1.00 44.14 252 ASP B C 1
ATOM 5517 O O . ASP B 1 142 ? -12.090 -21.273 -19.785 1.00 43.64 252 ASP B O 1
ATOM 5522 N N . THR B 1 143 ? -13.102 -19.321 -20.242 1.00 43.47 253 THR B N 1
ATOM 5523 C CA . THR B 1 143 ? -11.918 -18.733 -20.860 1.00 42.64 253 THR B CA 1
ATOM 5524 C C . THR B 1 143 ? -10.810 -18.517 -19.834 1.00 41.71 253 THR B C 1
ATOM 5525 O O . THR B 1 143 ? -9.654 -18.881 -20.070 1.00 40.28 253 THR B O 1
ATOM 5529 N N . ASP B 1 144 ? -11.171 -17.919 -18.698 1.00 40.98 254 ASP B N 1
ATOM 5530 C CA . ASP B 1 144 ? -10.207 -17.641 -17.635 1.00 40.53 254 ASP B CA 1
ATOM 5531 C C . ASP B 1 144 ? -9.656 -18.924 -17.023 1.00 38.76 254 ASP B C 1
ATOM 5532 O O . ASP B 1 144 ? -8.464 -19.021 -16.716 1.00 38.12 254 ASP B O 1
ATOM 5537 N N . ILE B 1 145 ? -10.527 -19.912 -16.858 1.00 34.97 255 ILE B N 1
ATOM 5538 C CA . ILE B 1 145 ? -10.123 -21.191 -16.308 1.00 30.80 255 ILE B CA 1
ATOM 5539 C C . ILE B 1 145 ? -9.004 -21.832 -17.133 1.00 31.47 255 ILE B C 1
ATOM 5540 O O . ILE B 1 145 ? -8.011 -22.299 -16.570 1.00 31.71 255 ILE B O 1
ATOM 5545 N N . LEU B 1 146 ? -9.148 -21.848 -18.461 1.00 31.50 256 LEU B N 1
ATOM 5546 C CA . LEU B 1 146 ? -8.125 -22.442 -19.332 1.00 29.78 256 LEU B CA 1
ATOM 5547 C C . LEU B 1 146 ? -6.856 -21.615 -19.345 1.00 29.63 256 LEU B C 1
ATOM 5548 O O . LEU B 1 146 ? -5.748 -22.153 -19.332 1.00 28.15 256 LEU B O 1
ATOM 5553 N N . ALA B 1 147 ? -7.025 -20.297 -19.394 1.00 30.07 257 ALA B N 1
ATOM 5554 C CA . ALA B 1 147 ? -5.889 -19.389 -19.392 1.00 27.97 257 ALA B CA 1
ATOM 5555 C C . ALA B 1 147 ? -5.069 -19.678 -18.139 1.00 27.87 257 ALA B C 1
ATOM 5556 O O . ALA B 1 147 ? -3.858 -19.881 -18.212 1.00 29.17 257 ALA B O 1
ATOM 5558 N N . ALA B 1 148 ? -5.751 -19.720 -16.996 1.00 27.82 258 ALA B N 1
ATOM 5559 C CA . ALA B 1 148 ? -5.121 -19.980 -15.707 1.00 27.05 258 ALA B CA 1
ATOM 5560 C C . ALA B 1 148 ? -4.496 -21.362 -15.640 1.00 28.84 258 ALA B C 1
ATOM 5561 O O . ALA B 1 148 ? -3.413 -21.530 -15.083 1.00 28.63 258 ALA B O 1
ATOM 5563 N N . TYR B 1 149 ? -5.180 -22.359 -16.196 1.00 31.11 259 TYR B N 1
ATOM 5564 C CA . TYR B 1 149 ? -4.650 -23.722 -16.197 1.00 32.18 259 TYR B CA 1
ATOM 5565 C C . TYR B 1 149 ? -3.316 -23.797 -16.930 1.00 34.71 259 TYR B C 1
ATOM 5566 O O . TYR B 1 149 ? -2.362 -24.378 -16.428 1.00 35.61 259 TYR B O 1
ATOM 5575 N N . ASP B 1 150 ? -3.252 -23.207 -18.122 1.00 38.82 260 ASP B N 1
ATOM 5576 C CA . ASP B 1 150 ? -2.020 -23.219 -18.899 1.00 42.25 260 ASP B CA 1
ATOM 5577 C C . ASP B 1 150 ? -0.897 -22.537 -18.132 1.00 42.94 260 ASP B C 1
ATOM 5578 O O . ASP B 1 150 ? 0.231 -23.034 -18.107 1.00 43.46 260 ASP B O 1
ATOM 5583 N N . ASP B 1 151 ? -1.202 -21.395 -17.519 1.00 42.26 261 ASP B N 1
ATOM 5584 C CA . ASP B 1 151 ? -0.204 -20.659 -16.737 1.00 42.76 261 ASP B CA 1
ATOM 5585 C C . ASP B 1 151 ? 0.262 -21.514 -15.573 1.00 41.12 261 ASP B C 1
ATOM 5586 O O . ASP B 1 151 ? 1.457 -21.599 -15.303 1.00 41.14 261 ASP B O 1
ATOM 5591 N N . ALA B 1 152 ? -0.700 -22.139 -14.894 1.00 39.49 262 ALA B N 1
ATOM 5592 C CA . ALA B 1 152 ? -0.434 -23.001 -13.744 1.00 38.25 262 ALA B CA 1
ATOM 5593 C C . ALA B 1 152 ? 0.484 -24.155 -14.125 1.00 37.67 262 ALA B C 1
ATOM 5594 O O . ALA B 1 152 ? 1.452 -24.453 -13.424 1.00 37.81 262 ALA B O 1
ATOM 5596 N N . ILE B 1 153 ? 0.169 -24.801 -15.240 1.00 36.50 263 ILE B N 1
ATOM 5597 C CA . ILE B 1 153 ? 0.961 -25.912 -15.730 1.00 36.00 263 ILE B CA 1
ATOM 5598 C C . ILE B 1 153 ? 2.377 -25.453 -16.072 1.00 37.40 263 ILE B C 1
ATOM 5599 O O . ILE B 1 153 ? 3.354 -26.167 -15.852 1.00 37.18 263 ILE B O 1
ATOM 5604 N N . ALA B 1 154 ? 2.481 -24.245 -16.604 1.00 39.66 264 ALA B N 1
ATOM 5605 C CA . ALA B 1 154 ? 3.769 -23.700 -16.989 1.00 41.92 264 ALA B CA 1
ATOM 5606 C C . ALA B 1 154 ? 4.556 -23.221 -15.777 1.00 43.79 264 ALA B C 1
ATOM 5607 O O . ALA B 1 154 ? 5.766 -23.458 -15.678 1.00 45.00 264 ALA B O 1
ATOM 5609 N N . ASP B 1 155 ? 3.874 -22.553 -14.852 1.00 44.08 265 ASP B N 1
ATOM 5610 C CA . ASP B 1 155 ? 4.540 -22.042 -13.662 1.00 45.19 265 ASP B CA 1
ATOM 5611 C C . ASP B 1 155 ? 5.269 -23.128 -12.872 1.00 45.76 265 ASP B C 1
ATOM 5612 O O . ASP B 1 155 ? 6.260 -22.844 -12.198 1.00 47.42 265 ASP B O 1
ATOM 5617 N N . GLY B 1 156 ? 4.790 -24.368 -12.952 1.00 45.53 266 GLY B N 1
ATOM 5618 C CA . GLY B 1 156 ? 5.446 -25.445 -12.223 1.00 44.04 266 GLY B CA 1
ATOM 5619 C C . GLY B 1 156 ? 4.570 -26.171 -11.216 1.00 42.51 266 GLY B C 1
ATOM 5620 O O . GLY B 1 156 ? 4.895 -27.280 -10.817 1.00 43.78 266 GLY B O 1
ATOM 5621 N N . VAL B 1 157 ? 3.478 -25.537 -10.801 1.00 41.27 267 VAL B N 1
ATOM 5622 C CA . VAL B 1 157 ? 2.511 -26.091 -9.850 1.00 40.38 267 VAL B CA 1
ATOM 5623 C C . VAL B 1 157 ? 2.485 -27.626 -9.737 1.00 40.09 267 VAL B C 1
ATOM 5624 O O . VAL B 1 157 ? 2.420 -28.335 -10.742 1.00 41.30 267 VAL B O 1
ATOM 5628 N N . ASP B 1 158 ? 2.520 -28.127 -8.503 1.00 38.66 268 ASP B N 1
ATOM 5629 C CA . ASP B 1 158 ? 2.524 -29.572 -8.236 1.00 37.25 268 ASP B CA 1
ATOM 5630 C C . ASP B 1 158 ? 1.151 -30.212 -8.087 1.00 34.49 268 ASP B C 1
ATOM 5631 O O . ASP B 1 158 ? 0.991 -31.405 -8.322 1.00 33.68 268 ASP B O 1
ATOM 5636 N N . ILE B 1 159 ? 0.175 -29.415 -7.682 1.00 31.04 269 ILE B N 1
ATOM 5637 C CA . ILE B 1 159 ? -1.179 -29.888 -7.500 1.00 29.73 269 ILE B CA 1
ATOM 5638 C C . ILE B 1 159 ? -2.122 -28.697 -7.652 1.00 29.35 269 ILE B C 1
ATOM 5639 O O . ILE B 1 159 ? -1.736 -27.562 -7.391 1.00 30.40 269 ILE B O 1
ATOM 5644 N N . ILE B 1 160 ? -3.359 -28.942 -8.064 1.00 28.35 270 ILE B N 1
ATOM 5645 C CA . ILE B 1 160 ? -4.299 -27.842 -8.256 1.00 28.47 270 ILE B CA 1
ATOM 5646 C C . ILE B 1 160 ? -5.603 -28.017 -7.483 1.00 29.27 270 ILE B C 1
ATOM 5647 O O . ILE B 1 160 ? -6.316 -28.992 -7.667 1.00 31.74 270 ILE B O 1
ATOM 5652 N N . SER B 1 161 ? -5.908 -27.068 -6.610 1.00 29.43 271 SER B N 1
ATOM 5653 C CA . SER B 1 161 ? -7.135 -27.119 -5.823 1.00 30.68 271 SER B CA 1
ATOM 5654 C C . SER B 1 161 ? -8.161 -26.249 -6.558 1.00 33.74 271 SER B C 1
ATOM 5655 O O . SER B 1 161 ? -7.929 -25.052 -6.774 1.00 33.60 271 SER B O 1
ATOM 5658 N N . LEU B 1 162 ? -9.291 -26.840 -6.939 1.00 35.34 272 LEU B N 1
ATOM 5659 C CA . LEU B 1 162 ? -10.311 -26.101 -7.679 1.00 36.39 272 LEU B CA 1
ATOM 5660 C C . LEU B 1 162 ? -11.705 -26.122 -7.056 1.00 37.29 272 LEU B C 1
ATOM 5661 O O . LEU B 1 162 ? -12.446 -27.101 -7.195 1.00 37.18 272 LEU B O 1
ATOM 5666 N N . SER B 1 163 ? -12.067 -25.032 -6.387 1.00 38.33 273 SER B N 1
ATOM 5667 C CA . SER B 1 163 ? -13.374 -24.936 -5.761 1.00 39.48 273 SER B CA 1
ATOM 5668 C C . SER B 1 163 ? -14.383 -24.177 -6.602 1.00 41.73 273 SER B C 1
ATOM 5669 O O . SER B 1 163 ? -15.098 -23.314 -6.095 1.00 42.03 273 SER B O 1
ATOM 5672 N N . VAL B 1 164 ? -14.440 -24.508 -7.888 1.00 44.61 274 VAL B N 1
ATOM 5673 C CA . VAL B 1 164 ? -15.390 -23.890 -8.809 1.00 47.78 274 VAL B CA 1
ATOM 5674 C C . VAL B 1 164 ? -16.129 -24.978 -9.612 1.00 50.82 274 VAL B C 1
ATOM 5675 O O . VAL B 1 164 ? -15.575 -26.049 -9.886 1.00 51.24 274 VAL B O 1
ATOM 5679 N N . GLY B 1 165 ? -17.384 -24.706 -9.975 1.00 54.07 275 GLY B N 1
ATOM 5680 C CA . GLY B 1 165 ? -18.172 -25.673 -10.726 1.00 56.57 275 GLY B CA 1
ATOM 5681 C C . GLY B 1 165 ? -18.076 -25.514 -12.234 1.00 59.31 275 GLY B C 1
ATOM 5682 O O . GLY B 1 165 ? -17.733 -24.437 -12.738 1.00 59.26 275 GLY B O 1
ATOM 5683 N N . GLY B 1 166 ? -18.377 -26.590 -12.960 1.00 61.45 276 GLY B N 1
ATOM 5684 C CA . GLY B 1 166 ? -18.325 -26.546 -14.415 1.00 63.72 276 GLY B CA 1
ATOM 5685 C C . GLY B 1 166 ? -19.714 -26.435 -15.019 1.00 64.60 276 GLY B C 1
ATOM 5686 O O . GLY B 1 166 ? -20.678 -26.167 -14.294 1.00 65.32 276 GLY B O 1
ATOM 5687 N N . ALA B 1 167 ? -19.828 -26.638 -16.332 1.00 64.46 277 ALA B N 1
ATOM 5688 C CA . ALA B 1 167 ? -21.130 -26.561 -17.004 1.00 64.39 277 ALA B CA 1
ATOM 5689 C C . ALA B 1 167 ? -22.053 -27.620 -16.404 1.00 63.70 277 ALA B C 1
ATOM 5690 O O . ALA B 1 167 ? -21.576 -28.635 -15.898 1.00 64.49 277 ALA B O 1
ATOM 5692 N N . ASN B 1 168 ? -23.364 -27.387 -16.454 1.00 62.49 278 ASN B N 1
ATOM 5693 C CA . ASN B 1 168 ? -24.325 -28.336 -15.893 1.00 61.19 278 ASN B CA 1
ATOM 5694 C C . ASN B 1 168 ? -24.242 -29.745 -16.465 1.00 60.57 278 ASN B C 1
ATOM 5695 O O . ASN B 1 168 ? -23.789 -29.955 -17.592 1.00 60.96 278 ASN B O 1
ATOM 5700 N N . PRO B 1 169 ? -24.690 -30.736 -15.679 1.00 59.31 279 PRO B N 1
ATOM 5701 C CA . PRO B 1 169 ? -24.695 -32.155 -16.040 1.00 57.96 279 PRO B CA 1
ATOM 5702 C C . PRO B 1 169 ? -25.478 -32.393 -17.319 1.00 57.23 279 PRO B C 1
ATOM 5703 O O . PRO B 1 169 ? -26.613 -31.937 -17.443 1.00 57.22 279 PRO B O 1
ATOM 5707 N N . ARG B 1 170 ? -24.879 -33.113 -18.261 1.00 56.51 280 ARG B N 1
ATOM 5708 C CA . ARG B 1 170 ? -25.543 -33.401 -19.528 1.00 56.16 280 ARG B CA 1
ATOM 5709 C C . ARG B 1 170 ? -24.821 -34.493 -20.300 1.00 55.98 280 ARG B C 1
ATOM 5710 O O . ARG B 1 170 ? -23.687 -34.842 -19.975 1.00 55.61 280 ARG B O 1
ATOM 5718 N N . HIS B 1 171 ? -25.484 -35.030 -21.320 1.00 55.56 281 HIS B N 1
ATOM 5719 C CA . HIS B 1 171 ? -24.864 -36.049 -22.154 1.00 56.56 281 HIS B CA 1
ATOM 5720 C C . HIS B 1 171 ? -23.864 -35.301 -23.046 1.00 57.39 281 HIS B C 1
ATOM 5721 O O . HIS B 1 171 ? -24.067 -34.123 -23.362 1.00 57.04 281 HIS B O 1
ATOM 5728 N N . TYR B 1 172 ? -22.799 -35.990 -23.453 1.00 59.05 282 TYR B N 1
ATOM 5729 C CA . TYR B 1 172 ? -21.718 -35.396 -24.254 1.00 60.13 282 TYR B CA 1
ATOM 5730 C C . TYR B 1 172 ? -21.270 -34.157 -23.490 1.00 58.41 282 TYR B C 1
ATOM 5731 O O . TYR B 1 172 ? -21.520 -33.017 -23.895 1.00 58.48 282 TYR B O 1
ATOM 5740 N N . PHE B 1 173 ? -20.609 -34.403 -22.367 1.00 56.27 283 PHE B N 1
ATOM 5741 C CA . PHE B 1 173 ? -20.156 -33.333 -21.504 1.00 53.94 283 PHE B CA 1
ATOM 5742 C C . PHE B 1 173 ? -18.717 -32.905 -21.748 1.00 53.32 283 PHE B C 1
ATOM 5743 O O . PHE B 1 173 ? -17.783 -33.706 -21.635 1.00 53.94 283 PHE B O 1
ATOM 5751 N N . VAL B 1 174 ? -18.545 -31.634 -22.094 1.00 51.79 284 VAL B N 1
ATOM 5752 C CA . VAL B 1 174 ? -17.219 -31.071 -22.303 1.00 50.63 284 VAL B CA 1
ATOM 5753 C C . VAL B 1 174 ? -17.231 -29.783 -21.482 1.00 50.18 284 VAL B C 1
ATOM 5754 O O . VAL B 1 174 ? -18.208 -29.036 -21.509 1.00 50.44 284 VAL B O 1
ATOM 5758 N N . ASP B 1 175 ? -16.154 -29.531 -20.745 1.00 50.18 285 ASP B N 1
ATOM 5759 C CA . ASP B 1 175 ? -16.068 -28.351 -19.886 1.00 48.31 285 ASP B CA 1
ATOM 5760 C C . ASP B 1 175 ? -14.644 -27.810 -19.842 1.00 44.86 285 ASP B C 1
ATOM 5761 O O . ASP B 1 175 ? -13.690 -28.549 -20.084 1.00 43.78 285 ASP B O 1
ATOM 5766 N N . ALA B 1 176 ? -14.492 -26.526 -19.530 1.00 41.85 286 ALA B N 1
ATOM 5767 C CA . ALA B 1 176 ? -13.152 -25.942 -19.457 1.00 39.05 286 ALA B CA 1
ATOM 5768 C C . ALA B 1 176 ? -12.344 -26.649 -18.368 1.00 37.17 286 ALA B C 1
ATOM 5769 O O . ALA B 1 176 ? -11.125 -26.823 -18.493 1.00 35.32 286 ALA B O 1
ATOM 5771 N N . ILE B 1 177 ? -13.039 -27.061 -17.308 1.00 34.64 287 ILE B N 1
ATOM 5772 C CA . ILE B 1 177 ? -12.410 -27.761 -16.193 1.00 33.55 287 ILE B CA 1
ATOM 5773 C C . ILE B 1 177 ? -11.865 -29.110 -16.648 1.00 32.73 287 ILE B C 1
ATOM 5774 O O . ILE B 1 177 ? -10.765 -29.515 -16.261 1.00 31.74 287 ILE B O 1
ATOM 5779 N N . ALA B 1 178 ? -12.650 -29.798 -17.469 1.00 31.19 288 ALA B N 1
ATOM 5780 C CA . ALA B 1 178 ? -12.264 -31.093 -17.993 1.00 30.81 288 ALA B CA 1
ATOM 5781 C C . ALA B 1 178 ? -11.031 -30.929 -18.879 1.00 32.15 288 ALA B C 1
ATOM 5782 O O . ALA B 1 178 ? -10.055 -31.682 -18.770 1.00 32.36 288 ALA B O 1
ATOM 5784 N N . ILE B 1 179 ? -11.076 -29.930 -19.753 1.00 31.83 289 ILE B N 1
ATOM 5785 C CA . ILE B 1 179 ? -9.973 -29.676 -20.664 1.00 32.54 289 ILE B CA 1
ATOM 5786 C C . ILE B 1 179 ? -8.694 -29.311 -19.922 1.00 32.44 289 ILE B C 1
ATOM 5787 O O . ILE B 1 179 ? -7.660 -29.946 -20.118 1.00 31.96 289 ILE B O 1
ATOM 5792 N N . GLY B 1 180 ? -8.770 -28.299 -19.061 1.00 33.41 290 GLY B N 1
ATOM 5793 C CA . GLY B 1 180 ? -7.601 -27.889 -18.302 1.00 33.02 290 GLY B CA 1
ATOM 5794 C C . GLY B 1 180 ? -7.049 -29.016 -17.438 1.00 33.42 290 GLY B C 1
ATOM 5795 O O . GLY B 1 180 ? -5.847 -29.323 -17.475 1.00 32.08 290 GLY B O 1
ATOM 5796 N N . SER B 1 181 ? -7.920 -29.645 -16.655 1.00 32.38 291 SER B N 1
ATOM 5797 C CA . SER B 1 181 ? -7.470 -30.725 -15.796 1.00 33.89 291 SER B CA 1
ATOM 5798 C C . SER B 1 181 ? -6.860 -31.870 -16.593 1.00 34.23 291 SER B C 1
ATOM 5799 O O . SER B 1 181 ? -5.941 -32.540 -16.112 1.00 34.27 291 SER B O 1
ATOM 5802 N N . PHE B 1 182 ? -7.351 -32.098 -17.809 1.00 34.89 292 PHE B N 1
ATOM 5803 C CA . PHE B 1 182 ? -6.808 -33.184 -18.610 1.00 36.20 292 PHE B CA 1
ATOM 5804 C C . PHE B 1 182 ? -5.359 -32.881 -18.940 1.00 37.12 292 PHE B C 1
ATOM 5805 O O . PHE B 1 182 ? -4.483 -33.728 -18.758 1.00 37.34 292 PHE B O 1
ATOM 5813 N N . HIS B 1 183 ? -5.107 -31.668 -19.421 1.00 38.05 293 HIS B N 1
ATOM 5814 C CA . HIS B 1 183 ? -3.753 -31.269 -19.778 1.00 39.25 293 HIS B CA 1
ATOM 5815 C C . HIS B 1 183 ? -2.833 -31.327 -18.575 1.00 38.07 293 HIS B C 1
ATOM 5816 O O . HIS B 1 183 ? -1.657 -31.658 -18.711 1.00 38.24 293 HIS B O 1
ATOM 5823 N N . ALA B 1 184 ? -3.371 -31.020 -17.398 1.00 36.56 294 ALA B N 1
ATOM 5824 C CA . ALA B 1 184 ? -2.583 -31.048 -16.173 1.00 36.45 294 ALA B CA 1
ATOM 5825 C C . ALA B 1 184 ? -2.167 -32.474 -15.811 1.00 37.49 294 ALA B C 1
ATOM 5826 O O . ALA B 1 184 ? -1.003 -32.734 -15.495 1.00 35.82 294 ALA B O 1
ATOM 5828 N N . VAL B 1 185 ? -3.122 -33.399 -15.849 1.00 38.56 295 VAL B N 1
ATOM 5829 C CA . VAL B 1 185 ? -2.835 -34.791 -15.532 1.00 38.95 295 VAL B CA 1
ATOM 5830 C C . VAL B 1 185 ? -1.819 -35.290 -16.543 1.00 40.31 295 VAL B C 1
ATOM 5831 O O . VAL B 1 185 ? -0.922 -36.082 -16.231 1.00 40.11 295 VAL B O 1
ATOM 5835 N N . GLU B 1 186 ? -1.974 -34.795 -17.762 1.00 42.86 296 GLU B N 1
ATOM 5836 C CA . GLU B 1 186 ? -1.101 -35.118 -18.880 1.00 46.09 296 GLU B CA 1
ATOM 5837 C C . GLU B 1 186 ? 0.334 -34.756 -18.466 1.00 46.14 296 GLU B C 1
ATOM 5838 O O . GLU B 1 186 ? 1.307 -35.321 -18.964 1.00 44.84 296 GLU B O 1
ATOM 5844 N N . ARG B 1 187 ? 0.435 -33.810 -17.533 1.00 46.71 297 ARG B N 1
ATOM 5845 C CA . ARG B 1 187 ? 1.711 -33.310 -17.020 1.00 46.49 297 ARG B CA 1
ATOM 5846 C C . ARG B 1 187 ? 1.995 -33.761 -15.587 1.00 45.06 297 ARG B C 1
ATOM 5847 O O . ARG B 1 187 ? 2.782 -33.122 -14.887 1.00 46.18 297 ARG B O 1
ATOM 5855 N N . GLY B 1 188 ? 1.353 -34.834 -15.136 1.00 41.98 298 GLY B N 1
ATOM 5856 C CA . GLY B 1 188 ? 1.583 -35.294 -13.776 1.00 38.22 298 GLY B CA 1
ATOM 5857 C C . GLY B 1 188 ? 1.042 -34.373 -12.687 1.00 36.42 298 GLY B C 1
ATOM 5858 O O . GLY B 1 188 ? 1.538 -34.374 -11.562 1.00 38.09 298 GLY B O 1
ATOM 5859 N N . ILE B 1 189 ? 0.017 -33.592 -13.007 1.00 33.39 299 ILE B N 1
ATOM 5860 C CA . ILE B 1 189 ? -0.562 -32.674 -12.041 1.00 30.52 299 ILE B CA 1
ATOM 5861 C C . ILE B 1 189 ? -2.001 -33.029 -11.723 1.00 29.97 299 ILE B C 1
ATOM 5862 O O . ILE B 1 189 ? -2.875 -32.932 -12.581 1.00 29.42 299 ILE B O 1
ATOM 5867 N N . LEU B 1 190 ? -2.248 -33.424 -10.479 1.00 29.19 300 LEU B N 1
ATOM 5868 C CA . LEU B 1 190 ? -3.592 -33.791 -10.051 1.00 27.51 300 LEU B CA 1
ATOM 5869 C C . LEU B 1 190 ? -4.449 -32.563 -9.742 1.00 26.51 300 LEU B C 1
ATOM 5870 O O . LEU B 1 190 ? -3.927 -31.501 -9.399 1.00 27.20 300 LEU B O 1
ATOM 5875 N N . THR B 1 191 ? -5.763 -32.720 -9.868 1.00 24.80 301 THR B N 1
ATOM 5876 C CA . THR B 1 191 ? -6.706 -31.646 -9.580 1.00 26.25 301 THR B CA 1
ATOM 5877 C C . THR B 1 191 ? -7.802 -32.121 -8.633 1.00 27.02 301 THR B C 1
ATOM 5878 O O . THR B 1 191 ? -8.459 -33.141 -8.871 1.00 26.99 301 THR B O 1
ATOM 5882 N N . SER B 1 192 ? -7.988 -31.377 -7.552 1.00 27.31 302 SER B N 1
ATOM 5883 C CA . SER B 1 192 ? -9.027 -31.686 -6.588 1.00 30.25 302 SER B CA 1
ATOM 5884 C C . SER B 1 192 ? -10.203 -30.788 -6.969 1.00 30.41 302 SER B C 1
ATOM 5885 O O . SER B 1 192 ? -10.033 -29.582 -7.125 1.00 31.73 302 SER B O 1
ATOM 5888 N N . ASN B 1 193 ? -11.389 -31.362 -7.130 1.00 31.26 303 ASN B N 1
ATOM 5889 C CA . ASN B 1 193 ? -12.539 -30.553 -7.501 1.00 32.52 303 ASN B CA 1
ATOM 5890 C C . ASN B 1 193 ? -13.804 -30.858 -6.711 1.00 32.85 303 ASN B C 1
ATOM 5891 O O . ASN B 1 193 ? -14.112 -32.014 -6.426 1.00 33.72 303 ASN B O 1
ATOM 5896 N N . SER B 1 194 ? -14.538 -29.802 -6.379 1.00 33.71 304 SER B N 1
ATOM 5897 C CA . SER B 1 194 ? -15.790 -29.911 -5.643 1.00 34.02 304 SER B CA 1
ATOM 5898 C C . SER B 1 194 ? -16.885 -30.464 -6.540 1.00 34.42 304 SER B C 1
ATOM 5899 O O . SER B 1 194 ? -16.982 -30.097 -7.710 1.00 35.39 304 SER B O 1
ATOM 5902 N N . ALA B 1 195 ? -17.710 -31.346 -5.984 1.00 34.39 305 ALA B N 1
ATOM 5903 C CA . ALA B 1 195 ? -18.803 -31.960 -6.725 1.00 32.81 305 ALA B CA 1
ATOM 5904 C C . ALA B 1 195 ? -19.956 -30.998 -7.050 1.00 32.55 305 ALA B C 1
ATOM 5905 O O . ALA B 1 195 ? -20.794 -31.291 -7.910 1.00 30.96 305 ALA B O 1
ATOM 5907 N N . GLY B 1 196 ? -20.001 -29.856 -6.370 1.00 32.47 306 GLY B N 1
ATOM 5908 C CA . GLY B 1 196 ? -21.072 -28.905 -6.617 1.00 34.98 306 GLY B CA 1
ATOM 5909 C C . GLY B 1 196 ? -22.122 -28.899 -5.514 1.00 36.00 306 GLY B C 1
ATOM 5910 O O . GLY B 1 196 ? -22.202 -29.844 -4.716 1.00 36.71 306 GLY B O 1
ATOM 5911 N N . ASN B 1 197 ? -22.947 -27.854 -5.467 1.00 34.76 307 ASN B N 1
ATOM 5912 C CA . ASN B 1 197 ? -23.952 -27.772 -4.413 1.00 35.79 307 ASN B CA 1
ATOM 5913 C C . ASN B 1 197 ? -25.399 -27.889 -4.875 1.00 36.40 307 ASN B C 1
ATOM 5914 O O . ASN B 1 197 ? -26.293 -27.254 -4.313 1.00 34.50 307 ASN B O 1
ATOM 5919 N N . GLY B 1 198 ? -25.632 -28.735 -5.875 1.00 38.68 308 GLY B N 1
ATOM 5920 C CA . GLY B 1 198 ? -26.977 -28.909 -6.394 1.00 40.34 308 GLY B CA 1
ATOM 5921 C C . GLY B 1 198 ? -27.720 -30.110 -5.853 1.00 41.65 308 GLY B C 1
ATOM 5922 O O . GLY B 1 198 ? -28.645 -30.613 -6.497 1.00 42.30 308 GLY B O 1
ATOM 5923 N N . GLY B 1 199 ? -27.325 -30.572 -4.670 1.00 41.57 309 GLY B N 1
ATOM 5924 C CA . GLY B 1 199 ? -27.984 -31.717 -4.074 1.00 41.62 309 GLY B CA 1
ATOM 5925 C C . GLY B 1 199 ? -29.398 -31.420 -3.599 1.00 41.42 309 GLY B C 1
ATOM 5926 O O . GLY B 1 199 ? -29.829 -30.269 -3.601 1.00 39.87 309 GLY B O 1
ATOM 5927 N N . PRO B 1 200 ? -30.130 -32.442 -3.127 1.00 42.24 310 PRO B N 1
ATOM 5928 C CA . PRO B 1 200 ? -29.665 -33.827 -3.026 1.00 42.07 310 PRO B CA 1
ATOM 5929 C C . PRO B 1 200 ? -30.153 -34.756 -4.141 1.00 43.09 310 PRO B C 1
ATOM 5930 O O . PRO B 1 200 ? -30.042 -35.974 -4.018 1.00 44.42 310 PRO B O 1
ATOM 5934 N N . ASN B 1 201 ? -30.704 -34.205 -5.218 1.00 42.90 311 ASN B N 1
ATOM 5935 C CA . ASN B 1 201 ? -31.189 -35.053 -6.303 1.00 41.64 311 ASN B CA 1
ATOM 5936 C C . ASN B 1 201 ? -30.079 -35.757 -7.060 1.00 40.32 311 ASN B C 1
ATOM 5937 O O . ASN B 1 201 ? -28.937 -35.287 -7.111 1.00 39.85 311 ASN B O 1
ATOM 5942 N N . PHE B 1 202 ? -30.437 -36.885 -7.658 1.00 37.98 312 PHE B N 1
ATOM 5943 C CA . PHE B 1 202 ? -29.514 -37.664 -8.455 1.00 36.80 312 PHE B CA 1
ATOM 5944 C C . PHE B 1 202 ? -29.074 -36.831 -9.661 1.00 36.72 312 PHE B C 1
ATOM 5945 O O . PHE B 1 202 ? -29.771 -35.903 -10.067 1.00 36.04 312 PHE B O 1
ATOM 5953 N N . PHE B 1 203 ? -27.916 -37.161 -10.227 1.00 36.60 313 PHE B N 1
ATOM 5954 C CA . PHE B 1 203 ? -27.396 -36.465 -11.405 1.00 35.72 313 PHE B CA 1
ATOM 5955 C C . PHE B 1 203 ? -27.278 -34.946 -11.286 1.00 37.30 313 PHE B C 1
ATOM 5956 O O . PHE B 1 203 ? -27.626 -34.223 -12.228 1.00 38.01 313 PHE B O 1
ATOM 5964 N N . THR B 1 204 ? -26.797 -34.443 -10.161 1.00 36.87 314 THR B N 1
ATOM 5965 C CA . THR B 1 204 ? -26.675 -33.000 -10.030 1.00 36.73 314 THR B CA 1
ATOM 5966 C C . THR B 1 204 ? -25.217 -32.549 -10.050 1.00 36.07 314 THR B C 1
ATOM 5967 O O . THR B 1 204 ? -24.923 -31.372 -10.260 1.00 36.90 314 THR B O 1
ATOM 5971 N N . THR B 1 205 ? -24.306 -33.493 -9.850 1.00 34.26 315 THR B N 1
ATOM 5972 C CA . THR B 1 205 ? -22.888 -33.187 -9.853 1.00 33.43 315 THR B CA 1
ATOM 5973 C C . THR B 1 205 ? -22.423 -32.954 -11.279 1.00 33.81 315 THR B C 1
ATOM 5974 O O . THR B 1 205 ? -22.893 -33.623 -12.200 1.00 33.12 315 THR B O 1
ATOM 5978 N N . ALA B 1 206 ? -21.493 -32.016 -11.455 1.00 33.58 316 ALA B N 1
ATOM 5979 C CA . ALA B 1 206 ? -20.962 -31.705 -12.776 1.00 32.68 316 ALA B CA 1
ATOM 5980 C C . ALA B 1 206 ? -19.483 -32.028 -12.906 1.00 33.15 316 ALA B C 1
ATOM 5981 O O . ALA B 1 206 ? -18.865 -31.716 -13.922 1.00 34.40 316 ALA B O 1
ATOM 5983 N N . SER B 1 207 ? -18.912 -32.636 -11.872 1.00 33.42 317 SER B N 1
ATOM 5984 C CA . SER B 1 207 ? -17.505 -33.024 -11.888 1.00 31.94 317 SER B CA 1
ATOM 5985 C C . SER B 1 207 ? -17.561 -34.463 -12.357 1.00 31.57 317 SER B C 1
ATOM 5986 O O . SER B 1 207 ? -17.850 -35.357 -11.574 1.00 33.06 317 SER B O 1
ATOM 5989 N N . LEU B 1 208 ? -17.284 -34.690 -13.633 1.00 32.65 318 LEU B N 1
ATOM 5990 C CA . LEU B 1 208 ? -17.398 -36.035 -14.182 1.00 33.69 318 LEU B CA 1
ATOM 5991 C C . LEU B 1 208 ? -16.135 -36.667 -14.751 1.00 34.62 318 LEU B C 1
ATOM 5992 O O . LEU B 1 208 ? -16.044 -37.895 -14.850 1.00 35.02 318 LEU B O 1
ATOM 5997 N N . SER B 1 209 ? -15.161 -35.842 -15.114 1.00 35.54 319 SER B N 1
ATOM 5998 C CA . SER B 1 209 ? -13.922 -36.343 -15.699 1.00 36.99 319 SER B CA 1
ATOM 5999 C C . SER B 1 209 ? -13.231 -37.396 -14.844 1.00 37.95 319 SER B C 1
ATOM 6000 O O . SER B 1 209 ? -12.764 -37.122 -13.746 1.00 38.88 319 SER B O 1
ATOM 6003 N N . PRO B 1 210 ? -13.152 -38.630 -15.352 1.00 38.43 320 PRO B N 1
ATOM 6004 C CA . PRO B 1 210 ? -12.505 -39.704 -14.596 1.00 37.65 320 PRO B CA 1
ATOM 6005 C C . PRO B 1 210 ? -11.202 -39.279 -13.921 1.00 37.13 320 PRO B C 1
ATOM 6006 O O . PRO B 1 210 ? -10.987 -39.596 -12.757 1.00 39.99 320 PRO B O 1
ATOM 6010 N N . TRP B 1 211 ? -10.352 -38.562 -14.659 1.00 35.25 321 TRP B N 1
ATOM 6011 C CA . TRP B 1 211 ? -9.028 -38.108 -14.187 1.00 33.99 321 TRP B CA 1
ATOM 6012 C C . TRP B 1 211 ? -9.051 -37.064 -13.069 1.00 32.03 321 TRP B C 1
ATOM 6013 O O . TRP B 1 211 ? -8.027 -36.709 -12.490 1.00 31.99 321 TRP B O 1
ATOM 6024 N N . LEU B 1 212 ? -10.239 -36.581 -12.783 1.00 30.46 322 LEU B N 1
ATOM 6025 C CA . LEU B 1 212 ? -10.444 -35.581 -11.765 1.00 30.45 322 LEU B CA 1
ATOM 6026 C C . LEU B 1 212 ? -10.673 -36.346 -10.461 1.00 30.23 322 LEU B C 1
ATOM 6027 O O . LEU B 1 212 ? -10.993 -37.539 -10.480 1.00 29.28 322 LEU B O 1
ATOM 6032 N N . LEU B 1 213 ? -10.478 -35.662 -9.338 1.00 29.21 323 LEU B N 1
ATOM 6033 C CA . LEU B 1 213 ? -10.747 -36.240 -8.026 1.00 27.22 323 LEU B CA 1
ATOM 6034 C C . LEU B 1 213 ? -11.904 -35.381 -7.502 1.00 26.25 323 LEU B C 1
ATOM 6035 O O . LEU B 1 213 ? -11.695 -34.273 -6.992 1.00 25.46 323 LEU B O 1
ATOM 6040 N N . SER B 1 214 ? -13.120 -35.898 -7.664 1.00 24.90 324 SER B N 1
ATOM 6041 C CA . SER B 1 214 ? -14.344 -35.198 -7.283 1.00 26.14 324 SER B CA 1
ATOM 6042 C C . SER B 1 214 ? -14.763 -35.328 -5.821 1.00 26.47 324 SER B C 1
ATOM 6043 O O . SER B 1 214 ? -15.350 -36.331 -5.432 1.00 27.84 324 SER B O 1
ATOM 6046 N N . VAL B 1 215 ? -14.498 -34.293 -5.030 1.00 25.66 325 VAL B N 1
ATOM 6047 C CA . VAL B 1 215 ? -14.832 -34.277 -3.604 1.00 25.23 325 VAL B CA 1
ATOM 6048 C C . VAL B 1 215 ? -16.283 -33.916 -3.277 1.00 25.57 325 VAL B C 1
ATOM 6049 O O . VAL B 1 215 ? -16.872 -33.077 -3.935 1.00 27.57 325 VAL B O 1
ATOM 6053 N N . ALA B 1 216 ? -16.849 -34.555 -2.255 1.00 28.13 326 ALA B N 1
ATOM 6054 C CA . ALA B 1 216 ? -18.218 -34.269 -1.793 1.00 29.36 326 ALA B CA 1
ATOM 6055 C C . ALA B 1 216 ? -18.112 -33.497 -0.469 1.00 29.57 326 ALA B C 1
ATOM 6056 O O . ALA B 1 216 ? -17.015 -33.225 0.004 1.00 29.27 326 ALA B O 1
ATOM 6058 N N . ALA B 1 217 ? -19.239 -33.144 0.136 1.00 31.25 327 ALA B N 1
ATOM 6059 C CA . ALA B 1 217 ? -19.202 -32.390 1.394 1.00 32.49 327 ALA B CA 1
ATOM 6060 C C . ALA B 1 217 ? -19.910 -33.160 2.482 1.00 33.16 327 ALA B C 1
ATOM 6061 O O . ALA B 1 217 ? -21.005 -33.681 2.266 1.00 32.49 327 ALA B O 1
ATOM 6063 N N . SER B 1 218 ? -19.293 -33.213 3.659 1.00 34.53 328 SER B N 1
ATOM 6064 C CA . SER B 1 218 ? -19.873 -33.947 4.780 1.00 35.15 328 SER B CA 1
ATOM 6065 C C . SER B 1 218 ? -19.809 -33.169 6.092 1.00 34.23 328 SER B C 1
ATOM 6066 O O . SER B 1 218 ? -18.966 -32.285 6.272 1.00 32.24 328 SER B O 1
ATOM 6069 N N . THR B 1 219 ? -20.711 -33.515 7.005 1.00 33.87 329 THR B N 1
ATOM 6070 C CA . THR B 1 219 ? -20.780 -32.876 8.312 1.00 33.45 329 THR B CA 1
ATOM 6071 C C . THR B 1 219 ? -19.625 -33.357 9.180 1.00 33.90 329 THR B C 1
ATOM 6072 O O . THR B 1 219 ? -18.994 -34.369 8.879 1.00 34.09 329 THR B O 1
ATOM 6076 N N . MET B 1 220 ? -19.339 -32.630 10.253 1.00 35.56 330 MET B N 1
ATOM 6077 C CA . MET B 1 220 ? -18.278 -33.040 11.161 1.00 37.57 330 MET B CA 1
ATOM 6078 C C . MET B 1 220 ? -18.833 -33.113 12.571 1.00 39.44 330 MET B C 1
ATOM 6079 O O . MET B 1 220 ? -20.047 -33.208 12.766 1.00 38.47 330 MET B O 1
ATOM 6084 N N . ASP B 1 221 ? -17.931 -33.061 13.547 1.00 42.60 331 ASP B N 1
ATOM 6085 C CA . ASP B 1 221 ? -18.286 -33.135 14.965 1.00 44.20 331 ASP B CA 1
ATOM 6086 C C . ASP B 1 221 ? -19.207 -32.041 15.479 1.00 44.80 331 ASP B C 1
ATOM 6087 O O . ASP B 1 221 ? -20.389 -32.282 15.738 1.00 45.03 331 ASP B O 1
ATOM 6092 N N . ARG B 1 222 ? -18.656 -30.843 15.649 1.00 45.06 332 ARG B N 1
ATOM 6093 C CA . ARG B 1 222 ? -19.446 -29.742 16.162 1.00 46.44 332 ARG B CA 1
ATOM 6094 C C . ARG B 1 222 ? -20.420 -29.175 15.144 1.00 48.26 332 ARG B C 1
ATOM 6095 O O . ARG B 1 222 ? -20.048 -28.844 14.011 1.00 48.43 332 ARG B O 1
ATOM 6103 N N . LYS B 1 223 ? -21.680 -29.096 15.572 1.00 49.29 333 LYS B N 1
ATOM 6104 C CA . LYS B 1 223 ? -22.771 -28.555 14.770 1.00 50.77 333 LYS B CA 1
ATOM 6105 C C . LYS B 1 223 ? -23.286 -27.310 15.480 1.00 51.82 333 LYS B C 1
ATOM 6106 O O . LYS B 1 223 ? -23.852 -27.412 16.568 1.00 52.86 333 LYS B O 1
ATOM 6112 N N . PHE B 1 224 ? -23.084 -26.141 14.873 1.00 52.73 334 PHE B N 1
ATOM 6113 C CA . PHE B 1 224 ? -23.541 -24.890 15.471 1.00 52.88 334 PHE B CA 1
ATOM 6114 C C . PHE B 1 224 ? -25.051 -24.823 15.594 1.00 55.70 334 PHE B C 1
ATOM 6115 O O . PHE B 1 224 ? -25.788 -25.314 14.738 1.00 55.57 334 PHE B O 1
ATOM 6123 N N . VAL B 1 225 ? -25.501 -24.202 16.673 1.00 59.28 335 VAL B N 1
ATOM 6124 C CA . VAL B 1 225 ? -26.918 -24.045 16.926 1.00 63.72 335 VAL B CA 1
ATOM 6125 C C . VAL B 1 225 ? -27.161 -22.705 17.621 1.00 66.46 335 VAL B C 1
ATOM 6126 O O . VAL B 1 225 ? -26.285 -22.185 18.319 1.00 66.96 335 VAL B O 1
ATOM 6130 N N . THR B 1 226 ? -28.350 -22.147 17.405 1.00 69.15 336 THR B N 1
ATOM 6131 C CA . THR B 1 226 ? -28.733 -20.869 17.989 1.00 71.52 336 THR B CA 1
ATOM 6132 C C . THR B 1 226 ? -30.040 -21.024 18.761 1.00 72.67 336 THR B C 1
ATOM 6133 O O . THR B 1 226 ? -31.064 -21.398 18.192 1.00 71.86 336 THR B O 1
ATOM 6137 N N . GLN B 1 227 ? -29.996 -20.740 20.060 1.00 75.14 337 GLN B N 1
ATOM 6138 C CA . GLN B 1 227 ? -31.176 -20.855 20.916 1.00 77.77 337 GLN B CA 1
ATOM 6139 C C . GLN B 1 227 ? -32.163 -19.721 20.678 1.00 79.30 337 GLN B C 1
ATOM 6140 O O . GLN B 1 227 ? -31.788 -18.617 20.271 1.00 79.83 337 GLN B O 1
ATOM 6146 N N . VAL B 1 228 ? -33.428 -19.994 20.959 1.00 80.25 338 VAL B N 1
ATOM 6147 C CA . VAL B 1 228 ? -34.463 -18.991 20.803 1.00 81.81 338 VAL B CA 1
ATOM 6148 C C . VAL B 1 228 ? -35.530 -19.232 21.856 1.00 83.76 338 VAL B C 1
ATOM 6149 O O . VAL B 1 228 ? -36.432 -20.052 21.673 1.00 83.71 338 VAL B O 1
ATOM 6153 N N . GLN B 1 229 ? -35.409 -18.525 22.974 1.00 86.18 339 GLN B N 1
ATOM 6154 C CA . GLN B 1 229 ? -36.369 -18.663 24.059 1.00 88.61 339 GLN B CA 1
ATOM 6155 C C . GLN B 1 229 ? -37.570 -17.741 23.837 1.00 90.28 339 GLN B C 1
ATOM 6156 O O . GLN B 1 229 ? -37.471 -16.516 23.949 1.00 90.18 339 GLN B O 1
ATOM 6162 N N . ILE B 1 230 ? -38.702 -18.354 23.507 1.00 91.94 340 ILE B N 1
ATOM 6163 C CA . ILE B 1 230 ? -39.937 -17.633 23.255 1.00 93.39 340 ILE B CA 1
ATOM 6164 C C . ILE B 1 230 ? -40.474 -17.092 24.579 1.00 95.47 340 ILE B C 1
ATOM 6165 O O . ILE B 1 230 ? -39.972 -17.440 25.648 1.00 96.17 340 ILE B O 1
ATOM 6170 N N . GLY B 1 231 ? -41.494 -16.243 24.508 1.00 97.22 341 GLY B N 1
ATOM 6171 C CA . GLY B 1 231 ? -42.060 -15.660 25.712 1.00 98.38 341 GLY B CA 1
ATOM 6172 C C . GLY B 1 231 ? -42.677 -16.625 26.708 1.00 99.06 341 GLY B C 1
ATOM 6173 O O . GLY B 1 231 ? -42.796 -16.297 27.888 1.00 99.24 341 GLY B O 1
ATOM 6174 N N . ASN B 1 232 ? -43.068 -17.810 26.246 1.00 99.59 342 ASN B N 1
ATOM 6175 C CA . ASN B 1 232 ? -43.681 -18.807 27.121 1.00 100.57 342 ASN B CA 1
ATOM 6176 C C . ASN B 1 232 ? -42.649 -19.629 27.885 1.00 100.96 342 ASN B C 1
ATOM 6177 O O . ASN B 1 232 ? -42.902 -20.785 28.231 1.00 100.96 342 ASN B O 1
ATOM 6182 N N . GLY B 1 233 ? -41.491 -19.031 28.147 1.00 101.26 343 GLY B N 1
ATOM 6183 C CA . GLY B 1 233 ? -40.441 -19.735 28.861 1.00 100.96 343 GLY B CA 1
ATOM 6184 C C . GLY B 1 233 ? -39.902 -20.906 28.058 1.00 100.64 343 GLY B C 1
ATOM 6185 O O . GLY B 1 233 ? -38.989 -21.609 28.500 1.00 100.82 343 GLY B O 1
ATOM 6186 N N . GLN B 1 234 ? -40.471 -21.111 26.871 1.00 99.63 344 GLN B N 1
ATOM 6187 C CA . GLN B 1 234 ? -40.064 -22.201 25.994 1.00 98.15 344 GLN B CA 1
ATOM 6188 C C . GLN B 1 234 ? -38.686 -21.967 25.393 1.00 96.83 344 GLN B C 1
ATOM 6189 O O . GLN B 1 234 ? -38.211 -20.831 25.310 1.00 96.70 344 GLN B O 1
ATOM 6195 N N . SER B 1 235 ? -38.050 -23.058 24.981 1.00 95.02 345 SER B N 1
ATOM 6196 C CA . SER B 1 235 ? -36.726 -23.005 24.375 1.00 92.65 345 SER B CA 1
ATOM 6197 C C . SER B 1 235 ? -36.778 -23.703 23.024 1.00 90.54 345 SER B C 1
ATOM 6198 O O . SER B 1 235 ? -37.300 -24.812 22.906 1.00 90.08 345 SER B O 1
ATOM 6201 N N . PHE B 1 236 ? -36.245 -23.045 22.003 1.00 88.15 346 PHE B N 1
ATOM 6202 C CA . PHE B 1 236 ? -36.229 -23.607 20.660 1.00 85.62 346 PHE B CA 1
ATOM 6203 C C . PHE B 1 236 ? -34.795 -23.728 20.158 1.00 83.63 346 PHE B C 1
ATOM 6204 O O . PHE B 1 236 ? -33.951 -22.875 20.452 1.00 83.34 346 PHE B O 1
ATOM 6212 N N . GLN B 1 237 ? -34.524 -24.791 19.406 1.00 81.10 347 GLN B N 1
ATOM 6213 C CA . GLN B 1 237 ? -33.188 -25.022 18.859 1.00 78.27 347 GLN B CA 1
ATOM 6214 C C . GLN B 1 237 ? -33.201 -24.796 17.350 1.00 76.39 347 GLN B C 1
ATOM 6215 O O . GLN B 1 237 ? -33.918 -25.478 16.617 1.00 76.28 347 GLN B O 1
ATOM 6221 N N . GLY B 1 238 ? -32.410 -23.834 16.892 1.00 74.20 348 GLY B N 1
ATOM 6222 C CA . GLY B 1 238 ? -32.356 -23.544 15.472 1.00 72.98 348 GLY B CA 1
ATOM 6223 C C . GLY B 1 238 ? -30.937 -23.446 14.953 1.00 72.45 348 GLY B C 1
ATOM 6224 O O . GLY B 1 238 ? -29.999 -23.231 15.724 1.00 72.53 348 GLY B O 1
ATOM 6225 N N . VAL B 1 239 ? -30.778 -23.597 13.641 1.00 71.38 349 VAL B N 1
ATOM 6226 C CA . VAL B 1 239 ? -29.463 -23.530 13.011 1.00 69.43 349 VAL B CA 1
ATOM 6227 C C . VAL B 1 239 ? -29.138 -22.151 12.429 1.00 69.01 349 VAL B C 1
ATOM 6228 O O . VAL B 1 239 ? -29.990 -21.492 11.823 1.00 68.33 349 VAL B O 1
ATOM 6232 N N . SER B 1 240 ? -27.892 -21.730 12.621 1.00 68.04 350 SER B N 1
ATOM 6233 C CA . SER B 1 240 ? -27.405 -20.450 12.123 1.00 67.65 350 SER B CA 1
ATOM 6234 C C . SER B 1 240 ? -26.100 -20.115 12.816 1.00 66.99 350 SER B C 1
ATOM 6235 O O . SER B 1 240 ? -25.739 -20.743 13.804 1.00 66.41 350 SER B O 1
ATOM 6238 N N . ILE B 1 241 ? -25.387 -19.131 12.289 1.00 66.97 351 ILE B N 1
ATOM 6239 C CA . ILE B 1 241 ? -24.126 -18.711 12.877 1.00 67.70 351 ILE B CA 1
ATOM 6240 C C . ILE B 1 241 ? -24.323 -17.308 13.415 1.00 68.90 351 ILE B C 1
ATOM 6241 O O . ILE B 1 241 ? -23.882 -16.331 12.813 1.00 69.07 351 ILE B O 1
ATOM 6246 N N . ASN B 1 242 ? -25.000 -17.224 14.553 1.00 70.24 352 ASN B N 1
ATOM 6247 C CA . ASN B 1 242 ? -25.299 -15.952 15.196 1.00 71.84 352 ASN B CA 1
ATOM 6248 C C . ASN B 1 242 ? -24.173 -15.482 16.113 1.00 72.49 352 ASN B C 1
ATOM 6249 O O . ASN B 1 242 ? -23.891 -16.119 17.127 1.00 73.03 352 ASN B O 1
ATOM 6254 N N . THR B 1 243 ? -23.538 -14.366 15.761 1.00 73.43 353 THR B N 1
ATOM 6255 C CA . THR B 1 243 ? -22.448 -13.812 16.567 1.00 75.15 353 THR B CA 1
ATOM 6256 C C . THR B 1 243 ? -22.923 -12.594 17.365 1.00 76.63 353 THR B C 1
ATOM 6257 O O . THR B 1 243 ? -22.167 -12.017 18.152 1.00 76.18 353 THR B O 1
ATOM 6261 N N . PHE B 1 244 ? -24.182 -12.220 17.149 1.00 78.53 354 PHE B N 1
ATOM 6262 C CA . PHE B 1 244 ? -24.803 -11.082 17.822 1.00 80.42 354 PHE B CA 1
ATOM 6263 C C . PHE B 1 244 ? -25.298 -11.465 19.213 1.00 81.88 354 PHE B C 1
ATOM 6264 O O . PHE B 1 244 ? -26.315 -12.151 19.354 1.00 81.94 354 PHE B O 1
ATOM 6272 N N . ASP B 1 245 ? -24.571 -11.005 20.231 1.00 83.05 355 ASP B N 1
ATOM 6273 C CA . ASP B 1 245 ? -24.889 -11.284 21.627 1.00 84.32 355 ASP B CA 1
ATOM 6274 C C . ASP B 1 245 ? -26.374 -11.384 21.959 1.00 85.74 355 ASP B C 1
ATOM 6275 O O . ASP B 1 245 ? -27.226 -10.802 21.289 1.00 85.38 355 ASP B O 1
ATOM 6280 N N . ASN B 1 246 ? -26.664 -12.138 23.011 1.00 88.18 356 ASN B N 1
ATOM 6281 C CA . ASN B 1 246 ? -28.026 -12.353 23.480 1.00 90.94 356 ASN B CA 1
ATOM 6282 C C . ASN B 1 246 ? -28.739 -11.012 23.634 1.00 92.74 356 ASN B C 1
ATOM 6283 O O . ASN B 1 246 ? -28.244 -10.115 24.319 1.00 93.33 356 ASN B O 1
ATOM 6288 N N . GLN B 1 247 ? -29.902 -10.879 23.002 1.00 94.31 357 GLN B N 1
ATOM 6289 C CA . GLN B 1 247 ? -30.669 -9.637 23.074 1.00 95.79 357 GLN B CA 1
ATOM 6290 C C . GLN B 1 247 ? -32.172 -9.904 23.126 1.00 96.56 357 GLN B C 1
ATOM 6291 O O . GLN B 1 247 ? -32.612 -11.036 22.922 1.00 96.58 357 GLN B O 1
ATOM 6297 N N . TYR B 1 248 ? -32.955 -8.863 23.404 1.00 97.50 358 TYR B N 1
ATOM 6298 C CA . TYR B 1 248 ? -34.407 -9.004 23.486 1.00 98.10 358 TYR B CA 1
ATOM 6299 C C . TYR B 1 248 ? -35.142 -7.959 22.651 1.00 98.42 358 TYR B C 1
ATOM 6300 O O . TYR B 1 248 ? -34.771 -6.783 22.639 1.00 98.20 358 TYR B O 1
ATOM 6309 N N . TYR B 1 249 ? -36.180 -8.403 21.946 1.00 98.90 359 TYR B N 1
ATOM 6310 C CA . TYR B 1 249 ? -36.988 -7.528 21.100 1.00 99.54 359 TYR B CA 1
ATOM 6311 C C . TYR B 1 249 ? -38.425 -8.049 21.049 1.00 100.20 359 TYR B C 1
ATOM 6312 O O . TYR B 1 249 ? -38.702 -9.170 21.480 1.00 99.44 359 TYR B O 1
ATOM 6321 N N . PRO B 1 250 ? -39.362 -7.231 20.533 1.00 101.47 360 PRO B N 1
ATOM 6322 C CA . PRO B 1 250 ? -40.779 -7.608 20.423 1.00 102.35 360 PRO B CA 1
ATOM 6323 C C . PRO B 1 250 ? -41.057 -8.513 19.222 1.00 102.96 360 PRO B C 1
ATOM 6324 O O . PRO B 1 250 ? -40.688 -8.189 18.093 1.00 103.06 360 PRO B O 1
ATOM 6328 N N . LEU B 1 251 ? -41.713 -9.643 19.465 1.00 103.79 361 LEU B N 1
ATOM 6329 C CA . LEU B 1 251 ? -42.035 -10.571 18.388 1.00 105.17 361 LEU B CA 1
ATOM 6330 C C . LEU B 1 251 ? -43.041 -9.912 17.454 1.00 106.29 361 LEU B C 1
ATOM 6331 O O . LEU B 1 251 ? -44.019 -9.314 17.905 1.00 106.66 361 LEU B O 1
ATOM 6336 N N . VAL B 1 252 ? -42.801 -10.027 16.152 1.00 107.68 362 VAL B N 1
ATOM 6337 C CA . VAL B 1 252 ? -43.677 -9.424 15.152 1.00 108.53 362 VAL B CA 1
ATOM 6338 C C . VAL B 1 252 ? -43.853 -10.329 13.932 1.00 109.33 362 VAL B C 1
ATOM 6339 O O . VAL B 1 252 ? -43.033 -10.309 13.015 1.00 109.25 362 VAL B O 1
ATOM 6343 N N . SER B 1 253 ? -44.928 -11.114 13.920 1.00 110.58 363 SER B N 1
ATOM 6344 C CA . SER B 1 253 ? -45.193 -12.026 12.811 1.00 112.46 363 SER B CA 1
ATOM 6345 C C . SER B 1 253 ? -45.274 -11.307 11.466 1.00 114.02 363 SER B C 1
ATOM 6346 O O . SER B 1 253 ? -45.150 -10.084 11.392 1.00 114.33 363 SER B O 1
ATOM 6349 N N . GLY B 1 254 ? -45.480 -12.078 10.403 1.00 115.66 364 GLY B N 1
ATOM 6350 C CA . GLY B 1 254 ? -45.560 -11.500 9.075 1.00 117.93 364 GLY B CA 1
ATOM 6351 C C . GLY B 1 254 ? -46.879 -11.783 8.390 1.00 119.52 364 GLY B C 1
ATOM 6352 O O . GLY B 1 254 ? -47.339 -10.994 7.567 1.00 119.55 364 GLY B O 1
ATOM 6353 N N . ARG B 1 255 ? -47.491 -12.914 8.722 1.00 121.26 365 ARG B N 1
ATOM 6354 C CA . ARG B 1 255 ? -48.770 -13.281 8.132 1.00 123.36 365 ARG B CA 1
ATOM 6355 C C . ARG B 1 255 ? -49.838 -12.273 8.543 1.00 124.47 365 ARG B C 1
ATOM 6356 O O . ARG B 1 255 ? -50.985 -12.350 8.098 1.00 124.60 365 ARG B O 1
ATOM 6364 N N . ASP B 1 256 ? -49.447 -11.328 9.396 1.00 125.79 366 ASP B N 1
ATOM 6365 C CA . ASP B 1 256 ? -50.352 -10.292 9.885 1.00 126.65 366 ASP B CA 1
ATOM 6366 C C . ASP B 1 256 ? -49.814 -8.895 9.577 1.00 127.18 366 ASP B C 1
ATOM 6367 O O . ASP B 1 256 ? -50.208 -7.925 10.219 1.00 127.35 366 ASP B O 1
ATOM 6372 N N . ILE B 1 257 ? -48.914 -8.785 8.605 1.00 127.77 367 ILE B N 1
ATOM 6373 C CA . ILE B 1 257 ? -48.346 -7.483 8.273 1.00 128.70 367 ILE B CA 1
ATOM 6374 C C . ILE B 1 257 ? -48.030 -7.308 6.789 1.00 130.02 367 ILE B C 1
ATOM 6375 O O . ILE B 1 257 ? -46.865 -7.177 6.404 1.00 130.10 367 ILE B O 1
ATOM 6380 N N . PRO B 1 258 ? -49.066 -7.303 5.935 1.00 131.24 368 PRO B N 1
ATOM 6381 C CA . PRO B 1 258 ? -48.906 -7.140 4.484 1.00 132.46 368 PRO B CA 1
ATOM 6382 C C . PRO B 1 258 ? -48.299 -5.789 4.086 1.00 134.03 368 PRO B C 1
ATOM 6383 O O . PRO B 1 258 ? -47.549 -5.699 3.113 1.00 134.07 368 PRO B O 1
ATOM 6387 N N . ASN B 1 259 ? -48.640 -4.750 4.846 1.00 135.81 369 ASN B N 1
ATOM 6388 C CA . ASN B 1 259 ? -48.157 -3.383 4.619 1.00 137.39 369 ASN B CA 1
ATOM 6389 C C . ASN B 1 259 ? -48.314 -2.825 3.198 1.00 138.44 369 ASN B C 1
ATOM 6390 O O . ASN B 1 259 ? -49.232 -2.042 2.933 1.00 138.76 369 ASN B O 1
ATOM 6395 N N . THR B 1 260 ? -47.417 -3.216 2.294 1.00 139.14 370 THR B N 1
ATOM 6396 C CA . THR B 1 260 ? -47.440 -2.735 0.909 1.00 139.82 370 THR B CA 1
ATOM 6397 C C . THR B 1 260 ? -48.799 -2.848 0.219 1.00 140.05 370 THR B C 1
ATOM 6398 O O . THR B 1 260 ? -49.189 -1.964 -0.544 1.00 139.97 370 THR B O 1
ATOM 6402 N N . GLY B 1 261 ? -49.514 -3.937 0.482 1.00 140.29 371 GLY B N 1
ATOM 6403 C CA . GLY B 1 261 ? -50.815 -4.127 -0.131 1.00 140.21 371 GLY B CA 1
ATOM 6404 C C . GLY B 1 261 ? -51.099 -5.590 -0.403 1.00 140.47 371 GLY B C 1
ATOM 6405 O O . GLY B 1 261 ? -52.232 -5.965 -0.708 1.00 140.53 371 GLY B O 1
ATOM 6406 N N . PHE B 1 262 ? -50.065 -6.419 -0.288 1.00 140.51 372 PHE B N 1
ATOM 6407 C CA . PHE B 1 262 ? -50.197 -7.853 -0.522 1.00 140.35 372 PHE B CA 1
ATOM 6408 C C . PHE B 1 262 ? -51.183 -8.475 0.464 1.00 140.02 372 PHE B C 1
ATOM 6409 O O . PHE B 1 262 ? -51.552 -7.852 1.459 1.00 140.10 372 PHE B O 1
ATOM 6417 N N . ASP B 1 263 ? -51.610 -9.702 0.180 1.00 139.48 373 ASP B N 1
ATOM 6418 C CA . ASP B 1 263 ? -52.549 -10.408 1.046 1.00 138.84 373 ASP B CA 1
ATOM 6419 C C . ASP B 1 263 ? -51.799 -11.196 2.111 1.00 138.05 373 ASP B C 1
ATOM 6420 O O . ASP B 1 263 ? -50.573 -11.128 2.196 1.00 138.21 373 ASP B O 1
ATOM 6425 N N . LYS B 1 264 ? -52.539 -11.945 2.923 1.00 136.69 374 LYS B N 1
ATOM 6426 C CA . LYS B 1 264 ? -51.931 -12.752 3.973 1.00 135.33 374 LYS B CA 1
ATOM 6427 C C . LYS B 1 264 ? -50.931 -13.702 3.323 1.00 134.34 374 LYS B C 1
ATOM 6428 O O . LYS B 1 264 ? -50.054 -14.248 3.989 1.00 134.46 374 LYS B O 1
ATOM 6434 N N . SER B 1 265 ? -51.080 -13.886 2.014 1.00 132.92 375 SER B N 1
ATOM 6435 C CA . SER B 1 265 ? -50.218 -14.764 1.231 1.00 131.51 375 SER B CA 1
ATOM 6436 C C . SER B 1 265 ? -48.731 -14.476 1.425 1.00 130.91 375 SER B C 1
ATOM 6437 O O . SER B 1 265 ? -48.180 -14.702 2.501 1.00 131.00 375 SER B O 1
ATOM 6440 N N . THR B 1 266 ? -48.089 -13.976 0.373 1.00 130.01 376 THR B N 1
ATOM 6441 C CA . THR B 1 266 ? -46.662 -13.662 0.398 1.00 129.23 376 THR B CA 1
ATOM 6442 C C . THR B 1 266 ? -46.284 -12.790 1.596 1.00 128.62 376 THR B C 1
ATOM 6443 O O . THR B 1 266 ? -45.105 -12.559 1.867 1.00 128.33 376 THR B O 1
ATOM 6447 N N . SER B 1 267 ? -47.297 -12.316 2.312 1.00 127.92 377 SER B N 1
ATOM 6448 C CA . SER B 1 267 ? -47.102 -11.469 3.483 1.00 127.22 377 SER B CA 1
ATOM 6449 C C . SER B 1 267 ? -46.129 -12.065 4.503 1.00 126.07 377 SER B C 1
ATOM 6450 O O . SER B 1 267 ? -45.164 -11.415 4.908 1.00 126.13 377 SER B O 1
ATOM 6453 N N . ARG B 1 268 ? -46.396 -13.303 4.907 1.00 124.33 378 ARG B N 1
ATOM 6454 C CA . ARG B 1 268 ? -45.585 -14.010 5.896 1.00 122.31 378 ARG B CA 1
ATOM 6455 C C . ARG B 1 268 ? -44.189 -14.423 5.429 1.00 120.72 378 ARG B C 1
ATOM 6456 O O . ARG B 1 268 ? -43.222 -14.308 6.181 1.00 120.37 378 ARG B O 1
ATOM 6464 N N . PHE B 1 269 ? -44.083 -14.903 4.195 1.00 118.72 379 PHE B N 1
ATOM 6465 C CA . PHE B 1 269 ? -42.801 -15.338 3.650 1.00 116.80 379 PHE B CA 1
ATOM 6466 C C . PHE B 1 269 ? -41.727 -14.255 3.701 1.00 116.28 379 PHE B C 1
ATOM 6467 O O . PHE B 1 269 ? -40.552 -14.535 3.473 1.00 116.68 379 PHE B O 1
ATOM 6475 N N . CYS B 1 270 ? -42.132 -13.023 3.994 1.00 115.50 380 CYS B N 1
ATOM 6476 C CA . CYS B 1 270 ? -41.202 -11.896 4.079 1.00 114.73 380 CYS B CA 1
ATOM 6477 C C . CYS B 1 270 ? -40.457 -11.634 2.778 1.00 115.05 380 CYS B C 1
ATOM 6478 O O . CYS B 1 270 ? -39.578 -10.775 2.725 1.00 114.78 380 CYS B O 1
ATOM 6481 N N . THR B 1 271 ? -40.805 -12.372 1.731 1.00 115.77 381 THR B N 1
ATOM 6482 C CA . THR B 1 271 ? -40.147 -12.209 0.442 1.00 116.60 381 THR B CA 1
ATOM 6483 C C . THR B 1 271 ? -40.891 -11.217 -0.439 1.00 117.41 381 THR B C 1
ATOM 6484 O O . THR B 1 271 ? -42.095 -11.010 -0.278 1.00 117.80 381 THR B O 1
ATOM 6488 N N . ASP B 1 272 ? -40.167 -10.607 -1.371 1.00 117.95 382 ASP B N 1
ATOM 6489 C CA . ASP B 1 272 ? -40.752 -9.639 -2.291 1.00 118.21 382 ASP B CA 1
ATOM 6490 C C . ASP B 1 272 ? -41.280 -8.419 -1.543 1.00 117.82 382 ASP B C 1
ATOM 6491 O O . ASP B 1 272 ? -42.223 -7.761 -1.981 1.00 117.81 382 ASP B O 1
ATOM 6496 N N . LYS B 1 273 ? -40.661 -8.141 -0.402 1.00 117.26 383 LYS B N 1
ATOM 6497 C CA . LYS B 1 273 ? -41.011 -6.998 0.429 1.00 116.47 383 LYS B CA 1
ATOM 6498 C C . LYS B 1 273 ? -42.484 -6.946 0.837 1.00 116.21 383 LYS B C 1
ATOM 6499 O O . LYS B 1 273 ? -43.054 -5.867 0.983 1.00 116.30 383 LYS B O 1
ATOM 6505 N N . SER B 1 274 ? -43.093 -8.113 1.036 1.00 115.95 384 SER B N 1
ATOM 6506 C CA . SER B 1 274 ? -44.498 -8.184 1.434 1.00 115.84 384 SER B CA 1
ATOM 6507 C C . SER B 1 274 ? -44.735 -7.615 2.830 1.00 115.89 384 SER B C 1
ATOM 6508 O O . SER B 1 274 ? -45.775 -7.862 3.441 1.00 116.01 384 SER B O 1
ATOM 6511 N N . VAL B 1 275 ? -43.760 -6.864 3.332 1.00 115.75 385 VAL B N 1
ATOM 6512 C CA . VAL B 1 275 ? -43.858 -6.241 4.647 1.00 115.75 385 VAL B CA 1
ATOM 6513 C C . VAL B 1 275 ? -42.975 -4.994 4.656 1.00 115.57 385 VAL B C 1
ATOM 6514 O O . VAL B 1 275 ? -41.845 -5.021 4.165 1.00 115.01 385 VAL B O 1
ATOM 6518 N N . ASN B 1 276 ? -43.497 -3.902 5.208 1.00 115.65 386 ASN B N 1
ATOM 6519 C CA . ASN B 1 276 ? -42.756 -2.647 5.272 1.00 115.75 386 ASN B CA 1
ATOM 6520 C C . ASN B 1 276 ? -42.329 -2.306 6.695 1.00 115.88 386 ASN B C 1
ATOM 6521 O O . ASN B 1 276 ? -42.936 -2.764 7.664 1.00 115.54 386 ASN B O 1
ATOM 6526 N N . PRO B 1 277 ? -41.273 -1.486 6.835 1.00 116.12 387 PRO B N 1
ATOM 6527 C CA . PRO B 1 277 ? -40.733 -1.060 8.129 1.00 116.52 387 PRO B CA 1
ATOM 6528 C C . PRO B 1 277 ? -41.793 -0.608 9.133 1.00 117.09 387 PRO B C 1
ATOM 6529 O O . PRO B 1 277 ? -41.496 -0.415 10.312 1.00 117.28 387 PRO B O 1
ATOM 6533 N N . ASN B 1 278 ? -43.025 -0.443 8.663 1.00 117.68 388 ASN B N 1
ATOM 6534 C CA . ASN B 1 278 ? -44.125 -0.007 9.518 1.00 118.31 388 ASN B CA 1
ATOM 6535 C C . ASN B 1 278 ? -44.123 -0.729 10.856 1.00 118.36 388 ASN B C 1
ATOM 6536 O O . ASN B 1 278 ? -43.554 -0.251 11.840 1.00 118.50 388 ASN B O 1
ATOM 6541 N N . LEU B 1 279 ? -44.768 -1.888 10.873 1.00 118.32 389 LEU B N 1
ATOM 6542 C CA . LEU B 1 279 ? -44.881 -2.708 12.071 1.00 118.07 389 LEU B CA 1
ATOM 6543 C C . LEU B 1 279 ? -43.631 -3.571 12.259 1.00 118.04 389 LEU B C 1
ATOM 6544 O O . LEU B 1 279 ? -43.732 -4.741 12.627 1.00 118.31 389 LEU B O 1
ATOM 6549 N N . LEU B 1 280 ? -42.458 -2.992 12.008 1.00 117.60 390 LEU B N 1
ATOM 6550 C CA . LEU B 1 280 ? -41.197 -3.720 12.145 1.00 116.85 390 LEU B CA 1
ATOM 6551 C C . LEU B 1 280 ? -40.111 -2.877 12.806 1.00 116.36 390 LEU B C 1
ATOM 6552 O O . LEU B 1 280 ? -39.741 -3.119 13.951 1.00 115.89 390 LEU B O 1
ATOM 6557 N N . LYS B 1 281 ? -39.605 -1.896 12.062 1.00 116.15 391 LYS B N 1
ATOM 6558 C CA . LYS B 1 281 ? -38.548 -0.989 12.517 1.00 115.79 391 LYS B CA 1
ATOM 6559 C C . LYS B 1 281 ? -37.992 -1.238 13.916 1.00 115.31 391 LYS B C 1
ATOM 6560 O O . LYS B 1 281 ? -38.455 -0.647 14.891 1.00 115.51 391 LYS B O 1
ATOM 6566 N N . GLY B 1 282 ? -36.991 -2.111 14.001 1.00 114.70 392 GLY B N 1
ATOM 6567 C CA . GLY B 1 282 ? -36.366 -2.417 15.277 1.00 113.46 392 GLY B CA 1
ATOM 6568 C C . GLY B 1 282 ? -37.025 -3.530 16.070 1.00 112.52 392 GLY B C 1
ATOM 6569 O O . GLY B 1 282 ? -37.187 -3.409 17.285 1.00 112.44 392 GLY B O 1
ATOM 6570 N N . LYS B 1 283 ? -37.396 -4.615 15.394 1.00 111.67 393 LYS B N 1
ATOM 6571 C CA . LYS B 1 283 ? -38.043 -5.751 16.051 1.00 110.30 393 LYS B CA 1
ATOM 6572 C C . LYS B 1 283 ? -37.552 -7.082 15.482 1.00 109.08 393 LYS B C 1
ATOM 6573 O O . LYS B 1 283 ? -36.488 -7.155 14.868 1.00 108.07 393 LYS B O 1
ATOM 6579 N N . ILE B 1 284 ? -38.342 -8.130 15.695 1.00 108.32 394 ILE B N 1
ATOM 6580 C CA . ILE B 1 284 ? -38.009 -9.463 15.211 1.00 107.81 394 ILE B CA 1
ATOM 6581 C C . ILE B 1 284 ? -39.169 -9.998 14.372 1.00 106.97 394 ILE B C 1
ATOM 6582 O O . ILE B 1 284 ? -40.321 -9.962 14.802 1.00 106.85 394 ILE B O 1
ATOM 6587 N N . VAL B 1 285 ? -38.864 -10.491 13.176 1.00 106.06 395 VAL B N 1
ATOM 6588 C CA . VAL B 1 285 ? -39.898 -11.010 12.284 1.00 105.16 395 VAL B CA 1
ATOM 6589 C C . VAL B 1 285 ? -39.976 -12.535 12.279 1.00 104.36 395 VAL B C 1
ATOM 6590 O O . VAL B 1 285 ? -38.964 -13.218 12.432 1.00 104.86 395 VAL B O 1
ATOM 6594 N N . VAL B 1 286 ? -41.184 -13.058 12.093 1.00 103.05 396 VAL B N 1
ATOM 6595 C CA . VAL B 1 286 ? -41.414 -14.498 12.054 1.00 102.12 396 VAL B CA 1
ATOM 6596 C C . VAL B 1 286 ? -41.822 -14.922 10.648 1.00 101.69 396 VAL B C 1
ATOM 6597 O O . VAL B 1 286 ? -43.009 -14.964 10.323 1.00 101.24 396 VAL B O 1
ATOM 6601 N N . CYS B 1 287 ? -40.830 -15.242 9.822 1.00 101.48 397 CYS B N 1
ATOM 6602 C CA . CYS B 1 287 ? -41.072 -15.649 8.440 1.00 101.05 397 CYS B CA 1
ATOM 6603 C C . CYS B 1 287 ? -41.243 -17.162 8.294 1.00 98.41 397 CYS B C 1
ATOM 6604 O O . CYS B 1 287 ? -40.549 -17.938 8.947 1.00 98.48 397 CYS B O 1
ATOM 6607 N N . GLU B 1 288 ? -42.170 -17.569 7.430 1.00 95.24 398 GLU B N 1
ATOM 6608 C CA . GLU B 1 288 ? -42.444 -18.982 7.195 1.00 92.43 398 GLU B CA 1
ATOM 6609 C C . GLU B 1 288 ? -41.703 -19.530 5.984 1.00 90.64 398 GLU B C 1
ATOM 6610 O O . GLU B 1 288 ? -42.263 -20.279 5.184 1.00 89.86 398 GLU B O 1
ATOM 6616 N N . ALA B 1 289 ? -40.437 -19.152 5.858 1.00 88.82 399 ALA B N 1
ATOM 6617 C CA . ALA B 1 289 ? -39.604 -19.605 4.753 1.00 87.08 399 ALA B CA 1
ATOM 6618 C C . ALA B 1 289 ? -38.149 -19.251 5.041 1.00 85.73 399 ALA B C 1
ATOM 6619 O O . ALA B 1 289 ? -37.853 -18.512 5.981 1.00 85.36 399 ALA B O 1
ATOM 6621 N N . SER B 1 290 ? -37.241 -19.780 4.233 1.00 83.95 400 SER B N 1
ATOM 6622 C CA . SER B 1 290 ? -35.826 -19.511 4.428 1.00 81.74 400 SER B CA 1
ATOM 6623 C C . SER B 1 290 ? -35.252 -18.712 3.268 1.00 79.75 400 SER B C 1
ATOM 6624 O O . SER B 1 290 ? -35.618 -18.925 2.111 1.00 78.71 400 SER B O 1
ATOM 6627 N N . PHE B 1 291 ? -34.359 -17.784 3.591 1.00 77.71 401 PHE B N 1
ATOM 6628 C CA . PHE B 1 291 ? -33.702 -16.960 2.585 1.00 76.74 401 PHE B CA 1
ATOM 6629 C C . PHE B 1 291 ? -32.333 -16.529 3.098 1.00 76.63 401 PHE B C 1
ATOM 6630 O O . PHE B 1 291 ? -32.001 -16.766 4.259 1.00 76.80 401 PHE B O 1
ATOM 6638 N N . GLY B 1 292 ? -31.537 -15.910 2.233 1.00 76.51 402 GLY B N 1
ATOM 6639 C CA . GLY B 1 292 ? -30.211 -15.485 2.635 1.00 77.07 402 GLY B CA 1
ATOM 6640 C C . GLY B 1 292 ? -30.111 -14.019 3.004 1.00 78.33 402 GLY B C 1
ATOM 6641 O O . GLY B 1 292 ? -31.121 -13.377 3.294 1.00 77.76 402 GLY B O 1
ATOM 6642 N N . PRO B 1 293 ? -28.890 -13.461 3.005 1.00 79.15 403 PRO B N 1
ATOM 6643 C CA . PRO B 1 293 ? -28.631 -12.060 3.339 1.00 80.67 403 PRO B CA 1
ATOM 6644 C C . PRO B 1 293 ? -29.433 -11.071 2.493 1.00 82.40 403 PRO B C 1
ATOM 6645 O O . PRO B 1 293 ? -30.008 -10.122 3.019 1.00 82.21 403 PRO B O 1
ATOM 6649 N N . HIS B 1 294 ? -29.462 -11.291 1.182 1.00 84.24 404 HIS B N 1
ATOM 6650 C CA . HIS B 1 294 ? -30.190 -10.401 0.288 1.00 85.96 404 HIS B CA 1
ATOM 6651 C C . HIS B 1 294 ? -31.548 -9.976 0.825 1.00 86.63 404 HIS B C 1
ATOM 6652 O O . HIS B 1 294 ? -31.767 -8.797 1.087 1.00 86.46 404 HIS B O 1
ATOM 6659 N N . GLU B 1 295 ? -32.454 -10.934 0.996 1.00 88.18 405 GLU B N 1
ATOM 6660 C CA . GLU B 1 295 ? -33.792 -10.633 1.501 1.00 90.07 405 GLU B CA 1
ATOM 6661 C C . GLU B 1 295 ? -33.763 -9.867 2.823 1.00 91.07 405 GLU B C 1
ATOM 6662 O O . GLU B 1 295 ? -34.765 -9.278 3.228 1.00 91.18 405 GLU B O 1
ATOM 6668 N N . PHE B 1 296 ? -32.619 -9.884 3.500 1.00 92.18 406 PHE B N 1
ATOM 6669 C CA . PHE B 1 296 ? -32.476 -9.159 4.759 1.00 92.78 406 PHE B CA 1
ATOM 6670 C C . PHE B 1 296 ? -32.398 -7.677 4.417 1.00 92.78 406 PHE B C 1
ATOM 6671 O O . PHE B 1 296 ? -33.282 -6.902 4.778 1.00 92.96 406 PHE B O 1
ATOM 6679 N N . PHE B 1 297 ? -31.338 -7.295 3.710 1.00 92.26 407 PHE B N 1
ATOM 6680 C CA . PHE B 1 297 ? -31.148 -5.912 3.301 1.00 92.35 407 PHE B CA 1
ATOM 6681 C C . PHE B 1 297 ? -32.394 -5.406 2.578 1.00 93.52 407 PHE B C 1
ATOM 6682 O O . PHE B 1 297 ? -32.841 -4.278 2.790 1.00 93.94 407 PHE B O 1
ATOM 6690 N N . LYS B 1 298 ? -32.945 -6.261 1.722 1.00 93.98 408 LYS B N 1
ATOM 6691 C CA . LYS B 1 298 ? -34.116 -5.939 0.916 1.00 93.88 408 LYS B CA 1
ATOM 6692 C C . LYS B 1 298 ? -35.428 -5.756 1.675 1.00 94.57 408 LYS B C 1
ATOM 6693 O O . LYS B 1 298 ? -35.698 -4.687 2.219 1.00 95.21 408 LYS B O 1
ATOM 6699 N N . SER B 1 299 ? -36.228 -6.816 1.712 1.00 95.18 409 SER B N 1
ATOM 6700 C CA . SER B 1 299 ? -37.551 -6.813 2.335 1.00 95.70 409 SER B CA 1
ATOM 6701 C C . SER B 1 299 ? -37.696 -6.628 3.853 1.00 95.91 409 SER B C 1
ATOM 6702 O O . SER B 1 299 ? -38.815 -6.678 4.367 1.00 95.67 409 SER B O 1
ATOM 6705 N N . LEU B 1 300 ? -36.601 -6.415 4.576 1.00 96.24 410 LEU B N 1
ATOM 6706 C CA . LEU B 1 300 ? -36.705 -6.241 6.024 1.00 96.72 410 LEU B CA 1
ATOM 6707 C C . LEU B 1 300 ? -35.750 -5.198 6.588 1.00 97.29 410 LEU B C 1
ATOM 6708 O O . LEU B 1 300 ? -35.649 -5.038 7.805 1.00 97.06 410 LEU B O 1
ATOM 6713 N N . ASP B 1 301 ? -35.061 -4.488 5.698 1.00 98.28 411 ASP B N 1
ATOM 6714 C CA . ASP B 1 301 ? -34.097 -3.455 6.084 1.00 98.77 411 ASP B CA 1
ATOM 6715 C C . ASP B 1 301 ? -34.636 -2.551 7.192 1.00 98.73 411 ASP B C 1
ATOM 6716 O O . ASP B 1 301 ? -35.504 -1.711 6.951 1.00 99.08 411 ASP B O 1
ATOM 6721 N N . GLY B 1 302 ? -34.114 -2.719 8.403 1.00 98.41 412 GLY B N 1
ATOM 6722 C CA . GLY B 1 302 ? -34.566 -1.901 9.511 1.00 97.61 412 GLY B CA 1
ATOM 6723 C C . GLY B 1 302 ? -34.547 -2.629 10.840 1.00 97.29 412 GLY B C 1
ATOM 6724 O O . GLY B 1 302 ? -33.810 -2.246 11.750 1.00 97.39 412 GLY B O 1
ATOM 6725 N N . ALA B 1 303 ? -35.354 -3.680 10.957 1.00 96.48 413 ALA B N 1
ATOM 6726 C CA . ALA B 1 303 ? -35.423 -4.454 12.194 1.00 95.49 413 ALA B CA 1
ATOM 6727 C C . ALA B 1 303 ? -34.047 -4.982 12.594 1.00 94.37 413 ALA B C 1
ATOM 6728 O O . ALA B 1 303 ? -33.060 -4.763 11.890 1.00 94.01 413 ALA B O 1
ATOM 6730 N N . ALA B 1 304 ? -33.991 -5.671 13.730 1.00 93.35 414 ALA B N 1
ATOM 6731 C CA . ALA B 1 304 ? -32.742 -6.239 14.228 1.00 92.48 414 ALA B CA 1
ATOM 6732 C C . ALA B 1 304 ? -32.936 -7.683 14.693 1.00 91.80 414 ALA B C 1
ATOM 6733 O O . ALA B 1 304 ? -32.273 -8.132 15.628 1.00 91.79 414 ALA B O 1
ATOM 6735 N N . GLY B 1 305 ? -33.844 -8.404 14.036 1.00 90.89 415 GLY B N 1
ATOM 6736 C CA . GLY B 1 305 ? -34.100 -9.787 14.402 1.00 89.48 415 GLY B CA 1
ATOM 6737 C C . GLY B 1 305 ? -35.081 -10.518 13.498 1.00 88.54 415 GLY B C 1
ATOM 6738 O O . GLY B 1 305 ? -36.142 -9.986 13.161 1.00 88.13 415 GLY B O 1
ATOM 6739 N N . VAL B 1 306 ? -34.723 -11.743 13.108 1.00 87.46 416 VAL B N 1
ATOM 6740 C CA . VAL B 1 306 ? -35.563 -12.574 12.239 1.00 85.83 416 VAL B CA 1
ATOM 6741 C C . VAL B 1 306 ? -35.522 -14.043 12.678 1.00 84.73 416 VAL B C 1
ATOM 6742 O O . VAL B 1 306 ? -34.564 -14.490 13.309 1.00 84.96 416 VAL B O 1
ATOM 6746 N N . LEU B 1 307 ? -36.566 -14.789 12.338 1.00 82.56 417 LEU B N 1
ATOM 6747 C CA . LEU B 1 307 ? -36.638 -16.200 12.681 1.00 80.49 417 LEU B CA 1
ATOM 6748 C C . LEU B 1 307 ? -37.190 -16.970 11.489 1.00 80.16 417 LEU B C 1
ATOM 6749 O O . LEU B 1 307 ? -38.407 -17.081 11.315 1.00 79.85 417 LEU B O 1
ATOM 6754 N N . MET B 1 308 ? -36.278 -17.500 10.677 1.00 78.84 418 MET B N 1
ATOM 6755 C CA . MET B 1 308 ? -36.631 -18.249 9.474 1.00 77.14 418 MET B CA 1
ATOM 6756 C C . MET B 1 308 ? -36.995 -19.713 9.710 1.00 75.75 418 MET B C 1
ATOM 6757 O O . MET B 1 308 ? -37.090 -20.163 10.853 1.00 74.86 418 MET B O 1
ATOM 6762 N N . THR B 1 309 ? -37.192 -20.447 8.615 1.00 74.81 419 THR B N 1
ATOM 6763 C CA . THR B 1 309 ? -37.560 -21.857 8.689 1.00 74.18 419 THR B CA 1
ATOM 6764 C C . THR B 1 309 ? -37.434 -22.651 7.382 1.00 74.88 419 THR B C 1
ATOM 6765 O O . THR B 1 309 ? -37.536 -22.109 6.282 1.00 75.10 419 THR B O 1
ATOM 6769 N N . SER B 1 310 ? -37.204 -23.951 7.544 1.00 75.42 420 SER B N 1
ATOM 6770 C CA . SER B 1 310 ? -37.068 -24.917 6.458 1.00 74.79 420 SER B CA 1
ATOM 6771 C C . SER B 1 310 ? -36.864 -26.249 7.173 1.00 74.26 420 SER B C 1
ATOM 6772 O O . SER B 1 310 ? -36.313 -26.278 8.273 1.00 74.56 420 SER B O 1
ATOM 6775 N N . ASN B 1 311 ? -37.311 -27.347 6.578 1.00 73.11 421 ASN B N 1
ATOM 6776 C CA . ASN B 1 311 ? -37.147 -28.641 7.230 1.00 72.59 421 ASN B CA 1
ATOM 6777 C C . ASN B 1 311 ? -35.741 -29.227 7.048 1.00 70.66 421 ASN B C 1
ATOM 6778 O O . ASN B 1 311 ? -35.461 -30.347 7.480 1.00 70.48 421 ASN B O 1
ATOM 6783 N N . THR B 1 312 ? -34.863 -28.463 6.408 1.00 67.72 422 THR B N 1
ATOM 6784 C CA . THR B 1 312 ? -33.486 -28.887 6.197 1.00 64.74 422 THR B CA 1
ATOM 6785 C C . THR B 1 312 ? -32.542 -27.988 6.992 1.00 64.38 422 THR B C 1
ATOM 6786 O O . THR B 1 312 ? -32.288 -26.841 6.620 1.00 63.18 422 THR B O 1
ATOM 6790 N N . ARG B 1 313 ? -32.022 -28.523 8.092 1.00 63.89 423 ARG B N 1
ATOM 6791 C CA . ARG B 1 313 ? -31.120 -27.778 8.957 1.00 62.71 423 ARG B CA 1
ATOM 6792 C C . ARG B 1 313 ? -29.825 -28.522 9.272 1.00 61.51 423 ARG B C 1
ATOM 6793 O O . ARG B 1 313 ? -29.405 -28.571 10.431 1.00 61.23 423 ARG B O 1
ATOM 6801 N N . ASP B 1 314 ? -29.190 -29.097 8.252 1.00 60.12 424 ASP B N 1
ATOM 6802 C CA . ASP B 1 314 ? -27.940 -29.815 8.473 1.00 58.56 424 ASP B CA 1
ATOM 6803 C C . ASP B 1 314 ? -26.704 -28.951 8.257 1.00 57.06 424 ASP B C 1
ATOM 6804 O O . ASP B 1 314 ? -25.644 -29.456 7.900 1.00 57.43 424 ASP B O 1
ATOM 6809 N N . TYR B 1 315 ? -26.846 -27.650 8.495 1.00 56.37 425 TYR B N 1
ATOM 6810 C CA . TYR B 1 315 ? -25.738 -26.704 8.348 1.00 56.14 425 TYR B CA 1
ATOM 6811 C C . TYR B 1 315 ? -26.174 -25.270 8.641 1.00 55.54 425 TYR B C 1
ATOM 6812 O O . TYR B 1 315 ? -27.349 -24.945 8.558 1.00 54.93 425 TYR B O 1
ATOM 6821 N N . ALA B 1 316 ? -25.219 -24.407 8.960 1.00 56.01 426 ALA B N 1
ATOM 6822 C CA . ALA B 1 316 ? -25.538 -23.029 9.291 1.00 56.14 426 ALA B CA 1
ATOM 6823 C C . ALA B 1 316 ? -24.837 -21.988 8.433 1.00 57.38 426 ALA B C 1
ATOM 6824 O O . ALA B 1 316 ? -23.785 -22.249 7.846 1.00 56.57 426 ALA B O 1
ATOM 6826 N N . ASP B 1 317 ? -25.449 -20.802 8.381 1.00 59.90 427 ASP B N 1
A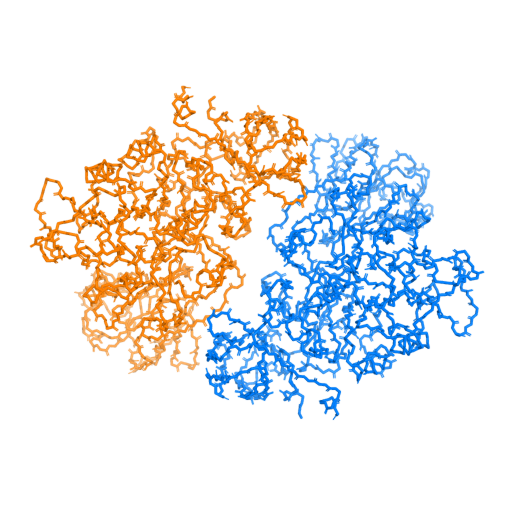TOM 6827 C CA . ASP B 1 317 ? -24.937 -19.633 7.650 1.00 59.91 427 ASP B CA 1
ATOM 6828 C C . ASP B 1 317 ? -25.089 -18.417 8.561 1.00 58.90 427 ASP B C 1
ATOM 6829 O O . ASP B 1 317 ? -25.971 -18.390 9.418 1.00 57.52 427 ASP B O 1
ATOM 6834 N N . SER B 1 318 ? -24.234 -17.417 8.383 1.00 59.48 428 SER B N 1
ATOM 6835 C CA . SER B 1 318 ? -24.328 -16.210 9.194 1.00 60.51 428 SER B CA 1
ATOM 6836 C C . SER B 1 318 ? -25.186 -15.163 8.485 1.00 62.81 428 SER B C 1
ATOM 6837 O O . SER B 1 318 ? -25.046 -14.938 7.285 1.00 63.37 428 SER B O 1
ATOM 6840 N N . TYR B 1 319 ? -26.082 -14.530 9.235 1.00 65.45 429 TYR B N 1
ATOM 6841 C CA . TYR B 1 319 ? -26.969 -13.517 8.682 1.00 67.16 429 TYR B CA 1
ATOM 6842 C C . TYR B 1 319 ? -26.623 -12.093 9.156 1.00 69.45 429 TYR B C 1
ATOM 6843 O O . TYR B 1 319 ? -25.811 -11.917 10.070 1.00 69.68 429 TYR B O 1
ATOM 6852 N N . PRO B 1 320 ? -27.220 -11.059 8.520 1.00 71.38 430 PRO B N 1
ATOM 6853 C CA . PRO B 1 320 ? -26.998 -9.642 8.851 1.00 72.11 430 PRO B CA 1
ATOM 6854 C C . PRO B 1 320 ? -27.662 -9.186 10.146 1.00 72.72 430 PRO B C 1
ATOM 6855 O O . PRO B 1 320 ? -27.342 -8.129 10.682 1.00 73.16 430 PRO B O 1
ATOM 6859 N N . LEU B 1 321 ? -28.600 -9.975 10.648 1.00 72.85 431 LEU B N 1
ATOM 6860 C CA . LEU B 1 321 ? -29.283 -9.598 11.870 1.00 73.45 431 LEU B CA 1
ATOM 6861 C C . LEU B 1 321 ? -29.586 -10.814 12.730 1.00 73.77 431 LEU B C 1
ATOM 6862 O O . LEU B 1 321 ? -29.837 -11.903 12.214 1.00 74.37 431 LEU B O 1
ATOM 6867 N N . PRO B 1 322 ? -29.570 -10.640 14.061 1.00 73.58 432 PRO B N 1
ATOM 6868 C CA . PRO B 1 322 ? -29.844 -11.721 15.010 1.00 73.38 432 PRO B CA 1
ATOM 6869 C C . PRO B 1 322 ? -31.000 -12.616 14.559 1.00 73.13 432 PRO B C 1
ATOM 6870 O O . PRO B 1 322 ? -32.165 -12.223 14.634 1.00 72.69 432 PRO B O 1
ATOM 6874 N N . SER B 1 323 ? -30.668 -13.821 14.097 1.00 72.67 433 SER B N 1
ATOM 6875 C CA . SER B 1 323 ? -31.673 -14.766 13.616 1.00 71.66 433 SER B CA 1
ATOM 6876 C C . SER B 1 323 ? -31.334 -16.227 13.903 1.00 71.19 433 SER B C 1
ATOM 6877 O O . SER B 1 323 ? -30.339 -16.536 14.558 1.00 71.22 433 SER B O 1
ATOM 6880 N N . SER B 1 324 ? -32.175 -17.119 13.393 1.00 70.37 434 SER B N 1
ATOM 6881 C CA . SER B 1 324 ? -31.998 -18.548 13.579 1.00 70.04 434 SER B CA 1
ATOM 6882 C C . SER B 1 324 ? -33.121 -19.318 12.883 1.00 70.79 434 SER B C 1
ATOM 6883 O O . SER B 1 324 ? -34.301 -19.089 13.154 1.00 71.06 434 SER B O 1
ATOM 6886 N N . VAL B 1 325 ? -32.750 -20.222 11.980 1.00 70.77 435 VAL B N 1
ATOM 6887 C CA . VAL B 1 325 ? -33.726 -21.034 11.259 1.00 70.15 435 VAL B CA 1
ATOM 6888 C C . VAL B 1 325 ? -34.259 -22.088 12.221 1.00 70.70 435 VAL B C 1
ATOM 6889 O O . VAL B 1 325 ? -33.489 -22.857 12.795 1.00 70.18 435 VAL B O 1
ATOM 6893 N N . LEU B 1 326 ? -35.574 -22.126 12.398 1.00 71.66 436 LEU B N 1
ATOM 6894 C CA . LEU B 1 326 ? -36.173 -23.080 13.324 1.00 73.27 436 LEU B CA 1
ATOM 6895 C C . LEU B 1 326 ? -36.933 -24.195 12.635 1.00 74.28 436 LEU B C 1
ATOM 6896 O O . LEU B 1 326 ? -37.239 -24.123 11.449 1.00 73.81 436 LEU B O 1
ATOM 6901 N N . ASP B 1 327 ? -37.231 -25.235 13.400 1.00 76.25 437 ASP B N 1
ATOM 6902 C CA . ASP B 1 327 ? -37.975 -26.366 12.882 1.00 78.72 437 ASP B CA 1
ATOM 6903 C C . ASP B 1 327 ? -39.399 -25.875 12.684 1.00 80.57 437 ASP B C 1
ATOM 6904 O O . ASP B 1 327 ? -39.940 -25.169 13.532 1.00 80.70 437 ASP B O 1
ATOM 6909 N N . PRO B 1 328 ? -40.019 -26.224 11.551 1.00 82.53 438 PRO B N 1
ATOM 6910 C CA . PRO B 1 328 ? -41.394 -25.802 11.274 1.00 84.09 438 PRO B CA 1
ATOM 6911 C C . PRO B 1 328 ? -42.348 -25.941 12.470 1.00 85.26 438 PRO B C 1
ATOM 6912 O O . PRO B 1 328 ? -43.265 -25.135 12.635 1.00 85.30 438 PRO B O 1
ATOM 6916 N N . ASN B 1 329 ? -42.126 -26.954 13.304 1.00 86.79 439 ASN B N 1
ATOM 6917 C CA . ASN B 1 329 ? -42.976 -27.175 14.471 1.00 88.08 439 ASN B CA 1
ATOM 6918 C C . ASN B 1 329 ? -42.770 -26.122 15.541 1.00 89.14 439 ASN B C 1
ATOM 6919 O O . ASN B 1 329 ? -43.689 -25.816 16.295 1.00 89.41 439 ASN B O 1
ATOM 6924 N N . ASP B 1 330 ? -41.561 -25.578 15.616 1.00 90.61 440 ASP B N 1
ATOM 6925 C CA . ASP B 1 330 ? -41.268 -24.541 16.594 1.00 92.32 440 ASP B CA 1
ATOM 6926 C C . ASP B 1 330 ? -41.851 -23.218 16.113 1.00 93.27 440 ASP B C 1
ATOM 6927 O O . ASP B 1 330 ? -41.772 -22.207 16.809 1.00 94.23 440 ASP B O 1
ATOM 6932 N N . LEU B 1 331 ? -42.423 -23.225 14.912 1.00 93.69 441 LEU B N 1
ATOM 6933 C CA . LEU B 1 331 ? -43.055 -22.030 14.367 1.00 94.13 441 LEU B CA 1
ATOM 6934 C C . LEU B 1 331 ? -44.549 -22.144 14.606 1.00 95.00 441 LEU B C 1
ATOM 6935 O O . LEU B 1 331 ? -45.194 -21.179 15.007 1.00 95.33 441 LEU B O 1
ATOM 6940 N N . LEU B 1 332 ? -45.097 -23.331 14.355 1.00 96.07 442 LEU B N 1
ATOM 6941 C CA . LEU B 1 332 ? -46.517 -23.572 14.586 1.00 97.18 442 LEU B CA 1
ATOM 6942 C C . LEU B 1 332 ? -46.712 -23.570 16.094 1.00 98.19 442 LEU B C 1
ATOM 6943 O O . LEU B 1 332 ? -47.721 -24.043 16.614 1.00 98.14 442 LEU B O 1
ATOM 6948 N N . ALA B 1 333 ? -45.708 -23.039 16.782 1.00 99.39 443 ALA B N 1
ATOM 6949 C CA . ALA B 1 333 ? -45.705 -22.918 18.227 1.00 100.62 443 ALA B CA 1
ATOM 6950 C C . ALA B 1 333 ? -45.447 -21.448 18.514 1.00 101.82 443 ALA B C 1
ATOM 6951 O O . ALA B 1 333 ? -46.042 -20.865 19.419 1.00 102.10 443 ALA B O 1
ATOM 6953 N N . THR B 1 334 ? -44.553 -20.853 17.731 1.00 103.27 444 THR B N 1
ATOM 6954 C CA . THR B 1 334 ? -44.234 -19.442 17.888 1.00 104.98 444 THR B CA 1
ATOM 6955 C C . THR B 1 334 ? -45.413 -18.634 17.363 1.00 106.40 444 THR B C 1
ATOM 6956 O O . THR B 1 334 ? -45.544 -17.443 17.649 1.00 106.73 444 THR B O 1
ATOM 6960 N N . LEU B 1 335 ? -46.270 -19.295 16.588 1.00 107.97 445 LEU B N 1
ATOM 6961 C CA . LEU B 1 335 ? -47.456 -18.649 16.040 1.00 109.81 445 LEU B CA 1
ATOM 6962 C C . LEU B 1 335 ? -48.527 -18.599 17.131 1.00 111.10 445 LEU B C 1
ATOM 6963 O O . LEU B 1 335 ? -49.104 -17.543 17.399 1.00 111.60 445 LEU B O 1
ATOM 6968 N N . ARG B 1 336 ? -48.778 -19.743 17.765 1.00 112.01 446 ARG B N 1
ATOM 6969 C CA . ARG B 1 336 ? -49.767 -19.834 18.835 1.00 112.94 446 ARG B CA 1
ATOM 6970 C C . ARG B 1 336 ? -49.425 -18.861 19.964 1.00 114.01 446 ARG B C 1
ATOM 6971 O O . ARG B 1 336 ? -50.258 -18.578 20.828 1.00 114.25 446 ARG B O 1
ATOM 6979 N N . TYR B 1 337 ? -48.195 -18.356 19.949 1.00 115.02 447 TYR B N 1
ATOM 6980 C CA . TYR B 1 337 ? -47.731 -17.413 20.959 1.00 116.14 447 TYR B CA 1
ATOM 6981 C C . TYR B 1 337 ? -47.965 -15.971 20.518 1.00 117.23 447 TYR B C 1
ATOM 6982 O O . TYR B 1 337 ? -48.037 -15.062 21.346 1.00 117.11 447 TYR B O 1
ATOM 6991 N N . ILE B 1 338 ? -48.069 -15.770 19.209 1.00 118.58 448 ILE B N 1
ATOM 6992 C CA . ILE B 1 338 ? -48.304 -14.445 18.648 1.00 120.02 448 ILE B CA 1
ATOM 6993 C C . ILE B 1 338 ? -49.774 -14.070 18.847 1.00 120.77 448 ILE B C 1
ATOM 6994 O O . ILE B 1 338 ? -50.176 -12.928 18.615 1.00 120.88 448 ILE B O 1
ATOM 6999 N N . TYR B 1 339 ? -50.568 -15.046 19.283 1.00 121.45 449 TYR B N 1
ATOM 7000 C CA . TYR B 1 339 ? -51.990 -14.836 19.534 1.00 122.26 449 TYR B CA 1
ATOM 7001 C C . TYR B 1 339 ? -52.207 -14.416 20.984 1.00 122.48 449 TYR B C 1
ATOM 7002 O O . TYR B 1 339 ? -52.833 -15.128 21.773 1.00 122.02 449 TYR B O 1
ATOM 7011 N N . SER B 1 340 ? -51.666 -13.244 21.302 1.00 122.87 450 SER B N 1
ATOM 7012 C CA . SER B 1 340 ? -51.733 -12.619 22.621 1.00 123.17 450 SER B CA 1
ATOM 7013 C C . SER B 1 340 ? -50.890 -11.349 22.518 1.00 123.67 450 SER B C 1
ATOM 7014 O O . SER B 1 340 ? -50.381 -10.841 23.519 1.00 123.71 450 SER B O 1
ATOM 7017 N N . ILE B 1 341 ? -50.751 -10.852 21.288 1.00 124.19 451 ILE B N 1
ATOM 7018 C CA . ILE B 1 341 ? -49.959 -9.659 20.991 1.00 124.59 451 ILE B CA 1
ATOM 7019 C C . ILE B 1 341 ? -49.985 -8.597 22.088 1.00 124.87 451 ILE B C 1
ATOM 7020 O O . ILE B 1 341 ? -50.972 -8.442 22.811 1.00 124.71 451 ILE B O 1
ATOM 7025 N N . ARG B 1 342 ? -48.874 -7.873 22.189 1.00 125.16 452 ARG B N 1
ATOM 7026 C CA . ARG B 1 342 ? -48.671 -6.808 23.166 1.00 125.53 452 ARG B CA 1
ATOM 7027 C C . ARG B 1 342 ? -47.194 -6.453 23.066 1.00 125.21 452 ARG B C 1
ATOM 7028 O O . ARG B 1 342 ? -46.809 -5.283 23.028 1.00 125.36 452 ARG B O 1
ATOM 7036 N N . SER B 1 343 ? -46.385 -7.506 23.019 1.00 124.53 453 SER B N 1
ATOM 7037 C CA . SER B 1 343 ? -44.933 -7.424 22.924 1.00 123.21 453 SER B CA 1
ATOM 7038 C C . SER B 1 343 ? -44.421 -8.854 23.097 1.00 122.03 453 SER B C 1
ATOM 7039 O O . SER B 1 343 ? -43.566 -9.114 23.947 1.00 121.98 453 SER B O 1
ATOM 7042 N N . PRO B 1 344 ? -44.946 -9.802 22.292 1.00 120.63 454 PRO B N 1
ATOM 7043 C CA . PRO B 1 344 ? -44.526 -11.204 22.385 1.00 119.18 454 PRO B CA 1
ATOM 7044 C C . PRO B 1 344 ? -43.027 -11.355 22.641 1.00 117.71 454 PRO B C 1
ATOM 7045 O O . PRO B 1 344 ? -42.195 -10.831 21.898 1.00 118.34 454 PRO B O 1
ATOM 7049 N N . GLY B 1 345 ? -42.698 -12.069 23.712 1.00 115.43 455 GLY B N 1
ATOM 7050 C CA . GLY B 1 345 ? -41.311 -12.271 24.083 1.00 112.33 455 GLY B CA 1
ATOM 7051 C C . GLY B 1 345 ? -40.540 -13.258 23.232 1.00 109.89 455 GLY B C 1
ATOM 7052 O O . GLY B 1 345 ? -41.116 -14.146 22.598 1.00 109.68 455 GLY B O 1
ATOM 7053 N N . ALA B 1 346 ? -39.220 -13.090 23.230 1.00 107.23 456 ALA B N 1
ATOM 7054 C CA . ALA B 1 346 ? -38.310 -13.945 22.480 1.00 103.56 456 ALA B CA 1
ATOM 7055 C C . ALA B 1 346 ? -36.887 -13.394 22.573 1.00 100.85 456 ALA B C 1
ATOM 7056 O O . ALA B 1 346 ? -36.636 -12.224 22.266 1.00 99.39 456 ALA B O 1
ATOM 7058 N N . THR B 1 347 ? -35.964 -14.247 23.008 1.00 97.82 457 THR B N 1
ATOM 7059 C CA . THR B 1 347 ? -34.561 -13.868 23.142 1.00 94.65 457 THR B CA 1
ATOM 7060 C C . THR B 1 347 ? -33.707 -14.703 22.182 1.00 92.12 457 THR B C 1
ATOM 7061 O O . THR B 1 347 ? -33.790 -15.934 22.175 1.00 92.61 457 THR B O 1
ATOM 7065 N N . ILE B 1 348 ? -32.899 -14.030 21.366 1.00 88.27 458 ILE B N 1
ATOM 7066 C CA . ILE B 1 348 ? -32.032 -14.708 20.408 1.00 83.95 458 ILE B CA 1
ATOM 7067 C C . ILE B 1 348 ? -30.616 -14.783 20.954 1.00 81.33 458 ILE B C 1
ATOM 7068 O O . ILE B 1 348 ? -29.844 -13.821 20.860 1.00 80.12 458 ILE B O 1
ATOM 7073 N N . PHE B 1 349 ? -30.284 -15.940 21.520 1.00 78.59 459 PHE B N 1
ATOM 7074 C CA . PHE B 1 349 ? -28.971 -16.161 22.110 1.00 75.33 459 PHE B CA 1
ATOM 7075 C C . PHE B 1 349 ? -27.851 -16.264 21.094 1.00 72.16 459 PHE B C 1
ATOM 7076 O O . PHE B 1 349 ? -28.054 -16.698 19.962 1.00 71.52 459 PHE B O 1
ATOM 7084 N N . LYS B 1 350 ? -26.662 -15.861 21.524 1.00 69.19 460 LYS B N 1
ATOM 7085 C CA . LYS B 1 350 ? -25.470 -15.921 20.694 1.00 66.49 460 LYS B CA 1
ATOM 7086 C C . LYS B 1 350 ? -25.370 -17.390 20.277 1.00 66.65 460 LYS B C 1
ATOM 7087 O O . LYS B 1 350 ? -26.158 -18.228 20.733 1.00 67.81 460 LYS B O 1
ATOM 7093 N N . SER B 1 351 ? -24.417 -17.723 19.419 1.00 65.38 461 SER B N 1
ATOM 7094 C CA . SER B 1 351 ? -24.307 -19.108 18.995 1.00 63.29 461 SER B CA 1
ATOM 7095 C C . SER B 1 351 ? -23.444 -19.971 19.894 1.00 61.71 461 SER B C 1
ATOM 7096 O O . SER B 1 351 ? -22.540 -19.490 20.573 1.00 60.50 461 SER B O 1
ATOM 7099 N N . THR B 1 352 ? -23.758 -21.260 19.890 1.00 61.06 462 THR B N 1
ATOM 7100 C CA . THR B 1 352 ? -23.031 -22.256 20.661 1.00 59.82 462 THR B CA 1
ATOM 7101 C C . THR B 1 352 ? -22.881 -23.507 19.804 1.00 58.36 462 THR B C 1
ATOM 7102 O O . THR B 1 352 ? -23.368 -23.558 18.668 1.00 57.57 462 THR B O 1
ATOM 7106 N N . THR B 1 353 ? -22.208 -24.514 20.346 1.00 56.57 463 THR B N 1
ATOM 7107 C CA . THR B 1 353 ? -21.996 -25.746 19.609 1.00 54.93 463 THR B CA 1
ATOM 7108 C C . THR B 1 353 ? -22.323 -27.005 20.395 1.00 54.27 463 THR B C 1
ATOM 7109 O O . THR B 1 353 ? -22.106 -27.075 21.607 1.00 54.54 463 THR B O 1
ATOM 7113 N N . ILE B 1 354 ? -22.854 -27.992 19.677 1.00 52.55 464 ILE B N 1
ATOM 7114 C CA . ILE B 1 354 ? -23.188 -29.293 20.233 1.00 50.23 464 ILE B CA 1
ATOM 7115 C C . ILE B 1 354 ? -22.404 -30.317 19.404 1.00 49.10 464 ILE B C 1
ATOM 7116 O O . ILE B 1 354 ? -21.797 -29.962 18.397 1.00 49.70 464 ILE B O 1
ATOM 7121 N N . LEU B 1 355 ? -22.399 -31.576 19.823 1.00 47.29 465 LEU B N 1
ATOM 7122 C CA . LEU B 1 355 ? -21.670 -32.600 19.088 1.00 45.31 465 LEU B CA 1
ATOM 7123 C C . LEU B 1 355 ? -22.659 -33.541 18.448 1.00 44.50 465 LEU B C 1
ATOM 7124 O O . LEU B 1 355 ? -23.664 -33.899 19.052 1.00 44.01 465 LEU B O 1
ATOM 7129 N N . ASN B 1 356 ? -22.389 -33.924 17.208 1.00 44.14 466 ASN B N 1
ATOM 7130 C CA . ASN B 1 356 ? -23.281 -34.823 16.501 1.00 42.91 466 ASN B CA 1
ATOM 7131 C C . ASN B 1 356 ? -22.545 -36.131 16.247 1.00 41.87 466 ASN B C 1
ATOM 7132 O O . ASN B 1 356 ? -21.600 -36.189 15.461 1.00 42.08 466 ASN B O 1
ATOM 7137 N N . ALA B 1 357 ? -22.984 -37.180 16.926 1.00 41.05 467 ALA B N 1
ATOM 7138 C CA . ALA B 1 357 ? -22.357 -38.486 16.802 1.00 41.48 467 ALA B CA 1
ATOM 7139 C C . ALA B 1 357 ? -22.564 -39.144 15.442 1.00 40.88 467 ALA B C 1
ATOM 7140 O O . ALA B 1 357 ? -21.865 -40.104 15.106 1.00 41.73 467 ALA B O 1
ATOM 7142 N N . SER B 1 358 ? -23.511 -38.643 14.657 1.00 38.59 468 SER B N 1
ATOM 7143 C CA . SER B 1 358 ? -23.753 -39.239 13.355 1.00 36.80 468 SER B CA 1
ATOM 7144 C C . SER B 1 358 ? -22.740 -38.850 12.277 1.00 37.87 468 SER B C 1
ATOM 7145 O O . SER B 1 358 ? -22.613 -39.549 11.266 1.00 39.02 468 SER B O 1
ATOM 7148 N N . ALA B 1 359 ? -22.012 -37.754 12.481 1.00 36.71 469 ALA B N 1
ATOM 7149 C CA . ALA B 1 359 ? -21.012 -37.340 11.496 1.00 35.68 469 ALA B CA 1
ATOM 7150 C C . ALA B 1 359 ? -20.085 -38.517 11.257 1.00 34.37 469 ALA B C 1
ATOM 7151 O O . ALA B 1 359 ? -19.790 -39.263 12.178 1.00 35.37 469 ALA B O 1
ATOM 7153 N N . PRO B 1 360 ? -19.608 -38.700 10.017 1.00 33.82 470 PRO B N 1
ATOM 7154 C CA . PRO B 1 360 ? -19.890 -37.878 8.835 1.00 32.74 470 PRO B CA 1
ATOM 7155 C C . PRO B 1 360 ? -21.122 -38.336 8.070 1.00 32.82 470 PRO B C 1
ATOM 7156 O O . PRO B 1 360 ? -21.380 -39.534 7.935 1.00 32.60 470 PRO B O 1
ATOM 7160 N N . VAL B 1 361 ? -21.873 -37.370 7.563 1.00 33.44 471 VAL B N 1
ATOM 7161 C CA . VAL B 1 361 ? -23.053 -37.641 6.753 1.00 33.44 471 VAL B CA 1
ATOM 7162 C C . VAL B 1 361 ? -22.937 -36.572 5.690 1.00 34.66 471 VAL B C 1
ATOM 7163 O O . VAL B 1 361 ? -22.746 -35.393 6.025 1.00 36.15 471 VAL B O 1
ATOM 7167 N N . VAL B 1 362 ? -23.003 -36.953 4.417 1.00 35.13 472 VAL B N 1
ATOM 7168 C CA . VAL B 1 362 ? -22.896 -35.933 3.372 1.00 35.79 472 VAL B CA 1
ATOM 7169 C C . VAL B 1 362 ? -24.082 -34.973 3.507 1.00 35.51 472 VAL B C 1
ATOM 7170 O O . VAL B 1 362 ? -25.232 -35.397 3.662 1.00 33.64 472 VAL B O 1
ATOM 7174 N N . VAL B 1 363 ? -23.780 -33.678 3.470 1.00 36.39 473 VAL B N 1
ATOM 7175 C CA . VAL B 1 363 ? -24.792 -32.630 3.621 1.00 37.00 473 VAL B CA 1
ATOM 7176 C C . VAL B 1 363 ? -25.792 -32.513 2.455 1.00 36.37 473 VAL B C 1
ATOM 7177 O O . VAL B 1 363 ? -25.455 -32.748 1.294 1.00 35.87 473 VAL B O 1
ATOM 7181 N N . SER B 1 364 ? -27.027 -32.151 2.789 1.00 35.56 474 SER B N 1
ATOM 7182 C CA . SER B 1 364 ? -28.107 -32.034 1.816 1.00 36.07 474 SER B CA 1
ATOM 7183 C C . SER B 1 364 ? -27.789 -31.371 0.474 1.00 35.58 474 SER B C 1
ATOM 7184 O O . SER B 1 364 ? -28.279 -31.819 -0.562 1.00 36.65 474 SER B O 1
ATOM 7187 N N . PHE B 1 365 ? -26.980 -30.318 0.478 1.00 34.40 475 PHE B N 1
ATOM 7188 C CA . PHE B 1 365 ? -26.665 -29.615 -0.766 1.00 32.67 475 PHE B CA 1
ATOM 7189 C C . PHE B 1 365 ? -25.574 -30.230 -1.654 1.00 33.10 475 PHE B C 1
ATOM 7190 O O . PHE B 1 365 ? -25.484 -29.892 -2.831 1.00 35.05 475 PHE B O 1
ATOM 7198 N N . SER B 1 366 ? -24.751 -31.122 -1.109 1.00 31.16 476 SER B N 1
ATOM 7199 C CA . SER B 1 366 ? -23.690 -31.752 -1.891 1.00 31.01 476 SER B CA 1
ATOM 7200 C C . SER B 1 366 ? -24.253 -32.492 -3.131 1.00 32.51 476 SER B C 1
ATOM 7201 O O . SER B 1 366 ? -25.188 -33.312 -3.030 1.00 30.23 476 SER B O 1
ATOM 7204 N N . SER B 1 367 ? -23.672 -32.210 -4.298 1.00 32.65 477 SER B N 1
ATOM 7205 C CA . SER B 1 367 ? -24.134 -32.813 -5.552 1.00 32.78 477 SER B CA 1
ATOM 7206 C C . SER B 1 367 ? -23.988 -34.325 -5.623 1.00 32.71 477 SER B C 1
ATOM 7207 O O . SER B 1 367 ? -22.933 -34.882 -5.322 1.00 33.27 477 SER B O 1
ATOM 7210 N N . ARG B 1 368 ? -25.067 -34.980 -6.043 1.00 32.91 478 ARG B N 1
ATOM 7211 C CA . ARG B 1 368 ? -25.111 -36.431 -6.147 1.00 31.60 478 ARG B CA 1
ATOM 7212 C C . ARG B 1 368 ? -24.903 -36.908 -7.572 1.00 32.14 478 ARG B C 1
ATOM 7213 O O . ARG B 1 368 ? -25.068 -36.149 -8.533 1.00 32.72 478 ARG B O 1
ATOM 7221 N N . GLY B 1 369 ? -24.538 -38.179 -7.694 1.00 31.56 479 GLY B N 1
ATOM 7222 C CA . GLY B 1 369 ? -24.353 -38.781 -8.994 1.00 30.43 479 GLY B CA 1
ATOM 7223 C C . GLY B 1 369 ? -25.653 -39.492 -9.331 1.00 30.23 479 GLY B C 1
ATOM 7224 O O . GLY B 1 369 ? -26.682 -39.205 -8.725 1.00 28.76 479 GLY B O 1
ATOM 7225 N N . PRO B 1 370 ? -25.638 -40.441 -10.273 1.00 31.70 480 PRO B N 1
ATOM 7226 C CA . PRO B 1 370 ? -24.418 -40.821 -10.991 1.00 33.73 480 PRO B CA 1
ATOM 7227 C C . PRO B 1 370 ? -23.937 -39.812 -12.021 1.00 35.43 480 PRO B C 1
ATOM 7228 O O . PRO B 1 370 ? -24.553 -38.772 -12.244 1.00 37.31 480 PRO B O 1
ATOM 7232 N N . ASN B 1 371 ? -22.813 -40.141 -12.639 1.00 37.87 481 ASN B N 1
ATOM 7233 C CA . ASN B 1 371 ? -22.204 -39.331 -13.681 1.00 39.94 481 ASN B CA 1
ATOM 7234 C C . ASN B 1 371 ? -23.131 -39.401 -14.909 1.00 42.38 481 ASN B C 1
ATOM 7235 O O . ASN B 1 371 ? -23.341 -40.477 -15.474 1.00 41.95 481 ASN B O 1
ATOM 7240 N N . ARG B 1 372 ? -23.691 -38.259 -15.312 1.00 44.95 482 ARG B N 1
ATOM 7241 C CA . ARG B 1 372 ? -24.604 -38.217 -16.455 1.00 47.14 482 ARG B CA 1
ATOM 7242 C C . ARG B 1 372 ? -23.917 -38.500 -17.779 1.00 47.97 482 ARG B C 1
ATOM 7243 O O . ARG B 1 372 ? -24.556 -38.961 -18.722 1.00 48.01 482 ARG B O 1
ATOM 7251 N N . ALA B 1 373 ? -22.621 -38.211 -17.849 1.00 49.16 483 ALA B N 1
ATOM 7252 C CA . ALA B 1 373 ? -21.843 -38.431 -19.067 1.00 49.92 483 ALA B CA 1
ATOM 7253 C C . ALA B 1 373 ? -21.604 -39.916 -19.309 1.00 50.24 483 ALA B C 1
ATOM 7254 O O . ALA B 1 373 ? -21.680 -40.385 -20.444 1.00 50.00 483 ALA B O 1
ATOM 7256 N N . THR B 1 374 ? -21.303 -40.639 -18.232 1.00 51.64 484 THR B N 1
ATOM 7257 C CA . THR B 1 374 ? -21.051 -42.086 -18.269 1.00 52.89 484 THR B CA 1
ATOM 7258 C C . THR B 1 374 ? -21.344 -42.632 -16.873 1.00 52.79 484 THR B C 1
ATOM 7259 O O . THR B 1 374 ? -20.463 -42.633 -16.019 1.00 53.02 484 THR B O 1
ATOM 7263 N N . LYS B 1 375 ? -22.569 -43.096 -16.632 1.00 53.01 485 LYS B N 1
ATOM 7264 C CA . LYS B 1 375 ? -22.910 -43.606 -15.306 1.00 53.17 485 LYS B CA 1
ATOM 7265 C C . LYS B 1 375 ? -22.299 -44.968 -14.940 1.00 52.72 485 LYS B C 1
ATOM 7266 O O . LYS B 1 375 ? -22.751 -45.650 -14.011 1.00 52.42 485 LYS B O 1
ATOM 7272 N N . ASP B 1 376 ? -21.246 -45.342 -15.660 1.00 51.20 486 ASP B N 1
ATOM 7273 C CA . ASP B 1 376 ? -20.553 -46.589 -15.398 1.00 49.11 486 ASP B CA 1
ATOM 7274 C C . ASP B 1 376 ? -19.270 -46.294 -14.635 1.00 46.58 486 ASP B C 1
ATOM 7275 O O . ASP B 1 376 ? -18.563 -47.208 -14.210 1.00 48.25 486 ASP B O 1
ATOM 7280 N N . VAL B 1 377 ? -18.980 -45.003 -14.476 1.00 42.54 487 VAL B N 1
ATOM 7281 C CA . VAL B 1 377 ? -17.829 -44.522 -13.715 1.00 38.18 487 VAL B CA 1
ATOM 7282 C C . VAL B 1 377 ? -18.468 -43.703 -12.593 1.00 36.74 487 VAL B C 1
ATOM 7283 O O . VAL B 1 377 ? -18.903 -42.575 -12.797 1.00 36.24 487 VAL B O 1
ATOM 7287 N N . ILE B 1 378 ? -18.547 -44.307 -11.415 1.00 36.44 488 ILE B N 1
ATOM 7288 C CA . ILE B 1 378 ? -19.171 -43.697 -10.241 1.00 36.78 488 ILE B CA 1
ATOM 7289 C C . ILE B 1 378 ? -18.626 -42.315 -9.845 1.00 36.13 488 ILE B C 1
ATOM 7290 O O . ILE B 1 378 ? -17.433 -42.025 -9.990 1.00 35.37 488 ILE B O 1
ATOM 7295 N N . LYS B 1 379 ? -19.523 -41.475 -9.330 1.00 34.42 489 LYS B N 1
ATOM 7296 C CA . LYS B 1 379 ? -19.192 -40.108 -8.941 1.00 31.72 489 LYS B CA 1
ATOM 7297 C C . LYS B 1 379 ? -20.221 -39.633 -7.896 1.00 31.82 489 LYS B C 1
ATOM 7298 O O . LYS B 1 379 ? -21.397 -40.012 -7.955 1.00 30.48 489 LYS B O 1
ATOM 7304 N N . PRO B 1 380 ? -19.792 -38.811 -6.916 1.00 30.49 490 PRO B N 1
ATOM 7305 C CA . PRO B 1 380 ? -18.440 -38.290 -6.696 1.00 30.08 490 PRO B CA 1
ATOM 7306 C C . PRO B 1 380 ? -17.462 -39.408 -6.310 1.00 31.02 490 PRO B C 1
ATOM 7307 O O . PRO B 1 380 ? -17.795 -40.587 -6.423 1.00 31.83 490 PRO B O 1
ATOM 7311 N N . ASP B 1 381 ? -16.270 -39.046 -5.846 1.00 29.89 491 ASP B N 1
ATOM 7312 C CA . ASP B 1 381 ? -15.263 -40.040 -5.484 1.00 30.90 491 ASP B CA 1
ATOM 7313 C C . ASP B 1 381 ? -14.944 -40.199 -3.996 1.00 32.10 491 ASP B C 1
ATOM 7314 O O . ASP B 1 381 ? -14.543 -41.281 -3.546 1.00 31.36 491 ASP B O 1
ATOM 7319 N N . ILE B 1 382 ? -15.111 -39.132 -3.225 1.00 32.73 492 ILE B N 1
ATOM 7320 C CA . ILE B 1 382 ? -14.754 -39.188 -1.816 1.00 32.82 492 ILE B CA 1
ATOM 7321 C C . ILE B 1 382 ? -15.420 -38.022 -1.084 1.00 33.56 492 ILE B C 1
ATOM 7322 O O . ILE B 1 382 ? -15.790 -37.028 -1.712 1.00 33.69 492 ILE B O 1
ATOM 7327 N N . SER B 1 383 ? -15.582 -38.144 0.232 1.00 33.29 493 SER B N 1
ATOM 7328 C CA . SER B 1 383 ? -16.204 -37.077 1.012 1.00 34.66 493 SER B CA 1
ATOM 7329 C C . SER B 1 383 ? -15.151 -36.425 1.875 1.00 34.47 493 SER B C 1
ATOM 7330 O O . SER B 1 383 ? -14.075 -36.972 2.039 1.00 35.70 493 SER B O 1
ATOM 7333 N N . GLY B 1 384 ? -15.464 -35.258 2.426 1.00 33.52 494 GLY B N 1
ATOM 7334 C CA . GLY B 1 384 ? -14.515 -34.557 3.272 1.00 32.29 494 GLY B CA 1
ATOM 7335 C C . GLY B 1 384 ? -15.281 -33.545 4.092 1.00 33.51 494 GLY B C 1
ATOM 7336 O O . GLY B 1 384 ? -16.446 -33.288 3.785 1.00 34.29 494 GLY B O 1
ATOM 7337 N N . PRO B 1 385 ? -14.688 -32.966 5.151 1.00 33.54 495 PRO B N 1
ATOM 7338 C CA . PRO B 1 385 ? -15.441 -31.981 5.937 1.00 33.09 495 PRO B CA 1
ATOM 7339 C C . PRO B 1 385 ? -15.679 -30.733 5.093 1.00 32.10 495 PRO B C 1
ATOM 7340 O O . PRO B 1 385 ? -14.744 -30.121 4.599 1.00 32.36 495 PRO B O 1
ATOM 7344 N N . GLY B 1 386 ? -16.936 -30.367 4.921 1.00 32.80 496 GLY B N 1
ATOM 7345 C CA . GLY B 1 386 ? -17.247 -29.196 4.130 1.00 33.58 496 GLY B CA 1
ATOM 7346 C C . GLY B 1 386 ? -18.351 -28.367 4.752 1.00 34.52 496 GLY B C 1
ATOM 7347 O O . GLY B 1 386 ? -18.790 -27.379 4.165 1.00 35.06 496 GLY B O 1
ATOM 7348 N N . VAL B 1 387 ? -18.811 -28.771 5.933 1.00 35.23 497 VAL B N 1
ATOM 7349 C CA . VAL B 1 387 ? -19.856 -28.032 6.622 1.00 36.58 497 VAL B CA 1
ATOM 7350 C C . VAL B 1 387 ? -19.306 -27.238 7.800 1.00 37.77 497 VAL B C 1
ATOM 7351 O O . VAL B 1 387 ? -18.562 -27.762 8.638 1.00 39.21 497 VAL B O 1
ATOM 7355 N N . GLU B 1 388 ? -19.682 -25.964 7.835 1.00 38.02 498 GLU B N 1
ATOM 7356 C CA . GLU B 1 388 ? -19.292 -25.021 8.875 1.00 36.89 498 GLU B CA 1
ATOM 7357 C C . GLU B 1 388 ? -17.806 -24.978 9.182 1.00 36.96 498 GLU B C 1
ATOM 7358 O O . GLU B 1 388 ? -17.412 -24.924 10.340 1.00 38.45 498 GLU B O 1
ATOM 7364 N N . ILE B 1 389 ? -16.985 -24.985 8.135 1.00 37.20 499 ILE B N 1
ATOM 7365 C CA . ILE B 1 389 ? -15.532 -24.924 8.286 1.00 37.16 499 ILE B CA 1
ATOM 7366 C C . ILE B 1 389 ? -15.084 -23.494 8.527 1.00 38.90 499 ILE B C 1
ATOM 7367 O O . ILE B 1 389 ? -15.477 -22.589 7.794 1.00 41.00 499 ILE B O 1
ATOM 7372 N N . LEU B 1 390 ? -14.254 -23.294 9.545 1.00 39.50 500 LEU B N 1
ATOM 7373 C CA . LEU B 1 390 ? -13.728 -21.973 9.857 1.00 37.53 500 LEU B CA 1
ATOM 7374 C C . LEU B 1 390 ? -12.316 -21.851 9.312 1.00 36.66 500 LEU B C 1
ATOM 7375 O O . LEU B 1 390 ? -11.475 -22.680 9.604 1.00 35.71 500 LEU B O 1
ATOM 7380 N N . ALA B 1 391 ? -12.060 -20.813 8.520 1.00 39.12 501 ALA B N 1
ATOM 7381 C CA . ALA B 1 391 ? -10.730 -20.576 7.952 1.00 39.46 501 ALA B CA 1
ATOM 7382 C C . ALA B 1 391 ? -10.487 -19.081 7.728 1.00 40.32 501 ALA B C 1
ATOM 7383 O O . ALA B 1 391 ? -11.378 -18.254 7.980 1.00 39.35 501 ALA B O 1
ATOM 7385 N N . ALA B 1 392 ? -9.284 -18.755 7.247 1.00 40.68 502 ALA B N 1
ATOM 7386 C CA . ALA B 1 392 ? -8.860 -17.373 6.983 1.00 43.73 502 ALA B CA 1
ATOM 7387 C C . ALA B 1 392 ? -9.857 -16.513 6.208 1.00 45.16 502 ALA B C 1
ATOM 7388 O O . ALA B 1 392 ? -10.618 -17.008 5.384 1.00 45.12 502 ALA B O 1
ATOM 7390 N N . TRP B 1 393 ? -9.828 -15.211 6.464 1.00 48.11 503 TRP B N 1
ATOM 7391 C CA . TRP B 1 393 ? -10.737 -14.287 5.794 1.00 50.83 503 TRP B CA 1
ATOM 7392 C C . TRP B 1 393 ? -10.109 -12.897 5.611 1.00 53.45 503 TRP B C 1
ATOM 7393 O O . TRP B 1 393 ? -9.235 -12.490 6.384 1.00 52.92 503 TRP B O 1
ATOM 7404 N N . PRO B 1 394 ? -10.531 -12.160 4.562 1.00 55.77 504 PRO B N 1
ATOM 7405 C CA . PRO B 1 394 ? -9.987 -10.818 4.317 1.00 55.41 504 PRO B CA 1
ATOM 7406 C C . PRO B 1 394 ? -10.629 -9.847 5.304 1.00 55.29 504 PRO B C 1
ATOM 7407 O O . PRO B 1 394 ? -11.832 -9.936 5.575 1.00 53.46 504 PRO B O 1
ATOM 7411 N N . SER B 1 395 ? -9.825 -8.928 5.835 1.00 56.02 505 SER B N 1
ATOM 7412 C CA . SER B 1 395 ? -10.309 -7.946 6.803 1.00 55.79 505 SER B CA 1
ATOM 7413 C C . SER B 1 395 ? -11.429 -7.087 6.234 1.00 55.46 505 SER B C 1
ATOM 7414 O O . SER B 1 395 ? -12.315 -6.637 6.964 1.00 55.85 505 SER B O 1
ATOM 7417 N N . VAL B 1 396 ? -11.392 -6.898 4.918 1.00 55.25 506 VAL B N 1
ATOM 7418 C CA . VAL B 1 396 ? -12.374 -6.094 4.192 1.00 53.55 506 VAL B CA 1
ATOM 7419 C C . VAL B 1 396 ? -13.664 -6.825 3.819 1.00 53.07 506 VAL B C 1
ATOM 7420 O O . VAL B 1 396 ? -14.760 -6.273 3.921 1.00 52.37 506 VAL B O 1
ATOM 7424 N N . ALA B 1 397 ? -13.513 -8.065 3.368 1.00 53.13 507 ALA B N 1
ATOM 7425 C CA . ALA B 1 397 ? -14.627 -8.891 2.919 1.00 52.93 507 ALA B CA 1
ATOM 7426 C C . ALA B 1 397 ? -15.793 -9.067 3.888 1.00 52.53 507 ALA B C 1
ATOM 7427 O O . ALA B 1 397 ? -15.609 -9.237 5.090 1.00 53.04 507 ALA B O 1
ATOM 7429 N N . PRO B 1 398 ? -17.022 -9.028 3.359 1.00 52.47 508 PRO B N 1
ATOM 7430 C CA . PRO B 1 398 ? -18.254 -9.183 4.137 1.00 52.98 508 PRO B CA 1
ATOM 7431 C C . PRO B 1 398 ? -18.354 -10.544 4.819 1.00 53.57 508 PRO B C 1
ATOM 7432 O O . PRO B 1 398 ? -17.632 -11.480 4.486 1.00 53.51 508 PRO B O 1
ATOM 7436 N N . VAL B 1 399 ? -19.274 -10.632 5.772 1.00 54.49 509 VAL B N 1
ATOM 7437 C CA . VAL B 1 399 ? -19.523 -11.845 6.539 1.00 54.30 509 VAL B CA 1
ATOM 7438 C C . VAL B 1 399 ? -21.001 -11.824 6.884 1.00 54.76 509 VAL B C 1
ATOM 7439 O O . VAL B 1 399 ? -21.447 -10.986 7.663 1.00 54.87 509 VAL B O 1
ATOM 7443 N N . GLY B 1 400 ? -21.762 -12.740 6.303 1.00 55.86 510 GLY B N 1
ATOM 7444 C CA . GLY B 1 400 ? -23.183 -12.762 6.576 1.00 58.99 510 GLY B CA 1
ATOM 7445 C C . GLY B 1 400 ? -23.832 -11.489 6.062 1.00 61.66 510 GLY B C 1
ATOM 7446 O O . GLY B 1 400 ? -24.940 -11.133 6.471 1.00 61.93 510 GLY B O 1
ATOM 7447 N N . GLY B 1 401 ? -23.133 -10.801 5.160 1.00 63.16 511 GLY B N 1
ATOM 7448 C CA . GLY B 1 401 ? -23.648 -9.570 4.585 1.00 63.65 511 GLY B CA 1
ATOM 7449 C C . GLY B 1 401 ? -22.965 -8.326 5.120 1.00 64.30 511 GLY B C 1
ATOM 7450 O O . GLY B 1 401 ? -22.580 -7.431 4.362 1.00 64.89 511 GLY B O 1
ATOM 7451 N N . ILE B 1 402 ? -22.807 -8.284 6.436 1.00 64.27 512 ILE B N 1
ATOM 7452 C CA . ILE B 1 402 ? -22.193 -7.160 7.124 1.00 64.00 512 ILE B CA 1
ATOM 7453 C C . ILE B 1 402 ? -20.689 -7.323 7.252 1.00 64.38 512 ILE B C 1
ATOM 7454 O O . ILE B 1 402 ? -20.168 -8.432 7.179 1.00 64.54 512 ILE B O 1
ATOM 7459 N N . ARG B 1 403 ? -19.996 -6.209 7.454 1.00 64.80 513 ARG B N 1
ATOM 7460 C CA . ARG B 1 403 ? -18.550 -6.234 7.625 1.00 64.91 513 ARG B CA 1
ATOM 7461 C C . ARG B 1 403 ? -18.277 -6.403 9.112 1.00 63.52 513 ARG B C 1
ATOM 7462 O O . ARG B 1 403 ? -18.731 -5.600 9.925 1.00 63.70 513 ARG B O 1
ATOM 7470 N N . ARG B 1 404 ? -17.538 -7.449 9.465 1.00 61.38 514 ARG B N 1
ATOM 7471 C CA . ARG B 1 404 ? -17.239 -7.721 10.863 1.00 57.55 514 ARG B CA 1
ATOM 7472 C C . ARG B 1 404 ? -15.744 -7.632 11.129 1.00 57.59 514 ARG B C 1
ATOM 7473 O O . ARG B 1 404 ? -14.934 -7.651 10.197 1.00 55.96 514 ARG B O 1
ATOM 7481 N N . ASN B 1 405 ? -15.381 -7.514 12.404 1.00 58.56 515 ASN B N 1
ATOM 7482 C CA . ASN B 1 405 ? -13.974 -7.414 12.778 1.00 59.62 515 ASN B CA 1
ATOM 7483 C C . ASN B 1 405 ? -13.414 -8.802 13.063 1.00 58.70 515 ASN B C 1
ATOM 7484 O O . ASN B 1 405 ? -13.574 -9.343 14.162 1.00 58.93 515 ASN B O 1
ATOM 7489 N N . THR B 1 406 ? -12.751 -9.370 12.058 1.00 56.53 516 THR B N 1
ATOM 7490 C CA . THR B 1 406 ? -12.193 -10.710 12.175 1.00 52.73 516 THR B CA 1
ATOM 7491 C C . THR B 1 406 ? -11.125 -11.028 11.134 1.00 51.51 516 THR B C 1
ATOM 7492 O O . THR B 1 406 ? -10.921 -10.289 10.166 1.00 51.96 516 THR B O 1
ATOM 7496 N N . LEU B 1 407 ? -10.436 -12.138 11.357 1.00 48.76 517 LEU B N 1
ATOM 7497 C CA . LEU B 1 407 ? -9.414 -12.596 10.437 1.00 45.44 517 LEU B CA 1
ATOM 7498 C C . LEU B 1 407 ? -9.834 -13.981 9.983 1.00 43.22 517 LEU B C 1
ATOM 7499 O O . LEU B 1 407 ? -9.099 -14.658 9.261 1.00 41.85 517 LEU B O 1
ATOM 7504 N N . PHE B 1 408 ? -11.026 -14.393 10.408 1.00 39.61 518 PHE B N 1
ATOM 7505 C CA . PHE B 1 408 ? -11.536 -15.710 10.069 1.00 40.08 518 PHE B CA 1
ATOM 7506 C C . PHE B 1 408 ? -13.039 -15.701 9.884 1.00 40.82 518 PHE B C 1
ATOM 7507 O O . PHE B 1 408 ? -13.737 -14.873 10.457 1.00 40.73 518 PHE B O 1
ATOM 7515 N N . ASN B 1 409 ? -13.524 -16.634 9.071 1.00 42.22 519 ASN B N 1
ATOM 7516 C CA . ASN B 1 409 ? -14.951 -16.772 8.803 1.00 42.57 519 ASN B CA 1
ATOM 7517 C C . ASN B 1 409 ? -15.232 -18.266 8.631 1.00 42.72 519 ASN B C 1
ATOM 7518 O O . ASN B 1 409 ? -14.329 -19.039 8.306 1.00 42.76 519 ASN B O 1
ATOM 7523 N N . ILE B 1 410 ? -16.477 -18.666 8.856 1.00 42.50 520 ILE B N 1
ATOM 7524 C CA . ILE B 1 410 ? -16.854 -20.058 8.715 1.00 43.61 520 ILE B CA 1
ATOM 7525 C C . ILE B 1 410 ? -17.986 -20.198 7.697 1.00 43.67 520 ILE B C 1
ATOM 7526 O O . ILE B 1 410 ? -19.019 -19.542 7.812 1.00 44.42 520 ILE B O 1
ATOM 7531 N N . ILE B 1 411 ? -17.787 -21.054 6.701 1.00 43.84 521 ILE B N 1
ATOM 7532 C CA . ILE B 1 411 ? -18.790 -21.263 5.659 1.00 44.23 521 ILE B CA 1
ATOM 7533 C C . ILE B 1 411 ? -18.904 -22.721 5.265 1.00 44.40 521 ILE B C 1
ATOM 7534 O O . ILE B 1 411 ? -18.012 -23.511 5.540 1.00 45.79 521 ILE B O 1
ATOM 7539 N N . SER B 1 412 ? -20.002 -23.071 4.609 1.00 44.47 522 SER B N 1
ATOM 7540 C CA . SER B 1 412 ? -20.243 -24.445 4.189 1.00 44.21 522 SER B CA 1
ATOM 7541 C C . SER B 1 412 ? -20.104 -24.599 2.681 1.00 44.90 522 SER B C 1
ATOM 7542 O O . SER B 1 412 ? -20.023 -23.606 1.960 1.00 46.13 522 SER B O 1
ATOM 7545 N N . GLY B 1 413 ? -20.088 -25.846 2.207 1.00 44.47 523 GLY B N 1
ATOM 7546 C CA . GLY B 1 413 ? -19.970 -26.100 0.779 1.00 42.35 523 GLY B CA 1
ATOM 7547 C C . GLY B 1 413 ? -18.859 -27.052 0.353 1.00 41.42 523 GLY B C 1
ATOM 7548 O O . GLY B 1 413 ? -17.852 -27.229 1.053 1.00 40.86 523 GLY B O 1
ATOM 7549 N N . THR B 1 414 ? -19.042 -27.662 -0.815 1.00 39.86 524 THR B N 1
ATOM 7550 C CA . THR B 1 414 ? -18.062 -28.589 -1.354 1.00 38.47 524 THR B CA 1
ATOM 7551 C C . THR B 1 414 ? -16.814 -27.820 -1.749 1.00 38.12 524 THR B C 1
ATOM 7552 O O . THR B 1 414 ? -15.810 -28.396 -2.141 1.00 38.54 524 THR B O 1
ATOM 7556 N N . SER B 1 415 ? -16.873 -26.503 -1.645 1.00 39.83 525 SER B N 1
ATOM 7557 C CA . SER B 1 415 ? -15.708 -25.695 -1.972 1.00 41.46 525 SER B CA 1
ATOM 7558 C C . SER B 1 415 ? -14.777 -25.694 -0.753 1.00 38.68 525 SER B C 1
ATOM 7559 O O . SER B 1 415 ? -13.600 -25.362 -0.854 1.00 35.87 525 SER B O 1
ATOM 7562 N N . MET B 1 416 ? -15.314 -26.107 0.392 1.00 39.15 526 MET B N 1
ATOM 7563 C CA . MET B 1 416 ? -14.527 -26.191 1.625 1.00 39.73 526 MET B CA 1
ATOM 7564 C C . MET B 1 416 ? -13.957 -27.608 1.814 1.00 38.72 526 MET B C 1
ATOM 7565 O O . MET B 1 416 ? -12.844 -27.783 2.330 1.00 38.33 526 MET B O 1
ATOM 7570 N N . SER B 1 417 ? -14.714 -28.619 1.394 1.00 36.68 527 SER B N 1
ATOM 7571 C CA . SER B 1 417 ? -14.233 -29.987 1.497 1.00 34.10 527 SER B CA 1
ATOM 7572 C C . SER B 1 417 ? -13.152 -30.221 0.448 1.00 33.12 527 SER B C 1
ATOM 7573 O O . SER B 1 417 ? -12.163 -30.890 0.706 1.00 33.66 527 SER B O 1
ATOM 7576 N N . CYS B 1 418 ? -13.330 -29.652 -0.735 1.00 32.59 528 CYS B N 1
ATOM 7577 C CA . CYS B 1 418 ? -12.335 -29.795 -1.789 1.00 34.17 528 CYS B CA 1
ATOM 7578 C C . CYS B 1 418 ? -10.895 -29.501 -1.296 1.00 33.60 528 CYS B C 1
ATOM 7579 O O . CYS B 1 418 ? -9.992 -30.321 -1.480 1.00 31.88 528 CYS B O 1
ATOM 7582 N N . PRO B 1 419 ? -10.671 -28.332 -0.653 1.00 34.01 529 PRO B N 1
ATOM 7583 C CA . PRO B 1 419 ? -9.354 -27.929 -0.133 1.00 32.91 529 PRO B CA 1
ATOM 7584 C C . PRO B 1 419 ? -8.748 -28.949 0.828 1.00 32.61 529 PRO B C 1
ATOM 7585 O O . PRO B 1 419 ? -7.529 -29.122 0.879 1.00 31.58 529 PRO B O 1
ATOM 7589 N N . HIS B 1 420 ? -9.602 -29.603 1.611 1.00 32.53 530 HIS B N 1
ATOM 7590 C CA . HIS B 1 420 ? -9.127 -30.598 2.560 1.00 32.00 530 HIS B CA 1
ATOM 7591 C C . HIS B 1 420 ? -8.454 -31.724 1.810 1.00 30.52 530 HIS B C 1
ATOM 7592 O O . HIS B 1 420 ? -7.355 -32.135 2.166 1.00 29.76 530 HIS B O 1
ATOM 7599 N N . ILE B 1 421 ? -9.112 -32.222 0.769 1.00 28.81 531 ILE B N 1
ATOM 7600 C CA . ILE B 1 421 ? -8.528 -33.305 -0.005 1.00 27.80 531 ILE B CA 1
ATOM 7601 C C . ILE B 1 421 ? -7.241 -32.828 -0.684 1.00 27.48 531 ILE B C 1
ATOM 7602 O O . ILE B 1 421 ? -6.297 -33.593 -0.868 1.00 30.35 531 ILE B O 1
ATOM 7607 N N . THR B 1 422 ? -7.179 -31.556 -1.025 1.00 26.58 532 THR B N 1
ATOM 7608 C CA . THR B 1 422 ? -5.976 -31.053 -1.664 1.00 27.09 532 THR B CA 1
ATOM 7609 C C . THR B 1 422 ? -4.824 -31.134 -0.673 1.00 26.08 532 THR B C 1
ATOM 7610 O O . THR B 1 422 ? -3.696 -31.484 -1.037 1.00 24.33 532 THR B O 1
ATOM 7614 N N . GLY B 1 423 ? -5.118 -30.808 0.584 1.00 26.04 533 GLY B N 1
ATOM 7615 C CA . GLY B 1 423 ? -4.098 -30.871 1.615 1.00 27.11 533 GLY B CA 1
ATOM 7616 C C . GLY B 1 423 ? -3.685 -32.315 1.871 1.00 27.67 533 GLY B C 1
ATOM 7617 O O . GLY B 1 423 ? -2.503 -32.658 1.897 1.00 27.37 533 GLY B O 1
ATOM 7618 N N . ILE B 1 424 ? -4.678 -33.174 2.055 1.00 28.07 534 ILE B N 1
ATOM 7619 C CA . ILE B 1 424 ? -4.424 -34.579 2.296 1.00 26.88 534 ILE B CA 1
ATOM 7620 C C . ILE B 1 424 ? -3.680 -35.159 1.106 1.00 27.71 534 ILE B C 1
ATOM 7621 O O . ILE B 1 424 ? -2.775 -35.983 1.273 1.00 28.34 534 ILE B O 1
ATOM 7626 N N . ALA B 1 425 ? -4.042 -34.708 -0.094 1.00 26.46 535 ALA B N 1
ATOM 7627 C CA . ALA B 1 425 ? -3.391 -35.199 -1.305 1.00 25.97 535 ALA B CA 1
ATOM 7628 C C . ALA B 1 425 ? -1.923 -34.800 -1.299 1.00 25.56 535 ALA B C 1
ATOM 7629 O O . ALA B 1 425 ? -1.030 -35.641 -1.458 1.00 23.13 535 ALA B O 1
ATOM 7631 N N . THR B 1 426 ? -1.680 -33.510 -1.090 1.00 26.77 536 THR B N 1
ATOM 7632 C CA . THR B 1 426 ? -0.319 -32.985 -1.054 1.00 26.06 536 THR B CA 1
ATOM 7633 C C . THR B 1 426 ? 0.478 -33.655 0.070 1.00 26.12 536 THR B C 1
ATOM 7634 O O . THR B 1 426 ? 1.680 -33.898 -0.072 1.00 25.48 536 THR B O 1
ATOM 7638 N N . TYR B 1 427 ? -0.193 -33.966 1.178 1.00 26.02 537 TYR B N 1
ATOM 7639 C CA . TYR B 1 427 ? 0.470 -34.624 2.293 1.00 27.03 537 TYR B CA 1
ATOM 7640 C C . TYR B 1 427 ? 0.942 -35.970 1.792 1.00 27.11 537 TYR B C 1
ATOM 7641 O O . TYR B 1 427 ? 2.131 -36.291 1.881 1.00 24.96 537 TYR B O 1
ATOM 7650 N N . VAL B 1 428 ? -0.002 -36.749 1.257 1.00 26.87 538 VAL B N 1
ATOM 7651 C CA . VAL B 1 428 ? 0.304 -38.064 0.712 1.00 28.08 538 VAL B CA 1
ATOM 7652 C C . VAL B 1 428 ? 1.410 -37.927 -0.327 1.00 31.49 538 VAL B C 1
ATOM 7653 O O . VAL B 1 428 ? 2.268 -38.796 -0.475 1.00 32.51 538 VAL B O 1
ATOM 7657 N N . LYS B 1 429 ? 1.393 -36.814 -1.044 1.00 34.32 539 LYS B N 1
ATOM 7658 C CA . LYS B 1 429 ? 2.397 -36.580 -2.061 1.00 35.79 539 LYS B CA 1
ATOM 7659 C C . LYS B 1 429 ? 3.796 -36.273 -1.520 1.00 36.49 539 LYS B C 1
ATOM 7660 O O . LYS B 1 429 ? 4.781 -36.581 -2.183 1.00 37.84 539 LYS B O 1
ATOM 7666 N N . THR B 1 430 ? 3.910 -35.675 -0.335 1.00 36.25 540 THR B N 1
ATOM 7667 C CA . THR B 1 430 ? 5.248 -35.380 0.184 1.00 37.57 540 THR B CA 1
ATOM 7668 C C . THR B 1 430 ? 5.944 -36.668 0.596 1.00 38.99 540 THR B C 1
ATOM 7669 O O . THR B 1 430 ? 7.174 -36.742 0.649 1.00 39.63 540 THR B O 1
ATOM 7673 N N . TYR B 1 431 ? 5.150 -37.694 0.882 1.00 40.53 541 TYR B N 1
ATOM 7674 C CA . TYR B 1 431 ? 5.707 -38.985 1.270 1.00 39.41 541 TYR B CA 1
ATOM 7675 C C . TYR B 1 431 ? 5.981 -39.836 0.051 1.00 37.70 541 TYR B C 1
ATOM 7676 O O . TYR B 1 431 ? 6.804 -40.743 0.112 1.00 39.00 541 TYR B O 1
ATOM 7685 N N . ASN B 1 432 ? 5.305 -39.531 -1.057 1.00 35.69 542 ASN B N 1
ATOM 7686 C CA . ASN B 1 432 ? 5.462 -40.295 -2.293 1.00 34.97 542 ASN B CA 1
ATOM 7687 C C . ASN B 1 432 ? 5.588 -39.359 -3.478 1.00 35.74 542 ASN B C 1
ATOM 7688 O O . ASN B 1 432 ? 4.760 -39.359 -4.391 1.00 34.16 542 ASN B O 1
ATOM 7693 N N . PRO B 1 433 ? 6.671 -38.577 -3.501 1.00 37.99 543 PRO B N 1
ATOM 7694 C CA . PRO B 1 433 ? 6.941 -37.602 -4.564 1.00 38.81 543 PRO B CA 1
ATOM 7695 C C . PRO B 1 433 ? 6.967 -38.088 -6.014 1.00 38.37 543 PRO B C 1
ATOM 7696 O O . PRO B 1 433 ? 6.907 -37.273 -6.933 1.00 40.04 543 PRO B O 1
ATOM 7700 N N . THR B 1 434 ? 7.021 -39.394 -6.237 1.00 37.39 544 THR B N 1
ATOM 7701 C CA . THR B 1 434 ? 7.075 -39.884 -7.611 1.00 36.71 544 THR B CA 1
ATOM 7702 C C . THR B 1 434 ? 5.810 -40.519 -8.157 1.00 35.50 544 THR B C 1
ATOM 7703 O O . THR B 1 434 ? 5.786 -40.956 -9.304 1.00 36.44 544 THR B O 1
ATOM 7707 N N . TRP B 1 435 ? 4.761 -40.575 -7.348 1.00 33.36 545 TRP B N 1
ATOM 7708 C CA . TRP B 1 435 ? 3.505 -41.154 -7.797 1.00 29.80 545 TRP B CA 1
ATOM 7709 C C . TRP B 1 435 ? 2.821 -40.235 -8.804 1.00 30.92 545 TRP B C 1
ATOM 7710 O O . TRP B 1 435 ? 2.986 -39.011 -8.763 1.00 29.66 545 TRP B O 1
ATOM 7721 N N . SER B 1 436 ? 2.023 -40.841 -9.678 1.00 30.75 546 SER B N 1
ATOM 7722 C CA . SER B 1 436 ? 1.268 -40.128 -10.698 1.00 29.58 546 SER B CA 1
ATOM 7723 C C . SER B 1 436 ? -0.003 -39.634 -10.042 1.00 30.13 546 SER B C 1
ATOM 7724 O O . SER B 1 436 ? -0.307 -40.011 -8.912 1.00 30.31 546 SER B O 1
ATOM 7727 N N . PRO B 1 437 ? -0.775 -38.790 -10.745 1.00 30.04 547 PRO B N 1
ATOM 7728 C CA . PRO B 1 437 ? -2.022 -38.300 -10.145 1.00 29.34 547 PRO B CA 1
ATOM 7729 C C . PRO B 1 437 ? -2.951 -39.471 -9.815 1.00 29.22 547 PRO B C 1
ATOM 7730 O O . PRO B 1 437 ? -3.413 -39.597 -8.683 1.00 29.48 547 PRO B O 1
ATOM 7734 N N . ALA B 1 438 ? -3.206 -40.336 -10.795 1.00 28.75 548 ALA B N 1
ATOM 7735 C CA . ALA B 1 438 ? -4.071 -41.497 -10.579 1.00 27.54 548 ALA B CA 1
ATOM 7736 C C . ALA B 1 438 ? -3.631 -42.282 -9.338 1.00 28.46 548 ALA B C 1
ATOM 7737 O O . ALA B 1 438 ? -4.467 -42.700 -8.529 1.00 29.17 548 ALA B O 1
ATOM 7739 N N . ALA B 1 439 ? -2.324 -42.482 -9.179 1.00 27.73 549 ALA B N 1
ATOM 7740 C CA . ALA B 1 439 ? -1.816 -43.209 -8.016 1.00 25.93 549 ALA B CA 1
ATOM 7741 C C . ALA B 1 439 ? -2.280 -42.578 -6.701 1.00 26.61 549 ALA B C 1
ATOM 7742 O O . ALA B 1 439 ? -2.726 -43.280 -5.794 1.00 27.25 549 ALA B O 1
ATOM 7744 N N . ILE B 1 440 ? -2.168 -41.251 -6.613 1.00 26.41 550 ILE B N 1
ATOM 7745 C CA . ILE B 1 440 ? -2.546 -40.488 -5.430 1.00 24.35 550 ILE B CA 1
ATOM 7746 C C . ILE B 1 440 ? -4.043 -40.540 -5.182 1.00 25.98 550 ILE B C 1
ATOM 7747 O O . ILE B 1 440 ? -4.491 -40.682 -4.049 1.00 28.27 550 ILE B O 1
ATOM 7752 N N . LYS B 1 441 ? -4.822 -40.414 -6.244 1.00 27.51 551 LYS B N 1
ATOM 7753 C CA . LYS B 1 441 ? -6.268 -40.462 -6.126 1.00 26.30 551 LYS B CA 1
ATOM 7754 C C . LYS B 1 441 ? -6.633 -41.856 -5.617 1.00 26.01 551 LYS B C 1
ATOM 7755 O O . LYS B 1 441 ? -7.465 -42.005 -4.729 1.00 26.52 551 LYS B O 1
ATOM 7761 N N . SER B 1 442 ? -5.997 -42.875 -6.184 1.00 26.82 552 SER B N 1
ATOM 7762 C CA . SER B 1 442 ? -6.233 -44.266 -5.779 1.00 27.67 552 SER B CA 1
ATOM 7763 C C . SER B 1 442 ? -5.912 -44.450 -4.289 1.00 26.29 552 SER B C 1
ATOM 7764 O O . SER B 1 442 ? -6.633 -45.128 -3.560 1.00 25.79 552 SER B O 1
ATOM 7767 N N . ALA B 1 443 ? -4.822 -43.827 -3.856 1.00 25.22 553 ALA B N 1
ATOM 7768 C CA . ALA B 1 443 ? -4.370 -43.888 -2.473 1.00 24.90 553 ALA B CA 1
ATOM 7769 C C . ALA B 1 443 ? -5.415 -43.380 -1.468 1.00 24.87 553 ALA B C 1
ATOM 7770 O O . ALA B 1 443 ? -5.597 -43.988 -0.410 1.00 25.07 553 ALA B O 1
ATOM 7772 N N . LEU B 1 444 ? -6.092 -42.274 -1.777 1.00 24.15 554 LEU B N 1
ATOM 7773 C CA . LEU B 1 444 ? -7.095 -41.754 -0.852 1.00 26.42 554 LEU B CA 1
ATOM 7774 C C . LEU B 1 444 ? -8.381 -42.580 -0.876 1.00 27.42 554 LEU B C 1
ATOM 7775 O O . LEU B 1 444 ? -8.978 -42.870 0.170 1.00 26.28 554 LEU B O 1
ATOM 7780 N N . MET B 1 445 ? -8.797 -42.955 -2.081 1.00 28.05 555 MET B N 1
ATOM 7781 C CA . MET B 1 445 ? -10.012 -43.727 -2.275 1.00 25.89 555 MET B CA 1
ATOM 7782 C C . MET B 1 445 ? -9.983 -45.127 -1.687 1.00 24.65 555 MET B C 1
ATOM 7783 O O . MET B 1 445 ? -10.875 -45.482 -0.926 1.00 26.73 555 MET B O 1
ATOM 7788 N N . THR B 1 446 ? -8.975 -45.927 -2.025 1.00 24.35 556 THR B N 1
ATOM 7789 C CA . THR B 1 446 ? -8.911 -47.312 -1.523 1.00 23.39 556 THR B CA 1
ATOM 7790 C C . THR B 1 446 ? -8.736 -47.358 -0.025 1.00 23.29 556 THR B C 1
ATOM 7791 O O . THR B 1 446 ? -8.989 -48.378 0.612 1.00 23.47 556 THR B O 1
ATOM 7795 N N . THR B 1 447 ? -8.314 -46.222 0.514 1.00 23.48 557 THR B N 1
ATOM 7796 C CA . THR B 1 447 ? -8.026 -46.037 1.925 1.00 21.30 557 THR B CA 1
ATOM 7797 C C . THR B 1 447 ? -9.113 -45.313 2.719 1.00 22.12 557 THR B C 1
ATOM 7798 O O . THR B 1 447 ? -9.081 -45.299 3.941 1.00 21.40 557 THR B O 1
ATOM 7802 N N . ALA B 1 448 ? -10.067 -44.702 2.019 1.00 24.64 558 ALA B N 1
ATOM 7803 C CA . ALA B 1 448 ? -11.146 -43.948 2.653 1.00 25.15 558 ALA B CA 1
ATOM 7804 C C . ALA B 1 448 ? -11.894 -44.786 3.658 1.00 25.50 558 ALA B C 1
ATOM 7805 O O . ALA B 1 448 ? -11.785 -45.997 3.646 1.00 28.20 558 ALA B O 1
ATOM 7807 N N . SER B 1 449 ? -12.652 -44.131 4.530 1.00 27.12 559 SER B N 1
ATOM 7808 C CA . SER B 1 449 ? -13.435 -44.820 5.553 1.00 28.37 559 SER B CA 1
ATOM 7809 C C . SER B 1 449 ? -14.844 -45.009 5.028 1.00 28.50 559 SER B C 1
ATOM 7810 O O . SER B 1 449 ? -15.479 -44.057 4.597 1.00 29.65 559 SER B O 1
ATOM 7813 N N . PRO B 1 450 ? -15.354 -46.243 5.038 1.00 29.97 560 PRO B N 1
ATOM 7814 C CA . PRO B 1 450 ? -16.725 -46.359 4.518 1.00 29.76 560 PRO B CA 1
ATOM 7815 C C . PRO B 1 450 ? -17.782 -45.550 5.290 1.00 28.60 560 PRO B C 1
ATOM 7816 O O . PRO B 1 450 ? -17.651 -45.301 6.490 1.00 26.23 560 PRO B O 1
ATOM 7820 N N . MET B 1 451 ? -18.822 -45.126 4.581 1.00 29.43 561 MET B N 1
ATOM 7821 C CA . MET B 1 451 ? -19.883 -44.341 5.196 1.00 30.20 561 MET B CA 1
ATOM 7822 C C . MET B 1 451 ? -21.223 -45.069 5.219 1.00 31.85 561 MET B C 1
ATOM 7823 O O . MET B 1 451 ? -21.448 -46.008 4.459 1.00 33.52 561 MET B O 1
ATOM 7828 N N . ASN B 1 452 ? -22.111 -44.636 6.103 1.00 33.76 562 ASN B N 1
ATOM 7829 C CA . ASN B 1 452 ? -23.411 -45.282 6.277 1.00 35.77 562 ASN B CA 1
ATOM 7830 C C . ASN B 1 452 ? -24.474 -44.993 5.224 1.00 37.30 562 ASN B C 1
ATOM 7831 O O . ASN B 1 452 ? -24.957 -43.866 5.117 1.00 37.98 562 ASN B O 1
ATOM 7836 N N . ALA B 1 453 ? -24.858 -46.014 4.465 1.00 39.07 563 ALA B N 1
ATOM 7837 C CA . ALA B 1 453 ? -25.893 -45.851 3.447 1.00 39.78 563 ALA B CA 1
ATOM 7838 C C . ALA B 1 453 ? -27.230 -45.747 4.167 1.00 41.38 563 ALA B C 1
ATOM 7839 O O . ALA B 1 453 ? -28.281 -45.610 3.550 1.00 41.77 563 ALA B O 1
ATOM 7841 N N . ARG B 1 454 ? -27.169 -45.820 5.489 1.00 43.42 564 ARG B N 1
ATOM 7842 C CA . ARG B 1 454 ? -28.349 -45.735 6.341 1.00 44.50 564 ARG B CA 1
ATOM 7843 C C . ARG B 1 454 ? -28.672 -44.256 6.540 1.00 43.15 564 ARG B C 1
ATOM 7844 O O . ARG B 1 454 ? -29.815 -43.890 6.797 1.00 43.85 564 ARG B O 1
ATOM 7852 N N . PHE B 1 455 ? -27.649 -43.416 6.406 1.00 41.41 565 PHE B N 1
ATOM 7853 C CA . PHE B 1 455 ? -27.782 -41.974 6.567 1.00 40.89 565 PHE B CA 1
ATOM 7854 C C . PHE B 1 455 ? -27.855 -41.267 5.214 1.00 41.27 565 PHE B C 1
ATOM 7855 O O . PHE B 1 455 ? -28.316 -40.125 5.120 1.00 40.40 565 PHE B O 1
ATOM 7863 N N . ASN B 1 456 ? -27.388 -41.967 4.179 1.00 41.33 566 ASN B N 1
ATOM 7864 C CA . ASN B 1 456 ? -27.366 -41.489 2.793 1.00 38.99 566 ASN B CA 1
ATOM 7865 C C . ASN B 1 456 ? -27.706 -42.679 1.904 1.00 37.98 566 ASN B C 1
ATOM 7866 O O . ASN B 1 456 ? -26.821 -43.295 1.323 1.00 37.72 566 ASN B O 1
ATOM 7871 N N . PRO B 1 457 ? -28.996 -43.013 1.785 1.00 37.75 567 PRO B N 1
ATOM 7872 C CA . PRO B 1 457 ? -29.465 -44.141 0.967 1.00 37.82 567 PRO B CA 1
ATOM 7873 C C . PRO B 1 457 ? -28.971 -44.146 -0.476 1.00 38.08 567 PRO B C 1
ATOM 7874 O O . PRO B 1 457 ? -29.071 -45.156 -1.169 1.00 38.47 567 PRO B O 1
ATOM 7878 N N . GLN B 1 458 ? -28.459 -43.013 -0.938 1.00 38.80 568 GLN B N 1
ATOM 7879 C CA . GLN B 1 458 ? -27.979 -42.934 -2.305 1.00 39.36 568 GLN B CA 1
ATOM 7880 C C . GLN B 1 458 ? -26.595 -43.553 -2.385 1.00 39.22 568 GLN B C 1
ATOM 7881 O O . GLN B 1 458 ? -25.998 -43.632 -3.460 1.00 41.42 568 GLN B O 1
ATOM 7887 N N . ALA B 1 459 ? -26.088 -43.983 -1.234 1.00 37.82 569 ALA B N 1
ATOM 7888 C CA . ALA B 1 459 ? -24.785 -44.634 -1.140 1.00 36.83 569 ALA B CA 1
ATOM 7889 C C . ALA B 1 459 ? -23.635 -43.856 -1.754 1.00 37.38 569 ALA B C 1
ATOM 7890 O O . ALA B 1 459 ? -23.442 -42.673 -1.458 1.00 37.39 569 ALA B O 1
ATOM 7892 N N . GLU B 1 460 ? -22.872 -44.532 -2.613 1.00 37.56 570 GLU B N 1
ATOM 7893 C CA . GLU B 1 460 ? -21.713 -43.919 -3.258 1.00 38.22 570 GLU B CA 1
ATOM 7894 C C . GLU B 1 460 ? -21.998 -42.732 -4.166 1.00 36.60 570 GLU B C 1
ATOM 7895 O O . GLU B 1 460 ? -21.065 -42.021 -4.554 1.00 36.13 570 GLU B O 1
ATOM 7901 N N . PHE B 1 461 ? -23.264 -42.506 -4.511 1.00 34.27 571 PHE B N 1
ATOM 7902 C CA . PHE B 1 461 ? -23.586 -41.356 -5.353 1.00 32.46 571 PHE B CA 1
ATOM 7903 C C . PHE B 1 461 ? -23.636 -40.090 -4.502 1.00 32.71 571 PHE B C 1
ATOM 7904 O O . PHE B 1 461 ? -23.887 -38.998 -5.004 1.00 33.20 571 PHE B O 1
ATOM 7912 N N . ALA B 1 462 ? -23.379 -40.255 -3.206 1.00 32.29 572 ALA B N 1
ATOM 7913 C CA . ALA B 1 462 ? -23.355 -39.148 -2.263 1.00 29.54 572 ALA B CA 1
ATOM 7914 C C . ALA B 1 462 ? -21.928 -38.990 -1.741 1.00 30.23 572 ALA B C 1
ATOM 7915 O O . ALA B 1 462 ? -21.281 -37.959 -1.954 1.00 28.78 572 ALA B O 1
ATOM 7917 N N . TYR B 1 463 ? -21.430 -40.034 -1.078 1.00 30.43 573 TYR B N 1
ATOM 7918 C CA . TYR B 1 463 ? -20.095 -39.993 -0.487 1.00 29.74 573 TYR B CA 1
ATOM 7919 C C . TYR B 1 463 ? -18.996 -40.649 -1.298 1.00 29.87 573 TYR B C 1
ATOM 7920 O O . TYR B 1 463 ? -17.850 -40.733 -0.846 1.00 28.98 573 TYR B O 1
ATOM 7929 N N . GLY B 1 464 ? -19.336 -41.099 -2.501 1.00 29.86 574 GLY B N 1
ATOM 7930 C CA . GLY B 1 464 ? -18.346 -41.749 -3.330 1.00 28.39 574 GLY B CA 1
ATOM 7931 C C . GLY B 1 464 ? -17.858 -43.003 -2.630 1.00 27.63 574 GLY B C 1
ATOM 7932 O O . GLY B 1 464 ? -18.669 -43.816 -2.186 1.00 25.96 574 GLY B O 1
ATOM 7933 N N . SER B 1 465 ? -16.544 -43.159 -2.505 1.00 27.33 575 SER B N 1
ATOM 7934 C CA . SER B 1 465 ? -16.011 -44.353 -1.863 1.00 28.38 575 SER B CA 1
ATOM 7935 C C . SER B 1 465 ? -15.714 -44.211 -0.369 1.00 27.40 575 SER B C 1
ATOM 7936 O O . SER B 1 465 ? -15.043 -45.059 0.203 1.00 28.17 575 SER B O 1
ATOM 7939 N N . GLY B 1 466 ? -16.203 -43.150 0.267 1.00 27.42 576 GLY B N 1
ATOM 7940 C CA . GLY B 1 466 ? -15.962 -43.005 1.694 1.00 28.92 576 GLY B CA 1
ATOM 7941 C C . GLY B 1 466 ? -15.470 -41.674 2.232 1.00 29.42 576 GLY B C 1
ATOM 7942 O O . GLY B 1 466 ? -15.509 -40.654 1.550 1.00 31.58 576 GLY B O 1
ATOM 7943 N N . HIS B 1 467 ? -15.008 -41.694 3.477 1.00 30.32 577 HIS B N 1
ATOM 7944 C CA . HIS B 1 467 ? -14.502 -40.499 4.147 1.00 30.88 577 HIS B CA 1
ATOM 7945 C C . HIS B 1 467 ? -12.968 -40.510 4.177 1.00 32.05 577 HIS B C 1
ATOM 7946 O O . HIS B 1 467 ? -12.353 -41.464 4.660 1.00 31.31 577 HIS B O 1
ATOM 7953 N N . VAL B 1 468 ? -12.352 -39.450 3.663 1.00 33.25 578 VAL B N 1
ATOM 7954 C CA . VAL B 1 468 ? -10.898 -39.374 3.629 1.00 34.93 578 VAL B CA 1
ATOM 7955 C C . VAL B 1 468 ? -10.291 -39.821 4.947 1.00 35.75 578 VAL B C 1
ATOM 7956 O O . VAL B 1 468 ? -10.827 -39.563 6.026 1.00 37.36 578 VAL B O 1
ATOM 7960 N N . ASN B 1 469 ? -9.151 -40.479 4.851 1.00 34.67 579 ASN B N 1
ATOM 7961 C CA . ASN B 1 469 ? -8.470 -40.946 6.026 1.00 32.99 579 ASN B CA 1
ATOM 7962 C C . ASN B 1 469 ? -6.986 -40.701 5.778 1.00 32.56 579 ASN B C 1
ATOM 7963 O O . ASN B 1 469 ? -6.244 -41.620 5.436 1.00 32.42 579 ASN B O 1
ATOM 7968 N N . PRO B 1 470 ? -6.539 -39.445 5.974 1.00 30.60 580 PRO B N 1
ATOM 7969 C CA . PRO B 1 470 ? -5.175 -38.951 5.795 1.00 28.65 580 PRO B CA 1
ATOM 7970 C C . PRO B 1 470 ? -4.034 -39.921 6.067 1.00 28.87 580 PRO B C 1
ATOM 7971 O O . PRO B 1 470 ? -3.340 -40.332 5.151 1.00 29.84 580 PRO B O 1
ATOM 7975 N N . LEU B 1 471 ? -3.838 -40.282 7.327 1.00 29.36 581 LEU B N 1
ATOM 7976 C CA . LEU B 1 471 ? -2.739 -41.160 7.700 1.00 29.42 581 LEU B CA 1
ATOM 7977 C C . LEU B 1 471 ? -2.693 -42.499 6.972 1.00 29.57 581 LEU B C 1
ATOM 7978 O O . LEU B 1 471 ? -1.610 -42.987 6.658 1.00 30.12 581 LEU B O 1
ATOM 7983 N N . LYS B 1 472 ? -3.852 -43.084 6.684 1.00 29.98 582 LYS B N 1
ATOM 7984 C CA . LYS B 1 472 ? -3.886 -44.353 5.961 1.00 30.19 582 LYS B CA 1
ATOM 7985 C C . LYS B 1 472 ? -3.459 -44.167 4.512 1.00 29.64 582 LYS B C 1
ATOM 7986 O O . LYS B 1 472 ? -2.724 -44.988 3.969 1.00 32.68 582 LYS B O 1
ATOM 7992 N N . ALA B 1 473 ? -3.930 -43.092 3.885 1.00 26.67 583 ALA B N 1
ATOM 7993 C CA . ALA B 1 473 ? -3.623 -42.807 2.485 1.00 24.69 583 ALA B CA 1
ATOM 7994 C C . ALA B 1 473 ? -2.125 -42.762 2.184 1.00 25.18 583 ALA B C 1
ATOM 7995 O O . ALA B 1 473 ? -1.715 -42.984 1.051 1.00 23.41 583 ALA B O 1
ATOM 7997 N N . VAL B 1 474 ? -1.315 -42.477 3.200 1.00 26.09 584 VAL B N 1
ATOM 7998 C CA . VAL B 1 474 ? 0.133 -42.403 3.037 1.00 27.13 584 VAL B CA 1
ATOM 7999 C C . VAL B 1 474 ? 0.746 -43.747 2.623 1.00 28.27 584 VAL B C 1
ATOM 8000 O O . VAL B 1 474 ? 1.773 -43.785 1.932 1.00 28.91 584 VAL B O 1
ATOM 8004 N N . ARG B 1 475 ? 0.120 -44.848 3.027 1.00 26.93 585 ARG B N 1
ATOM 8005 C CA . ARG B 1 475 ? 0.649 -46.166 2.682 1.00 28.84 585 ARG B CA 1
ATOM 8006 C C . ARG B 1 475 ? -0.446 -47.131 2.248 1.00 27.30 585 ARG B C 1
ATOM 8007 O O . ARG B 1 475 ? -0.809 -48.052 2.975 1.00 25.95 585 ARG B O 1
ATOM 8015 N N . PRO B 1 476 ? -0.945 -46.946 1.019 1.00 25.68 586 PRO B N 1
ATOM 8016 C CA . PRO B 1 476 ? -2.002 -47.714 0.360 1.00 24.88 586 PRO B CA 1
ATOM 8017 C C . PRO B 1 476 ? -1.706 -49.200 0.180 1.00 25.59 586 PRO B C 1
ATOM 8018 O O . PRO B 1 476 ? -2.626 -50.030 0.140 1.00 24.42 586 PRO B O 1
ATOM 8022 N N . GLY B 1 477 ? -0.422 -49.527 0.066 1.00 25.14 587 GLY B N 1
ATOM 8023 C CA . GLY B 1 477 ? -0.034 -50.905 -0.174 1.00 25.57 587 GLY B CA 1
ATOM 8024 C C . GLY B 1 477 ? -0.038 -51.075 -1.685 1.00 26.47 587 GLY B C 1
ATOM 8025 O O . GLY B 1 477 ? 1.013 -51.166 -2.327 1.00 26.86 587 GLY B O 1
ATOM 8026 N N . LEU B 1 478 ? -1.233 -51.097 -2.260 1.00 25.08 588 LEU B N 1
ATOM 8027 C CA . LEU B 1 478 ? -1.380 -51.228 -3.698 1.00 24.78 588 LEU B CA 1
ATOM 8028 C C . LEU B 1 478 ? -2.080 -49.982 -4.219 1.00 26.06 588 LEU B C 1
ATOM 8029 O O . LEU B 1 478 ? -2.769 -49.294 -3.472 1.00 25.00 588 LEU B O 1
ATOM 8034 N N . VAL B 1 479 ? -1.921 -49.711 -5.508 1.00 28.43 589 VAL B N 1
ATOM 8035 C CA . VAL B 1 479 ? -2.553 -48.552 -6.129 1.00 30.83 589 VAL B CA 1
ATOM 8036 C C . VAL B 1 479 ? -3.062 -48.861 -7.539 1.00 32.47 589 VAL B C 1
ATOM 8037 O O . VAL B 1 479 ? -2.428 -49.617 -8.283 1.00 33.57 589 VAL B O 1
ATOM 8041 N N . TYR B 1 480 ? -4.206 -48.276 -7.900 1.00 33.45 590 TYR B N 1
ATOM 8042 C CA . TYR B 1 480 ? -4.786 -48.466 -9.234 1.00 33.22 590 TYR B CA 1
ATOM 8043 C C . TYR B 1 480 ? -4.269 -47.392 -10.178 1.00 33.97 590 TYR B C 1
ATOM 8044 O O . TYR B 1 480 ? -4.961 -46.417 -10.459 1.00 32.60 590 TYR B O 1
ATOM 8053 N N . ASP B 1 481 ? -3.055 -47.589 -10.677 1.00 36.35 591 ASP B N 1
ATOM 8054 C CA . ASP B 1 481 ? -2.423 -46.627 -11.564 1.00 40.33 591 ASP B CA 1
ATOM 8055 C C . ASP B 1 481 ? -3.076 -46.509 -12.941 1.00 43.07 591 ASP B C 1
ATOM 8056 O O . ASP B 1 481 ? -3.260 -47.494 -13.648 1.00 44.23 591 ASP B O 1
ATOM 8061 N N . ALA B 1 482 ? -3.433 -45.282 -13.303 1.00 46.65 592 ALA B N 1
ATOM 8062 C CA . ALA B 1 482 ? -4.038 -44.982 -14.591 1.00 48.95 592 ALA B CA 1
ATOM 8063 C C . ALA B 1 482 ? -3.153 -43.923 -15.231 1.00 51.70 592 ALA B C 1
ATOM 8064 O O . ALA B 1 482 ? -2.143 -43.509 -14.654 1.00 51.89 592 ALA B O 1
ATOM 8066 N N . ASN B 1 483 ? -3.540 -43.460 -16.410 1.00 54.79 593 ASN B N 1
ATOM 8067 C CA . ASN B 1 483 ? -2.719 -42.491 -17.114 1.00 57.08 593 ASN B CA 1
ATOM 8068 C C . ASN B 1 483 ? -3.422 -41.991 -18.378 1.00 57.65 593 ASN B C 1
ATOM 8069 O O . ASN B 1 483 ? -4.260 -42.695 -18.927 1.00 58.25 593 ASN B O 1
ATOM 8074 N N . GLU B 1 484 ? -3.091 -40.779 -18.822 1.00 58.94 594 GLU B N 1
ATOM 8075 C CA . GLU B 1 484 ? -3.685 -40.175 -20.027 1.00 60.89 594 GLU B CA 1
ATOM 8076 C C . GLU B 1 484 ? -3.947 -41.188 -21.145 1.00 60.90 594 GLU B C 1
ATOM 8077 O O . GLU B 1 484 ? -4.946 -41.098 -21.857 1.00 60.28 594 GLU B O 1
ATOM 8083 N N . SER B 1 485 ? -3.031 -42.142 -21.293 1.00 60.80 595 SER B N 1
ATOM 8084 C CA . SER B 1 485 ? -3.133 -43.203 -22.292 1.00 60.59 595 SER B CA 1
ATOM 8085 C C . SER B 1 485 ? -4.366 -44.104 -22.077 1.00 60.00 595 SER B C 1
ATOM 8086 O O . SER B 1 485 ? -4.957 -44.612 -23.025 1.00 59.27 595 SER B O 1
ATOM 8089 N N . ASP B 1 486 ? -4.747 -44.298 -20.822 1.00 60.93 596 ASP B N 1
ATOM 8090 C CA . ASP B 1 486 ? -5.899 -45.124 -20.476 1.00 62.50 596 ASP B CA 1
ATOM 8091 C C . ASP B 1 486 ? -7.218 -44.386 -20.716 1.00 63.00 596 ASP B C 1
ATOM 8092 O O . ASP B 1 486 ? -8.235 -44.996 -21.038 1.00 62.08 596 ASP B O 1
ATOM 8097 N N . TYR B 1 487 ? -7.193 -43.069 -20.551 1.00 64.53 597 TYR B N 1
ATOM 8098 C CA . TYR B 1 487 ? -8.378 -42.250 -20.739 1.00 66.59 597 TYR B CA 1
ATOM 8099 C C . TYR B 1 487 ? -8.700 -42.038 -22.218 1.00 70.43 597 TYR B C 1
ATOM 8100 O O . TYR B 1 487 ? -9.860 -41.827 -22.586 1.00 70.85 597 TYR B O 1
ATOM 8109 N N . VAL B 1 488 ? -7.672 -42.101 -23.062 1.00 74.79 598 VAL B N 1
ATOM 8110 C CA . VAL B 1 488 ? -7.848 -41.914 -24.500 1.00 79.02 598 VAL B CA 1
ATOM 8111 C C . VAL B 1 488 ? -8.335 -43.206 -25.153 1.00 81.36 598 VAL B C 1
ATOM 8112 O O . VAL B 1 488 ? -8.429 -43.300 -26.377 1.00 81.67 598 VAL B O 1
ATOM 8116 N N . LYS B 1 489 ? -8.641 -44.204 -24.328 1.00 84.95 599 LYS B N 1
ATOM 8117 C CA . LYS B 1 489 ? -9.142 -45.481 -24.830 1.00 88.15 599 LYS B CA 1
ATOM 8118 C C . LYS B 1 489 ? -10.664 -45.535 -24.734 1.00 90.89 599 LYS B C 1
ATOM 8119 O O . LYS B 1 489 ? -11.251 -46.615 -24.663 1.00 91.54 599 LYS B O 1
ATOM 8125 N N . PHE B 1 490 ? -11.295 -44.360 -24.715 1.00 94.12 600 PHE B N 1
ATOM 8126 C CA . PHE B 1 490 ? -12.752 -44.262 -24.664 1.00 96.89 600 PHE B CA 1
ATOM 8127 C C . PHE B 1 490 ? -13.257 -44.251 -26.108 1.00 98.11 600 PHE B C 1
ATOM 8128 O O . PHE B 1 490 ? -13.375 -43.192 -26.735 1.00 98.53 600 PHE B O 1
ATOM 8136 N N . LEU B 1 491 ? -13.527 -45.449 -26.626 1.00 98.77 601 LEU B N 1
ATOM 8137 C CA . LEU B 1 491 ? -14.010 -45.641 -27.992 1.00 98.59 601 LEU B CA 1
ATOM 8138 C C . LEU B 1 491 ? -15.444 -46.161 -27.986 1.00 98.48 601 LEU B C 1
ATOM 8139 O O . LEU B 1 491 ? -15.728 -47.216 -27.418 1.00 97.93 601 LEU B O 1
ATOM 8144 N N . ARG B 1 518 ? -13.955 -51.029 -22.872 1.00 73.83 628 ARG B N 1
ATOM 8145 C CA . ARG B 1 518 ? -14.532 -49.705 -22.687 1.00 74.05 628 ARG B CA 1
ATOM 8146 C C . ARG B 1 518 ? -14.582 -49.381 -21.191 1.00 72.97 628 ARG B C 1
ATOM 8147 O O . ARG B 1 518 ? -13.878 -50.001 -20.398 1.00 72.67 628 ARG B O 1
ATOM 8155 N N . VAL B 1 519 ? -15.418 -48.415 -20.823 1.00 71.79 629 VAL B N 1
ATOM 8156 C CA . VAL B 1 519 ? -15.585 -47.961 -19.441 1.00 70.77 629 VAL B CA 1
ATOM 8157 C C . VAL B 1 519 ? -15.205 -48.945 -18.310 1.00 69.89 629 VAL B C 1
ATOM 8158 O O . VAL B 1 519 ? -14.373 -48.628 -17.449 1.00 69.68 629 VAL B O 1
ATOM 8162 N N . TRP B 1 520 ? -15.808 -50.129 -18.314 1.00 67.91 630 TRP B N 1
ATOM 8163 C CA . TRP B 1 520 ? -15.562 -51.142 -17.283 1.00 65.65 630 TRP B CA 1
ATOM 8164 C C . TRP B 1 520 ? -14.113 -51.625 -17.167 1.00 63.48 630 TRP B C 1
ATOM 8165 O O . TRP B 1 520 ? -13.730 -52.212 -16.148 1.00 62.43 630 TRP B O 1
ATOM 8176 N N . ASP B 1 521 ? -13.321 -51.389 -18.213 1.00 61.13 631 ASP B N 1
ATOM 8177 C CA . ASP B 1 521 ? -11.921 -51.814 -18.246 1.00 58.23 631 ASP B CA 1
ATOM 8178 C C . ASP B 1 521 ? -10.924 -50.666 -17.996 1.00 55.64 631 ASP B C 1
ATOM 8179 O O . ASP B 1 521 ? -9.728 -50.800 -18.268 1.00 55.81 631 ASP B O 1
ATOM 8184 N N . LEU B 1 522 ? -11.428 -49.539 -17.492 1.00 51.81 632 LEU B N 1
ATOM 8185 C CA . LEU B 1 522 ? -10.603 -48.373 -17.154 1.00 47.43 632 LEU B CA 1
ATOM 8186 C C . LEU B 1 522 ? -10.042 -48.662 -15.754 1.00 44.61 632 LEU B C 1
ATOM 8187 O O . LEU B 1 522 ? -10.794 -49.060 -14.859 1.00 44.51 632 LEU B O 1
ATOM 8192 N N . ASN B 1 523 ? -8.742 -48.473 -15.551 1.00 39.65 633 ASN B N 1
ATOM 8193 C CA . ASN B 1 523 ? -8.162 -48.785 -14.248 1.00 36.66 633 ASN B CA 1
ATOM 8194 C C . ASN B 1 523 ? -8.608 -47.768 -13.210 1.00 35.31 633 ASN B C 1
ATOM 8195 O O . ASN B 1 523 ? -7.905 -46.802 -12.918 1.00 37.53 633 ASN B O 1
ATOM 8200 N N . TYR B 1 524 ? -9.777 -48.015 -12.637 1.00 31.60 634 TYR B N 1
ATOM 8201 C CA . TYR B 1 524 ? -10.376 -47.107 -11.679 1.00 29.59 634 TYR B CA 1
ATOM 8202 C C . TYR B 1 524 ? -10.581 -47.753 -10.309 1.00 28.99 634 TYR B C 1
ATOM 8203 O O . TYR B 1 524 ? -11.039 -48.880 -10.231 1.00 30.32 634 TYR B O 1
ATOM 8212 N N . PRO B 1 525 ? -10.266 -47.030 -9.214 1.00 28.53 635 PRO B N 1
ATOM 8213 C CA . PRO B 1 525 ? -10.393 -47.482 -7.822 1.00 27.67 635 PRO B CA 1
ATOM 8214 C C . PRO B 1 525 ? -11.816 -47.818 -7.356 1.00 28.43 635 PRO B C 1
ATOM 8215 O O . PRO B 1 525 ? -12.097 -47.811 -6.163 1.00 28.64 635 PRO B O 1
ATOM 8219 N N . SER B 1 526 ? -12.720 -48.082 -8.287 1.00 29.15 636 SER B N 1
ATOM 8220 C CA . SER B 1 526 ? -14.084 -48.451 -7.922 1.00 31.44 636 SER B CA 1
ATOM 8221 C C . SER B 1 526 ? -14.801 -48.958 -9.165 1.00 31.39 636 SER B C 1
ATOM 8222 O O . SER B 1 526 ? -14.365 -48.695 -10.280 1.00 32.28 636 SER B O 1
ATOM 8225 N N . PHE B 1 527 ? -15.891 -49.697 -8.977 1.00 32.12 637 PHE B N 1
ATOM 8226 C CA . PHE B 1 527 ? -16.626 -50.256 -10.106 1.00 30.27 637 PHE B CA 1
ATOM 8227 C C . PHE B 1 527 ? -18.059 -49.741 -10.156 1.00 32.10 637 PHE B C 1
ATOM 8228 O O . PHE B 1 527 ? -18.726 -49.618 -9.129 1.00 31.31 637 PHE B O 1
ATOM 8236 N N . GLY B 1 528 ? -18.524 -49.434 -11.364 1.00 34.98 638 GLY B N 1
ATOM 8237 C CA . GLY B 1 528 ? -19.884 -48.954 -11.544 1.00 36.07 638 GLY B CA 1
ATOM 8238 C C . GLY B 1 528 ? -20.568 -49.716 -12.663 1.00 36.78 638 GLY B C 1
ATOM 8239 O O . GLY B 1 528 ? -19.912 -50.172 -13.602 1.00 36.27 638 GLY B O 1
ATOM 8240 N N . LEU B 1 529 ? -21.882 -49.879 -12.563 1.00 39.21 639 LEU B N 1
ATOM 8241 C CA . LEU B 1 529 ? -22.628 -50.587 -13.598 1.00 42.03 639 LEU B CA 1
ATOM 8242 C C . LEU B 1 529 ? -24.084 -50.144 -13.671 1.00 43.96 639 LEU B C 1
ATOM 8243 O O . LEU B 1 529 ? -24.835 -50.256 -12.702 1.00 44.98 639 LEU B O 1
ATOM 8248 N N . SER B 1 530 ? -24.466 -49.641 -14.838 1.00 46.19 640 SER B N 1
ATOM 8249 C CA . SER B 1 530 ? -25.817 -49.171 -15.088 1.00 47.84 640 SER B CA 1
ATOM 8250 C C . SER B 1 530 ? -26.564 -50.323 -15.757 1.00 49.23 640 SER B C 1
ATOM 8251 O O . SER B 1 530 ? -26.204 -50.752 -16.851 1.00 48.91 640 SER B O 1
ATOM 8254 N N . VAL B 1 531 ? -27.601 -50.825 -15.098 1.00 51.13 641 VAL B N 1
ATOM 8255 C CA . VAL B 1 531 ? -28.365 -51.952 -15.629 1.00 52.98 641 VAL B CA 1
ATOM 8256 C C . VAL B 1 531 ? -29.865 -51.662 -15.643 1.00 53.46 641 VAL B C 1
ATOM 8257 O O . VAL B 1 531 ? -30.289 -50.583 -15.252 1.00 53.62 641 VAL B O 1
ATOM 8261 N N . SER B 1 532 ? -30.665 -52.626 -16.095 1.00 55.25 642 SER B N 1
ATOM 8262 C CA . SER B 1 532 ? -32.116 -52.458 -16.144 1.00 55.51 642 SER B CA 1
ATOM 8263 C C . SER B 1 532 ? -32.806 -53.096 -14.950 1.00 56.05 642 SER B C 1
ATOM 8264 O O . SER B 1 532 ? -32.398 -54.154 -14.471 1.00 55.76 642 SER B O 1
ATOM 8267 N N . PRO B 1 533 ? -33.866 -52.451 -14.449 1.00 57.29 643 PRO B N 1
ATOM 8268 C CA . PRO B 1 533 ? -34.634 -52.945 -13.303 1.00 59.48 643 PRO B CA 1
ATOM 8269 C C . PRO B 1 533 ? -35.207 -54.350 -13.535 1.00 61.54 643 PRO B C 1
ATOM 8270 O O . PRO B 1 533 ? -35.714 -54.657 -14.617 1.00 61.73 643 PRO B O 1
ATOM 8274 N N . SER B 1 534 ? -35.118 -55.193 -12.509 1.00 63.52 644 SER B N 1
ATOM 8275 C CA . SER B 1 534 ? -35.632 -56.563 -12.554 1.00 64.78 644 SER B CA 1
ATOM 8276 C C . SER B 1 534 ? -35.157 -57.398 -13.739 1.00 64.99 644 SER B C 1
ATOM 8277 O O . SER B 1 534 ? -35.706 -58.467 -14.008 1.00 66.23 644 SER B O 1
ATOM 8280 N N . GLN B 1 535 ? -34.149 -56.912 -14.453 1.00 64.31 645 GLN B N 1
ATOM 8281 C CA . GLN B 1 535 ? -33.602 -57.658 -15.578 1.00 63.90 645 GLN B CA 1
ATOM 8282 C C . GLN B 1 535 ? -32.244 -58.213 -15.159 1.00 62.14 645 GLN B C 1
ATOM 8283 O O . GLN B 1 535 ? -31.475 -57.549 -14.463 1.00 62.81 645 GLN B O 1
ATOM 8289 N N . THR B 1 536 ? -31.959 -59.441 -15.567 1.00 59.28 646 THR B N 1
ATOM 8290 C CA . THR B 1 536 ? -30.698 -60.070 -15.217 1.00 57.10 646 THR B CA 1
ATOM 8291 C C . THR B 1 536 ? -29.530 -59.385 -15.900 1.00 55.77 646 THR B C 1
ATOM 8292 O O . THR B 1 536 ? -29.718 -58.623 -16.845 1.00 56.66 646 THR B O 1
ATOM 8296 N N . PHE B 1 537 ? -28.324 -59.641 -15.406 1.00 53.64 647 PHE B N 1
ATOM 8297 C CA . PHE B 1 537 ? -27.138 -59.045 -15.991 1.00 51.69 647 PHE B CA 1
ATOM 8298 C C . PHE B 1 537 ? -25.861 -59.772 -15.591 1.00 50.50 647 PHE B C 1
ATOM 8299 O O . PHE B 1 537 ? -25.765 -60.339 -14.504 1.00 49.09 647 PHE B O 1
ATOM 8307 N N . ASN B 1 538 ? -24.889 -59.759 -16.496 1.00 49.96 648 ASN B N 1
ATOM 8308 C CA . ASN B 1 538 ? -23.610 -60.401 -16.261 1.00 50.60 648 ASN B CA 1
ATOM 8309 C C . ASN B 1 538 ? -22.523 -59.600 -16.965 1.00 49.72 648 ASN B C 1
ATOM 8310 O O . ASN B 1 538 ? -22.403 -59.642 -18.189 1.00 51.05 648 ASN B O 1
ATOM 8315 N N . GLN B 1 539 ? -21.741 -58.866 -16.178 1.00 47.89 649 GLN B N 1
ATOM 8316 C CA . GLN B 1 539 ? -20.665 -58.030 -16.699 1.00 45.92 649 GLN B CA 1
ATOM 8317 C C . GLN B 1 539 ? -19.383 -58.261 -15.906 1.00 43.78 649 GLN B C 1
ATOM 8318 O O . GLN B 1 539 ? -19.430 -58.635 -14.735 1.00 43.21 649 GLN B O 1
ATOM 8324 N N . TYR B 1 540 ? -18.239 -58.045 -16.543 1.00 42.10 650 TYR B N 1
ATOM 8325 C CA . TYR B 1 540 ? -16.966 -58.241 -15.866 1.00 41.48 650 TYR B CA 1
ATOM 8326 C C . TYR B 1 540 ? -16.095 -56.985 -15.978 1.00 40.72 650 TYR B C 1
ATOM 8327 O O . TYR B 1 540 ? -16.354 -56.117 -16.812 1.00 40.45 650 TYR B O 1
ATOM 8336 N N . PHE B 1 541 ? -15.079 -56.876 -15.124 1.00 39.71 651 PHE B N 1
ATOM 8337 C CA . PHE B 1 541 ? -14.197 -55.707 -15.133 1.00 38.27 651 PHE B CA 1
ATOM 8338 C C . PHE B 1 541 ? -12.734 -56.110 -14.974 1.00 38.56 651 PHE B C 1
ATOM 8339 O O . PHE B 1 541 ? -12.406 -56.911 -14.105 1.00 40.68 651 PHE B O 1
ATOM 8347 N N . ASN B 1 542 ? -11.854 -55.549 -15.795 1.00 38.99 652 ASN B N 1
ATOM 8348 C CA . ASN B 1 542 ? -10.429 -55.845 -15.686 1.00 39.91 652 ASN B CA 1
ATOM 8349 C C . ASN B 1 542 ? -9.708 -54.715 -14.961 1.00 37.17 652 ASN B C 1
ATOM 8350 O O . ASN B 1 542 ? -10.020 -53.541 -15.174 1.00 36.86 652 ASN B O 1
ATOM 8355 N N . ARG B 1 543 ? -8.743 -55.075 -14.117 1.00 33.12 653 ARG B N 1
ATOM 8356 C CA . ARG B 1 543 ? -7.967 -54.103 -13.358 1.00 30.93 653 ARG B CA 1
ATOM 8357 C C . ARG B 1 543 ? -6.522 -54.538 -13.190 1.00 29.93 653 ARG B C 1
ATOM 8358 O O . ARG B 1 543 ? -6.210 -55.719 -13.318 1.00 31.43 653 ARG B O 1
ATOM 8366 N N . THR B 1 544 ? -5.646 -53.581 -12.890 1.00 28.44 654 THR B N 1
ATOM 8367 C CA . THR B 1 544 ? -4.237 -53.869 -12.669 1.00 28.35 654 THR B CA 1
ATOM 8368 C C . THR B 1 544 ? -3.754 -53.109 -11.445 1.00 29.64 654 THR B C 1
ATOM 8369 O O . THR B 1 544 ? -3.810 -51.884 -11.405 1.00 29.54 654 THR B O 1
ATOM 8373 N N . LEU B 1 545 ? -3.270 -53.851 -10.455 1.00 30.67 655 LEU B N 1
ATOM 8374 C CA . LEU B 1 545 ? -2.763 -53.280 -9.216 1.00 30.26 655 LEU B CA 1
ATOM 8375 C C . LEU B 1 545 ? -1.246 -53.179 -9.282 1.00 31.41 655 LEU B C 1
ATOM 8376 O O . LEU B 1 545 ? -0.583 -54.096 -9.757 1.00 32.78 655 LEU B O 1
ATOM 8381 N N . THR B 1 546 ? -0.703 -52.066 -8.802 1.00 32.12 656 THR B N 1
ATOM 8382 C CA . THR B 1 546 ? 0.741 -51.851 -8.794 1.00 32.83 656 THR B CA 1
ATOM 8383 C C . THR B 1 546 ? 1.209 -51.737 -7.344 1.00 33.97 656 THR B C 1
ATOM 8384 O O . THR B 1 546 ? 0.714 -50.900 -6.588 1.00 33.73 656 THR B O 1
ATOM 8388 N N . SER B 1 547 ? 2.165 -52.568 -6.948 1.00 35.06 657 SER B N 1
ATOM 8389 C CA . SER B 1 547 ? 2.640 -52.503 -5.577 1.00 35.41 657 SER B CA 1
ATOM 8390 C C . SER B 1 547 ? 3.429 -51.233 -5.369 1.00 34.63 657 SER B C 1
ATOM 8391 O O . SER B 1 547 ? 4.284 -50.881 -6.171 1.00 35.08 657 SER B O 1
ATOM 8394 N N . VAL B 1 548 ? 3.137 -50.550 -4.277 1.00 35.19 658 VAL B N 1
ATOM 8395 C CA . VAL B 1 548 ? 3.826 -49.319 -3.951 1.00 36.08 658 VAL B CA 1
ATOM 8396 C C . VAL B 1 548 ? 4.622 -49.462 -2.652 1.00 37.48 658 VAL B C 1
ATOM 8397 O O . VAL B 1 548 ? 5.288 -48.525 -2.208 1.00 38.33 658 VAL B O 1
ATOM 8401 N N . ALA B 1 549 ? 4.560 -50.650 -2.054 1.00 38.63 659 ALA B N 1
ATOM 8402 C CA . ALA B 1 549 ? 5.286 -50.940 -0.821 1.00 39.21 659 ALA B CA 1
ATOM 8403 C C . ALA B 1 549 ? 6.574 -51.687 -1.162 1.00 40.54 659 ALA B C 1
ATOM 8404 O O . ALA B 1 549 ? 6.594 -52.512 -2.073 1.00 39.87 659 ALA B O 1
ATOM 8406 N N . PRO B 1 550 ? 7.667 -51.406 -0.431 1.00 42.12 660 PRO B N 1
ATOM 8407 C CA . PRO B 1 550 ? 8.974 -52.046 -0.646 1.00 43.22 660 PRO B CA 1
ATOM 8408 C C . PRO B 1 550 ? 8.970 -53.563 -0.433 1.00 44.08 660 PRO B C 1
ATOM 8409 O O . PRO B 1 550 ? 9.583 -54.318 -1.197 1.00 43.34 660 PRO B O 1
ATOM 8413 N N . GLN B 1 551 ? 8.271 -53.995 0.612 1.00 44.57 661 GLN B N 1
ATOM 8414 C CA . GLN B 1 551 ? 8.205 -55.404 0.966 1.00 45.81 661 GLN B CA 1
ATOM 8415 C C . GLN B 1 551 ? 7.213 -56.255 0.187 1.00 44.98 661 GLN B C 1
ATOM 8416 O O . GLN B 1 551 ? 6.043 -55.896 0.022 1.00 46.11 661 GLN B O 1
ATOM 8422 N N . ALA B 1 552 ? 7.695 -57.399 -0.281 1.00 42.61 662 ALA B N 1
ATOM 8423 C CA . ALA B 1 552 ? 6.866 -58.326 -1.025 1.00 40.13 662 ALA B CA 1
ATOM 8424 C C . ALA B 1 552 ? 5.827 -58.889 -0.076 1.00 39.07 662 ALA B C 1
ATOM 8425 O O . ALA B 1 552 ? 6.091 -59.042 1.115 1.00 39.52 662 ALA B O 1
ATOM 8427 N N . SER B 1 553 ? 4.642 -59.184 -0.594 1.00 36.82 663 SER B N 1
ATOM 8428 C CA . SER B 1 553 ? 3.586 -59.760 0.227 1.00 35.48 663 SER B CA 1
ATOM 8429 C C . SER B 1 553 ? 2.515 -60.334 -0.675 1.00 34.24 663 SER B C 1
ATOM 8430 O O . SER B 1 553 ? 2.555 -60.139 -1.883 1.00 36.01 663 SER B O 1
ATOM 8433 N N . THR B 1 554 ? 1.565 -61.048 -0.083 1.00 32.78 664 THR B N 1
ATOM 8434 C CA . THR B 1 554 ? 0.490 -61.673 -0.833 1.00 31.30 664 THR B CA 1
ATOM 8435 C C . THR B 1 554 ? -0.851 -61.167 -0.351 1.00 30.32 664 THR B C 1
ATOM 8436 O O . THR B 1 554 ? -1.176 -61.306 0.823 1.00 30.93 664 THR B O 1
ATOM 8440 N N . TYR B 1 555 ? -1.634 -60.594 -1.257 1.00 28.63 665 TYR B N 1
ATOM 8441 C CA . TYR B 1 555 ? -2.941 -60.084 -0.886 1.00 28.88 665 TYR B CA 1
ATOM 8442 C C . TYR B 1 555 ? -4.042 -61.072 -1.207 1.00 29.88 665 TYR B C 1
ATOM 8443 O O . TYR B 1 555 ? -4.013 -61.741 -2.233 1.00 30.80 665 TYR B O 1
ATOM 8452 N N . ARG B 1 556 ? -5.018 -61.157 -0.316 1.00 30.61 666 ARG B N 1
ATOM 8453 C CA . ARG B 1 556 ? -6.151 -62.028 -0.529 1.00 32.15 666 ARG B CA 1
ATOM 8454 C C . ARG B 1 556 ? -7.351 -61.123 -0.720 1.00 32.29 666 ARG B C 1
ATOM 8455 O O . ARG B 1 556 ? -7.415 -60.031 -0.148 1.00 30.11 666 ARG B O 1
ATOM 8463 N N . ALA B 1 557 ? -8.293 -61.559 -1.548 1.00 32.95 667 ALA B N 1
ATOM 8464 C CA . ALA B 1 557 ? -9.477 -60.756 -1.791 1.00 33.30 667 ALA B CA 1
ATOM 8465 C C . ALA B 1 557 ? -10.640 -61.228 -0.925 1.00 34.01 667 ALA B C 1
ATOM 8466 O O . ALA B 1 557 ? -10.773 -62.408 -0.589 1.00 34.19 667 ALA B O 1
ATOM 8468 N N . MET B 1 558 ? -11.466 -60.277 -0.542 1.00 34.87 668 MET B N 1
ATOM 8469 C CA . MET B 1 558 ? -12.616 -60.560 0.274 1.00 37.50 668 MET B CA 1
ATOM 8470 C C . MET B 1 558 ? -13.717 -59.719 -0.338 1.00 37.10 668 MET B C 1
ATOM 8471 O O . MET B 1 558 ? -13.514 -58.544 -0.677 1.00 36.75 668 MET B O 1
ATOM 8476 N N . ILE B 1 559 ? -14.882 -60.326 -0.498 1.00 35.84 669 ILE B N 1
ATOM 8477 C CA . ILE B 1 559 ? -15.989 -59.626 -1.095 1.00 35.73 669 ILE B CA 1
ATOM 8478 C C . ILE B 1 559 ? -17.187 -59.656 -0.177 1.00 36.77 669 ILE B C 1
ATOM 8479 O O . ILE B 1 559 ? -17.379 -60.607 0.586 1.00 37.77 669 ILE B O 1
ATOM 8484 N N . SER B 1 560 ? -17.957 -58.576 -0.217 1.00 37.37 670 SER B N 1
ATOM 8485 C CA . SER B 1 560 ? -19.168 -58.470 0.573 1.00 39.08 670 SER B CA 1
ATOM 8486 C C . SER B 1 560 ? -20.210 -57.929 -0.391 1.00 40.36 670 SER B C 1
ATOM 8487 O O . SER B 1 560 ? -20.088 -56.819 -0.907 1.00 38.66 670 SER B O 1
ATOM 8490 N N . ALA B 1 561 ? -21.215 -58.757 -0.654 1.00 43.54 671 ALA B N 1
ATOM 8491 C CA . ALA B 1 561 ? -22.289 -58.422 -1.568 1.00 45.81 671 ALA B CA 1
ATOM 8492 C C . ALA B 1 561 ? -23.639 -58.689 -0.921 1.00 48.31 671 ALA B C 1
ATOM 8493 O O . ALA B 1 561 ? -23.742 -59.447 0.049 1.00 48.32 671 ALA B O 1
ATOM 8495 N N . PRO B 1 562 ? -24.698 -58.056 -1.447 1.00 50.03 672 PRO B N 1
ATOM 8496 C CA . PRO B 1 562 ? -26.041 -58.250 -0.900 1.00 51.35 672 PRO B CA 1
ATOM 8497 C C . PRO B 1 562 ? -26.679 -59.441 -1.602 1.00 52.27 672 PRO B C 1
ATOM 8498 O O . PRO B 1 562 ? -26.122 -59.981 -2.558 1.00 51.63 672 PRO B O 1
ATOM 8502 N N . GLN B 1 563 ? -27.849 -59.845 -1.130 1.00 54.09 673 GLN B N 1
ATOM 8503 C CA . GLN B 1 563 ? -28.544 -60.957 -1.750 1.00 56.96 673 GLN B CA 1
ATOM 8504 C C . GLN B 1 563 ? -29.042 -60.542 -3.140 1.00 55.95 673 GLN B C 1
ATOM 8505 O O . GLN B 1 563 ? -29.595 -59.451 -3.326 1.00 55.98 673 GLN B O 1
ATOM 8511 N N . GLY B 1 564 ? -28.821 -61.410 -4.118 1.00 54.17 674 GLY B N 1
ATOM 8512 C CA . GLY B 1 564 ? -29.248 -61.103 -5.466 1.00 53.68 674 GLY B CA 1
ATOM 8513 C C . GLY B 1 564 ? -28.080 -60.849 -6.399 1.00 53.52 674 GLY B C 1
ATOM 8514 O O . GLY B 1 564 ? -28.272 -60.703 -7.606 1.00 54.84 674 GLY B O 1
ATOM 8515 N N . LEU B 1 565 ? -26.871 -60.794 -5.847 1.00 52.25 675 LEU B N 1
ATOM 8516 C CA . LEU B 1 565 ? -25.677 -60.556 -6.649 1.00 51.19 675 LEU B CA 1
ATOM 8517 C C . LEU B 1 565 ? -24.573 -61.571 -6.372 1.00 50.87 675 LEU B C 1
ATOM 8518 O O . LEU B 1 565 ? -24.301 -61.914 -5.222 1.00 51.56 675 LEU B O 1
ATOM 8523 N N . THR B 1 566 ? -23.943 -62.052 -7.438 1.00 48.65 676 THR B N 1
ATOM 8524 C CA . THR B 1 566 ? -22.848 -62.995 -7.315 1.00 47.35 676 THR B CA 1
ATOM 8525 C C . THR B 1 566 ? -21.581 -62.254 -7.717 1.00 45.62 676 THR B C 1
ATOM 8526 O O . THR B 1 566 ? -21.454 -61.784 -8.849 1.00 47.38 676 THR B O 1
ATOM 8530 N N . ILE B 1 567 ? -20.639 -62.152 -6.791 1.00 42.36 677 ILE B N 1
ATOM 8531 C CA . ILE B 1 567 ? -19.404 -61.446 -7.067 1.00 38.33 677 ILE B CA 1
ATOM 8532 C C . ILE B 1 567 ? -18.194 -62.327 -6.780 1.00 37.65 677 ILE B C 1
ATOM 8533 O O . ILE B 1 567 ? -17.939 -62.702 -5.643 1.00 38.18 677 ILE B O 1
ATOM 8538 N N . SER B 1 568 ? -17.462 -62.669 -7.832 1.00 36.85 678 SER B N 1
ATOM 8539 C CA . SER B 1 568 ? -16.268 -63.494 -7.717 1.00 36.16 678 SER B CA 1
ATOM 8540 C C . SER B 1 568 ? -15.140 -62.634 -8.241 1.00 35.34 678 SER B C 1
ATOM 854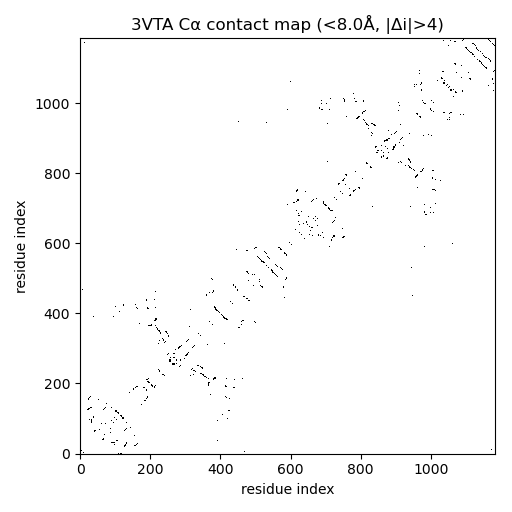1 O O . SER B 1 568 ? -15.394 -61.580 -8.805 1.00 36.74 678 SER B O 1
ATOM 8544 N N . VAL B 1 569 ? -13.901 -63.070 -8.076 1.00 34.10 679 VAL B N 1
ATOM 8545 C CA . VAL B 1 569 ? -12.780 -62.272 -8.547 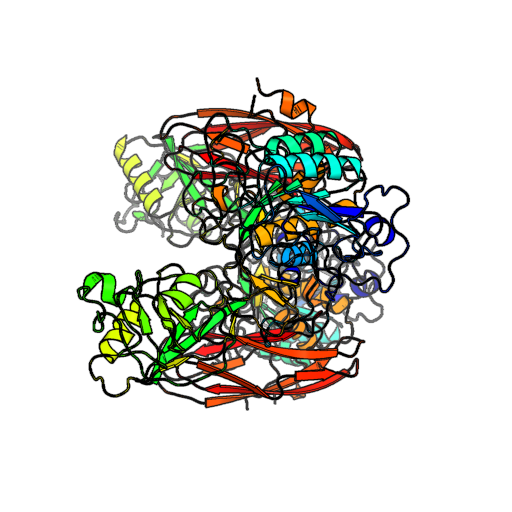1.00 35.19 679 VAL B CA 1
ATOM 8546 C C . VAL B 1 569 ? -11.617 -63.199 -8.883 1.00 35.78 679 VAL B C 1
ATOM 8547 O O . VAL B 1 569 ? -11.197 -64.001 -8.059 1.00 37.63 679 VAL B O 1
ATOM 8551 N N . ASN B 1 570 ? -11.098 -63.097 -10.100 1.00 36.37 680 ASN B N 1
ATOM 8552 C CA . ASN B 1 570 ? -10.017 -63.976 -10.522 1.00 35.65 680 ASN B CA 1
ATOM 8553 C C . ASN B 1 570 ? -8.813 -63.214 -11.054 1.00 32.84 680 ASN B C 1
ATOM 8554 O O . ASN B 1 570 ? -8.946 -62.390 -11.956 1.00 32.50 680 ASN B O 1
ATOM 8559 N N . PRO B 1 571 ? -7.623 -63.458 -10.475 1.00 31.53 681 PRO B N 1
ATOM 8560 C CA . PRO B 1 571 ? -7.400 -64.392 -9.363 1.00 31.70 681 PRO B CA 1
ATOM 8561 C C . PRO B 1 571 ? -8.012 -63.811 -8.084 1.00 32.54 681 PRO B C 1
ATOM 8562 O O . PRO B 1 571 ? -8.566 -62.703 -8.102 1.00 33.56 681 PRO B O 1
ATOM 8566 N N . ASN B 1 572 ? -7.923 -64.545 -6.979 1.00 31.16 682 ASN B N 1
ATOM 8567 C CA . ASN B 1 572 ? -8.455 -64.030 -5.727 1.00 30.51 682 ASN B CA 1
ATOM 8568 C C . ASN B 1 572 ? -7.359 -64.051 -4.675 1.00 29.77 682 ASN B C 1
ATOM 8569 O O . ASN B 1 572 ? -7.617 -64.017 -3.473 1.00 30.52 682 ASN B O 1
ATOM 8574 N N . VAL B 1 573 ? -6.127 -64.099 -5.168 1.00 28.50 683 VAL B N 1
ATOM 8575 C CA . VAL B 1 573 ? -4.920 -64.095 -4.360 1.00 29.58 683 VAL B CA 1
ATOM 8576 C C . VAL B 1 573 ? -3.846 -63.601 -5.321 1.00 31.12 683 VAL B C 1
ATOM 8577 O O . VAL B 1 573 ? -3.672 -64.171 -6.401 1.00 32.50 683 VAL B O 1
ATOM 8581 N N . LEU B 1 574 ? -3.142 -62.540 -4.936 1.00 31.15 684 LEU B N 1
ATOM 8582 C CA . LEU B 1 574 ? -2.097 -61.951 -5.767 1.00 31.59 684 LEU B CA 1
ATOM 8583 C C . LEU B 1 574 ? -0.832 -61.727 -4.950 1.00 32.24 684 LEU B C 1
ATOM 8584 O O . LEU B 1 574 ? -0.897 -61.298 -3.805 1.00 33.72 684 LEU B O 1
ATOM 8589 N N . SER B 1 575 ? 0.321 -61.996 -5.544 1.00 33.32 685 SER B N 1
ATOM 8590 C CA . SER B 1 575 ? 1.581 -61.823 -4.840 1.00 34.74 685 SER B CA 1
ATOM 8591 C C . SER B 1 575 ? 2.474 -60.813 -5.532 1.00 35.36 685 SER B C 1
ATOM 8592 O O . SER B 1 575 ? 2.628 -60.841 -6.753 1.00 36.47 685 SER B O 1
ATOM 8595 N N . PHE B 1 576 ? 3.076 -59.928 -4.750 1.00 34.92 686 PHE B N 1
ATOM 8596 C CA . PHE B 1 576 ? 3.936 -58.922 -5.328 1.00 37.12 686 PHE B CA 1
ATOM 8597 C C . PHE B 1 576 ? 5.384 -59.088 -4.916 1.00 40.39 686 PHE B C 1
ATOM 8598 O O . PHE B 1 576 ? 5.693 -59.251 -3.736 1.00 40.77 686 PHE B O 1
ATOM 8606 N N . ASN B 1 577 ? 6.260 -59.046 -5.914 1.00 43.85 687 ASN B N 1
ATOM 8607 C CA . ASN B 1 577 ? 7.697 -59.204 -5.730 1.00 47.57 687 ASN B CA 1
ATOM 8608 C C . ASN B 1 577 ? 8.297 -58.051 -4.941 1.00 48.04 687 ASN B C 1
ATOM 8609 O O . ASN B 1 577 ? 9.173 -58.252 -4.099 1.00 49.17 687 ASN B O 1
ATOM 8614 N N . GLY B 1 578 ? 7.832 -56.839 -5.223 1.00 47.50 688 GLY B N 1
ATOM 8615 C CA . GLY B 1 578 ? 8.360 -55.678 -4.534 1.00 46.52 688 GLY B CA 1
ATOM 8616 C C . GLY B 1 578 ? 7.898 -54.366 -5.140 1.00 46.01 688 GLY B C 1
ATOM 8617 O O . GLY B 1 578 ? 6.886 -54.311 -5.841 1.00 45.97 688 GLY B O 1
ATOM 8618 N N . LEU B 1 579 ? 8.652 -53.305 -4.880 1.00 44.37 689 LEU B N 1
ATOM 8619 C CA . LEU B 1 579 ? 8.295 -51.986 -5.375 1.00 44.79 689 LEU B CA 1
ATOM 8620 C C . LEU B 1 579 ? 8.006 -51.925 -6.871 1.00 44.85 689 LEU B C 1
ATOM 8621 O O . LEU B 1 579 ? 8.878 -52.197 -7.693 1.00 45.34 689 LEU B O 1
ATOM 8626 N N . GLY B 1 580 ? 6.776 -51.565 -7.221 1.00 44.40 690 GLY B N 1
ATOM 8627 C CA . GLY B 1 580 ? 6.417 -51.452 -8.624 1.00 44.72 690 GLY B CA 1
ATOM 8628 C C . GLY B 1 580 ? 5.908 -52.704 -9.313 1.00 45.11 690 GLY B C 1
ATOM 8629 O O . GLY B 1 580 ? 5.665 -52.704 -10.517 1.00 45.78 690 GLY B O 1
ATOM 8630 N N . ASP B 1 581 ? 5.733 -53.782 -8.570 1.00 45.39 691 ASP B N 1
ATOM 8631 C CA . ASP B 1 581 ? 5.246 -54.994 -9.191 1.00 46.37 691 ASP B CA 1
ATOM 8632 C C . ASP B 1 581 ? 3.797 -54.845 -9.669 1.00 45.88 691 ASP B C 1
ATOM 8633 O O . ASP B 1 581 ? 2.948 -54.282 -8.975 1.00 46.04 691 ASP B O 1
ATOM 8638 N N . ARG B 1 582 ? 3.526 -55.358 -10.864 1.00 45.23 692 ARG B N 1
ATOM 8639 C CA . ARG B 1 582 ? 2.199 -55.287 -11.468 1.00 45.02 692 ARG B CA 1
ATOM 8640 C C . ARG B 1 582 ? 1.481 -56.637 -11.460 1.00 43.01 692 ARG B C 1
ATOM 8641 O O . ARG B 1 582 ? 2.096 -57.680 -11.676 1.00 43.77 692 ARG B O 1
ATOM 8649 N N . LYS B 1 583 ? 0.177 -56.604 -11.211 1.00 39.91 693 LYS B N 1
ATOM 8650 C CA . LYS B 1 583 ? -0.641 -57.807 -11.190 1.00 37.71 693 LYS B CA 1
ATOM 8651 C C . LYS B 1 583 ? -2.049 -57.400 -11.599 1.00 36.42 693 LYS B C 1
ATOM 8652 O O . LYS B 1 583 ? -2.500 -56.313 -11.252 1.00 36.68 693 LYS B O 1
ATOM 8658 N N . SER B 1 584 ? -2.743 -58.269 -12.329 1.00 34.44 694 SER B N 1
ATOM 8659 C CA . SER B 1 584 ? -4.092 -57.966 -12.802 1.00 34.50 694 SER B CA 1
ATOM 8660 C C . SER B 1 584 ? -5.150 -58.980 -12.378 1.00 32.00 694 SER B C 1
ATOM 8661 O O . SER B 1 584 ? -4.818 -60.092 -11.989 1.00 32.92 694 SER B O 1
ATOM 8664 N N . PHE B 1 585 ? -6.423 -58.598 -12.462 1.00 28.94 695 PHE B N 1
ATOM 8665 C CA . PHE B 1 585 ? -7.504 -59.491 -12.056 1.00 26.76 695 PHE B CA 1
ATOM 8666 C C . PHE B 1 585 ? -8.810 -59.133 -12.727 1.00 27.80 695 PHE B C 1
ATOM 8667 O O . PHE B 1 585 ? -8.937 -58.069 -13.319 1.00 28.32 695 PHE B O 1
ATOM 8675 N N . THR B 1 586 ? -9.787 -60.026 -12.617 1.00 28.72 696 THR B N 1
ATOM 8676 C CA . THR B 1 586 ? -11.095 -59.803 -13.215 1.00 30.77 696 THR B CA 1
ATOM 8677 C C . THR B 1 586 ? -12.216 -59.882 -12.187 1.00 30.88 696 THR B C 1
ATOM 8678 O O . THR B 1 586 ? -12.345 -60.872 -11.479 1.00 30.67 696 THR B O 1
ATOM 8682 N N . LEU B 1 587 ? -13.028 -58.835 -12.110 1.00 32.21 697 LEU B N 1
ATOM 8683 C CA . LEU B 1 587 ? -14.158 -58.822 -11.185 1.00 34.15 697 LEU B CA 1
ATOM 8684 C C . LEU B 1 587 ? -15.369 -59.221 -11.997 1.00 35.51 697 LEU B C 1
ATOM 8685 O O . LEU B 1 587 ? -15.610 -58.662 -13.059 1.00 37.38 697 LEU B O 1
ATOM 8690 N N . THR B 1 588 ? -16.126 -60.192 -11.510 1.00 38.07 698 THR B N 1
ATOM 8691 C CA . THR B 1 588 ? -17.316 -60.648 -12.218 1.00 40.15 698 THR B CA 1
ATOM 8692 C C . THR B 1 588 ? -18.552 -60.377 -11.370 1.00 41.07 698 THR B C 1
ATOM 8693 O O . THR B 1 588 ? -18.610 -60.760 -10.196 1.00 40.09 698 THR B O 1
ATOM 8697 N N . VAL B 1 589 ? -19.536 -59.707 -11.964 1.00 42.34 699 VAL B N 1
ATOM 8698 C CA . VAL B 1 589 ? -20.770 -59.379 -11.254 1.00 44.66 699 VAL B CA 1
ATOM 8699 C C . VAL B 1 589 ? -21.988 -59.827 -12.048 1.00 46.23 699 VAL B C 1
ATOM 8700 O O . VAL B 1 589 ? -22.175 -59.402 -13.180 1.00 47.08 699 VAL B O 1
ATOM 8704 N N . ARG B 1 590 ? -22.809 -60.689 -11.459 1.00 48.71 700 ARG B N 1
ATOM 8705 C CA . ARG B 1 590 ? -24.019 -61.155 -12.130 1.00 51.74 700 ARG B CA 1
ATOM 8706 C C . ARG B 1 590 ? -25.162 -61.098 -11.138 1.00 51.84 700 ARG B C 1
ATOM 8707 O O . ARG B 1 590 ? -24.940 -60.971 -9.933 1.00 51.57 700 ARG B O 1
ATOM 8715 N N . GLY B 1 591 ? -26.384 -61.196 -11.648 1.00 52.03 701 GLY B N 1
ATOM 8716 C CA . GLY B 1 591 ? -27.542 -61.158 -10.780 1.00 52.24 701 GLY B CA 1
ATOM 8717 C C . GLY B 1 591 ? -28.610 -60.203 -11.261 1.00 53.34 701 GLY B C 1
ATOM 8718 O O . GLY B 1 591 ? -28.677 -59.858 -12.440 1.00 52.69 701 GLY B O 1
ATOM 8719 N N . SER B 1 592 ? -29.452 -59.772 -10.334 1.00 54.34 702 SER B N 1
ATOM 8720 C CA . SER B 1 592 ? -30.527 -58.856 -10.655 1.00 56.36 702 SER B CA 1
ATOM 8721 C C . SER B 1 592 ? -30.764 -57.938 -9.470 1.00 57.15 702 SER B C 1
ATOM 8722 O O . SER B 1 592 ? -30.524 -58.317 -8.324 1.00 56.58 702 SER B O 1
ATOM 8725 N N . ILE B 1 593 ? -31.213 -56.721 -9.753 1.00 58.19 703 ILE B N 1
ATOM 8726 C CA . ILE B 1 593 ? -31.496 -55.756 -8.702 1.00 59.85 703 ILE B CA 1
ATOM 8727 C C . ILE B 1 593 ? -32.871 -55.191 -8.979 1.00 60.38 703 ILE B C 1
ATOM 8728 O O . ILE B 1 593 ? -33.298 -55.118 -10.132 1.00 60.10 703 ILE B O 1
ATOM 8733 N N . LYS B 1 594 ? -33.564 -54.787 -7.923 1.00 61.12 704 LYS B N 1
ATOM 8734 C CA . LYS B 1 594 ? -34.896 -54.240 -8.083 1.00 62.09 704 LYS B CA 1
ATOM 8735 C C . LYS B 1 594 ? -35.001 -52.862 -7.466 1.00 60.88 704 LYS B C 1
ATOM 8736 O O . LYS B 1 594 ? -36.093 -52.313 -7.343 1.00 61.74 704 LYS B O 1
ATOM 8742 N N . GLY B 1 595 ? -33.850 -52.304 -7.094 1.00 59.50 705 GLY B N 1
ATOM 8743 C CA . GLY B 1 595 ? -33.813 -50.975 -6.503 1.00 56.84 705 GLY B CA 1
ATOM 8744 C C . GLY B 1 595 ? -32.995 -50.003 -7.339 1.00 54.72 705 GLY B C 1
ATOM 8745 O O . GLY B 1 595 ? -32.441 -50.376 -8.380 1.00 53.98 705 GLY B O 1
ATOM 8746 N N . PHE B 1 596 ? -32.913 -48.754 -6.889 1.00 52.74 706 PHE B N 1
ATOM 8747 C CA . PHE B 1 596 ? -32.149 -47.738 -7.608 1.00 51.27 706 PHE B CA 1
ATOM 8748 C C . PHE B 1 596 ? -30.650 -47.945 -7.431 1.00 49.25 706 PHE B C 1
ATOM 8749 O O . PHE B 1 596 ? -29.894 -47.995 -8.405 1.00 48.38 706 PHE B O 1
ATOM 8757 N N . VAL B 1 597 ? -30.230 -48.078 -6.177 1.00 47.12 707 VAL B N 1
ATOM 8758 C CA . VAL B 1 597 ? -28.819 -48.258 -5.866 1.00 45.20 707 VAL B CA 1
ATOM 8759 C C . VAL B 1 597 ? -28.521 -49.481 -5.001 1.00 43.36 707 VAL B C 1
ATOM 8760 O O . VAL B 1 597 ? -29.090 -49.638 -3.920 1.00 43.51 707 VAL B O 1
ATOM 8764 N N . VAL B 1 598 ? -27.622 -50.336 -5.481 1.00 40.77 708 VAL B N 1
ATOM 8765 C CA . VAL B 1 598 ? -27.206 -51.529 -4.742 1.00 38.29 708 VAL B CA 1
ATOM 8766 C C . VAL B 1 598 ? -25.688 -51.453 -4.559 1.00 36.83 708 VAL B C 1
ATOM 8767 O O . VAL B 1 598 ? -24.950 -51.280 -5.523 1.00 35.21 708 VAL B O 1
ATOM 8771 N N . SER B 1 599 ? -25.227 -51.588 -3.320 1.00 36.49 709 SER B N 1
ATOM 8772 C CA . SER B 1 599 ? -23.800 -51.492 -3.034 1.00 36.42 709 SER B CA 1
ATOM 8773 C C . SER B 1 599 ? -23.149 -52.780 -2.558 1.00 35.38 709 SER B C 1
ATOM 8774 O O . SER B 1 599 ? -23.760 -53.583 -1.859 1.00 35.66 709 SER B O 1
ATOM 8777 N N . ALA B 1 600 ? -21.886 -52.944 -2.932 1.00 33.79 710 ALA B N 1
ATOM 8778 C CA . ALA B 1 600 ? -21.082 -54.097 -2.557 1.00 31.86 710 ALA B CA 1
ATOM 8779 C C . ALA B 1 600 ? -19.652 -53.574 -2.388 1.00 32.08 710 ALA B C 1
ATOM 8780 O O . ALA B 1 600 ? -19.388 -52.404 -2.657 1.00 32.12 710 ALA B O 1
ATOM 8782 N N . SER B 1 601 ? -18.727 -54.421 -1.949 1.00 31.57 711 SER B N 1
ATOM 8783 C CA . SER B 1 601 ? -17.351 -53.982 -1.774 1.00 30.79 711 SER B CA 1
ATOM 8784 C C . SER B 1 601 ? -16.342 -55.046 -2.104 1.00 29.78 711 SER B C 1
ATOM 8785 O O . SER B 1 601 ? -16.622 -56.233 -2.005 1.00 31.26 711 SER B O 1
ATOM 8788 N N . LEU B 1 602 ? -15.157 -54.602 -2.494 1.00 28.30 712 LEU B N 1
ATOM 8789 C CA . LEU B 1 602 ? -14.056 -55.490 -2.819 1.00 26.28 712 LEU B CA 1
ATOM 8790 C C . LEU B 1 602 ? -12.843 -54.983 -2.051 1.00 27.66 712 LEU B C 1
ATOM 8791 O O . LEU B 1 602 ? -12.451 -53.819 -2.169 1.00 26.63 712 LEU B O 1
ATOM 8796 N N . VAL B 1 603 ? -12.251 -55.859 -1.251 1.00 28.21 713 VAL B N 1
ATOM 8797 C CA . VAL B 1 603 ? -11.087 -55.478 -0.481 1.00 26.54 713 VAL B CA 1
ATOM 8798 C C . VAL B 1 603 ? -9.923 -56.404 -0.754 1.00 25.98 713 VAL B C 1
ATOM 8799 O O . VAL B 1 603 ? -10.081 -57.610 -0.729 1.00 27.28 713 VAL B O 1
ATOM 8803 N N . TRP B 1 604 ? -8.761 -55.835 -1.047 1.00 26.93 714 TRP B N 1
ATOM 8804 C CA . TRP B 1 604 ? -7.564 -56.638 -1.245 1.00 28.64 714 TRP B CA 1
ATOM 8805 C C . TRP B 1 604 ? -6.825 -56.401 0.053 1.00 29.49 714 TRP B C 1
ATOM 8806 O O . TRP B 1 604 ? -6.784 -55.268 0.528 1.00 31.13 714 TRP B O 1
ATOM 8817 N N . SER B 1 605 ? -6.274 -57.453 0.650 1.00 29.93 715 SER B N 1
ATOM 8818 C CA . SER B 1 605 ? -5.572 -57.287 1.919 1.00 31.17 715 SER B CA 1
ATOM 8819 C C . SER B 1 605 ? -4.414 -58.243 2.176 1.00 31.48 715 SER B C 1
ATOM 8820 O O . SER B 1 605 ? -4.485 -59.430 1.848 1.00 33.21 715 SER B O 1
ATOM 8823 N N . ASP B 1 606 ? -3.346 -57.730 2.776 1.00 29.47 716 ASP B N 1
ATOM 8824 C CA . ASP B 1 606 ? -2.212 -58.578 3.074 1.00 29.99 716 ASP B CA 1
ATOM 8825 C C . ASP B 1 606 ? -1.958 -58.593 4.574 1.00 31.57 716 ASP B C 1
ATOM 8826 O O . ASP B 1 606 ? -0.831 -58.863 5.022 1.00 31.63 716 ASP B O 1
ATOM 8831 N N . GLY B 1 607 ? -3.011 -58.307 5.344 1.00 30.10 717 GLY B N 1
ATOM 8832 C CA . GLY B 1 607 ? -2.895 -58.292 6.793 1.00 29.99 717 GLY B CA 1
ATOM 8833 C C . GLY B 1 607 ? -2.371 -56.986 7.374 1.00 30.75 717 GLY B C 1
ATOM 8834 O O . GLY B 1 607 ? -2.505 -56.734 8.569 1.00 30.63 717 GLY B O 1
ATOM 8835 N N . VAL B 1 608 ? -1.754 -56.159 6.537 1.00 31.61 718 VAL B N 1
ATOM 8836 C CA . VAL B 1 608 ? -1.232 -54.877 6.982 1.00 31.70 718 VAL B CA 1
ATOM 8837 C C . VAL B 1 608 ? -1.907 -53.771 6.190 1.00 32.38 718 VAL B C 1
ATOM 8838 O O . VAL B 1 608 ? -2.262 -52.733 6.740 1.00 33.49 718 VAL B O 1
ATOM 8842 N N . HIS B 1 609 ? -2.082 -54.012 4.892 1.00 32.13 719 HIS B N 1
ATOM 8843 C CA . HIS B 1 609 ? -2.712 -53.054 3.989 1.00 29.20 719 HIS B CA 1
ATOM 8844 C C . HIS B 1 609 ? -4.126 -53.501 3.642 1.00 29.99 719 HIS B C 1
ATOM 8845 O O . HIS B 1 609 ? -4.414 -54.693 3.590 1.00 33.11 719 HIS B O 1
ATOM 8852 N N . TYR B 1 610 ? -5.011 -52.542 3.419 1.00 29.40 720 TYR B N 1
ATOM 8853 C CA . TYR B 1 610 ? -6.380 -52.836 3.037 1.00 30.65 720 TYR B CA 1
ATOM 8854 C C . TYR B 1 610 ? -6.688 -51.924 1.863 1.00 30.34 720 TYR B C 1
ATOM 8855 O O . TYR B 1 610 ? -6.821 -50.705 2.032 1.00 31.21 720 TYR B O 1
ATOM 8864 N N . VAL B 1 611 ? -6.785 -52.511 0.674 1.00 28.42 721 VAL B N 1
ATOM 8865 C CA . VAL B 1 611 ? -7.074 -51.760 -0.548 1.00 25.49 721 VAL B CA 1
ATOM 8866 C C . VAL B 1 611 ? -8.540 -51.999 -0.851 1.00 25.97 721 VAL B C 1
ATOM 8867 O O . VAL B 1 611 ? -8.890 -53.035 -1.391 1.00 28.21 721 VAL B O 1
ATOM 8871 N N . ARG B 1 612 ? -9.397 -51.047 -0.498 1.00 26.48 722 ARG B N 1
ATOM 8872 C CA . ARG B 1 612 ? -10.837 -51.194 -0.712 1.00 27.06 722 ARG B CA 1
ATOM 8873 C C . ARG B 1 612 ? -11.410 -50.443 -1.916 1.00 28.05 722 ARG B C 1
ATOM 8874 O O . ARG B 1 612 ? -11.051 -49.291 -2.174 1.00 28.93 722 ARG B O 1
ATOM 8882 N N . SER B 1 613 ? -12.309 -51.115 -2.638 1.00 26.83 723 SER B N 1
ATOM 8883 C CA . SER B 1 613 ? -12.962 -50.562 -3.812 1.00 25.58 723 SER B CA 1
ATOM 8884 C C . SER B 1 613 ? -14.440 -50.909 -3.759 1.00 27.84 723 SER B C 1
ATOM 8885 O O . SER B 1 613 ? -14.795 -52.088 -3.691 1.00 28.97 723 SER B O 1
ATOM 8888 N N . PRO B 1 614 ? -15.327 -49.894 -3.780 1.00 27.71 724 PRO B N 1
ATOM 8889 C CA . PRO B 1 614 ? -16.780 -50.111 -3.744 1.00 27.03 724 PRO B CA 1
ATOM 8890 C C . PRO B 1 614 ? -17.348 -50.545 -5.101 1.00 28.42 724 PRO B C 1
ATOM 8891 O O . PRO B 1 614 ? -16.816 -50.183 -6.153 1.00 27.71 724 PRO B O 1
ATOM 8895 N N . ILE B 1 615 ? -18.423 -51.329 -5.071 1.00 29.78 725 ILE B N 1
ATOM 8896 C CA . ILE B 1 615 ? -19.072 -51.812 -6.291 1.00 31.56 725 ILE B CA 1
ATOM 8897 C C . ILE B 1 615 ? -20.513 -51.317 -6.278 1.00 33.59 725 ILE B C 1
ATOM 8898 O O . ILE B 1 615 ? -21.298 -51.710 -5.408 1.00 34.56 725 ILE B O 1
ATOM 8903 N N . THR B 1 616 ? -20.863 -50.474 -7.249 1.00 34.51 726 THR B N 1
ATOM 8904 C CA . THR B 1 616 ? -22.203 -49.910 -7.306 1.00 36.33 726 THR B CA 1
ATOM 8905 C C . THR B 1 616 ? -22.971 -50.312 -8.542 1.00 38.01 726 THR B C 1
ATOM 8906 O O . THR B 1 616 ? -22.446 -50.277 -9.653 1.00 40.80 726 THR B O 1
ATOM 8910 N N . ILE B 1 617 ? -24.224 -50.694 -8.337 1.00 38.10 727 ILE B N 1
ATOM 8911 C CA . ILE B 1 617 ? -25.083 -51.083 -9.433 1.00 39.38 727 ILE B CA 1
ATOM 8912 C C . ILE B 1 617 ? -26.296 -50.171 -9.385 1.00 39.36 727 ILE B C 1
ATOM 8913 O O . ILE B 1 617 ? -26.887 -49.976 -8.322 1.00 39.72 727 ILE B O 1
ATOM 8918 N N . THR B 1 618 ? -26.649 -49.592 -10.529 1.00 39.76 728 THR B N 1
ATOM 8919 C CA . THR B 1 618 ? -27.791 -48.687 -10.590 1.00 41.22 728 THR B CA 1
ATOM 8920 C C . THR B 1 618 ? -28.749 -49.013 -11.707 1.00 42.14 728 THR B C 1
ATOM 8921 O O . THR B 1 618 ? -28.344 -49.440 -12.791 1.00 41.95 728 THR B O 1
ATOM 8925 N N . SER B 1 619 ? -30.023 -48.773 -11.430 1.00 43.46 729 SER B N 1
ATOM 8926 C CA . SER B 1 619 ? -31.086 -48.979 -12.394 1.00 44.76 729 SER B CA 1
ATOM 8927 C C . SER B 1 619 ? -31.739 -47.614 -12.611 1.00 45.74 729 SER B C 1
ATOM 8928 O O . SER B 1 619 ? -32.956 -47.517 -12.761 1.00 47.65 729 SER B O 1
ATOM 8931 N N . LEU B 1 620 ? -30.925 -46.561 -12.586 1.00 46.04 730 LEU B N 1
ATOM 8932 C CA . LEU B 1 620 ? -31.413 -45.203 -12.805 1.00 46.97 730 LEU B CA 1
ATOM 8933 C C . LEU B 1 620 ? -31.212 -44.857 -14.272 1.00 48.38 730 LEU B C 1
ATOM 8934 O O . LEU B 1 620 ? -32.215 -44.573 -14.960 1.00 50.19 730 LEU B O 1
#

CATH classification: 3.40.50.200 (+2 more: 3.50.30.30, 2.60.40.2310)

Organism: Cucumis melo (NCBI:txid3656)

Sequence (1185 aa):
TTRSWDFLGFPLTVPRRSQVESNIVVGVLDTGIWPESPSFDDEGFSPPPPKWKGTCETSNNFRCNRKIIGARSYHIGRPISPGDVNGPRDTNGHGTHTASTAAGGLVSQANLYGLGLGTARGGVPLARIAAYKVCWNDGCSDTDILAAYDDAIADGVDIISLSVGGANPRHYFVDAIAIGSFHAVERGILTSNSAGNGGPNFFTTASLSPWLLSVAASTMDRKFVTQVQIGNGQSFQGVSINTFDNQYYPLVSGRDIPNTGFDKSTSRFCTDKSVNPNLLKGKIVVCEASFGPHEFFKSLDGAAGVLMTSNTRDYADSYPLPSSVLDPNDLLATLRYIYSIRSPGATIFKSTTILNASAPVVVSFSSRGPNRATKDVIKPDISGPGVEILAAWPSVAPVGGIRRNTLFNIISGTSMSCPHITGIATYVKTYNPTWSPAAIKSALMTTASPMNARFNPQAEFAYGSGHVNPLKAVRPGLVYDANESDYVRVWDLNYPSFGLSVSPSQTFNQYFNRTLTSVAPQASTYRAMISAPQGLTISVNPNVLSFNGLGDRKSFTLTVRGSIKGFVVSASLVWSDGVHYVRSPITITSLTTRSWDFLGFPLTVPRRSQVESNIVVGVLDTGIWPESPSFDDEGFSPPPPKWKGTCETSNNFRCNRKIIGARSYHIGRPISPGDVNGPRDTNGHGTHTASTAAGGLVSQANLYGLGLGTARGGVPLARIAAYKVCWNDGCSDTDILAAYDDAIADGVDIISLSVGGANPRHYFVDAIAIGSFHAVERGILTSNSAGNGGPNFFTTASLSPWLLSVAASTMDRKFVTQVQIGNGQSFQGVSINTFDNQYYPLVSGRDIPNTGFDKSTSRFCTDKSVNPNLLKGKIVVCEASFGPHEFFKSLDGAAGVLMTSNTRDYADSYPLPSSVLDPNDLLATLRYIYSIRSPGATIFKSTTILNASAPVVVSFSSRGPNRATKDVIKPDISGPGVEILAAWPSVAPVGGIRRNTLFNIISGTSMSCPHITGIATYVKTYNPTWSPAAIKSALMTTASPMNARFNPQAEFAYGSGHVNPLKAVRPGLVYDANESDYVKFLRVWDLNYPSFGLSVSPSQTFNQYFNRTLTSVAPQASTYRAMISAPQGLTISVNPNVLSFNGLGDRKSFTLTVRGSIKGFVVSASLVWSDGVHYVRSPITITSL

Solvent-accessible surface area: 43712 Å² total; per-residue (Å²): 1,11,48,0,0,25,43,13,33,3,22,59,97,12,87,77,111,62,142,52,1,19,75,9,3,2,0,6,0,2,15,4,2,29,15,108,7,48,3,1,80,46,157,88,39,60,85,49,18,128,170,35,125,12,81,36,65,79,119,59,122,9,184,28,40,101,1,0,13,3,1,48,25,18,35,101,46,190,114,52,11,122,73,26,45,97,8,1,26,0,43,70,0,40,1,0,0,1,1,4,0,2,1,0,13,92,22,83,94,3,45,0,79,42,12,14,71,23,23,2,10,0,0,0,14,60,0,0,0,0,4,2,3,0,13,21,104,92,34,58,49,84,70,4,9,64,24,0,2,91,41,0,21,72,6,34,7,36,1,0,0,1,6,17,41,64,59,64,16,155,96,80,144,98,39,7,11,24,86,1,0,54,82,0,12,79,147,42,7,5,0,1,4,5,1,5,83,40,18,67,109,67,48,34,1,19,8,11,14,29,37,2,0,0,0,0,0,0,25,6,20,26,34,1,5,0,68,0,65,1,41,85,44,79,31,11,54,0,10,1,2,4,9,54,101,83,71,138,62,59,7,12,6,0,88,104,11,34,36,130,81,81,82,120,59,66,0,82,70,0,28,87,114,1,2,41,62,111,94,0,134,36,70,1,0,2,0,37,27,64,29,33,41,144,26,3,102,104,6,0,110,32,5,19,0,0,0,0,14,26,131,65,66,49,70,1,57,12,23,9,42,10,0,0,9,0,37,41,101,33,6,79,20,0,26,155,11,14,161,69,110,175,95,14,0,0,27,3,52,59,6,82,40,32,74,58,49,23,15,36,33,6,1,26,27,0,2,14,0,1,2,57,43,44,71,24,8,4,0,1,0,0,0,0,1,0,7,3,0,0,2,0,20,1,63,62,1,66,0,17,35,48,162,14,134,13,83,8,3,1,32,25,1,2,12,7,0,0,0,0,0,0,1,0,0,0,2,0,27,1,35,25,76,126,38,32,11,17,3,3,6,0,0,0,2,3,6,4,46,70,14,21,48,140,35,9,102,22,3,10,2,0,8,2,3,1,14,4,36,0,76,102,0,13,175,2,1,0,1,1,53,15,58,52,70,77,56,166,196,66,54,46,29,28,15,6,3,1,3,10,32,22,52,78,64,112,120,32,93,30,90,4,52,10,33,0,19,4,31,14,109,152,62,34,64,3,69,20,82,45,16,24,52,100,51,15,77,21,47,13,113,53,86,67,7,60,3,121,9,121,40,39,156,82,61,5,41,0,25,2,112,19,42,6,169,41,132,33,32,38,8,7,0,13,0,9,35,24,69,30,40,0,36,0,1,5,2,2,1,9,102,1,11,48,0,2,24,47,9,35,5,52,57,94,16,90,74,113,57,136,51,0,19,59,8,0,1,0,6,0,4,14,4,1,38,12,96,4,51,3,5,76,46,157,84,32,57,83,53,5,141,87,31,160,14,78,19,60,93,99,48,108,2,190,38,45,105,1,0,7,2,1,46,25,24,30,84,77,76,121,60,26,131,64,19,58,82,2,1,48,1,38,81,0,50,2,0,0,2,1,5,0,1,0,0,15,104,18,88,97,3,43,7,80,48,13,12,66,11,24,3,14,2,0,0,19,62,0,1,0,1,5,3,4,0,16,16,99,78,29,51,30,79,72,0,4,55,24,0,0,79,42,0,35,71,6,29,1,24,1,0,0,0,11,15,51,27,36,120,37,107,125,188,32,66,8,6,7,12,67,1,0,45,72,0,13,79,166,37,11,4,0,0,2,8,2,22,85,40,20,68,102,50,46,38,0,19,5,6,10,15,43,2,0,0,0,0,0,0,25,5,24,25,46,2,5,0,76,2,70,4,40,81,54,76,61,15,60,1,9,1,2,9,4,54,92,80,74,133,57,52,6,18,4,0,76,73,9,37,49,78,62,85,108,160,68,40,0,76,82,0,39,77,97,0,1,34,52,86,87,1,149,36,56,3,0,2,0,53,23,60,24,31,53,156,28,2,107,88,3,3,94,47,4,25,1,0,0,0,12,38,125,61,66,46,64,2,62,13,23,6,40,9,2,0,7,0,34,48,108,32,6,105,23,1,13,196,34,5,140,92,125,224,58,10,5,3,31,8,54,50,11,72,45,39,73,55,50,29,16,37,30,6,0,25,29,0,1,13,0,1,1,56,39,40,52,31,4,2,0,0,0,0,0,0,0,0,6,2,0,0,2,0,14,1,56,76,3,63,2,15,28,60,176,17,134,13,78,7,4,1,42,21,2,2,13,5,0,0,0,0,0,0,0,0,0,0,3,0,27,1,31,24,77,129,33,38,10,14,5,2,5,0,0,0,0,3,17,6,41,71,14,21,46,134,37,8,105,30,2,6,4,0,14,0,1,1,13,2,41,0,72,100,0,6,153,3,2,0,1,1,59,7,62,54,60,46,17,101,139,80,158,174,15,72,68,10,16,7,4,2,0,6,13,37,28,44,79,77,113,111,19,96,41,117,2,66,9,36,0,18,3,31,15,110,151,62,36,60,2,91,22,88,43,15,26,48,104,44,19,66,22,56,16,108,54,86,56,8,54,5,117,14,135,41,27,148,70,68,6,38,0,27,1,95,18,35,6,176,34,127,31,29,42,6,13,0,13,0,11,29,23,63,32,66,0,29,1,0,3,2,1,2,13,61

Nearest PDB structures (foldseek):
  3vta-assembly1_A  TM=1.002E+00  e=0.000E+00  Cucumis melo
  4yn3-assembly3_A  TM=9.949E-01  e=0.000E+00  Cucumis melo
  3vta-assembly2_B  TM=9.951E-01  e=0.000E+00  Cucumis melo
  7eox-assembly2_B  TM=8.809E-01  e=7.627E-67  Euphorbia resinifera
  3i74-assembly1_A  TM=8.300E-01  e=1.007E-61  Solanum lycopersicum

Radius of gyration: 31.75 Å; Cα contacts (8 Å, |Δi|>4): 3301; chains: 2; bounding box: 67×91×80 Å

InterPro domains:
  IPR000209 Peptidase S8/S53 domain [PF00082] (132-576)
  IPR010259 Peptidase S8 propeptide/proteinase inhibitor I9 [PF05922] (34-110)
  IPR015500 Peptidase S8, subtilisin-related [PR00723] (131-150)
  IPR015500 Peptidase S8, subtilisin-related [PR00723] (200-213)
  IPR015500 Peptidase S8, subtilisin-related [PR00723] (522-538)
  IPR023828 Peptidase S8, subtilisin, Ser-active site [PS00138] (523-533)
  IPR034197 Cucumisin-like catalytic domain [cd04852] (108-559)
  IPR036852 Peptidase S8/S53 domain superfamily [G3DSA:3.40.50.200] (133-597)
  IPR036852 Peptidase S8/S53 domain superfamily [SSF52743] (109-588)
  IPR037045 Peptidase S8 propeptide/proteinase inhibitor I9 superfamily [G3DSA:3.30.70.80] (17-110)
  IPR041469 Subtilisin-like protease, fibronectin type-III domain [PF17766] (631-727)
  IPR045051 Subtilisin-like protease [PTHR10795] (34-726)

Secondary structure (DSSP, 8-state):
--SHHHHTT--TT----HHHHTT-EEEEEES-B-TTSGGG--TT--PPPTT----B--SSS----SSEEEEEE---SSSPPTT--SSSB-SSSHHHHHHHHHH---EEEEEETTEEEEEE--S-TTSEEEEEE-EETTEE-HHHHHHHHHHHHHHT-SEEEE------GGGGGG-THHHHHHHHHTTT-EEEEE--S--SSTT------TTSEEEEEE--SEEEEEEEEETTS-EEEEB----SPPEEE-EEETTTS--TT--HHHHTTT-TT-S-GGGTTTSEEE-SS---HHHHHHHHTT-SEEEEE-S--SS----SSSEEEE-HHHHHHHHHHHHHHSS--EEEPP-EEEE-TT---B-TTS---S-TT-TTS-S--EEEE-SSEEEE--SSS-BTTB----SEEEE-SHHHHHHHHHHHHHHHHHH-TT--HHHHHHHHHHTPBP--TTT-TTTHHHHTT-B--HHHHS--SEE----GGG---GGGS--SSEEEE--SS--EEEEEEEEEEE-SSS-EEEEEEEE--SSEEEEEESSEEEE-STT-EEEEEEEEEE---SSEEEEEEEEE-SS---EEEEEEE--/--SHHHHTT--TT----HHHHHT-EEEEEES---TTSTTS--TT--PPPTT----B--SSS----SSS-EEEE--TTSPPPTT--SSS--SSSHHHHHHHHHHPPP-TTB-SSSTT-B----S-TTSEEEEEE-EETTEE-HHHHHHHHHHHHHHT-SEEEE----SPS-SS---HHHHHHHHHHTTT-EEEEE--S--SSTT------TTSEEE--B--SEEEEEEEEETTS-EEEEB----S-SEE--EEESTT--TTT--HHHHHH-GGG-S-STTTSSSEEE-SS---HHHHHTTTBTBS-EE-B-S--SS----SSSB-BB-HHHHHHHTTTTTT-SS--EEEEEEEEEE-TT---B-TTSPP---SS-TTS-S--BB-B-SSEEEE--SSS-BTTB--S-SEEEE-SHHHHHHHHHHHHHHHHHH-TT--HHHHHHHHHTTSBP--TTT-TTTHHHHTT-B--HHHHT--SEE----HHHHTT---GGGS--SSEEEE--TT--EEEEEEEEEEE-SSS-EEEEEEEE--TTEEEEEESSEEEE-STT-EEEEEEEEEE---SSEEEEEEEEE-SS-EEEEEEEEE--

Foldseek 3Di:
DLPFCVLLVNDPPDDALLVLLLQAEEEEEEQAAACPFQQQDDPPRDAHDPLFQAQADPPPPDDAHRQAHAFFEDDPPDDADPPDDPTRDRLAFLRHFLCFQQAGDWDAQADFLNPPHGIGGHLRPNHHYHYYRQQHVVGGDLVSLLVSLVSCLVSPHAEYEYEDDFPALVCLVVDNVLVSQQVCQQSQYAYQYEQHQADDDAARGNPFRQLHQYAFAWAGFKFKWKWKAKDVGDIFIFAAQFSDAKDKFWEDALLRFFDVPAHSVCSQQQFPQRGHQVVAAGHEYQHAADDAQVRCVRRPPRHQHYEYEDCFGPAYFYAPHLYGYGYVVVSVVVVVQCVPPVGMMMMIHRMDIDTDPLPGFGGGRIQFHQNPVDNWSGDDAAYGHFGFDKGAGDQSHAGRNHHDRHRIHTHGGSSSGSSNLSNLLVRLCSLVVPAGSQFSSLLQQQQADAHDCVRVVQGCRRGNSYHGNSVSSNAQQKGQDDGSVQVVPPLARSHLATGEEDAAFDKDKDKHKTKIWGQAAAKFKWAKDKFFDDQKDKDKPPRMDIARGHGDMDMMMMMIIGHHRAAKGKMWMWTDRPPHITIYIYIYGND/DQCFCVQLVNDPPDDAPQVLQLQAEEEEEEAAAACPFQQQDCVPADAHHPLFDAAFDCPQHDDADRQAHAFEEDDPDDDADPQHDPTRHHQAFLRHQQQFQQATAWDAQADFLNPSGGTGGYLRPSHHYYYYRQAHPVGGDLVSLLVSLVSCLVRPHAEYFYEHAWDWFDAPDDTSCLVSQLVQLQVLYAYFYEQFQADDDERGGRPFRQRHQYEWAWAGWKAKWKWKQWQVSDIFIFAAQFQDAKDKFFEDEQCPAQPVDDHSPCRQQLPPLSHDCPSAQAGEYEHAADDAQVSCCPNRNGYAYYEAEDCFGRAYFYAPHQYGYGYNVVSVVSVVQCVVDDGTIMIIHHMDIDTDPQPTFGGGRIAFYDRSHDSFSRDDAAYRHFGFDKGAGDQNHAGNRHRDGRGIHTHGGSSSRSSNVSSLLSRLCSLPVPAGNQQSSLLQQQQADAHDCVRVVSGCRRGNRHHGNRVSSNAQQKGQDAGSVLSVPVVPPLARSHLAGEEADAAPDKDKDKHKTKIWGQAADKFKKAKDKFFDPFKDWDKPPRMDIAPGHGGMDMIMIMIIGHDHDAKGKMKMWIDRPPHTRIYIYIYGND

B-factor: mean 48.87, std 23.78, range [9.52, 140.63]